Protein AF-A0A1W9WF26-F1 (afdb_monomer)

pLDDT: mean 75.87, std 20.19, range [23.88, 98.88]

Solvent-accessible surface area (backbone atoms only — not comparable to full-atom values): 44937 Å² total; per-residue (Å²): 116,78,66,61,54,50,55,52,51,47,52,53,57,56,59,64,59,65,63,61,73,71,65,72,67,60,61,87,70,55,72,72,52,51,52,48,51,46,44,49,49,15,73,78,35,57,63,34,22,33,53,36,77,50,74,39,44,38,83,87,69,44,60,30,40,35,35,37,37,12,62,54,36,87,57,87,57,66,88,25,60,22,34,38,37,37,8,15,50,41,16,30,20,58,66,14,26,51,40,50,44,49,48,55,53,49,50,62,72,32,38,77,88,32,71,66,48,32,52,44,31,66,54,24,38,38,36,38,30,27,38,52,22,57,62,13,32,52,40,16,74,74,77,38,59,79,36,41,24,40,67,43,82,56,85,97,34,57,21,32,17,52,63,20,16,26,64,42,65,41,67,57,72,38,43,95,42,60,85,44,80,50,7,21,56,94,41,59,46,65,44,48,43,49,36,29,54,49,51,52,49,50,53,28,41,75,69,60,36,40,56,51,30,36,43,35,34,38,48,53,40,24,32,30,31,30,48,28,26,67,42,78,60,75,40,97,59,36,58,59,51,48,51,54,30,44,51,33,28,51,45,24,35,74,73,77,48,84,52,47,54,44,50,33,21,44,84,90,40,91,88,50,60,50,36,16,1,25,62,39,38,23,38,31,76,76,64,70,17,56,28,32,37,36,24,35,68,34,68,45,78,78,60,19,64,67,60,58,40,90,44,51,65,61,54,32,65,33,45,44,58,24,52,56,50,62,65,59,62,52,104,82,58,86,81,82,86,92,84,86,90,70,76,79,83,56,78,54,88,58,89,43,38,38,51,45,71,83,73,73,67,92,67,50,46,35,34,74,94,74,73,52,56,51,67,83,81,73,78,75,82,72,86,66,88,48,76,33,40,42,58,43,53,87,86,43,82,55,40,34,44,36,38,53,90,55,63,38,48,29,43,32,36,30,29,28,11,81,22,44,38,36,43,36,32,19,27,86,87,68,51,78,71,43,76,35,72,47,80,33,41,51,92,74,71,53,70,44,75,52,63,45,66,46,67,30,20,31,39,39,39,42,42,79,63,23,30,41,36,35,38,21,58,51,73,43,89,73,95,84,86,91,83,83,91,87,88,72,99,50,67,72,47,81,40,78,71,48,70,72,51,75,75,46,75,47,80,46,76,46,77,42,60,71,68,48,59,43,41,41,38,39,40,54,74,71,35,26,40,34,41,34,34,24,42,62,89,69,47,80,74,46,75,51,72,43,62,60,66,60,49,73,49,82,41,87,41,76,67,58,38,51,29,38,38,38,41,32,34,72,45,75,74,65,93,56,64,32,36,42,39,45,29,48,75,55,94,54,31,81,51,66,44,88,47,42,53,93,77,38,38,36,52,82,48,74,52,73,79,63,49,48,82,50,71,48,66,42,12,56,91,70,37,39,32,66,76,32,66,49,68,81,60,53,38,64,66,91,85,48,58,101,83,39,92,47,86,74,53,14,51,75,59,60,83,79,66,69,41,65,47,72,50,83,51,44,44,93,78,35,37,36,46,74,49,70,52,80,79,61,52,45,74,62,71,82,66,46,12,50,88,71,42,64,41,30,36,70,42,85,51,43,42,94,78,34,44,32,55,73,33,66,48,71,81,65,52,42,77,53,68,84,69,53,12,51,72,67,38,63,41,41,26,68,74,85,43,42,57,94,64,29,78,34,84,76,42,68,76,90,58,71,54,45,98,39,31,36,31,57,55,69,62,39,35,56,69,20,50,63,98,52,93,56,61,34,96,29,32,70,55,41,35,52,40,39,43,50,46,36,48,56,34,35,78,70,67,76,44,50,75,66,53,37,51,48,57,37,52,48,48,67,69,47,73,46,10,59,80,122

Mean predicted aligned error: 22.0 Å

Nearest PDB structures (foldseek):
  3glj-assembly1_A  TM=9.563E-01  e=5.611E-30  Sus scrofa
  1zli-assembly1_A  TM=9.568E-01  e=1.229E-29  Homo sapiens
  1nsa-assembly1_A  TM=9.585E-01  e=2.691E-29  Sus scrofa
  1zg8-assembly3_C  TM=9.461E-01  e=1.300E-29  Sus scrofa
  1kwm-assembly2_B  TM=9.556E-01  e=4.982E-29  Homo sapiens

Secondary structure (DSSP, 8-state):
-HHHHHHHHHHHHHHTSSSSSSTT--SPPPHHHHHHHHHHHHHH-TTTEEEES-SSB-TTS-B--EEEESSSTTS--TTS-EEEEEE-SSTT-THHHHHHHHHHHHHHHHHTT-HHHHHHHHH-EEEEES-S-HHHHHHHHHT-TT--S---EETTEE---GGG-SSTTTTSSSB--TTSTTB--SSTT-SHHHHHHHHHHHHHHHTT--EEEEEEEEESSSEEEES-SS-SSPPTTHHHHHHHHHHHHHHHHTTT---EEEETT-TT-TT----SS-HHHHHHHTT--EEEEEEES-SSTTTTT---GGGHHHHHHHHHHHHHHHHH--TT-------------EE-SSTTEEEEESS-----EEETTTTEESSSPP-SS----SS-EEEE-TT---EEEEESS--EEEEEEEEEESSEEEEEEE-TTS-EEEEEEEE--TTS-PPEEEEEEEEESEEEEEESSS-EEEEEEEEES---------S-SS-EEEEEEEEPPTT-EEEEEEEE-TT-EEEEEEE-SSEEEEEEEE-TTS-EEEEEEESSSPEEEEEE----EEEEEEEEEEEESS--EEEEEEE---TT-SS-SSS-TTT-SSTTS--TT---SS-SSS-TTT-TTTTS--TT----SSSS-TT----SS-TTT----SSSS-SSS-TTT-SSTTS--TT---SSSSSS-TTT-SSTT-SSS-TTT-SSTTS--TT---SS-SSS-TTT-SSTT-SSS-TTT-S-S-PPTT----TTS--HHHHS-TTS-TTSSS--SSHHHHHHHHHHHHHHHHHTTSS-HHHHHHHHHHHHHSSTTT--

Structure (mmCIF, N/CA/C/O backbone):
data_AF-A0A1W9WF26-F1
#
_entry.id   AF-A0A1W9WF26-F1
#
loop_
_atom_site.group_PDB
_atom_site.id
_atom_site.type_symbol
_atom_site.label_atom_id
_atom_site.label_alt_id
_atom_site.label_comp_id
_atom_site.label_asym_id
_atom_site.label_entity_id
_atom_site.label_seq_id
_atom_site.pdbx_PDB_ins_code
_atom_site.Cartn_x
_atom_site.Cartn_y
_atom_site.Cartn_z
_atom_site.occupancy
_atom_site.B_i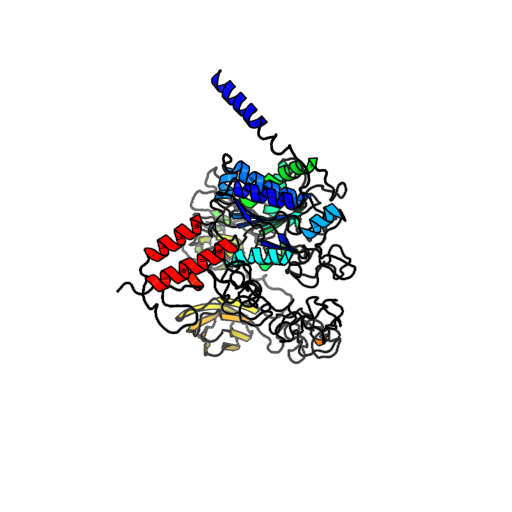so_or_equiv
_atom_site.auth_seq_id
_atom_site.auth_comp_id
_atom_site.auth_asym_id
_atom_site.auth_atom_id
_atom_site.pdbx_PDB_model_num
ATOM 1 N N . MET A 1 1 ? 7.348 32.130 48.595 1.00 40.56 1 MET A N 1
ATOM 2 C CA . MET A 1 1 ? 8.680 32.054 47.946 1.00 40.56 1 MET A CA 1
ATOM 3 C C . MET A 1 1 ? 9.326 30.663 48.013 1.00 40.56 1 MET A C 1
ATOM 5 O O . MET A 1 1 ? 9.772 30.192 46.981 1.00 40.56 1 MET A O 1
ATOM 9 N N . LYS A 1 2 ? 9.319 29.945 49.152 1.00 30.08 2 LYS A N 1
ATOM 10 C CA . LYS A 1 2 ? 9.904 28.583 49.251 1.00 30.08 2 LYS A CA 1
ATOM 11 C C . LYS A 1 2 ? 9.116 27.456 48.544 1.00 30.08 2 LYS A C 1
ATOM 13 O O . LYS A 1 2 ? 9.698 26.421 48.247 1.00 30.08 2 LYS A O 1
ATOM 18 N N . THR A 1 3 ? 7.834 27.658 48.228 1.00 31.67 3 THR A N 1
ATOM 19 C CA . THR A 1 3 ? 6.988 26.664 47.528 1.00 31.67 3 THR A CA 1
ATOM 20 C C . THR A 1 3 ? 7.117 26.737 46.000 1.00 31.67 3 THR A C 1
ATOM 22 O O . THR A 1 3 ? 7.083 25.713 45.334 1.00 31.67 3 THR A O 1
ATOM 25 N N . VAL A 1 4 ? 7.374 27.930 45.450 1.00 37.50 4 VAL A N 1
ATOM 26 C CA . VAL A 1 4 ? 7.574 28.148 44.002 1.00 37.50 4 VAL A CA 1
ATOM 27 C C . VAL A 1 4 ? 8.951 27.646 43.549 1.00 37.50 4 VAL A C 1
ATOM 29 O O . VAL A 1 4 ? 9.084 27.083 42.471 1.00 37.50 4 VAL A O 1
ATOM 32 N N . ILE A 1 5 ? 9.961 27.744 44.422 1.00 37.09 5 ILE A N 1
ATOM 33 C CA . ILE A 1 5 ? 11.318 27.241 44.155 1.00 37.09 5 ILE A CA 1
ATOM 34 C C . ILE A 1 5 ? 11.363 25.699 44.165 1.00 37.09 5 ILE A C 1
ATOM 36 O O . ILE A 1 5 ? 12.134 25.109 43.418 1.00 37.09 5 ILE A O 1
ATOM 40 N N . ARG A 1 6 ? 10.499 25.021 44.938 1.00 31.73 6 ARG A N 1
ATOM 41 C CA . ARG A 1 6 ? 10.399 23.548 44.917 1.00 31.73 6 ARG A CA 1
ATOM 42 C C . ARG A 1 6 ? 9.693 23.007 43.670 1.00 31.73 6 ARG A C 1
ATOM 44 O O . ARG A 1 6 ? 10.104 21.963 43.183 1.00 31.73 6 ARG A O 1
ATOM 51 N N . ALA A 1 7 ? 8.707 23.724 43.127 1.00 32.62 7 ALA A N 1
ATOM 52 C CA . ALA A 1 7 ? 8.064 23.358 41.861 1.00 32.62 7 ALA A CA 1
ATOM 53 C C . ALA A 1 7 ? 8.999 23.564 40.652 1.00 32.62 7 ALA A C 1
ATOM 55 O O . ALA A 1 7 ? 9.031 22.734 39.751 1.00 32.62 7 ALA A O 1
ATOM 56 N N . TRP A 1 8 ? 9.834 24.609 40.680 1.00 32.62 8 TRP A N 1
ATOM 57 C CA . TRP A 1 8 ? 10.854 24.847 39.650 1.00 32.62 8 TRP A CA 1
ATOM 58 C C . TRP A 1 8 ? 12.022 23.851 39.706 1.00 32.62 8 TRP A C 1
ATOM 60 O O . TRP A 1 8 ? 12.479 23.388 38.667 1.00 32.62 8 TRP A O 1
ATOM 70 N N . ILE A 1 9 ? 12.476 23.456 40.901 1.00 33.84 9 ILE A N 1
ATOM 71 C CA . ILE A 1 9 ? 13.531 22.437 41.047 1.00 33.84 9 ILE A CA 1
ATOM 72 C C . ILE A 1 9 ? 13.002 21.030 40.709 1.00 33.84 9 ILE A C 1
ATOM 74 O O . ILE A 1 9 ? 13.742 20.237 40.138 1.00 33.84 9 ILE A O 1
ATOM 78 N N . ALA A 1 10 ? 11.724 20.727 40.975 1.00 30.91 10 ALA A N 1
ATOM 79 C CA . ALA A 1 10 ? 11.101 19.471 40.545 1.00 30.91 10 ALA A CA 1
ATOM 80 C C . ALA A 1 10 ? 10.922 19.389 39.017 1.00 30.91 10 ALA A C 1
ATOM 82 O O . ALA A 1 10 ? 11.172 18.333 38.450 1.00 30.91 10 ALA A O 1
ATOM 83 N N . ALA A 1 11 ? 10.588 20.494 38.339 1.00 34.72 11 ALA A N 1
ATOM 84 C CA . ALA A 1 11 ? 10.514 20.541 36.874 1.00 34.72 11 ALA A CA 1
ATOM 85 C C . ALA A 1 11 ? 11.895 20.403 36.203 1.00 34.72 11 ALA A C 1
ATOM 87 O O . ALA A 1 11 ? 12.016 19.739 35.180 1.00 34.72 11 ALA A O 1
ATOM 88 N N . ILE A 1 12 ? 12.956 20.954 36.808 1.00 32.91 12 ILE A N 1
ATOM 89 C CA . ILE A 1 12 ? 14.332 20.802 36.305 1.00 32.91 12 ILE A CA 1
ATOM 90 C C . ILE A 1 12 ? 14.874 19.388 36.582 1.00 32.91 12 ILE A C 1
ATOM 92 O O . ILE A 1 12 ? 15.567 18.828 35.737 1.00 32.91 12 ILE A O 1
ATOM 96 N N . LEU A 1 13 ? 14.518 18.763 37.711 1.00 29.16 13 LEU A N 1
ATOM 97 C CA . LEU A 1 13 ? 14.920 17.384 38.019 1.00 29.16 13 LEU A CA 1
ATOM 98 C C . LEU A 1 13 ? 14.090 16.323 37.272 1.00 29.16 13 LEU A C 1
ATOM 100 O O . LEU A 1 13 ? 14.635 15.272 36.960 1.00 29.16 13 LEU A O 1
ATOM 104 N N . MET A 1 14 ? 12.827 16.592 36.917 1.00 33.91 14 MET A N 1
ATOM 105 C CA . MET A 1 14 ? 12.022 15.715 36.045 1.00 33.91 14 MET A CA 1
ATOM 106 C C . MET A 1 14 ? 12.360 15.900 34.557 1.00 33.91 14 MET A C 1
ATOM 108 O O . MET A 1 14 ? 12.374 14.922 33.819 1.00 33.91 14 MET A O 1
ATOM 112 N N . GLY A 1 15 ? 12.724 17.113 34.123 1.00 28.62 15 GLY A N 1
ATOM 113 C CA . GLY A 1 15 ? 13.215 17.368 32.762 1.00 28.62 15 GLY A CA 1
ATOM 114 C C . GLY A 1 15 ? 14.608 16.789 32.482 1.00 28.62 15 GLY A C 1
ATOM 115 O O . GLY A 1 15 ? 14.929 16.502 31.336 1.00 28.62 15 GLY A O 1
ATOM 116 N N . SER A 1 16 ? 15.413 16.546 33.522 1.00 30.25 16 SER A N 1
ATOM 117 C CA . SER A 1 16 ? 16.771 15.990 33.384 1.00 30.25 16 SER A CA 1
ATOM 118 C C . SER A 1 16 ? 16.835 14.455 33.450 1.00 30.25 16 SER A C 1
ATOM 120 O O . SER A 1 16 ? 17.915 13.896 33.294 1.00 30.25 16 SER A O 1
ATOM 122 N N . PHE A 1 17 ? 15.707 13.768 33.673 1.00 31.94 17 PHE A N 1
ATOM 123 C CA . PHE A 1 17 ? 15.625 12.296 33.659 1.00 31.94 17 PHE A CA 1
ATOM 124 C C . PHE A 1 17 ? 14.967 11.723 32.393 1.00 31.94 17 PHE A C 1
ATOM 126 O O . PHE A 1 17 ? 15.001 10.515 32.193 1.00 31.94 17 PHE A O 1
ATOM 133 N N . ILE A 1 18 ? 14.400 12.565 31.520 1.00 39.72 18 ILE A N 1
ATOM 134 C CA . ILE A 1 18 ? 13.749 12.114 30.274 1.00 39.72 18 ILE A CA 1
ATOM 135 C C . ILE A 1 18 ? 14.721 12.147 29.081 1.00 39.72 18 ILE A C 1
ATOM 137 O O . ILE A 1 18 ? 14.536 11.422 28.110 1.00 39.72 18 ILE A O 1
ATOM 141 N N . GLN A 1 19 ? 15.827 12.888 29.182 1.00 33.94 19 GLN A N 1
ATOM 142 C CA . GLN A 1 19 ? 16.854 12.927 28.136 1.00 33.94 19 GLN A CA 1
ATOM 143 C C . GLN A 1 19 ? 17.844 11.747 28.191 1.00 33.94 19 GLN A C 1
ATOM 145 O O . GLN A 1 19 ? 18.626 11.569 27.264 1.00 33.94 19 GLN A O 1
ATOM 150 N N . SER A 1 20 ? 17.826 10.930 29.253 1.00 35.50 20 SER A N 1
ATOM 151 C CA . SER A 1 20 ? 18.846 9.896 29.494 1.00 35.50 20 SER A CA 1
ATOM 152 C C . SER A 1 20 ? 18.407 8.450 29.241 1.00 35.50 20 SER A C 1
ATOM 154 O O . SER A 1 20 ? 19.255 7.568 29.324 1.00 35.50 20 SER A O 1
ATOM 156 N N . ALA A 1 21 ? 17.139 8.181 28.909 1.00 38.25 21 ALA A N 1
ATOM 157 C CA . ALA A 1 21 ? 16.703 6.825 28.541 1.00 38.25 21 ALA A CA 1
ATOM 158 C C . ALA A 1 21 ? 16.830 6.534 27.031 1.00 38.25 21 ALA A C 1
ATOM 160 O O . ALA A 1 21 ? 17.053 5.393 26.651 1.00 38.25 21 ALA A O 1
ATOM 161 N N . TRP A 1 22 ? 16.750 7.564 26.181 1.00 41.62 22 TRP A N 1
ATOM 162 C CA . TRP A 1 22 ? 16.798 7.444 24.712 1.00 41.62 22 TRP A CA 1
ATOM 163 C C . TRP A 1 22 ? 18.190 7.685 24.125 1.00 41.62 22 TRP A C 1
ATOM 165 O O . TRP A 1 22 ? 18.500 7.237 23.029 1.00 41.62 22 TRP A O 1
ATOM 175 N N . ALA A 1 23 ? 19.045 8.385 24.873 1.00 39.50 23 ALA A N 1
ATOM 176 C CA . ALA A 1 23 ? 20.424 8.664 24.488 1.00 39.50 23 ALA A CA 1
ATOM 177 C C . ALA A 1 23 ? 21.386 7.495 24.776 1.00 39.50 23 ALA A C 1
ATOM 179 O O . ALA A 1 23 ? 22.572 7.603 24.473 1.00 39.50 23 ALA A O 1
ATOM 180 N N . ALA A 1 24 ? 20.911 6.416 25.409 1.00 41.12 24 ALA A N 1
ATOM 181 C CA . ALA A 1 24 ? 21.779 5.339 25.872 1.00 41.12 24 ALA A CA 1
ATOM 182 C C . ALA A 1 24 ? 22.284 4.429 24.740 1.00 41.12 24 ALA A C 1
ATOM 184 O O . ALA A 1 24 ? 23.316 3.805 24.939 1.00 41.12 24 ALA A O 1
ATOM 185 N N . ASP A 1 25 ? 21.633 4.414 23.569 1.00 51.56 25 ASP A N 1
ATOM 186 C CA . ASP A 1 25 ? 21.970 3.506 22.467 1.00 51.56 25 ASP A CA 1
ATOM 187 C C . ASP A 1 25 ? 21.566 4.090 21.093 1.00 51.56 25 ASP A C 1
ATOM 189 O O . ASP A 1 25 ? 20.639 3.626 20.431 1.00 51.56 25 ASP A O 1
ATOM 193 N N . ASP A 1 26 ? 22.250 5.149 20.642 1.00 76.25 26 ASP A N 1
ATOM 194 C CA . ASP A 1 26 ? 22.069 5.675 19.279 1.00 76.25 26 ASP A CA 1
ATOM 195 C C . ASP A 1 26 ? 22.883 4.811 18.292 1.00 76.25 26 ASP A C 1
ATOM 197 O O . ASP A 1 26 ? 24.047 5.100 17.995 1.00 76.25 26 ASP A O 1
ATOM 201 N N . TYR A 1 27 ? 22.293 3.696 17.843 1.00 92.19 27 TYR A N 1
ATOM 202 C CA . TYR A 1 27 ? 22.787 2.811 16.778 1.00 92.19 27 TYR A CA 1
ATOM 203 C C . TYR A 1 27 ? 21.629 2.258 15.934 1.00 92.19 27 TYR A C 1
ATOM 205 O O . TYR A 1 27 ? 20.476 2.307 16.347 1.00 92.19 27 TYR A O 1
ATOM 213 N N . TYR A 1 28 ? 21.941 1.731 14.746 1.00 95.12 28 TYR A N 1
ATOM 214 C CA . TYR A 1 28 ? 20.958 1.059 13.891 1.00 95.12 28 TYR A CA 1
ATOM 215 C C . TYR A 1 28 ? 20.707 -0.365 14.387 1.00 95.12 28 TYR A C 1
ATOM 217 O O . TYR A 1 28 ? 21.626 -1.197 14.329 1.00 95.12 28 TYR A O 1
ATOM 225 N N . ARG A 1 29 ? 19.486 -0.670 14.820 1.00 95.31 29 ARG A N 1
ATOM 226 C CA . ARG A 1 29 ? 19.123 -1.956 15.430 1.00 95.31 29 ARG A CA 1
ATOM 227 C C . ARG A 1 29 ? 19.050 -3.079 14.390 1.00 95.31 29 ARG A C 1
ATOM 229 O O . ARG A 1 29 ? 18.445 -2.886 13.335 1.00 95.31 29 ARG A O 1
ATOM 236 N N . PRO A 1 30 ? 19.663 -4.255 14.617 1.00 95.19 30 PRO A N 1
ATOM 237 C CA . PRO A 1 30 ? 19.427 -5.429 13.783 1.00 95.19 30 PRO A CA 1
ATOM 238 C C . PRO A 1 30 ? 17.949 -5.857 13.823 1.00 95.19 30 PRO A C 1
ATOM 240 O O . PRO A 1 30 ? 17.201 -5.504 14.733 1.00 95.19 30 PRO A O 1
ATOM 243 N N . TYR A 1 31 ? 17.530 -6.635 12.824 1.00 96.50 31 TYR A N 1
ATOM 244 C CA . TYR A 1 31 ? 16.134 -7.048 12.623 1.00 96.50 31 TYR A CA 1
ATOM 245 C C . TYR A 1 31 ? 15.470 -7.655 13.876 1.00 96.50 31 TYR A C 1
ATOM 247 O O . TYR A 1 31 ? 14.375 -7.246 14.260 1.00 96.50 31 TYR A O 1
ATOM 255 N N . ASN A 1 32 ? 16.163 -8.554 14.578 1.00 89.94 32 ASN A N 1
ATOM 256 C CA . ASN A 1 32 ? 15.662 -9.188 15.800 1.00 89.94 32 ASN A CA 1
ATOM 257 C C . ASN A 1 32 ? 15.413 -8.184 16.941 1.00 89.94 32 ASN A C 1
ATOM 259 O O . ASN A 1 32 ? 14.507 -8.365 17.755 1.00 89.94 32 ASN A O 1
ATOM 263 N N . GLU A 1 33 ? 16.199 -7.111 17.015 1.00 95.12 33 GLU A N 1
ATOM 264 C CA . GLU A 1 33 ? 16.013 -6.065 18.019 1.00 95.12 33 GLU A CA 1
ATOM 265 C C . GLU A 1 33 ? 14.874 -5.112 17.659 1.00 95.12 33 GLU A C 1
ATOM 267 O O . GLU A 1 33 ? 14.181 -4.647 18.561 1.00 95.12 33 GLU A O 1
ATOM 272 N N . VAL A 1 34 ? 14.616 -4.878 16.365 1.00 95.88 34 VAL A N 1
ATOM 273 C CA . VAL A 1 34 ? 13.405 -4.172 15.909 1.00 95.88 34 VAL A CA 1
ATOM 274 C C . VAL A 1 34 ? 12.158 -4.938 16.359 1.00 95.88 34 VAL A C 1
ATOM 276 O O . VAL A 1 34 ? 11.287 -4.359 17.008 1.00 95.88 34 VAL A O 1
ATOM 279 N N . GLN A 1 35 ? 12.103 -6.251 16.112 1.00 95.88 35 GLN A N 1
ATOM 280 C CA . GLN A 1 35 ? 11.005 -7.109 16.581 1.00 95.88 35 GLN A CA 1
ATOM 281 C C . GLN A 1 35 ? 10.869 -7.080 18.109 1.00 95.88 35 GLN A C 1
ATOM 283 O O . GLN A 1 35 ? 9.777 -6.881 18.643 1.00 95.88 35 GLN A O 1
ATOM 288 N N . THR A 1 36 ? 11.991 -7.218 18.823 1.00 92.56 36 THR A N 1
ATOM 289 C CA . THR A 1 36 ? 12.020 -7.198 20.293 1.00 92.56 36 THR A CA 1
ATOM 290 C C . THR A 1 36 ? 11.520 -5.863 20.851 1.00 92.56 36 THR A C 1
ATOM 292 O O . THR A 1 36 ? 10.769 -5.850 21.828 1.00 92.56 36 THR A O 1
ATOM 295 N N . ALA A 1 37 ? 11.886 -4.735 20.236 1.00 94.00 37 ALA A N 1
ATOM 296 C CA . ALA A 1 37 ? 11.423 -3.411 20.640 1.00 94.00 37 ALA A CA 1
ATOM 297 C C . ALA A 1 37 ? 9.899 -3.282 20.498 1.00 94.00 37 ALA A C 1
ATOM 299 O O . ALA A 1 37 ? 9.227 -2.899 21.457 1.00 94.00 37 ALA A O 1
ATOM 300 N N . LEU A 1 38 ? 9.334 -3.681 19.353 1.00 96.69 38 LEU A N 1
ATOM 301 C CA . LEU A 1 38 ? 7.884 -3.657 19.133 1.00 96.69 38 LEU A CA 1
ATOM 302 C C . LEU A 1 38 ? 7.130 -4.583 20.098 1.00 96.69 38 LEU A C 1
ATOM 304 O O . LEU A 1 38 ? 6.128 -4.179 20.697 1.00 96.69 38 LEU A O 1
ATOM 308 N N . TRP A 1 39 ? 7.631 -5.803 20.299 1.00 95.06 39 TRP A N 1
ATOM 309 C CA . TRP A 1 39 ? 7.059 -6.749 21.255 1.00 95.06 39 TRP A CA 1
ATOM 310 C C . TRP A 1 39 ? 7.046 -6.165 22.673 1.00 95.06 39 TRP A C 1
ATOM 312 O O . TRP A 1 39 ? 5.996 -6.149 23.320 1.00 95.06 39 TRP A O 1
ATOM 322 N N . ASN A 1 40 ? 8.167 -5.593 23.128 1.00 91.56 40 ASN A N 1
ATOM 323 C CA . ASN A 1 40 ? 8.285 -4.967 24.448 1.00 91.56 40 ASN A CA 1
ATOM 324 C C . ASN A 1 40 ? 7.291 -3.815 24.648 1.00 91.56 40 ASN A C 1
ATOM 326 O O . ASN A 1 40 ? 6.698 -3.707 25.727 1.00 91.56 40 ASN A O 1
ATOM 330 N N . LEU A 1 41 ? 7.070 -2.972 23.630 1.00 94.62 41 LEU A N 1
ATOM 331 C CA . LEU A 1 41 ? 6.061 -1.908 23.691 1.00 94.62 41 LEU A CA 1
ATOM 332 C C . LEU A 1 41 ? 4.667 -2.484 23.958 1.00 94.62 41 LEU A C 1
ATOM 334 O O . LEU A 1 41 ? 3.950 -1.975 24.819 1.00 94.62 41 LEU A O 1
ATOM 338 N N . SER A 1 42 ? 4.308 -3.577 23.281 1.00 95.00 42 SER A N 1
ATOM 339 C CA . SER A 1 42 ? 3.021 -4.246 23.482 1.00 95.00 42 SER A CA 1
ATOM 340 C C . SER A 1 42 ? 2.896 -4.900 24.861 1.00 95.00 42 SER A C 1
ATOM 342 O O . SER A 1 42 ? 1.874 -4.718 25.521 1.00 95.00 42 SER A O 1
ATOM 344 N N . GLN A 1 43 ? 3.936 -5.591 25.341 1.00 93.12 43 GLN A N 1
ATOM 345 C CA . GLN A 1 43 ? 3.907 -6.253 26.653 1.00 93.12 43 GLN A CA 1
ATOM 346 C C . GLN A 1 43 ? 3.790 -5.262 27.812 1.00 93.12 43 GLN A C 1
ATOM 348 O O . GLN A 1 43 ? 3.085 -5.505 28.790 1.00 93.12 43 GLN A O 1
ATOM 353 N N . THR A 1 44 ? 4.486 -4.132 27.710 1.00 93.75 44 THR A N 1
ATOM 354 C CA . THR A 1 44 ? 4.502 -3.118 28.771 1.00 93.75 44 THR A CA 1
ATOM 355 C C . THR A 1 44 ? 3.292 -2.186 28.717 1.00 93.75 44 THR A C 1
ATOM 357 O O . THR A 1 44 ? 2.954 -1.579 29.733 1.00 93.75 44 THR A O 1
ATOM 360 N N . ASN A 1 45 ? 2.612 -2.087 27.567 1.00 96.88 45 ASN A N 1
ATOM 361 C CA . ASN A 1 45 ? 1.492 -1.168 27.351 1.00 96.88 45 ASN A CA 1
ATOM 362 C C . ASN A 1 45 ? 0.304 -1.820 26.603 1.00 96.88 45 ASN A C 1
ATOM 364 O O . ASN A 1 45 ? -0.191 -1.255 25.622 1.00 96.88 45 ASN A O 1
ATOM 368 N N . PRO A 1 46 ? -0.240 -2.959 27.076 1.00 95.31 46 PRO A N 1
ATOM 369 C CA . PRO A 1 46 ? -1.238 -3.746 26.337 1.00 95.31 46 PRO A CA 1
ATOM 370 C C . PRO A 1 46 ? -2.581 -3.027 26.127 1.00 95.31 46 PRO A C 1
ATOM 372 O O . PRO A 1 46 ? -3.371 -3.413 25.267 1.00 95.31 46 PRO A O 1
ATOM 375 N N . GLY A 1 47 ? -2.854 -1.970 26.905 1.00 96.56 47 GLY A N 1
ATOM 376 C CA . GLY A 1 47 ? -4.047 -1.133 26.751 1.00 96.56 47 GLY A CA 1
ATOM 377 C C . GLY A 1 47 ? -3.989 -0.159 25.569 1.00 96.56 47 GLY A C 1
ATOM 378 O O . GLY A 1 47 ? -5.030 0.391 25.203 1.00 96.56 47 GLY A O 1
ATOM 379 N N . ILE A 1 48 ? -2.802 0.059 24.988 1.00 97.69 48 ILE A N 1
ATOM 380 C CA . ILE A 1 48 ? -2.594 0.998 23.875 1.00 97.69 48 ILE A CA 1
ATOM 381 C C . ILE A 1 48 ? -1.710 0.476 22.736 1.00 97.69 48 ILE A C 1
ATOM 383 O O . ILE A 1 48 ? -1.682 1.100 21.682 1.00 97.69 48 ILE A O 1
ATOM 387 N N . ALA A 1 49 ? -0.987 -0.631 22.923 1.00 98.12 49 ALA A N 1
ATOM 388 C CA . ALA A 1 49 ? -0.102 -1.214 21.920 1.00 98.12 49 ALA A CA 1
ATOM 389 C C . ALA A 1 49 ? -0.339 -2.724 21.738 1.00 98.12 49 ALA A C 1
ATOM 391 O O . ALA A 1 49 ? -0.362 -3.485 22.710 1.00 98.12 49 ALA A O 1
ATOM 392 N N . ARG A 1 50 ? -0.448 -3.170 20.482 1.00 98.06 50 ARG A N 1
ATOM 393 C CA . ARG A 1 50 ? -0.501 -4.588 20.092 1.00 98.06 50 ARG A CA 1
ATOM 394 C C . ARG A 1 50 ? 0.549 -4.882 19.029 1.00 98.06 50 ARG A C 1
ATOM 396 O O . ARG A 1 50 ? 0.519 -4.291 17.954 1.00 98.06 50 ARG A O 1
ATOM 403 N N . TYR A 1 51 ? 1.457 -5.798 19.345 1.00 97.25 51 TYR A N 1
ATOM 404 C CA . TYR A 1 51 ? 2.459 -6.307 18.415 1.00 97.25 51 TYR A CA 1
ATOM 405 C C . TYR A 1 51 ? 1.875 -7.423 17.545 1.00 97.25 51 TYR A C 1
ATOM 407 O O . TYR A 1 51 ? 1.188 -8.311 18.050 1.00 97.25 51 TYR A O 1
ATOM 415 N N . PHE A 1 52 ? 2.187 -7.377 16.256 1.00 96.44 52 PHE A N 1
ATOM 416 C CA . PHE A 1 52 ? 1.902 -8.414 15.277 1.00 96.44 52 PHE A CA 1
ATOM 417 C C . PHE A 1 52 ? 3.248 -8.981 14.841 1.00 96.44 52 PHE A C 1
ATOM 419 O O . PHE A 1 52 ? 4.020 -8.301 14.164 1.00 96.44 52 PHE A O 1
ATOM 426 N N . GLY A 1 53 ? 3.532 -10.209 15.292 1.00 84.75 53 GLY A N 1
ATOM 427 C CA . GLY A 1 53 ? 4.795 -10.900 15.021 1.00 84.75 53 GLY A CA 1
ATOM 428 C C . GLY A 1 53 ? 5.125 -10.961 13.539 1.00 84.75 53 GLY A C 1
ATOM 429 O O . GLY A 1 53 ? 6.272 -10.745 13.161 1.00 84.75 53 GLY A O 1
ATOM 430 N N . SER A 1 54 ? 4.084 -11.179 12.742 1.00 95.00 54 SER A N 1
ATOM 431 C CA . SER A 1 54 ? 4.118 -11.236 11.295 1.00 95.00 54 SER A CA 1
ATOM 432 C C . SER A 1 54 ? 2.785 -10.744 10.751 1.00 95.00 54 SER A C 1
ATOM 434 O O . SER A 1 54 ? 1.736 -11.158 11.249 1.00 95.00 54 SER A O 1
ATOM 436 N N . ILE A 1 55 ? 2.823 -9.866 9.754 1.00 94.88 55 ILE A N 1
ATOM 437 C CA . ILE A 1 55 ? 1.677 -9.587 8.872 1.00 94.88 55 ILE A CA 1
ATOM 438 C C . ILE A 1 55 ? 1.815 -10.293 7.515 1.00 94.88 55 ILE A C 1
ATOM 440 O O . ILE A 1 55 ? 0.915 -10.212 6.692 1.00 94.88 55 ILE A O 1
ATOM 444 N N . GLY A 1 56 ? 2.941 -10.971 7.300 1.00 93.75 56 GLY A N 1
ATOM 445 C CA . GLY A 1 56 ? 3.317 -11.645 6.068 1.00 93.75 56 GLY A CA 1
ATOM 446 C C . GLY A 1 56 ? 4.802 -11.999 6.102 1.00 93.75 56 GLY A C 1
ATOM 447 O O . GLY A 1 56 ? 5.543 -11.556 6.989 1.00 93.75 56 GLY A O 1
ATOM 448 N N . LYS A 1 57 ? 5.231 -12.831 5.156 1.00 90.50 57 LYS A N 1
ATOM 449 C CA . LYS A 1 57 ? 6.598 -13.355 5.085 1.00 90.50 57 LYS A CA 1
ATOM 450 C C . LYS A 1 57 ? 7.363 -12.720 3.927 1.00 90.50 57 LYS A C 1
ATOM 452 O O . LYS A 1 57 ? 6.779 -12.369 2.909 1.00 90.50 57 LYS A O 1
ATOM 457 N N . THR A 1 58 ? 8.671 -12.580 4.085 1.00 95.00 58 THR A N 1
ATOM 458 C CA . THR A 1 58 ? 9.593 -12.187 3.014 1.00 95.00 58 THR A CA 1
ATOM 459 C C . THR A 1 58 ? 9.952 -13.368 2.114 1.00 95.00 58 THR A C 1
ATOM 461 O O . THR A 1 58 ? 9.604 -14.513 2.407 1.00 95.00 58 THR A O 1
ATOM 464 N N . ILE A 1 59 ? 10.705 -13.108 1.042 1.00 87.62 59 ILE A N 1
ATOM 465 C CA . ILE A 1 59 ? 11.141 -14.151 0.103 1.00 87.62 59 ILE A CA 1
ATOM 466 C C . ILE A 1 59 ? 12.087 -15.196 0.726 1.00 87.62 59 ILE A C 1
ATOM 468 O O . ILE A 1 59 ? 12.098 -16.342 0.295 1.00 87.62 59 ILE A O 1
ATOM 472 N N . GLU A 1 60 ? 12.849 -14.847 1.767 1.00 89.69 60 GLU A N 1
ATOM 473 C CA . GLU A 1 60 ? 13.659 -15.779 2.572 1.00 89.69 60 GLU A CA 1
ATOM 474 C C . GLU A 1 60 ? 12.920 -16.254 3.849 1.00 89.69 60 GLU A C 1
ATOM 476 O O . GLU A 1 60 ? 13.551 -16.739 4.792 1.00 89.69 60 GLU A O 1
ATOM 481 N N . GLY A 1 61 ? 11.591 -16.097 3.916 1.00 86.06 61 GLY A N 1
ATOM 482 C CA . GLY A 1 61 ? 10.735 -16.660 4.970 1.00 86.06 61 GLY A CA 1
ATOM 483 C C . GLY A 1 61 ? 10.749 -15.916 6.312 1.00 86.06 61 GLY A C 1
ATOM 484 O O . GLY A 1 61 ? 10.329 -16.469 7.335 1.00 86.06 61 GLY A O 1
ATOM 485 N N . ARG A 1 62 ? 11.226 -14.667 6.355 1.00 95.31 62 ARG A N 1
ATOM 486 C CA . ARG A 1 62 ? 11.269 -13.855 7.585 1.00 95.31 62 ARG A CA 1
ATOM 487 C C . ARG A 1 62 ? 9.969 -13.102 7.795 1.00 95.31 62 ARG A C 1
ATOM 489 O O . ARG A 1 62 ? 9.287 -12.739 6.848 1.00 95.31 62 ARG A O 1
ATOM 496 N N . ASP A 1 63 ? 9.630 -12.841 9.049 1.00 97.38 63 ASP A N 1
ATOM 497 C CA . ASP A 1 63 ? 8.422 -12.092 9.378 1.00 97.38 63 ASP A CA 1
ATOM 498 C C . ASP A 1 63 ? 8.552 -10.611 9.028 1.00 97.38 63 ASP A C 1
ATOM 500 O O . ASP A 1 63 ? 9.576 -9.983 9.313 1.00 97.38 63 ASP A O 1
ATOM 504 N N . ILE A 1 64 ? 7.482 -10.028 8.501 1.00 98.56 64 ILE A N 1
ATOM 505 C CA . ILE A 1 64 ? 7.318 -8.579 8.397 1.00 98.56 64 ILE A CA 1
ATOM 506 C C . ILE A 1 64 ? 6.551 -8.127 9.649 1.00 98.56 64 ILE A C 1
ATOM 508 O O . ILE A 1 64 ? 5.354 -8.402 9.761 1.00 98.56 64 ILE A O 1
ATOM 512 N N . PRO A 1 65 ? 7.213 -7.498 10.640 1.00 97.50 65 PRO A N 1
ATOM 513 C CA . PRO A 1 65 ? 6.581 -7.168 11.910 1.00 97.50 65 PRO A CA 1
ATOM 514 C C . PRO A 1 65 ? 5.796 -5.856 11.830 1.00 97.50 65 PRO A C 1
ATOM 516 O O . PRO A 1 65 ? 6.232 -4.889 11.202 1.00 97.50 65 PRO A O 1
ATOM 519 N N . ALA A 1 66 ? 4.689 -5.779 12.568 1.00 98.62 66 ALA A N 1
ATOM 520 C CA . ALA A 1 66 ? 3.893 -4.561 12.693 1.00 98.62 66 ALA A CA 1
ATOM 521 C C . ALA A 1 66 ? 3.499 -4.277 14.148 1.00 98.62 66 ALA A C 1
ATOM 523 O O . ALA A 1 66 ? 3.441 -5.171 14.997 1.00 98.62 66 ALA A O 1
ATOM 524 N N . ILE A 1 67 ? 3.186 -3.019 14.451 1.00 98.69 67 ILE A N 1
ATOM 525 C CA . ILE A 1 67 ? 2.559 -2.630 15.718 1.00 98.69 67 ILE A CA 1
ATOM 526 C C . ILE A 1 67 ? 1.341 -1.747 15.461 1.00 98.69 67 ILE A C 1
ATOM 528 O O . ILE A 1 67 ? 1.388 -0.808 14.665 1.00 98.69 67 ILE A O 1
ATOM 532 N N . LYS A 1 68 ? 0.254 -2.041 16.174 1.00 98.31 68 LYS A N 1
ATOM 533 C CA . LYS A 1 68 ? -0.935 -1.194 16.262 1.00 98.31 68 LYS A CA 1
ATOM 534 C C . LYS A 1 68 ? -0.878 -0.390 17.551 1.00 98.31 68 LYS A C 1
ATOM 536 O O . LYS A 1 68 ? -0.819 -0.974 18.636 1.00 98.31 68 LYS A O 1
ATOM 541 N N . ILE A 1 69 ? -0.937 0.933 17.442 1.00 98.50 69 ILE A N 1
ATOM 542 C CA . ILE A 1 69 ? -1.001 1.861 18.572 1.00 98.50 69 ILE A CA 1
ATOM 543 C C . ILE A 1 69 ? -2.350 2.577 18.545 1.00 98.50 69 ILE A C 1
ATOM 545 O O . ILE A 1 69 ? -2.622 3.428 17.700 1.00 98.50 69 ILE A O 1
ATOM 549 N N . THR A 1 70 ? -3.217 2.213 19.481 1.00 97.38 70 THR A N 1
ATOM 550 C CA . THR A 1 70 ? -4.529 2.828 19.688 1.00 97.38 70 THR A CA 1
ATOM 551 C C . THR A 1 70 ? -5.065 2.429 21.047 1.00 97.38 70 THR A C 1
ATOM 553 O O . THR A 1 70 ? -4.749 1.353 21.547 1.00 97.38 70 THR A O 1
ATOM 556 N N . LYS A 1 71 ? -5.946 3.234 21.634 1.00 94.88 71 LYS A N 1
ATOM 557 C CA . LYS A 1 71 ? -6.708 2.800 22.809 1.00 94.88 71 LYS A CA 1
ATOM 558 C C . LYS A 1 71 ? -7.558 1.571 22.485 1.00 94.88 71 LYS A C 1
ATOM 560 O O . LYS A 1 71 ? -8.401 1.643 21.592 1.00 94.88 71 LYS A O 1
ATOM 565 N N . ASN A 1 72 ? -7.395 0.515 23.283 1.00 94.06 72 ASN A N 1
ATOM 566 C CA . ASN A 1 72 ? -8.002 -0.811 23.098 1.00 94.06 72 ASN A CA 1
ATOM 567 C C . ASN A 1 72 ? -7.517 -1.528 21.820 1.00 94.06 72 ASN A C 1
ATOM 569 O O . ASN A 1 72 ? -8.329 -1.907 20.982 1.00 94.06 72 ASN A O 1
ATOM 573 N N . PRO A 1 73 ? -6.206 -1.788 21.677 1.00 95.19 73 PRO A N 1
ATOM 574 C CA . PRO A 1 73 ? -5.601 -2.271 20.430 1.00 95.19 73 PRO A CA 1
ATOM 575 C C . PRO A 1 73 ? -5.930 -3.741 20.100 1.00 95.19 73 PRO A C 1
ATOM 577 O O . PRO A 1 73 ? -5.456 -4.276 19.101 1.00 95.19 73 PRO A O 1
ATOM 580 N N . GLN A 1 74 ? -6.705 -4.423 20.948 1.00 90.56 74 GLN A N 1
ATOM 581 C CA . GLN A 1 74 ? -7.075 -5.831 20.773 1.00 90.56 74 GLN A CA 1
ATOM 582 C C . GLN A 1 74 ? -8.224 -6.031 19.777 1.00 90.56 74 GLN A C 1
ATOM 584 O O . GLN A 1 74 ? -8.380 -7.130 19.254 1.00 90.56 74 GLN A O 1
ATOM 589 N N . ALA A 1 75 ? -8.988 -4.978 19.492 1.00 88.06 75 ALA A N 1
ATOM 590 C CA . ALA A 1 75 ? -10.056 -4.974 18.502 1.00 88.06 75 ALA A CA 1
ATOM 591 C C . ALA A 1 75 ? -9.883 -3.787 17.551 1.00 88.06 75 ALA A C 1
ATOM 593 O O . ALA A 1 75 ? -9.170 -2.829 17.867 1.00 88.06 75 ALA A O 1
ATOM 594 N N . ASP A 1 76 ? -10.525 -3.868 16.393 1.00 86.94 76 ASP A N 1
ATOM 595 C CA . ASP A 1 76 ? -10.646 -2.748 15.468 1.00 86.94 76 ASP A CA 1
ATOM 596 C C . ASP A 1 76 ? -11.820 -1.851 15.849 1.00 86.94 76 ASP A C 1
ATOM 598 O O . ASP A 1 76 ? -12.883 -2.333 16.250 1.00 86.94 76 ASP A O 1
ATOM 602 N N . ASP A 1 77 ? -11.625 -0.541 15.724 1.00 82.62 77 ASP A N 1
ATOM 603 C CA . ASP A 1 77 ? -12.676 0.459 15.881 1.00 82.62 77 ASP A CA 1
ATOM 604 C C . ASP A 1 77 ? -12.945 1.155 14.538 1.00 82.62 77 ASP A C 1
ATOM 606 O O . ASP A 1 77 ? -12.215 2.083 14.186 1.00 82.62 77 ASP A O 1
ATOM 610 N N . PRO A 1 78 ? -14.017 0.787 13.809 1.00 77.69 78 PRO A N 1
ATOM 611 C CA . PRO A 1 78 ? -14.325 1.359 12.494 1.00 77.69 78 PRO A CA 1
ATOM 612 C C . PRO A 1 78 ? -14.654 2.862 12.532 1.00 77.69 78 PRO A C 1
ATOM 614 O O . PRO A 1 78 ? -14.794 3.498 11.489 1.00 77.69 78 PRO A O 1
ATOM 617 N N . ASN A 1 79 ? -14.795 3.464 13.720 1.00 77.19 79 ASN A N 1
ATOM 618 C CA . ASN A 1 79 ? -14.976 4.912 13.866 1.00 77.19 79 ASN A CA 1
ATOM 619 C C . ASN A 1 79 ? -13.647 5.675 13.937 1.00 77.19 79 ASN A C 1
ATOM 621 O O . ASN A 1 79 ? -13.645 6.911 13.895 1.00 77.19 79 ASN A O 1
ATOM 625 N N . LYS A 1 80 ? -12.520 4.972 14.086 1.00 76.81 80 LYS A N 1
ATOM 626 C CA . LYS A 1 80 ? -11.189 5.568 14.138 1.00 76.81 80 LYS A CA 1
ATOM 627 C C . LYS A 1 80 ? -10.521 5.394 12.780 1.00 76.81 80 LYS A C 1
ATOM 629 O O . LYS A 1 80 ? -10.183 4.278 12.430 1.00 76.81 80 LYS A O 1
ATOM 634 N N . PRO A 1 81 ? -10.270 6.476 12.026 1.00 75.00 81 PRO A N 1
ATOM 635 C CA . PRO A 1 81 ? -9.597 6.342 10.745 1.00 75.00 81 PRO A CA 1
ATOM 636 C C . PRO A 1 81 ? -8.159 5.859 10.944 1.00 75.00 81 PRO A C 1
ATOM 638 O O . PRO A 1 81 ? -7.414 6.437 11.749 1.00 75.00 81 PRO A O 1
ATOM 641 N N . ASP A 1 82 ? -7.773 4.859 10.161 1.00 80.00 82 ASP A N 1
ATOM 642 C CA . ASP A 1 82 ? -6.438 4.284 10.201 1.00 80.00 82 ASP A CA 1
ATOM 643 C C . ASP A 1 82 ? -5.404 5.191 9.516 1.00 80.00 82 ASP A C 1
ATOM 645 O O . ASP A 1 82 ? -5.677 5.855 8.502 1.00 80.00 82 ASP A O 1
ATOM 649 N N . VAL A 1 83 ? -4.196 5.205 10.083 1.00 92.50 83 VAL A N 1
ATOM 650 C CA . VAL A 1 83 ? -3.005 5.861 9.529 1.00 92.50 83 VAL A CA 1
ATOM 651 C C . VAL A 1 83 ? -1.857 4.860 9.539 1.00 92.50 83 VAL A C 1
ATOM 653 O O . VAL A 1 83 ? -1.577 4.266 10.580 1.00 92.50 83 VAL A O 1
ATOM 656 N N . LEU A 1 84 ? -1.193 4.699 8.396 1.00 98.50 84 LEU A N 1
ATOM 657 C CA . LEU A 1 84 ? -0.117 3.733 8.201 1.00 98.50 84 LEU A CA 1
ATOM 658 C C . LEU A 1 84 ? 1.236 4.435 8.035 1.00 98.50 84 LEU A C 1
ATOM 660 O O . LEU A 1 84 ? 1.372 5.343 7.219 1.00 98.50 84 LEU A O 1
ATOM 664 N N . PHE A 1 85 ? 2.233 3.991 8.795 1.00 98.88 85 PHE A N 1
ATOM 665 C CA . PHE A 1 85 ? 3.629 4.397 8.661 1.00 98.88 85 PHE A CA 1
ATOM 666 C C . PHE A 1 85 ? 4.472 3.209 8.216 1.00 98.88 85 PHE A C 1
ATOM 668 O O . PHE A 1 85 ? 4.452 2.162 8.868 1.00 98.88 85 PHE A O 1
ATOM 675 N N . LEU A 1 86 ? 5.226 3.395 7.139 1.00 98.88 86 LEU A N 1
ATOM 676 C CA . LEU A 1 86 ? 6.109 2.387 6.567 1.00 98.88 86 LEU A CA 1
ATOM 677 C C . LEU A 1 86 ? 7.568 2.845 6.629 1.00 98.88 86 LEU A C 1
ATOM 679 O O . LEU A 1 86 ? 7.862 4.042 6.688 1.00 98.88 86 LEU A O 1
ATOM 683 N N . GLY A 1 87 ? 8.479 1.879 6.630 1.00 98.69 87 GLY A N 1
ATOM 684 C CA . GLY A 1 87 ? 9.908 2.115 6.513 1.00 98.69 87 GLY A CA 1
ATOM 685 C C . GLY A 1 87 ? 10.639 0.889 5.987 1.00 98.69 87 GLY A C 1
ATOM 686 O O . GLY A 1 87 ? 10.133 -0.237 6.017 1.00 98.69 87 GLY A O 1
ATOM 687 N N . GLY A 1 88 ? 11.864 1.097 5.510 1.00 98.50 88 GLY A N 1
ATOM 688 C CA . GLY A 1 88 ? 12.739 -0.000 5.124 1.00 98.50 88 GLY A CA 1
ATOM 689 C C . GLY A 1 88 ? 12.291 -0.776 3.886 1.00 98.50 88 GLY A C 1
ATOM 690 O O . GLY A 1 88 ? 12.615 -1.956 3.803 1.00 98.50 88 GLY A O 1
ATOM 691 N N . HIS A 1 89 ? 11.591 -0.169 2.918 1.00 98.62 89 HIS A N 1
ATOM 692 C CA . HIS A 1 89 ? 11.417 -0.784 1.588 1.00 98.62 89 HIS A CA 1
ATOM 693 C C . HIS A 1 89 ? 12.765 -0.991 0.894 1.00 98.62 89 HIS A C 1
ATOM 695 O O . HIS A 1 89 ? 13.017 -2.046 0.308 1.00 98.62 89 HIS A O 1
ATOM 701 N N . HIS A 1 90 ? 13.666 -0.007 0.991 1.00 98.69 90 HIS A N 1
ATOM 702 C CA . HIS A 1 90 ? 15.030 -0.143 0.491 1.00 98.69 90 HIS A CA 1
ATOM 703 C C . HIS A 1 90 ? 16.000 -0.516 1.614 1.00 98.69 90 HIS A C 1
ATOM 705 O O . HIS A 1 90 ? 16.206 0.211 2.583 1.00 98.69 90 HIS A O 1
ATOM 711 N N . ALA A 1 91 ? 16.686 -1.634 1.425 1.00 98.50 91 ALA A N 1
ATOM 712 C CA . ALA A 1 91 ? 17.531 -2.278 2.422 1.00 98.50 91 ALA A CA 1
ATOM 713 C C . ALA A 1 91 ? 18.693 -1.432 2.976 1.00 98.50 91 ALA A C 1
ATOM 715 O O . ALA A 1 91 ? 19.074 -1.582 4.140 1.00 98.50 91 ALA A O 1
ATOM 716 N N . ARG A 1 92 ? 19.292 -0.565 2.155 1.00 98.25 92 ARG A N 1
ATOM 717 C CA . ARG A 1 92 ? 20.415 0.309 2.543 1.00 98.25 92 ARG A CA 1
ATOM 718 C C . ARG A 1 92 ? 19.986 1.533 3.341 1.00 98.25 92 ARG A C 1
ATOM 720 O O . ARG A 1 92 ? 20.846 2.244 3.861 1.00 98.25 92 ARG A O 1
ATOM 727 N N . GLU A 1 93 ? 18.691 1.795 3.441 1.00 98.38 93 GLU A N 1
ATOM 728 C CA . GLU A 1 93 ? 18.157 3.047 3.965 1.00 98.38 93 GLU A CA 1
ATOM 729 C C . GLU A 1 93 ? 17.896 2.962 5.472 1.00 98.38 93 GLU A C 1
ATOM 731 O O . GLU A 1 93 ? 16.782 3.153 5.943 1.00 98.38 93 GLU A O 1
ATOM 736 N N . TRP A 1 94 ? 18.922 2.623 6.260 1.00 98.31 94 TRP A N 1
ATOM 737 C CA . TRP A 1 94 ? 18.761 2.192 7.659 1.00 98.31 94 TRP A CA 1
ATOM 738 C C . TRP A 1 94 ? 18.015 3.191 8.560 1.00 98.31 94 TRP A C 1
ATOM 740 O O . TRP A 1 94 ? 17.294 2.783 9.468 1.00 98.31 94 TRP A O 1
ATOM 750 N N . ILE A 1 95 ? 18.141 4.498 8.307 1.00 98.06 95 ILE A N 1
ATOM 751 C CA . ILE A 1 95 ? 17.428 5.527 9.081 1.00 98.06 95 ILE A CA 1
ATOM 752 C C . ILE A 1 95 ? 15.910 5.493 8.857 1.00 98.06 95 ILE A C 1
ATOM 754 O O . ILE A 1 95 ? 15.158 5.853 9.763 1.00 98.06 95 ILE A O 1
ATOM 758 N N . SER A 1 96 ? 15.455 5.001 7.700 1.00 98.50 96 SER A N 1
ATOM 759 C CA . SER A 1 96 ? 14.030 4.821 7.408 1.00 98.50 96 SER A CA 1
ATOM 760 C C . SER A 1 96 ? 13.359 3.754 8.272 1.00 98.50 96 SER A C 1
ATOM 762 O O . SER A 1 96 ? 12.143 3.776 8.396 1.00 98.50 96 SER A O 1
ATOM 764 N N . ILE A 1 97 ? 14.132 2.866 8.907 1.00 98.62 97 ILE A N 1
ATOM 765 C CA . ILE A 1 97 ? 13.627 1.857 9.851 1.00 98.62 97 ILE A CA 1
ATOM 766 C C . ILE A 1 97 ? 13.538 2.448 11.264 1.00 98.62 97 ILE A C 1
ATOM 768 O O . ILE A 1 97 ? 12.551 2.269 11.978 1.00 98.62 97 ILE A O 1
ATOM 772 N N . GLU A 1 98 ? 14.565 3.200 11.668 1.00 97.94 98 GLU A N 1
ATOM 773 C CA . GLU A 1 98 ? 14.667 3.775 13.013 1.00 97.94 98 GLU A CA 1
ATOM 774 C C . GLU A 1 98 ? 13.640 4.884 13.275 1.00 97.94 98 GLU A C 1
ATOM 776 O O . GLU A 1 98 ? 13.104 4.972 14.378 1.00 97.94 98 GLU A O 1
ATOM 781 N N . VAL A 1 99 ? 13.337 5.736 12.289 1.00 98.38 99 VAL A N 1
ATOM 782 C CA . VAL A 1 99 ? 12.375 6.842 12.459 1.00 98.38 99 VAL A CA 1
ATOM 783 C C . VAL A 1 99 ? 10.951 6.357 12.793 1.00 98.38 99 VAL A C 1
ATOM 785 O O . VAL A 1 99 ? 10.423 6.793 13.822 1.00 98.38 99 VAL A O 1
ATOM 788 N N . PRO A 1 100 ? 10.313 5.456 12.016 1.00 98.56 100 PRO A N 1
ATOM 789 C CA . PRO A 1 100 ? 9.000 4.917 12.372 1.00 98.56 100 PRO A CA 1
ATOM 790 C C . PRO A 1 100 ? 9.038 4.070 13.654 1.00 98.56 100 PRO A C 1
ATOM 792 O O . PRO A 1 100 ? 8.103 4.135 14.454 1.00 98.56 100 PRO A O 1
ATOM 795 N N . LEU A 1 101 ? 10.127 3.341 13.926 1.00 98.38 101 LEU A N 1
ATOM 796 C CA . LEU A 1 101 ? 10.284 2.605 15.186 1.00 98.38 101 LEU A CA 1
ATOM 797 C C . LEU A 1 101 ? 10.295 3.545 16.404 1.00 98.38 101 LEU A C 1
ATOM 799 O O . LEU A 1 101 ? 9.574 3.314 17.375 1.00 98.38 101 LEU A O 1
ATOM 803 N N . ARG A 1 102 ? 11.040 4.652 16.341 1.00 98.00 102 ARG A N 1
ATOM 804 C CA . ARG A 1 102 ? 11.074 5.666 17.410 1.00 98.00 102 ARG A CA 1
ATOM 805 C C . ARG A 1 102 ? 9.760 6.424 17.544 1.00 98.00 102 ARG A C 1
ATOM 807 O O . ARG A 1 102 ? 9.410 6.832 18.651 1.00 98.00 102 ARG A O 1
ATOM 814 N N . LEU A 1 103 ? 8.990 6.568 16.463 1.00 98.56 103 LEU A N 1
ATOM 815 C CA . LEU A 1 103 ? 7.622 7.084 16.542 1.00 98.56 103 LEU A CA 1
ATOM 816 C C . LEU A 1 103 ? 6.740 6.160 17.390 1.00 98.56 103 LEU A C 1
ATOM 818 O O . LEU A 1 103 ? 6.025 6.652 18.264 1.00 98.56 103 LEU A O 1
ATOM 822 N N . ALA A 1 104 ? 6.835 4.842 17.190 1.00 98.62 104 ALA A N 1
ATOM 823 C CA . ALA A 1 104 ? 6.105 3.864 17.996 1.00 98.62 104 ALA A CA 1
ATOM 824 C C . ALA A 1 104 ? 6.452 3.993 19.486 1.00 98.62 104 ALA A C 1
ATOM 826 O O . ALA A 1 104 ? 5.568 4.128 20.337 1.00 98.62 104 ALA A O 1
ATOM 827 N N . GLU A 1 105 ? 7.748 4.024 19.794 1.00 98.12 105 GLU A N 1
ATOM 828 C CA . GLU A 1 105 ? 8.239 4.183 21.160 1.00 98.12 105 GLU A CA 1
ATOM 829 C C . GLU A 1 105 ? 7.758 5.517 21.766 1.00 98.12 105 GLU A C 1
ATOM 831 O O . GLU A 1 105 ? 7.306 5.552 22.913 1.00 98.12 105 GLU A O 1
ATOM 836 N N . TYR A 1 106 ? 7.827 6.623 21.012 1.00 98.12 106 TYR A N 1
ATOM 837 C CA . TYR A 1 106 ? 7.434 7.953 21.484 1.00 98.12 106 TYR A CA 1
ATOM 838 C C . TYR A 1 106 ? 5.946 8.023 21.820 1.00 98.12 106 TYR A C 1
ATOM 840 O O . TYR A 1 106 ? 5.587 8.543 22.880 1.00 98.12 106 TYR A O 1
ATOM 848 N N . LEU A 1 107 ? 5.082 7.504 20.942 1.00 98.06 107 LEU A N 1
ATOM 849 C CA . LEU A 1 107 ? 3.632 7.507 21.147 1.00 98.06 107 LEU A CA 1
ATOM 850 C C . LEU A 1 107 ? 3.257 6.744 22.421 1.00 98.06 107 LEU A C 1
ATOM 852 O O . LEU A 1 107 ? 2.480 7.245 23.233 1.00 98.06 107 LEU A O 1
ATOM 856 N N . VAL A 1 108 ? 3.858 5.573 22.633 1.00 97.81 108 VAL A N 1
ATOM 857 C CA . VAL A 1 108 ? 3.619 4.751 23.825 1.00 97.81 108 VAL A CA 1
ATOM 858 C C . VAL A 1 108 ? 4.146 5.440 25.085 1.00 97.81 108 VAL A C 1
ATOM 860 O O . VAL A 1 108 ? 3.403 5.605 26.054 1.00 97.81 108 VAL A O 1
ATOM 863 N N . ALA A 1 109 ? 5.395 5.912 25.067 1.00 95.00 109 ALA A N 1
ATOM 864 C CA . ALA A 1 109 ? 6.027 6.540 26.227 1.00 95.00 109 ALA A CA 1
ATOM 865 C C . ALA A 1 109 ? 5.335 7.841 26.667 1.00 95.00 109 ALA A C 1
ATOM 867 O O . ALA A 1 109 ? 5.364 8.184 27.849 1.00 95.00 109 ALA A O 1
ATOM 868 N N . ASN A 1 110 ? 4.711 8.565 25.733 1.00 92.81 110 ASN A N 1
ATOM 869 C CA . ASN A 1 110 ? 4.074 9.856 26.000 1.00 92.81 110 ASN A CA 1
ATOM 870 C C . ASN A 1 110 ? 2.544 9.782 26.105 1.00 92.81 110 ASN A C 1
ATOM 872 O O . ASN A 1 110 ? 1.917 10.802 26.394 1.00 92.81 110 ASN A O 1
ATOM 876 N N . TYR A 1 111 ? 1.927 8.610 25.924 1.00 94.44 111 TYR A N 1
ATOM 877 C CA . TYR A 1 111 ? 0.475 8.457 26.051 1.00 94.44 111 TYR A CA 1
ATOM 878 C C . TYR A 1 111 ? -0.036 8.925 27.422 1.00 94.44 111 TYR A C 1
ATOM 880 O O . TYR A 1 111 ? -1.008 9.676 27.521 1.00 94.44 111 TYR A O 1
ATOM 888 N N . ALA A 1 112 ? 0.660 8.539 28.496 1.00 88.50 112 ALA A N 1
ATOM 889 C CA . ALA A 1 112 ? 0.380 9.020 29.840 1.00 88.50 112 ALA A CA 1
ATOM 890 C C . ALA A 1 112 ? 1.118 10.345 30.098 1.00 88.50 112 ALA A C 1
ATOM 892 O O . ALA A 1 112 ? 2.304 10.360 30.412 1.00 88.50 112 ALA A O 1
ATOM 893 N N . GLY A 1 113 ? 0.402 11.469 30.009 1.00 81.06 113 GLY A N 1
ATOM 894 C CA . GLY A 1 113 ? 0.915 12.784 30.419 1.00 81.06 113 GLY A CA 1
ATOM 895 C C . GLY A 1 113 ? 1.123 13.798 29.294 1.00 81.06 113 GLY A C 1
ATOM 896 O O . GLY A 1 113 ? 1.338 14.971 29.595 1.00 81.06 113 GLY A O 1
ATOM 897 N N . ASN A 1 114 ? 0.984 13.402 28.024 1.00 86.19 114 ASN A N 1
ATOM 898 C CA . ASN A 1 114 ? 0.907 14.327 26.893 1.00 86.19 114 ASN A CA 1
ATOM 899 C C . ASN A 1 114 ? -0.495 14.274 26.267 1.00 86.19 114 ASN A C 1
ATOM 901 O O . ASN A 1 114 ? -0.850 13.318 25.582 1.00 86.19 114 ASN A O 1
ATOM 905 N N . SER A 1 115 ? -1.298 15.321 26.484 1.00 84.00 115 SER A N 1
ATOM 906 C CA . SER A 1 115 ? -2.690 15.372 26.014 1.00 84.00 115 SER A CA 1
ATOM 907 C C . SER A 1 115 ? -2.822 15.323 24.491 1.00 84.00 115 SER A C 1
ATOM 909 O O . SER A 1 115 ? -3.826 14.831 23.984 1.00 84.00 115 SER A O 1
ATOM 911 N N . THR A 1 116 ? -1.821 15.813 23.754 1.00 81.69 116 THR A N 1
ATOM 912 C CA . THR A 1 116 ? -1.804 15.728 22.290 1.00 81.69 116 THR A CA 1
ATOM 913 C C . THR A 1 116 ? -1.638 14.279 21.853 1.00 81.69 116 THR A C 1
ATOM 915 O O . THR A 1 116 ? -2.466 13.780 21.100 1.00 81.69 116 THR A O 1
ATOM 918 N N . VAL A 1 117 ? -0.625 13.579 22.372 1.00 83.56 117 VAL A N 1
ATOM 919 C CA . VAL A 1 117 ? -0.379 12.162 22.048 1.00 83.56 117 VAL A CA 1
ATOM 920 C C . VAL A 1 117 ? -1.562 11.296 22.467 1.00 83.56 117 VAL A C 1
ATOM 922 O O . VAL A 1 117 ? -2.029 10.482 21.677 1.00 83.56 117 VAL A O 1
ATOM 925 N N . GLN A 1 118 ? -2.105 11.524 23.664 1.00 86.06 118 GLN A N 1
ATOM 926 C CA . GLN A 1 118 ? -3.295 10.821 24.134 1.00 86.06 118 GLN A CA 1
ATOM 927 C C . GLN A 1 118 ? -4.483 11.007 23.181 1.00 86.06 118 GLN A C 1
ATOM 929 O O . GLN A 1 118 ? -5.116 10.029 22.808 1.00 86.06 118 GLN A O 1
ATOM 934 N N . SER A 1 119 ? -4.761 12.238 22.740 1.00 83.81 119 SER A N 1
ATOM 935 C CA . SER A 1 119 ? -5.848 12.516 21.789 1.00 83.81 119 SER A CA 1
ATOM 936 C C . SER A 1 119 ? -5.656 11.789 20.453 1.00 83.81 119 SER A C 1
ATOM 938 O O . SER A 1 119 ? -6.609 11.248 19.890 1.00 83.81 119 SER A O 1
ATOM 940 N N . LEU A 1 120 ? -4.420 11.731 19.951 1.00 87.06 120 LEU A N 1
ATOM 941 C CA . LEU A 1 120 ? -4.098 11.032 18.706 1.00 87.06 120 LEU A CA 1
ATOM 942 C C . LEU A 1 120 ? -4.308 9.516 18.840 1.00 87.06 120 LEU A C 1
ATOM 944 O O . LEU A 1 120 ? -5.024 8.934 18.031 1.00 87.06 120 LEU A O 1
ATOM 948 N N . VAL A 1 121 ? -3.761 8.898 19.890 1.00 92.25 121 VAL A N 1
ATOM 949 C CA . VAL A 1 121 ? -3.890 7.451 20.162 1.00 92.25 121 VAL A CA 1
ATOM 950 C C . VAL A 1 121 ? -5.338 7.054 20.484 1.00 92.25 121 VAL A C 1
ATOM 952 O O . VAL A 1 121 ? -5.784 5.965 20.121 1.00 92.25 121 VAL A O 1
ATOM 955 N N . ASP A 1 122 ? -6.109 7.928 21.132 1.00 90.75 122 ASP A N 1
ATOM 956 C CA . ASP A 1 122 ? -7.521 7.668 21.432 1.00 90.75 122 ASP A CA 1
ATOM 957 C C . ASP A 1 122 ? -8.401 7.736 20.176 1.00 90.75 122 ASP A C 1
ATOM 959 O O . ASP A 1 122 ? -9.415 7.041 20.118 1.00 90.75 122 ASP A O 1
ATOM 963 N N . SER A 1 123 ? -8.026 8.542 19.176 1.00 83.75 123 SER A N 1
ATOM 964 C CA . SER A 1 123 ? -8.875 8.865 18.017 1.00 83.75 123 SER A CA 1
ATOM 965 C C . SER A 1 123 ? -8.451 8.230 16.690 1.00 83.75 123 SER A C 1
ATOM 967 O O . SER A 1 123 ? -9.115 8.460 15.676 1.00 83.75 123 SER A O 1
ATOM 969 N N . ARG A 1 124 ? -7.356 7.469 16.658 1.00 84.88 124 ARG A N 1
ATOM 970 C CA . ARG A 1 124 ? -6.815 6.822 15.451 1.00 84.88 124 ARG A CA 1
ATOM 971 C C . ARG A 1 124 ? -6.444 5.379 15.734 1.00 84.88 124 ARG A C 1
ATOM 973 O O . ARG A 1 124 ? -6.121 5.046 16.876 1.00 84.88 124 ARG A O 1
ATOM 980 N N . GLU A 1 125 ? -6.419 4.555 14.694 1.00 93.25 125 GLU A N 1
ATOM 981 C CA . GLU A 1 125 ? -5.604 3.341 14.708 1.00 93.25 125 GLU A CA 1
ATOM 982 C C . GLU A 1 125 ? -4.305 3.622 13.957 1.00 93.25 125 GLU A C 1
ATOM 984 O O . GLU A 1 125 ? -4.297 3.861 12.750 1.00 93.25 125 GLU A O 1
ATOM 989 N N . ILE A 1 126 ? -3.206 3.702 14.707 1.00 97.88 126 ILE A N 1
ATOM 990 C CA . ILE A 1 126 ? -1.895 4.050 14.164 1.00 97.88 126 ILE A CA 1
ATOM 991 C C . ILE A 1 126 ? -1.145 2.746 13.932 1.00 97.88 126 ILE A C 1
ATOM 993 O O . ILE A 1 126 ? -0.776 2.064 14.889 1.00 97.88 126 ILE A O 1
ATOM 997 N N . TRP A 1 127 ? -0.927 2.407 12.671 1.00 98.50 127 TRP A N 1
ATOM 998 C CA . TRP A 1 127 ? -0.182 1.226 12.260 1.00 98.50 127 TRP A CA 1
ATOM 999 C C . TRP A 1 127 ? 1.229 1.616 11.853 1.00 98.50 127 TRP A C 1
ATOM 1001 O O . TRP A 1 127 ? 1.427 2.583 11.120 1.00 98.50 127 TRP A O 1
ATOM 1011 N N . ILE A 1 128 ? 2.215 0.874 12.350 1.00 98.88 128 ILE A N 1
ATOM 1012 C CA . ILE A 1 128 ? 3.627 1.117 12.059 1.00 98.88 128 ILE A CA 1
ATOM 1013 C C . ILE A 1 128 ? 4.271 -0.206 11.648 1.00 98.88 128 ILE A C 1
ATOM 1015 O O . ILE A 1 128 ? 4.302 -1.153 12.436 1.00 98.88 128 ILE A O 1
ATOM 1019 N N . ILE A 1 129 ? 4.798 -0.241 10.425 1.00 98.88 129 ILE A N 1
ATOM 1020 C CA . ILE A 1 129 ? 5.568 -1.347 9.847 1.00 98.88 129 ILE A CA 1
ATOM 1021 C C . ILE A 1 129 ? 6.970 -0.790 9.574 1.00 98.88 129 ILE A C 1
ATOM 1023 O O . ILE A 1 129 ? 7.212 -0.209 8.516 1.00 98.88 129 ILE A O 1
ATOM 1027 N N . PRO A 1 130 ? 7.899 -0.868 10.543 1.00 98.44 130 PRO A N 1
ATOM 1028 C CA . PRO A 1 130 ? 9.176 -0.167 10.434 1.00 98.44 130 PRO A CA 1
ATOM 1029 C C . PRO A 1 130 ? 10.133 -0.808 9.425 1.00 98.44 130 PRO A C 1
ATOM 1031 O O . PRO A 1 130 ? 11.125 -0.184 9.069 1.00 98.44 130 PRO A O 1
ATOM 1034 N N . ILE A 1 131 ? 9.885 -2.051 9.002 1.00 98.62 131 ILE A N 1
ATOM 1035 C CA . ILE A 1 131 ? 10.772 -2.782 8.101 1.00 98.62 131 ILE A CA 1
ATOM 1036 C C . ILE A 1 131 ? 9.982 -3.668 7.135 1.00 98.62 131 ILE A C 1
ATOM 1038 O O . ILE A 1 131 ? 9.596 -4.784 7.470 1.00 98.62 131 ILE A O 1
ATOM 1042 N N . VAL A 1 132 ? 9.764 -3.166 5.921 1.00 98.81 132 VAL A N 1
ATOM 1043 C CA . VAL A 1 132 ? 9.104 -3.915 4.836 1.00 98.81 132 VAL A CA 1
ATOM 1044 C C . VAL A 1 132 ? 10.043 -4.945 4.196 1.00 98.81 132 VAL A C 1
ATOM 1046 O O . VAL A 1 132 ? 9.594 -6.013 3.801 1.00 98.81 132 VAL A O 1
ATOM 1049 N N . ASN A 1 133 ? 11.356 -4.680 4.156 1.00 98.81 133 ASN A N 1
ATOM 1050 C CA . ASN A 1 133 ? 12.368 -5.555 3.547 1.00 98.81 133 ASN A CA 1
ATOM 1051 C C . ASN A 1 133 ? 13.377 -6.146 4.566 1.00 98.81 133 ASN A C 1
ATOM 1053 O O . ASN A 1 133 ? 14.563 -5.781 4.538 1.00 98.81 133 ASN A O 1
ATOM 1057 N N . PRO A 1 134 ? 12.957 -7.041 5.488 1.00 98.69 134 PRO A N 1
ATOM 1058 C CA . PRO A 1 134 ? 13.867 -7.721 6.412 1.00 98.69 134 PRO A CA 1
ATOM 1059 C C . PRO A 1 134 ? 15.071 -8.393 5.743 1.00 98.69 134 PRO A C 1
ATOM 1061 O O . PRO A 1 134 ? 16.196 -8.255 6.229 1.00 98.69 134 PRO A O 1
ATOM 1064 N N . ASP A 1 135 ? 14.865 -9.080 4.618 1.00 98.62 135 ASP A N 1
ATOM 1065 C CA . ASP A 1 135 ? 15.917 -9.864 3.962 1.00 98.62 135 ASP A CA 1
ATOM 1066 C C . ASP A 1 135 ? 17.016 -8.979 3.400 1.00 98.62 135 ASP A C 1
ATOM 1068 O O . ASP A 1 135 ? 18.205 -9.169 3.679 1.00 98.62 135 ASP A O 1
ATOM 1072 N N . GLY A 1 136 ? 16.618 -7.958 2.645 1.00 98.56 136 GLY A N 1
ATOM 1073 C CA . GLY A 1 136 ? 17.546 -6.983 2.116 1.00 98.56 136 GLY A CA 1
ATOM 1074 C C . GLY A 1 136 ? 18.258 -6.237 3.244 1.00 98.56 136 GLY A C 1
ATOM 1075 O O . GLY A 1 136 ? 19.467 -6.030 3.153 1.00 98.56 136 GLY A O 1
ATOM 1076 N N . TYR A 1 137 ? 17.563 -5.870 4.326 1.00 98.62 137 TYR A N 1
ATOM 1077 C CA . TYR A 1 137 ? 18.182 -5.191 5.469 1.00 98.62 137 TYR A CA 1
ATOM 1078 C C . TYR A 1 137 ? 19.252 -6.047 6.158 1.00 98.62 137 TYR A C 1
ATOM 1080 O O . TYR A 1 137 ? 20.349 -5.569 6.449 1.00 98.62 137 TYR A O 1
ATOM 1088 N N . ILE A 1 138 ? 18.980 -7.332 6.391 1.00 98.25 138 ILE A N 1
ATOM 1089 C CA . ILE A 1 138 ? 19.975 -8.258 6.948 1.00 98.25 138 ILE A CA 1
ATOM 1090 C C . ILE A 1 138 ? 21.165 -8.385 5.996 1.00 98.25 138 ILE A C 1
ATOM 1092 O O . ILE A 1 138 ? 22.320 -8.312 6.434 1.00 98.25 138 ILE A O 1
ATOM 1096 N N . PHE A 1 139 ? 20.905 -8.512 4.695 1.00 98.06 139 PHE A N 1
ATOM 1097 C CA . PHE A 1 139 ? 21.953 -8.570 3.683 1.00 98.06 139 PHE A CA 1
ATOM 1098 C C . PHE A 1 139 ? 22.792 -7.287 3.650 1.00 98.06 139 PHE A C 1
ATOM 1100 O O . PHE A 1 139 ? 24.019 -7.363 3.546 1.00 98.06 139 PHE A O 1
ATOM 1107 N N . SER A 1 140 ? 22.176 -6.115 3.841 1.00 97.94 140 SER A N 1
ATOM 1108 C CA . SER A 1 140 ? 22.901 -4.845 3.874 1.00 97.94 140 SER A CA 1
ATOM 1109 C C . SER A 1 140 ? 23.763 -4.665 5.119 1.00 97.94 140 SER A C 1
ATOM 1111 O O . SER A 1 140 ? 24.794 -3.997 5.086 1.00 97.94 140 SER A O 1
ATOM 1113 N N . ARG A 1 141 ? 23.422 -5.329 6.221 1.00 95.38 141 ARG A N 1
ATOM 1114 C CA . ARG A 1 141 ? 24.250 -5.332 7.435 1.00 95.38 141 ARG A CA 1
ATOM 1115 C C . ARG A 1 141 ? 25.398 -6.333 7.399 1.00 95.38 141 ARG A C 1
ATOM 1117 O O . ARG A 1 141 ? 26.403 -6.114 8.070 1.00 95.38 141 ARG A O 1
ATOM 1124 N N . THR A 1 142 ? 25.232 -7.437 6.680 1.00 94.69 142 THR A N 1
ATOM 1125 C CA . THR A 1 142 ? 26.142 -8.592 6.758 1.00 94.69 142 THR A CA 1
ATOM 1126 C C . THR A 1 142 ? 27.038 -8.751 5.539 1.00 94.69 142 THR A C 1
ATOM 1128 O O . THR A 1 142 ? 28.170 -9.207 5.685 1.00 94.69 142 THR A O 1
ATOM 1131 N N . THR A 1 143 ? 26.552 -8.377 4.354 1.00 96.12 143 THR A N 1
ATOM 1132 C CA . THR A 1 143 ? 27.186 -8.731 3.079 1.00 96.12 143 THR A CA 1
ATOM 1133 C C . THR A 1 143 ? 27.452 -7.510 2.206 1.00 96.12 143 THR A C 1
ATOM 1135 O O . THR A 1 143 ? 28.602 -7.268 1.847 1.00 96.12 143 THR A O 1
ATOM 1138 N N . ASP A 1 144 ? 26.428 -6.714 1.890 1.00 96.44 144 ASP A N 1
ATOM 1139 C CA . ASP A 1 144 ? 26.566 -5.541 1.016 1.00 96.44 144 ASP A CA 1
ATOM 1140 C C . ASP A 1 144 ? 25.795 -4.335 1.548 1.00 96.44 144 ASP A C 1
ATOM 1142 O O . ASP A 1 144 ? 24.606 -4.161 1.288 1.00 96.44 144 ASP A O 1
ATOM 1146 N N . ARG A 1 145 ? 26.513 -3.431 2.216 1.00 96.12 145 ARG A N 1
ATOM 1147 C CA . ARG A 1 145 ? 25.973 -2.185 2.773 1.00 96.12 145 ARG A CA 1
ATOM 1148 C C . ARG A 1 145 ? 25.148 -1.348 1.794 1.00 96.12 145 ARG A C 1
ATOM 1150 O O . ARG A 1 145 ? 24.235 -0.645 2.235 1.00 96.12 145 ARG A O 1
ATOM 1157 N N . SER A 1 146 ? 25.451 -1.423 0.499 1.00 95.88 146 SER A N 1
ATOM 1158 C CA . SER A 1 146 ? 24.780 -0.656 -0.554 1.00 95.88 146 SER A CA 1
ATOM 1159 C C . SER A 1 146 ? 23.594 -1.389 -1.185 1.00 95.88 146 SER A C 1
ATOM 1161 O O . SER A 1 146 ? 22.981 -0.845 -2.110 1.00 95.88 146 SER A O 1
ATOM 1163 N N . TRP A 1 147 ? 23.240 -2.580 -0.691 1.00 97.94 147 TRP A N 1
ATOM 1164 C CA . TRP A 1 147 ? 22.116 -3.362 -1.194 1.00 97.94 147 TRP A CA 1
ATOM 1165 C C . TRP A 1 147 ? 20.791 -2.625 -1.011 1.00 97.94 147 TRP A C 1
ATOM 1167 O O . TRP A 1 147 ? 20.476 -2.151 0.077 1.00 97.94 147 TRP A O 1
ATOM 1177 N N . ARG A 1 148 ? 20.004 -2.518 -2.084 1.00 97.75 148 ARG A N 1
ATOM 1178 C CA . ARG A 1 148 ? 18.739 -1.764 -2.112 1.00 97.75 148 ARG A CA 1
ATOM 1179 C C . ARG A 1 148 ? 17.505 -2.660 -2.121 1.00 97.75 148 ARG A C 1
ATOM 1181 O O . ARG A 1 148 ? 16.558 -2.382 -1.397 1.00 97.75 148 ARG A O 1
ATOM 1188 N N . LYS A 1 149 ? 17.520 -3.671 -2.984 1.00 98.25 149 LYS A N 1
ATOM 1189 C CA . LYS A 1 149 ? 16.366 -4.489 -3.376 1.00 98.25 149 LYS A CA 1
ATOM 1190 C C . LYS A 1 149 ? 15.973 -5.496 -2.288 1.00 98.25 149 LYS A C 1
ATOM 1192 O O . LYS A 1 149 ? 16.639 -5.572 -1.251 1.00 98.25 149 LYS A O 1
ATOM 1197 N N . ASN A 1 150 ? 14.922 -6.285 -2.501 1.00 98.06 150 ASN A N 1
ATOM 1198 C CA . ASN A 1 150 ? 14.717 -7.505 -1.707 1.00 98.06 150 ASN A CA 1
ATOM 1199 C C . ASN A 1 150 ? 15.746 -8.590 -2.097 1.00 98.06 150 ASN A C 1
ATOM 1201 O O . ASN A 1 150 ? 16.799 -8.280 -2.673 1.00 98.06 150 ASN A O 1
ATOM 1205 N N . ARG A 1 151 ? 15.493 -9.855 -1.748 1.00 97.19 151 ARG A N 1
ATOM 1206 C CA . ARG A 1 151 ? 16.441 -10.963 -1.946 1.00 97.19 151 ARG A CA 1
ATOM 1207 C C . ARG A 1 151 ? 15.982 -12.049 -2.920 1.00 97.19 151 ARG A C 1
ATOM 1209 O O . ARG A 1 151 ? 16.612 -13.101 -2.960 1.00 97.19 151 ARG A O 1
ATOM 1216 N N . ARG A 1 152 ? 14.983 -11.778 -3.771 1.00 91.94 152 ARG A N 1
ATOM 1217 C CA . ARG A 1 152 ? 14.493 -12.750 -4.761 1.00 91.94 152 ARG A CA 1
ATOM 1218 C C . ARG A 1 152 ? 15.626 -13.300 -5.640 1.00 91.94 152 ARG A C 1
ATOM 1220 O O . ARG A 1 152 ? 16.321 -12.497 -6.268 1.00 91.94 152 ARG A O 1
ATOM 1227 N N . PRO A 1 153 ? 15.838 -14.625 -5.705 1.00 79.88 153 PRO A N 1
ATOM 1228 C CA . PRO A 1 153 ? 16.774 -15.225 -6.650 1.00 79.88 153 PRO A CA 1
ATOM 1229 C C . PRO A 1 153 ? 16.312 -14.992 -8.096 1.00 79.88 153 PRO A C 1
ATOM 1231 O O . PRO A 1 153 ? 15.160 -15.242 -8.427 1.00 79.88 153 PRO A O 1
ATOM 1234 N N . LEU A 1 154 ? 17.203 -14.484 -8.951 1.00 76.69 154 LEU A N 1
ATOM 1235 C CA . LEU A 1 154 ? 16.959 -14.205 -10.375 1.00 76.69 154 LEU A CA 1
ATOM 1236 C C . LEU A 1 154 ? 18.161 -14.726 -11.186 1.00 76.69 154 LEU A C 1
ATOM 1238 O O . LEU A 1 154 ? 18.919 -13.966 -11.807 1.00 76.69 154 LEU A O 1
ATOM 1242 N N . GLY A 1 155 ? 18.421 -16.031 -11.070 1.00 76.38 155 GLY A N 1
ATOM 1243 C CA . GLY A 1 155 ? 19.611 -16.693 -11.608 1.00 76.38 155 GLY A CA 1
ATOM 1244 C C . GLY A 1 155 ? 20.904 -16.208 -10.939 1.00 76.38 155 GLY A C 1
ATOM 1245 O O . GLY A 1 155 ? 21.128 -16.408 -9.748 1.00 76.38 155 GLY A O 1
ATOM 1246 N N . LYS A 1 156 ? 21.787 -15.548 -11.703 1.00 77.81 156 LYS A N 1
ATOM 1247 C CA . LYS A 1 156 ? 23.036 -14.953 -11.169 1.00 77.81 156 LYS A CA 1
ATOM 1248 C C . LYS A 1 156 ? 22.821 -13.596 -10.491 1.00 77.81 156 LYS A C 1
ATOM 1250 O O . LYS A 1 156 ? 23.768 -13.030 -9.940 1.00 77.81 156 LYS A O 1
ATOM 1255 N N . HIS A 1 157 ? 21.614 -13.049 -10.586 1.00 83.38 157 HIS A N 1
ATOM 1256 C CA . HIS A 1 157 ? 21.231 -11.767 -10.013 1.00 83.38 157 HIS A CA 1
ATOM 1257 C C . HIS A 1 157 ? 20.238 -11.977 -8.875 1.00 83.38 157 HIS A C 1
ATOM 1259 O O . HIS A 1 157 ? 19.679 -13.056 -8.711 1.00 83.38 157 HIS A O 1
ATOM 1265 N N . PHE A 1 158 ? 20.052 -10.939 -8.065 1.00 90.06 158 PHE A N 1
ATOM 1266 C CA . PHE A 1 158 ? 19.139 -10.984 -6.934 1.00 90.06 158 PHE A CA 1
ATOM 1267 C C . PHE A 1 158 ? 18.343 -9.688 -6.837 1.00 90.06 158 PHE A C 1
ATOM 1269 O O . PHE A 1 158 ? 18.856 -8.600 -7.120 1.00 90.06 158 PHE A O 1
ATOM 1276 N N . GLY A 1 159 ? 17.117 -9.828 -6.358 1.00 89.50 159 GLY A N 1
ATOM 1277 C CA . GLY A 1 159 ? 16.280 -8.770 -5.837 1.00 89.50 159 GLY A CA 1
ATOM 1278 C C . GLY A 1 159 ? 15.471 -8.004 -6.877 1.00 89.50 159 GLY A C 1
ATOM 1279 O O . GLY A 1 159 ? 15.921 -7.734 -7.992 1.00 89.50 159 GLY A O 1
ATOM 1280 N N . VAL A 1 160 ? 14.308 -7.557 -6.432 1.00 93.56 160 VAL A N 1
ATOM 1281 C CA . VAL A 1 160 ? 13.402 -6.603 -7.069 1.00 93.56 160 VAL A CA 1
ATOM 1282 C C . VAL A 1 160 ? 13.349 -5.333 -6.217 1.00 93.56 160 VAL A C 1
ATOM 1284 O O . VAL A 1 160 ? 13.469 -5.376 -4.987 1.00 93.56 160 VAL A O 1
ATOM 1287 N N . ASP A 1 161 ? 13.253 -4.175 -6.867 1.00 98.06 161 ASP A N 1
ATOM 1288 C CA . ASP A 1 161 ? 13.026 -2.909 -6.175 1.00 98.06 161 ASP A CA 1
ATOM 1289 C C . ASP A 1 161 ? 11.571 -2.861 -5.702 1.00 98.06 161 ASP A C 1
ATOM 1291 O O . ASP A 1 161 ? 10.655 -2.658 -6.499 1.00 98.06 161 ASP A O 1
ATOM 1295 N N . LEU A 1 162 ? 11.364 -3.049 -4.395 1.00 98.25 162 LEU A N 1
ATOM 1296 C CA . LEU A 1 162 ? 10.027 -3.100 -3.807 1.00 98.25 162 LEU A CA 1
ATOM 1297 C C . LEU A 1 162 ? 9.220 -1.829 -4.092 1.00 98.25 162 LEU A C 1
ATOM 1299 O O . LEU A 1 162 ? 8.017 -1.919 -4.296 1.00 98.25 162 LEU A O 1
ATOM 1303 N N . ASN A 1 163 ? 9.856 -0.654 -4.187 1.00 97.56 163 ASN A N 1
ATOM 1304 C CA . ASN A 1 163 ? 9.152 0.593 -4.505 1.00 97.56 163 ASN A CA 1
ATOM 1305 C C . ASN A 1 163 ? 9.087 0.875 -6.023 1.00 97.56 163 ASN A C 1
ATOM 1307 O O . ASN A 1 163 ? 8.991 2.029 -6.448 1.00 97.56 163 ASN A O 1
ATOM 1311 N N . ARG A 1 164 ? 9.213 -0.172 -6.848 1.00 95.12 164 ARG A N 1
ATOM 1312 C CA . ARG A 1 164 ? 8.850 -0.220 -8.278 1.00 95.12 164 ARG A CA 1
ATOM 1313 C C . ARG A 1 164 ? 7.877 -1.360 -8.592 1.00 95.12 164 ARG A C 1
ATOM 1315 O O . ARG A 1 164 ? 7.538 -1.557 -9.753 1.00 95.12 164 ARG A O 1
ATOM 1322 N N . ASN A 1 165 ? 7.461 -2.121 -7.580 1.00 95.19 165 ASN A N 1
ATOM 1323 C CA . ASN A 1 165 ? 6.710 -3.361 -7.734 1.00 95.19 165 ASN A CA 1
ATOM 1324 C C . ASN A 1 165 ? 5.216 -3.222 -7.373 1.00 95.19 165 ASN A C 1
ATOM 1326 O O . ASN A 1 165 ? 4.513 -4.219 -7.345 1.00 95.19 165 ASN A O 1
ATOM 1330 N N . TYR A 1 166 ? 4.705 -2.016 -7.115 1.00 91.81 166 TYR A N 1
ATOM 1331 C CA . TYR A 1 166 ? 3.267 -1.783 -6.897 1.00 91.81 166 TYR A CA 1
ATOM 1332 C C . TYR A 1 166 ? 2.505 -1.619 -8.226 1.00 91.81 166 TYR A C 1
ATOM 1334 O O . TYR A 1 166 ? 3.116 -1.279 -9.235 1.00 91.81 166 TYR A O 1
ATOM 1342 N N . GLY A 1 167 ? 1.185 -1.847 -8.229 1.00 76.25 167 GLY A N 1
ATOM 1343 C CA . GLY A 1 167 ? 0.373 -2.016 -9.450 1.00 76.25 167 GLY A CA 1
ATOM 1344 C C . GLY A 1 167 ? 0.059 -0.768 -10.274 1.00 76.25 167 GLY A C 1
ATOM 1345 O O . GLY A 1 167 ? -0.159 -0.875 -11.479 1.00 76.25 167 GLY A O 1
ATOM 1346 N N . TYR A 1 168 ? 0.108 0.427 -9.686 1.00 73.88 168 TYR A N 1
ATOM 1347 C CA . TYR A 1 168 ? -0.319 1.625 -10.407 1.00 73.88 168 TYR A CA 1
ATOM 1348 C C . TYR A 1 168 ? 0.719 2.084 -11.431 1.00 73.88 168 TYR A C 1
ATOM 1350 O O . TYR A 1 168 ? 1.826 2.516 -11.078 1.00 73.88 168 TYR A O 1
ATOM 1358 N N . LEU A 1 169 ? 0.333 1.984 -12.708 1.00 74.12 169 LEU A N 1
ATOM 1359 C CA . LEU A 1 169 ? 1.171 2.281 -13.875 1.00 74.12 169 LEU A CA 1
ATOM 1360 C C . LEU A 1 169 ? 2.529 1.570 -13.797 1.00 74.12 169 LEU A C 1
ATOM 1362 O O . LEU A 1 169 ? 3.575 2.140 -14.121 1.00 74.12 169 LEU A O 1
ATOM 1366 N N . TRP A 1 170 ? 2.500 0.333 -13.298 1.00 77.88 170 TRP A N 1
ATOM 1367 C CA . TRP A 1 170 ? 3.654 -0.543 -13.141 1.00 77.88 170 TRP A CA 1
ATOM 1368 C C . TRP A 1 170 ? 4.397 -0.745 -14.471 1.00 77.88 170 TRP A C 1
ATOM 1370 O O . TRP A 1 170 ? 3.808 -0.683 -15.545 1.00 77.88 170 TRP A O 1
ATOM 1380 N N . GLY A 1 171 ? 5.716 -0.938 -14.414 1.00 66.06 171 GLY A N 1
ATOM 1381 C CA . GLY A 1 171 ? 6.529 -1.181 -15.612 1.00 66.06 171 GLY A CA 1
ATOM 1382 C C . GLY A 1 171 ? 6.878 0.058 -16.453 1.00 66.06 171 GLY A C 1
ATOM 1383 O O . GLY A 1 171 ? 7.735 -0.057 -17.318 1.00 66.06 171 GLY A O 1
ATOM 1384 N N . GLY A 1 172 ? 6.312 1.241 -16.164 1.00 76.25 172 GLY A N 1
A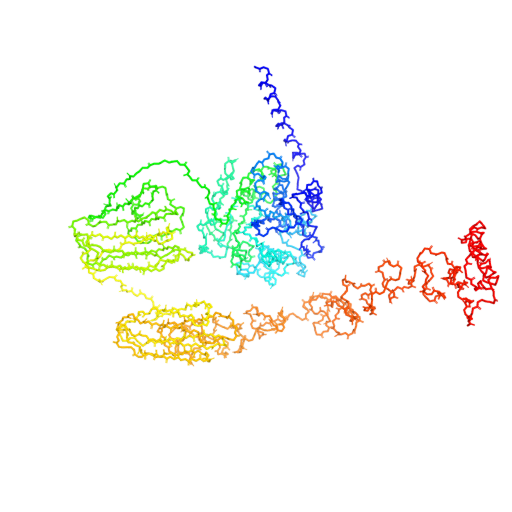TOM 1385 C CA . GLY A 1 172 ? 6.584 2.500 -16.885 1.00 76.25 172 GLY A CA 1
ATOM 1386 C C . GLY A 1 172 ? 8.043 3.005 -16.831 1.00 76.25 172 GLY A C 1
ATOM 1387 O O . GLY A 1 172 ? 8.905 2.564 -17.579 1.00 76.25 172 GLY A O 1
ATOM 1388 N N . ASP A 1 173 ? 8.361 3.961 -15.950 1.00 70.56 173 ASP A N 1
ATOM 1389 C CA . ASP A 1 173 ? 9.710 4.559 -15.806 1.00 70.56 173 ASP A CA 1
ATOM 1390 C C . ASP A 1 173 ? 10.757 3.638 -15.115 1.00 70.56 173 ASP A C 1
ATOM 1392 O O . ASP A 1 173 ? 11.849 4.068 -14.712 1.00 70.56 173 ASP A O 1
ATOM 1396 N N . SER A 1 174 ? 10.432 2.361 -14.933 1.00 73.88 174 SER A N 1
ATOM 1397 C CA . SER A 1 174 ? 11.255 1.339 -14.279 1.00 73.88 174 SER A CA 1
ATOM 1398 C C . SER A 1 174 ? 11.964 0.433 -15.292 1.00 73.88 174 SER A C 1
ATOM 1400 O O . SER A 1 174 ? 11.576 0.362 -16.448 1.00 73.88 174 SER A O 1
ATOM 1402 N N . TYR A 1 175 ? 13.025 -0.272 -14.884 1.00 74.19 175 TYR A N 1
ATOM 1403 C CA . TYR A 1 175 ? 13.811 -1.094 -15.820 1.00 74.19 175 TYR A CA 1
ATOM 1404 C C . TYR A 1 175 ? 13.390 -2.555 -15.767 1.00 74.19 175 TYR A C 1
ATOM 1406 O O . TYR A 1 175 ? 13.361 -3.118 -14.679 1.00 74.19 175 TYR A O 1
ATOM 1414 N N . ASN A 1 176 ? 13.219 -3.193 -16.924 1.00 76.00 176 ASN A N 1
ATOM 1415 C CA . ASN A 1 176 ? 12.901 -4.620 -17.027 1.00 76.00 176 ASN A CA 1
ATOM 1416 C C . ASN A 1 176 ? 14.159 -5.515 -17.084 1.00 76.00 176 ASN A C 1
ATOM 1418 O O . ASN A 1 176 ? 14.270 -6.416 -17.908 1.00 76.00 176 ASN A O 1
ATOM 1422 N N . HIS A 1 177 ? 15.182 -5.224 -16.268 1.00 72.62 177 HIS A N 1
ATOM 1423 C CA . HIS A 1 177 ? 16.396 -6.051 -16.218 1.00 72.62 177 HIS A CA 1
ATOM 1424 C C . HIS A 1 177 ? 16.854 -6.318 -14.772 1.00 72.62 177 HIS A C 1
ATOM 1426 O O . HIS A 1 177 ? 17.191 -5.356 -14.074 1.00 72.62 177 HIS A O 1
ATOM 1432 N N . PRO A 1 178 ? 17.009 -7.590 -14.339 1.00 74.12 178 PRO A N 1
ATOM 1433 C CA . PRO A 1 178 ? 17.377 -7.984 -12.964 1.00 74.12 178 PRO A CA 1
ATOM 1434 C C . PRO A 1 178 ? 18.668 -7.386 -12.383 1.00 74.12 178 PRO A C 1
ATOM 1436 O O . PRO A 1 178 ? 18.882 -7.393 -11.171 1.00 74.12 178 PRO A O 1
ATOM 1439 N N . ILE A 1 179 ? 19.545 -6.858 -13.237 1.00 80.00 179 ILE A N 1
ATOM 1440 C CA . ILE A 1 179 ? 20.801 -6.196 -12.842 1.00 80.00 179 ILE A CA 1
ATOM 1441 C C . ILE A 1 179 ? 20.530 -4.801 -12.272 1.00 80.00 179 ILE A C 1
ATOM 1443 O O . ILE A 1 179 ? 21.323 -4.299 -11.478 1.00 80.00 179 ILE A O 1
ATOM 1447 N N . SER A 1 180 ? 19.433 -4.163 -12.678 1.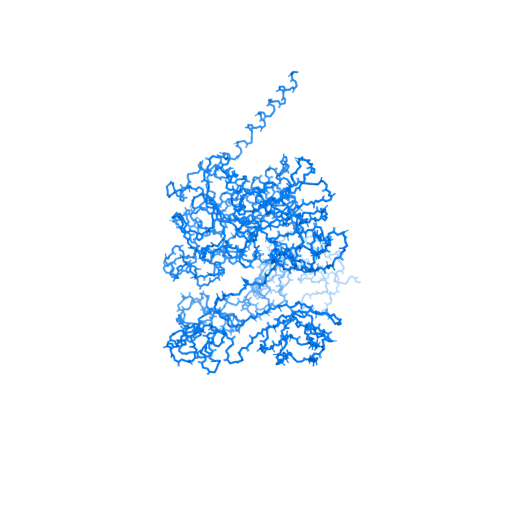00 83.94 180 SER A N 1
ATOM 1448 C CA . SER A 1 180 ? 19.157 -2.788 -12.294 1.00 83.94 180 SER A CA 1
ATOM 1449 C C . SER A 1 180 ? 18.762 -2.673 -10.821 1.00 83.94 180 SER A C 1
ATOM 1451 O O . SER A 1 180 ? 18.037 -3.517 -10.285 1.00 83.94 180 SER A O 1
ATOM 1453 N N . ASP A 1 181 ? 19.192 -1.579 -10.189 1.00 87.31 181 ASP A N 1
ATOM 1454 C CA . ASP A 1 181 ? 18.807 -1.188 -8.825 1.00 87.31 181 ASP A CA 1
ATOM 1455 C C . ASP A 1 181 ? 17.314 -0.835 -8.718 1.00 87.31 181 ASP A C 1
ATOM 1457 O O . ASP A 1 181 ? 16.763 -0.869 -7.623 1.00 87.31 181 ASP A O 1
ATOM 1461 N N . ASN A 1 182 ? 16.673 -0.500 -9.843 1.00 87.94 182 ASN A N 1
ATOM 1462 C CA . ASN A 1 182 ? 15.245 -0.183 -9.960 1.00 87.94 182 ASN A CA 1
ATOM 1463 C C . ASN A 1 182 ? 14.492 -1.193 -10.847 1.00 87.94 182 ASN A C 1
ATOM 1465 O O . ASN A 1 182 ? 13.564 -0.819 -11.569 1.00 87.94 182 ASN A O 1
ATOM 1469 N N . TYR A 1 183 ? 14.941 -2.452 -10.835 1.00 86.69 183 TYR A N 1
ATOM 1470 C CA . TYR A 1 183 ? 14.233 -3.551 -11.484 1.00 86.69 183 TYR A CA 1
ATOM 1471 C C . TYR A 1 183 ? 12.835 -3.714 -10.869 1.00 86.69 183 TYR A C 1
ATOM 1473 O O . TYR A 1 183 ? 12.743 -3.903 -9.658 1.00 86.69 183 TYR A O 1
ATOM 1481 N N . HIS A 1 184 ? 11.774 -3.622 -11.678 1.00 78.88 184 HIS A N 1
ATOM 1482 C CA . HIS A 1 184 ? 10.380 -3.594 -11.198 1.00 78.88 184 HIS A CA 1
ATOM 1483 C C . HIS A 1 184 ? 9.769 -4.962 -10.887 1.00 78.88 184 HIS A C 1
ATOM 1485 O O . HIS A 1 184 ? 8.651 -5.012 -10.375 1.00 78.88 184 HIS A O 1
ATOM 1491 N N . GLY A 1 185 ? 10.493 -6.051 -11.148 1.00 74.31 185 GLY A N 1
ATOM 1492 C CA . GLY A 1 185 ? 9.994 -7.414 -10.975 1.00 74.31 185 GLY A CA 1
ATOM 1493 C C . GLY A 1 185 ? 9.338 -7.955 -12.239 1.00 74.31 185 GLY A C 1
ATOM 1494 O O . GLY A 1 185 ? 9.291 -7.272 -13.259 1.00 74.31 185 GLY A O 1
ATOM 1495 N N . LEU A 1 186 ? 8.879 -9.203 -12.169 1.00 74.19 186 LEU A N 1
ATOM 1496 C CA . LEU A 1 186 ? 8.275 -9.906 -13.307 1.00 74.19 186 LEU A CA 1
ATOM 1497 C C . LEU A 1 186 ? 6.842 -9.439 -13.586 1.00 74.19 186 LEU A C 1
ATOM 1499 O O . LEU A 1 186 ? 6.428 -9.405 -14.735 1.00 74.19 186 LEU A O 1
ATOM 1503 N N . ARG A 1 187 ? 6.117 -9.037 -12.537 1.00 69.50 187 ARG A N 1
ATOM 1504 C CA . ARG A 1 187 ? 4.777 -8.440 -12.592 1.00 69.50 187 ARG A CA 1
ATOM 1505 C C . ARG A 1 187 ? 4.572 -7.491 -11.416 1.00 69.50 187 ARG A C 1
ATOM 1507 O O . ARG A 1 187 ? 5.348 -7.520 -10.455 1.00 69.50 187 ARG A O 1
ATOM 1514 N N . ALA A 1 188 ? 3.524 -6.674 -11.468 1.00 75.81 188 ALA A N 1
ATOM 1515 C CA . ALA A 1 188 ? 3.061 -5.955 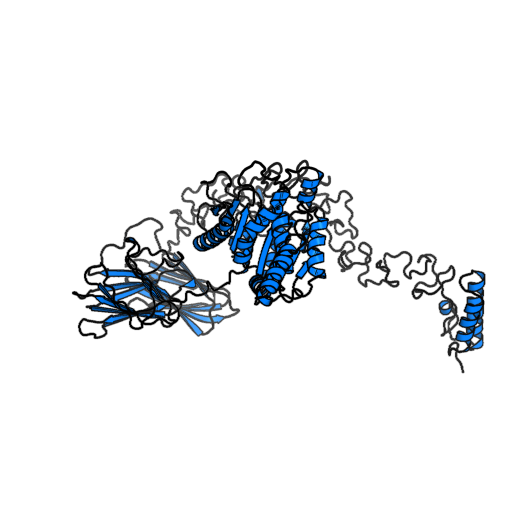-10.289 1.00 75.81 188 ALA A CA 1
ATOM 1516 C C . ALA A 1 188 ? 2.800 -6.947 -9.144 1.00 75.81 188 ALA A C 1
ATOM 1518 O O . ALA A 1 188 ? 2.244 -8.029 -9.353 1.00 75.81 188 ALA A O 1
ATOM 1519 N N . PHE A 1 189 ? 3.229 -6.580 -7.941 1.00 87.75 189 PHE A N 1
ATOM 1520 C CA . PHE A 1 189 ? 3.132 -7.393 -6.731 1.00 87.75 189 PHE A CA 1
ATOM 1521 C C . PHE A 1 189 ? 3.754 -8.794 -6.871 1.00 87.75 189 PHE A C 1
ATOM 1523 O O . PHE A 1 189 ? 3.261 -9.762 -6.300 1.00 87.75 189 PHE A O 1
ATOM 1530 N N . SER A 1 190 ? 4.839 -8.931 -7.643 1.00 79.81 190 SER A N 1
ATOM 1531 C CA . SER A 1 190 ? 5.594 -10.194 -7.724 1.00 79.81 190 SER A CA 1
ATOM 1532 C C . SER A 1 190 ? 6.344 -10.538 -6.433 1.00 79.81 190 SER A C 1
ATOM 1534 O O . SER A 1 190 ? 6.755 -11.685 -6.235 1.00 79.81 190 SER A O 1
ATOM 1536 N N . GLU A 1 191 ? 6.567 -9.557 -5.558 1.00 91.88 191 GLU A N 1
ATOM 1537 C CA . GLU A 1 191 ? 7.332 -9.751 -4.333 1.00 91.88 191 GLU A CA 1
ATOM 1538 C C . GLU A 1 191 ? 6.419 -10.012 -3.130 1.00 91.88 191 GLU A C 1
ATOM 1540 O O . GLU A 1 191 ? 5.462 -9.267 -2.909 1.00 91.88 191 GLU A O 1
ATOM 1545 N N . PRO A 1 192 ? 6.718 -11.025 -2.297 1.00 86.81 192 PRO A N 1
ATOM 1546 C CA . PRO A 1 192 ? 5.893 -11.329 -1.130 1.00 86.81 192 PRO A CA 1
ATOM 1547 C C . PRO A 1 192 ? 5.864 -10.162 -0.131 1.00 86.81 192 PRO A C 1
ATOM 1549 O O . PRO A 1 192 ? 4.866 -9.957 0.561 1.00 86.81 192 PRO A O 1
ATOM 1552 N N . GLU A 1 193 ? 6.908 -9.324 -0.104 1.00 98.25 193 GLU A N 1
ATOM 1553 C CA . GLU A 1 193 ? 6.929 -8.115 0.716 1.00 98.25 193 GLU A CA 1
ATOM 1554 C C . GLU A 1 193 ? 5.922 -7.053 0.242 1.00 98.25 193 GLU A C 1
ATOM 1556 O O . GLU A 1 193 ? 5.234 -6.463 1.073 1.00 98.25 193 GLU A O 1
ATOM 1561 N N . THR A 1 194 ? 5.794 -6.797 -1.067 1.00 97.31 194 THR A N 1
ATOM 1562 C CA . THR A 1 194 ? 4.803 -5.832 -1.589 1.00 97.31 194 THR A CA 1
ATOM 1563 C C . THR A 1 194 ? 3.389 -6.399 -1.546 1.00 97.31 194 THR A C 1
ATOM 1565 O O . THR A 1 194 ? 2.461 -5.657 -1.218 1.00 97.31 194 THR A O 1
ATOM 1568 N N . GLN A 1 195 ? 3.224 -7.704 -1.788 1.00 94.38 195 GLN A N 1
ATOM 1569 C CA . GLN A 1 195 ? 1.950 -8.406 -1.620 1.00 94.38 195 GLN A CA 1
ATOM 1570 C C . GLN A 1 195 ? 1.455 -8.308 -0.171 1.00 94.38 195 GLN A C 1
ATOM 1572 O O . GLN A 1 195 ? 0.310 -7.940 0.060 1.00 94.38 195 GLN A O 1
ATOM 1577 N N . THR A 1 196 ? 2.344 -8.493 0.810 1.00 96.12 196 THR A N 1
ATOM 1578 C CA . THR A 1 196 ? 2.011 -8.329 2.235 1.00 96.12 196 THR A CA 1
ATOM 1579 C C . THR A 1 196 ? 1.455 -6.933 2.539 1.00 96.12 196 THR A C 1
ATOM 1581 O O . THR A 1 196 ? 0.486 -6.796 3.285 1.00 96.12 196 THR A O 1
ATOM 1584 N N . ILE A 1 197 ? 2.039 -5.874 1.965 1.00 98.50 197 ILE A N 1
ATOM 1585 C CA . ILE A 1 197 ? 1.537 -4.505 2.166 1.00 98.50 197 ILE A CA 1
ATOM 1586 C C . ILE A 1 197 ? 0.191 -4.294 1.464 1.00 98.50 197 ILE A C 1
ATOM 1588 O O . ILE A 1 197 ? -0.693 -3.655 2.041 1.00 98.50 197 ILE A O 1
ATOM 1592 N N . LYS A 1 198 ? 0.012 -4.846 0.258 1.00 96.25 198 LYS A N 1
ATOM 1593 C CA . LYS A 1 198 ? -1.270 -4.822 -0.458 1.00 96.25 198 LYS A CA 1
ATOM 1594 C C . LYS A 1 198 ? -2.369 -5.492 0.360 1.00 96.25 198 LYS A C 1
ATOM 1596 O O . LYS A 1 198 ? -3.368 -4.845 0.673 1.00 96.25 198 LYS A O 1
ATOM 1601 N N . ASP A 1 199 ? -2.143 -6.735 0.767 1.00 92.06 199 ASP A N 1
ATOM 1602 C CA . ASP A 1 199 ? -3.107 -7.549 1.507 1.00 92.06 199 ASP A CA 1
ATOM 1603 C C . ASP A 1 199 ? -3.434 -6.918 2.856 1.00 92.06 199 ASP A C 1
ATOM 1605 O O . ASP A 1 199 ? -4.596 -6.892 3.270 1.00 92.06 199 ASP A O 1
ATOM 1609 N N . PHE A 1 200 ? -2.432 -6.332 3.521 1.00 95.62 200 PHE A N 1
ATOM 1610 C CA . PHE A 1 200 ? -2.652 -5.564 4.736 1.00 95.62 200 PHE A CA 1
ATOM 1611 C C . PHE A 1 200 ? -3.645 -4.424 4.484 1.00 95.62 200 PHE A C 1
ATOM 1613 O O . PHE A 1 200 ? -4.658 -4.355 5.172 1.00 95.62 200 PHE A O 1
ATOM 1620 N N . ILE A 1 201 ? -3.416 -3.560 3.488 1.00 93.75 201 ILE A N 1
ATOM 1621 C CA . ILE A 1 201 ? -4.308 -2.424 3.189 1.00 93.75 201 ILE A CA 1
ATOM 1622 C C . ILE A 1 201 ? -5.713 -2.888 2.779 1.00 93.75 201 ILE A C 1
ATOM 1624 O O . ILE A 1 201 ? -6.703 -2.342 3.272 1.00 93.75 201 ILE A O 1
ATOM 1628 N N . GLU A 1 202 ? -5.819 -3.904 1.928 1.00 88.62 202 GLU A N 1
ATOM 1629 C CA . GLU A 1 202 ? -7.103 -4.413 1.428 1.00 88.62 202 GLU A CA 1
ATOM 1630 C C . GLU A 1 202 ? -7.920 -5.112 2.514 1.00 88.62 202 GLU A C 1
ATOM 1632 O O . GLU A 1 202 ? -9.134 -4.929 2.595 1.00 88.62 202 GLU A O 1
ATOM 1637 N N . THR A 1 203 ? -7.268 -5.830 3.428 1.00 88.25 203 THR A N 1
ATOM 1638 C CA . THR A 1 203 ? -7.948 -6.444 4.577 1.00 88.25 203 THR A CA 1
ATOM 1639 C C . THR A 1 203 ? -8.576 -5.380 5.479 1.00 88.25 203 THR A C 1
ATOM 1641 O O . THR A 1 203 ? -9.686 -5.560 5.984 1.00 88.25 203 THR A O 1
ATOM 1644 N N . ARG A 1 204 ? -7.906 -4.234 5.663 1.00 86.19 204 ARG A N 1
ATOM 1645 C CA . ARG A 1 204 ? -8.453 -3.092 6.419 1.00 86.19 204 ARG A CA 1
ATOM 1646 C C . ARG A 1 204 ? -9.676 -2.489 5.733 1.00 86.19 204 ARG A C 1
ATOM 1648 O O . ARG A 1 204 ? -10.673 -2.184 6.390 1.00 86.19 204 ARG A O 1
ATOM 1655 N N . GLU A 1 205 ? -9.607 -2.330 4.415 1.00 79.44 205 GLU A N 1
ATOM 1656 C CA . GLU A 1 205 ? -10.723 -1.859 3.594 1.00 79.44 205 GLU A CA 1
ATOM 1657 C C . GLU A 1 205 ? -11.929 -2.806 3.686 1.00 79.44 205 GLU A C 1
ATOM 1659 O O . GLU A 1 205 ? -13.029 -2.365 4.032 1.00 79.44 205 GLU A O 1
ATOM 1664 N N . ALA A 1 206 ? -11.712 -4.110 3.500 1.00 77.94 206 ALA A N 1
ATOM 1665 C CA . ALA A 1 206 ? -12.741 -5.143 3.620 1.00 77.94 206 ALA A CA 1
ATOM 1666 C C . ALA A 1 206 ? -13.370 -5.188 5.025 1.00 77.94 206 ALA A C 1
ATOM 1668 O O . ALA A 1 206 ? -14.584 -5.350 5.170 1.00 77.94 206 ALA A O 1
ATOM 1669 N N . ALA A 1 207 ? -12.572 -4.945 6.070 1.00 76.69 207 ALA A N 1
ATOM 1670 C CA . ALA A 1 207 ? -13.032 -4.826 7.454 1.00 76.69 207 ALA A CA 1
ATOM 1671 C C . ALA A 1 207 ? -13.808 -3.524 7.751 1.00 76.69 207 ALA A C 1
ATOM 1673 O O . ALA A 1 207 ? -14.174 -3.272 8.902 1.00 76.69 207 ALA A O 1
ATOM 1674 N N . LYS A 1 208 ? -14.084 -2.689 6.736 1.00 76.00 208 LYS A N 1
ATOM 1675 C CA . LYS A 1 208 ? -14.726 -1.366 6.855 1.00 76.00 208 LYS A CA 1
ATOM 1676 C C . LYS A 1 208 ? -13.965 -0.406 7.768 1.00 76.00 208 LYS A C 1
ATOM 1678 O O . LYS A 1 208 ? -14.563 0.513 8.329 1.00 76.00 208 LYS A O 1
ATOM 1683 N N . ASN A 1 209 ? -12.653 -0.592 7.887 1.00 80.56 209 ASN A N 1
ATOM 1684 C CA . ASN A 1 209 ? -11.772 0.335 8.578 1.00 80.56 209 ASN A CA 1
ATOM 1685 C C . ASN A 1 209 ? -10.552 0.690 7.707 1.00 80.56 209 ASN A C 1
ATOM 1687 O O . ASN A 1 209 ? -9.421 0.357 8.060 1.00 80.56 209 ASN A O 1
ATOM 1691 N N . PRO A 1 210 ? -10.770 1.314 6.531 1.00 80.06 210 PRO A N 1
ATOM 1692 C CA . PRO A 1 210 ? -9.719 1.510 5.541 1.00 80.06 210 PRO A CA 1
ATOM 1693 C C . PRO A 1 210 ? -8.608 2.421 6.065 1.00 80.06 210 PRO A C 1
ATOM 1695 O O . PRO A 1 210 ? -8.870 3.430 6.734 1.00 80.06 210 PRO A O 1
ATOM 1698 N N . ILE A 1 211 ? -7.371 2.122 5.658 1.00 86.75 211 ILE A N 1
ATOM 1699 C CA . ILE A 1 211 ? -6.262 3.071 5.765 1.00 86.75 211 ILE A CA 1
ATOM 1700 C C . ILE A 1 211 ? -6.670 4.357 5.046 1.00 86.75 211 ILE A C 1
ATOM 1702 O O . ILE A 1 211 ? -7.116 4.338 3.907 1.00 86.75 211 ILE A O 1
ATOM 1706 N N . THR A 1 212 ? -6.558 5.494 5.728 1.00 83.12 212 THR A N 1
ATOM 1707 C CA . THR A 1 212 ? -6.966 6.793 5.161 1.00 83.12 212 THR A CA 1
ATOM 1708 C C . THR A 1 212 ? -5.783 7.617 4.681 1.00 83.12 212 THR A C 1
ATOM 1710 O O . THR A 1 212 ? -5.937 8.524 3.865 1.00 83.12 212 THR A O 1
ATOM 1713 N N . ARG A 1 213 ? -4.608 7.321 5.237 1.00 86.50 213 ARG A N 1
ATOM 1714 C CA . ARG A 1 213 ? -3.363 8.068 5.095 1.00 86.50 213 ARG A CA 1
ATOM 1715 C C . ARG A 1 213 ? -2.184 7.123 5.245 1.00 86.50 213 ARG A C 1
ATOM 1717 O O . ARG A 1 213 ? -2.193 6.287 6.151 1.00 86.50 213 ARG A O 1
ATOM 1724 N N . LEU A 1 214 ? -1.173 7.317 4.411 1.00 97.44 214 LEU A N 1
ATOM 1725 C CA . LEU A 1 214 ? 0.046 6.519 4.397 1.00 97.44 214 LEU A CA 1
ATOM 1726 C C . LEU A 1 214 ? 1.261 7.446 4.351 1.00 97.44 214 LEU A C 1
ATOM 1728 O O . LEU A 1 214 ? 1.298 8.383 3.555 1.00 97.44 214 LEU A O 1
ATOM 1732 N N . LEU A 1 215 ? 2.240 7.199 5.218 1.00 98.50 215 LEU A N 1
ATOM 1733 C CA . LEU A 1 215 ? 3.532 7.875 5.186 1.00 98.50 215 LEU A CA 1
ATOM 1734 C C . LEU A 1 215 ? 4.654 6.845 5.105 1.00 98.50 215 LEU A C 1
ATOM 1736 O O . LEU A 1 215 ? 4.850 6.059 6.031 1.00 98.50 215 LEU A O 1
ATOM 1740 N N . ASP A 1 216 ? 5.386 6.876 4.004 1.00 98.69 216 ASP A N 1
ATOM 1741 C CA . ASP A 1 216 ? 6.487 5.972 3.716 1.00 98.69 216 ASP A CA 1
ATOM 1742 C C . ASP A 1 216 ? 7.834 6.676 3.913 1.00 98.69 216 ASP A C 1
ATOM 1744 O O . ASP A 1 216 ? 8.091 7.739 3.337 1.00 98.69 216 ASP A O 1
ATOM 1748 N N . TYR A 1 217 ? 8.691 6.130 4.772 1.00 98.81 217 TYR A N 1
ATOM 1749 C CA . TYR A 1 217 ? 10.009 6.698 5.033 1.00 98.81 217 TYR A CA 1
ATOM 1750 C C . TYR A 1 217 ? 11.071 6.059 4.139 1.00 98.81 217 TYR A C 1
ATOM 1752 O O . TYR A 1 217 ? 11.225 4.843 4.082 1.00 98.81 217 TYR A O 1
ATOM 1760 N N . HIS A 1 218 ? 11.875 6.921 3.528 1.00 98.50 218 HIS A N 1
ATOM 1761 C CA . HIS A 1 218 ? 13.033 6.600 2.705 1.00 98.50 218 HIS A CA 1
ATOM 1762 C C . HIS A 1 218 ? 14.243 7.433 3.148 1.00 98.50 218 HIS A C 1
ATOM 1764 O O . HIS A 1 218 ? 14.125 8.344 3.975 1.00 98.50 218 HIS A O 1
ATOM 1770 N N . ASN A 1 219 ? 15.432 7.148 2.621 1.00 94.56 219 ASN A N 1
ATOM 1771 C CA . ASN A 1 219 ? 16.508 8.137 2.602 1.00 94.56 219 ASN A CA 1
ATOM 1772 C C . ASN A 1 219 ? 17.381 7.990 1.348 1.00 94.56 219 ASN A C 1
ATOM 1774 O O . ASN A 1 219 ? 17.679 6.888 0.924 1.00 94.56 219 ASN A O 1
ATOM 1778 N N . TYR A 1 220 ? 17.895 9.059 0.752 1.00 94.50 220 TYR A N 1
ATOM 1779 C CA . TYR A 1 220 ? 18.097 10.384 1.326 1.00 94.50 220 TYR A CA 1
ATOM 1780 C C . TYR A 1 220 ? 17.686 11.505 0.368 1.00 94.50 220 TYR A C 1
ATOM 1782 O O . TYR A 1 220 ? 17.654 11.348 -0.851 1.00 94.50 220 TYR A O 1
ATOM 1790 N N . GLY A 1 221 ? 17.472 12.700 0.916 1.00 93.31 221 GLY A N 1
ATOM 1791 C CA . GLY A 1 221 ? 17.237 13.887 0.094 1.00 93.31 221 GLY A CA 1
ATOM 1792 C C . GLY A 1 221 ? 16.672 15.088 0.837 1.00 93.31 221 GLY A C 1
ATOM 1793 O O . GLY A 1 221 ? 16.752 16.200 0.303 1.00 93.31 221 GLY A O 1
ATOM 1794 N N . GLN A 1 222 ? 16.149 14.893 2.052 1.00 95.69 222 GLN A N 1
ATOM 1795 C CA . GLN A 1 222 ? 15.352 15.882 2.787 1.00 95.69 222 GLN A CA 1
ATOM 1796 C C . GLN A 1 222 ? 14.181 16.391 1.937 1.00 95.69 222 GLN A C 1
ATOM 1798 O O . GLN A 1 222 ? 14.058 17.586 1.642 1.00 95.69 222 GLN A O 1
ATOM 1803 N N . LEU A 1 223 ? 13.354 15.457 1.472 1.00 95.94 223 LEU A N 1
ATOM 1804 C CA . LEU A 1 223 ? 12.202 15.724 0.613 1.00 95.94 223 LEU A CA 1
ATOM 1805 C C . LEU A 1 223 ? 10.924 15.203 1.256 1.00 95.94 223 LEU A C 1
ATOM 1807 O O . LEU A 1 223 ? 10.939 14.203 1.964 1.00 95.94 223 LEU A O 1
ATOM 1811 N N . ILE A 1 224 ? 9.823 15.886 0.964 1.00 97.19 224 ILE A N 1
ATOM 1812 C CA . ILE A 1 224 ? 8.468 15.424 1.242 1.00 97.19 224 ILE A CA 1
ATOM 1813 C C . ILE A 1 224 ? 7.774 15.306 -0.105 1.00 97.19 224 ILE A C 1
ATOM 1815 O O . ILE A 1 224 ? 7.544 16.302 -0.795 1.00 97.19 224 ILE A O 1
ATOM 1819 N N . LEU A 1 225 ? 7.519 14.073 -0.494 1.00 96.88 225 LEU A N 1
ATOM 1820 C CA . LEU A 1 225 ? 7.123 13.675 -1.825 1.00 96.88 225 LEU A CA 1
ATOM 1821 C C . LEU A 1 225 ? 5.664 13.232 -1.834 1.00 96.88 225 LEU A C 1
ATOM 1823 O O . LEU A 1 225 ? 5.202 12.583 -0.897 1.00 96.88 225 LEU A O 1
ATOM 1827 N N . TYR A 1 226 ? 4.952 13.591 -2.896 1.00 93.38 226 TYR A N 1
ATOM 1828 C CA . TYR A 1 226 ? 3.553 13.224 -3.115 1.00 93.38 226 TYR A CA 1
ATOM 1829 C C . TYR A 1 226 ? 3.286 12.881 -4.592 1.00 93.38 226 TYR A C 1
ATOM 1831 O O . TYR A 1 226 ? 4.095 13.261 -5.452 1.00 93.38 226 TYR A O 1
ATOM 1839 N N . PRO A 1 227 ? 2.181 12.173 -4.896 1.00 84.25 227 PRO A N 1
ATOM 1840 C CA . PRO A 1 227 ? 1.815 11.790 -6.254 1.00 84.25 227 PRO A CA 1
ATOM 1841 C C . PRO A 1 227 ? 1.664 12.968 -7.235 1.00 84.25 227 PRO A C 1
ATOM 1843 O O . PRO A 1 227 ? 1.382 14.102 -6.848 1.00 84.25 227 PRO A O 1
ATOM 1846 N N . TRP A 1 228 ? 1.812 12.742 -8.537 1.00 81.50 228 TRP A N 1
ATOM 1847 C CA . TRP A 1 228 ? 2.215 11.472 -9.154 1.00 81.50 228 TRP A CA 1
ATOM 1848 C C . TRP A 1 228 ? 3.733 11.317 -9.274 1.00 81.50 228 TRP A C 1
ATOM 1850 O O . TRP A 1 228 ? 4.465 12.304 -9.430 1.00 81.50 228 TRP A O 1
ATOM 1860 N N . GLY A 1 229 ? 4.199 10.071 -9.246 1.00 80.81 229 GLY A N 1
ATOM 1861 C CA . GLY A 1 229 ? 5.562 9.665 -9.575 1.00 80.81 229 GLY A CA 1
ATOM 1862 C C . GLY A 1 229 ? 5.848 9.545 -11.059 1.00 80.81 229 GLY A C 1
ATOM 1863 O O . GLY A 1 229 ? 6.930 9.948 -11.490 1.00 80.81 229 GLY A O 1
ATOM 1864 N N . ASN A 1 230 ? 4.890 9.070 -11.846 1.00 76.81 230 ASN A N 1
ATOM 1865 C CA . ASN A 1 230 ? 5.106 8.705 -13.248 1.00 76.81 230 ASN A CA 1
ATOM 1866 C C . ASN A 1 230 ? 4.838 9.864 -14.228 1.00 76.81 230 ASN A C 1
ATOM 1868 O O . ASN A 1 230 ? 5.472 9.960 -15.275 1.00 76.81 230 ASN A O 1
ATOM 1872 N N . THR A 1 231 ? 3.915 10.775 -13.898 1.00 77.94 231 THR A N 1
ATOM 1873 C CA . THR A 1 231 ? 3.509 11.883 -14.782 1.00 77.94 231 THR A CA 1
ATOM 1874 C C . THR A 1 231 ? 3.711 13.249 -14.123 1.00 77.94 231 THR A C 1
ATOM 1876 O O . THR A 1 231 ? 3.445 13.386 -12.925 1.00 77.94 231 THR A O 1
ATOM 1879 N N . PRO A 1 232 ? 4.185 14.283 -14.856 1.00 71.75 232 PRO A N 1
ATOM 1880 C CA . PRO A 1 232 ? 4.226 15.666 -14.369 1.00 71.75 232 PRO A CA 1
ATOM 1881 C C . PRO A 1 232 ? 2.839 16.287 -14.169 1.00 71.75 232 PRO A C 1
ATOM 1883 O O . PRO A 1 232 ? 2.754 17.362 -13.565 1.00 71.75 232 PRO A O 1
ATOM 1886 N N . ASP A 1 233 ? 1.784 15.648 -14.677 1.00 75.44 233 ASP A N 1
ATOM 1887 C CA . ASP A 1 233 ? 0.415 16.110 -14.497 1.00 75.44 233 ASP A CA 1
ATOM 1888 C C . ASP A 1 233 ? 0.020 16.052 -13.017 1.00 75.44 233 ASP A C 1
ATOM 1890 O O . ASP A 1 233 ? 0.457 15.157 -12.288 1.00 75.44 233 ASP A O 1
ATOM 1894 N N . PRO A 1 234 ? -0.759 17.024 -12.520 1.00 63.50 234 PRO A N 1
ATOM 1895 C CA . PRO A 1 234 ? -1.186 17.021 -11.131 1.00 63.50 234 PRO A CA 1
ATOM 1896 C C . PRO A 1 234 ? -2.167 15.873 -10.854 1.00 63.50 234 PRO A C 1
ATOM 1898 O O . PRO A 1 234 ? -3.056 15.591 -11.654 1.00 63.50 234 PRO A O 1
ATOM 1901 N N . ALA A 1 235 ? -2.047 15.260 -9.676 1.00 59.38 235 ALA A N 1
ATOM 1902 C CA . ALA A 1 235 ? -3.108 14.434 -9.104 1.00 59.38 235 ALA A CA 1
ATOM 1903 C C . ALA A 1 235 ? -4.426 15.220 -8.958 1.00 59.38 235 ALA A C 1
ATOM 1905 O O . ALA A 1 235 ? -4.364 16.436 -8.743 1.00 59.38 235 ALA A O 1
ATOM 1906 N N . PRO A 1 236 ? -5.600 14.555 -9.003 1.00 65.38 236 PRO A N 1
ATOM 1907 C CA . PRO A 1 236 ? -6.883 15.207 -8.731 1.00 65.38 236 PRO A CA 1
ATOM 1908 C C . PRO A 1 236 ? -6.861 16.056 -7.448 1.00 65.38 236 PRO A C 1
ATOM 1910 O O . PRO A 1 236 ? -7.288 17.208 -7.459 1.00 65.38 236 PRO A O 1
ATOM 1913 N N . ASP A 1 237 ? -6.229 15.550 -6.382 1.00 64.19 237 ASP A N 1
ATOM 1914 C CA . ASP A 1 237 ? -6.075 16.243 -5.094 1.00 64.19 237 ASP A CA 1
ATOM 1915 C C . ASP A 1 237 ? -4.727 16.973 -4.927 1.00 64.19 237 ASP A C 1
ATOM 1917 O O . ASP A 1 237 ? -4.268 17.208 -3.805 1.00 64.19 237 ASP A O 1
ATOM 1921 N N . ALA A 1 238 ? -4.043 17.354 -6.013 1.00 62.06 238 ALA A N 1
ATOM 1922 C CA . ALA A 1 238 ? -2.690 17.926 -5.949 1.00 62.06 238 ALA A CA 1
ATOM 1923 C C . ALA A 1 238 ? -2.574 19.163 -5.037 1.00 62.06 238 ALA A C 1
ATOM 1925 O O . ALA A 1 238 ? -1.530 19.376 -4.417 1.00 62.06 238 ALA A O 1
ATOM 1926 N N . ALA A 1 239 ? -3.632 19.974 -4.922 1.00 59.50 239 ALA A N 1
ATOM 1927 C CA . ALA A 1 239 ? -3.661 21.116 -4.008 1.00 59.50 239 ALA A CA 1
ATOM 1928 C C . ALA A 1 239 ? -3.605 20.677 -2.534 1.00 59.50 239 ALA A C 1
ATOM 1930 O O . ALA A 1 239 ? -2.828 21.237 -1.756 1.00 59.50 239 ALA A O 1
ATOM 1931 N N . LEU A 1 240 ? -4.368 19.641 -2.172 1.00 64.69 240 LEU A N 1
ATOM 1932 C CA . LEU A 1 240 ? -4.386 19.058 -0.832 1.00 64.69 240 LEU A CA 1
ATOM 1933 C C . LEU A 1 240 ? -3.052 18.375 -0.511 1.00 64.69 240 LEU A C 1
ATOM 1935 O O . LEU A 1 240 ? -2.482 18.613 0.555 1.00 64.69 240 LEU A O 1
ATOM 1939 N N . PHE A 1 241 ? -2.512 17.592 -1.449 1.00 78.12 241 PHE A N 1
ATOM 1940 C CA . PHE A 1 241 ? -1.184 16.991 -1.312 1.00 78.12 241 PHE A CA 1
ATOM 1941 C C . PHE A 1 241 ? -0.111 18.047 -1.068 1.00 78.12 241 PHE A C 1
ATOM 1943 O O . PHE A 1 241 ? 0.664 17.947 -0.116 1.00 78.12 241 PHE A O 1
ATOM 1950 N N . LYS A 1 242 ? -0.100 19.103 -1.886 1.00 79.81 242 LYS A N 1
ATOM 1951 C CA . LYS A 1 242 ? 0.845 20.205 -1.729 1.00 79.81 242 LYS A CA 1
ATOM 1952 C C . LYS A 1 242 ? 0.697 20.876 -0.364 1.00 79.81 242 LYS A C 1
ATOM 1954 O O . LYS A 1 242 ? 1.707 21.065 0.304 1.00 79.81 242 LYS A O 1
ATOM 1959 N N . GLN A 1 243 ? -0.523 21.192 0.072 1.00 74.94 243 GLN A N 1
ATOM 1960 C CA . GLN A 1 243 ? -0.769 21.829 1.369 1.00 74.94 243 GLN A CA 1
ATOM 1961 C C . GLN A 1 243 ? -0.254 20.973 2.532 1.00 74.94 243 GLN A C 1
ATOM 1963 O O . GLN A 1 243 ? 0.484 21.470 3.382 1.00 74.94 243 GLN A O 1
ATOM 1968 N N . ILE A 1 244 ? -0.603 19.685 2.559 1.00 79.12 244 ILE A N 1
ATOM 1969 C CA . ILE A 1 244 ? -0.171 18.763 3.618 1.00 79.12 244 ILE A CA 1
ATOM 1970 C C . ILE A 1 244 ? 1.357 18.616 3.603 1.00 79.12 244 ILE A C 1
ATOM 1972 O O . ILE A 1 244 ? 1.988 18.667 4.659 1.00 79.12 244 ILE A O 1
ATOM 1976 N N . ALA A 1 245 ? 1.973 18.489 2.424 1.00 88.38 245 ALA A N 1
ATOM 1977 C CA . ALA A 1 245 ? 3.424 18.386 2.299 1.00 88.38 245 ALA A CA 1
ATOM 1978 C C . ALA A 1 245 ? 4.147 19.671 2.734 1.00 88.38 245 ALA A C 1
ATOM 1980 O O . ALA A 1 245 ? 5.180 19.596 3.396 1.00 88.38 245 ALA A O 1
ATOM 1981 N N . GLU A 1 246 ? 3.623 20.851 2.394 1.00 89.25 246 GLU A N 1
ATOM 1982 C CA . GLU A 1 246 ? 4.183 22.140 2.817 1.00 89.25 246 GLU A CA 1
ATOM 1983 C C . GLU A 1 246 ? 4.030 22.369 4.326 1.00 89.25 246 GLU A C 1
ATOM 1985 O O . GLU A 1 246 ? 4.963 22.859 4.956 1.00 89.25 246 GLU A O 1
ATOM 1990 N N . GLU A 1 247 ? 2.925 21.938 4.931 1.00 86.31 247 GLU A N 1
ATOM 1991 C CA . GLU A 1 247 ? 2.725 22.009 6.382 1.00 86.31 247 GLU A CA 1
ATOM 1992 C C . GLU A 1 247 ? 3.649 21.032 7.129 1.00 86.31 247 GLU A C 1
ATOM 1994 O O . GLU A 1 247 ? 4.263 21.398 8.135 1.00 86.31 247 GLU A O 1
ATOM 1999 N N . MET A 1 248 ? 3.824 19.803 6.622 1.00 90.31 248 MET A N 1
ATOM 2000 C CA . MET A 1 248 ? 4.837 18.878 7.148 1.00 90.31 248 MET A CA 1
ATOM 2001 C C . MET A 1 248 ? 6.242 19.479 7.019 1.00 90.31 248 MET A C 1
ATOM 2003 O O . MET A 1 248 ? 6.999 19.469 7.990 1.00 90.31 248 MET A O 1
ATOM 2007 N N . ARG A 1 249 ? 6.571 20.077 5.867 1.00 93.50 249 ARG A N 1
ATOM 2008 C CA . ARG A 1 249 ? 7.847 20.769 5.631 1.00 93.50 249 ARG A CA 1
ATOM 2009 C C . ARG A 1 249 ? 8.059 21.877 6.650 1.00 93.50 249 ARG A C 1
ATOM 2011 O O . ARG A 1 249 ? 9.127 21.946 7.246 1.00 93.50 249 ARG A O 1
ATOM 2018 N N . ASP A 1 250 ? 7.076 22.743 6.854 1.00 88.56 250 ASP A N 1
ATOM 2019 C CA . ASP A 1 250 ? 7.213 23.896 7.743 1.00 88.56 250 ASP A CA 1
ATOM 2020 C C . ASP A 1 250 ? 7.395 23.457 9.196 1.00 88.56 250 ASP A C 1
ATOM 2022 O O . ASP A 1 250 ? 8.230 24.012 9.912 1.00 88.56 250 ASP A O 1
ATOM 2026 N N . ARG A 1 251 ? 6.719 22.380 9.607 1.00 85.62 251 ARG A N 1
ATOM 2027 C CA . ARG A 1 251 ? 6.909 21.751 10.921 1.00 85.62 251 ARG A CA 1
ATOM 2028 C C . ARG A 1 251 ? 8.313 21.188 11.102 1.00 85.62 251 ARG A C 1
ATOM 2030 O O . ARG A 1 251 ? 8.914 21.459 12.138 1.00 85.62 251 ARG A O 1
ATOM 2037 N N . ILE A 1 252 ? 8.864 20.490 10.110 1.00 86.56 252 ILE A N 1
ATOM 2038 C CA . ILE A 1 252 ? 10.259 20.017 10.159 1.00 86.56 252 ILE A CA 1
ATOM 2039 C C . ILE A 1 252 ? 11.225 21.212 10.170 1.00 86.56 252 ILE A C 1
ATOM 2041 O O . ILE A 1 252 ? 12.142 21.287 10.986 1.00 86.56 252 ILE A O 1
ATOM 2045 N N . ASN A 1 253 ? 10.982 22.216 9.330 1.00 82.12 253 ASN A N 1
ATOM 2046 C CA . ASN A 1 253 ? 11.865 23.371 9.194 1.00 82.12 253 ASN A CA 1
ATOM 2047 C C . ASN A 1 253 ? 11.931 24.238 10.461 1.00 82.12 253 ASN A C 1
ATOM 2049 O O . ASN A 1 253 ? 12.938 24.916 10.681 1.00 82.12 253 ASN A O 1
ATOM 2053 N N . THR A 1 254 ? 10.919 24.186 11.337 1.00 76.81 254 THR A N 1
ATOM 2054 C CA . THR A 1 254 ? 10.953 24.901 12.627 1.00 76.81 254 THR A CA 1
ATOM 2055 C C . THR A 1 254 ? 12.081 24.448 13.553 1.00 76.81 254 THR A C 1
ATOM 2057 O O . THR A 1 254 ? 12.492 25.226 14.417 1.00 76.81 254 THR A O 1
ATOM 2060 N N . VAL A 1 255 ? 12.638 23.248 13.350 1.00 67.06 255 VAL A N 1
ATOM 2061 C CA . VAL A 1 255 ? 13.787 22.749 14.121 1.00 67.06 255 VAL A CA 1
ATOM 2062 C C . VAL A 1 255 ? 15.145 23.011 13.449 1.00 67.06 255 VAL A C 1
ATOM 2064 O O . VAL A 1 255 ? 16.178 22.573 13.952 1.00 67.06 255 VAL A O 1
ATOM 2067 N N . GLY A 1 256 ? 15.172 23.775 12.347 1.00 63.34 256 GLY A N 1
ATOM 2068 C CA . GLY A 1 256 ? 16.404 24.282 11.730 1.00 63.34 256 GLY A CA 1
ATOM 2069 C C . GLY A 1 256 ? 17.021 23.407 10.633 1.00 63.34 256 GLY A C 1
ATOM 2070 O O . GLY A 1 256 ? 18.190 23.607 10.301 1.00 63.34 256 GLY A O 1
ATOM 2071 N N . VAL A 1 257 ? 16.267 22.467 10.056 1.00 78.25 257 VAL A N 1
ATOM 2072 C CA . VAL A 1 257 ? 16.691 21.637 8.911 1.00 78.25 257 VAL A CA 1
ATOM 2073 C C . VAL A 1 257 ? 15.793 21.911 7.716 1.00 78.25 257 VAL A C 1
ATOM 2075 O O . VAL A 1 257 ? 14.606 22.107 7.889 1.00 78.25 257 VAL A O 1
ATOM 2078 N N . GLU A 1 258 ? 16.345 21.970 6.504 1.00 88.81 258 GLU A N 1
ATOM 2079 C CA . GLU A 1 258 ? 15.591 22.354 5.306 1.00 88.81 258 GLU A CA 1
ATOM 2080 C C . GLU A 1 258 ? 15.093 21.125 4.534 1.00 88.81 258 GLU A C 1
ATOM 2082 O O . GLU A 1 258 ? 15.879 20.456 3.853 1.00 88.81 258 GLU A O 1
ATOM 2087 N N . TYR A 1 259 ? 13.789 20.862 4.597 1.00 94.00 259 TYR A N 1
ATOM 2088 C CA . TYR A 1 259 ? 13.101 19.916 3.717 1.00 94.00 259 TYR A CA 1
ATOM 2089 C C . TYR A 1 259 ? 12.430 20.643 2.547 1.00 94.00 259 TYR A C 1
ATOM 2091 O O . TYR A 1 259 ? 12.129 21.839 2.611 1.00 94.00 259 TYR A O 1
ATOM 2099 N N . THR A 1 260 ? 12.190 19.931 1.446 1.00 94.25 260 THR A N 1
ATOM 2100 C CA . THR A 1 260 ? 11.456 20.458 0.285 1.00 94.25 260 THR A CA 1
ATOM 2101 C C . THR A 1 260 ? 10.241 19.591 -0.028 1.00 94.25 260 THR A C 1
ATOM 2103 O O . THR A 1 260 ? 10.390 18.402 -0.284 1.00 94.25 260 THR A O 1
ATOM 2106 N N . ALA A 1 261 ? 9.055 20.202 -0.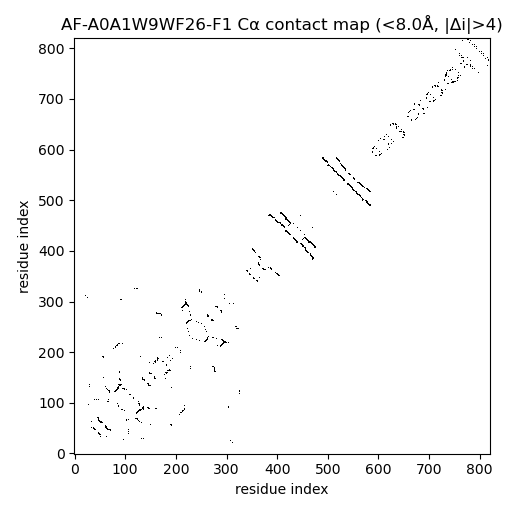062 1.00 93.38 261 ALA A N 1
ATOM 2107 C CA . ALA A 1 261 ? 7.815 19.558 -0.489 1.00 93.38 261 ALA A CA 1
ATOM 2108 C C . ALA A 1 261 ? 7.657 19.630 -2.015 1.00 93.38 261 ALA A C 1
ATOM 2110 O O . ALA A 1 261 ? 7.801 20.720 -2.578 1.00 93.38 261 ALA A O 1
ATOM 2111 N N . LYS A 1 262 ? 7.368 18.509 -2.686 1.00 93.25 262 LYS A N 1
ATOM 2112 C CA . LYS A 1 262 ? 7.132 18.473 -4.141 1.00 93.25 262 LYS A CA 1
ATOM 2113 C C . LYS A 1 262 ? 6.488 17.180 -4.635 1.00 93.25 262 LYS A C 1
ATOM 2115 O O . LYS A 1 262 ? 6.645 16.128 -4.034 1.00 93.25 262 LYS A O 1
ATOM 2120 N N . GLN A 1 263 ? 5.845 17.282 -5.792 1.00 89.25 263 GLN A N 1
ATOM 2121 C CA . GLN A 1 263 ? 5.414 16.133 -6.577 1.00 89.25 263 GLN A CA 1
ATOM 2122 C C . GLN A 1 263 ? 6.628 15.341 -7.090 1.00 89.25 263 GLN A C 1
ATOM 2124 O O . GLN A 1 263 ? 7.611 15.945 -7.534 1.00 89.25 263 GLN A O 1
ATOM 2129 N N . ILE A 1 264 ? 6.553 14.009 -7.044 1.00 89.06 264 ILE A N 1
ATOM 2130 C CA . ILE A 1 264 ? 7.669 13.093 -7.350 1.00 89.06 264 ILE A CA 1
ATOM 2131 C C . ILE A 1 264 ? 8.170 13.229 -8.798 1.00 89.06 264 ILE A C 1
ATOM 2133 O O . ILE A 1 264 ? 9.374 13.270 -9.040 1.00 89.06 264 ILE A O 1
ATOM 2137 N N . SER A 1 265 ? 7.272 13.351 -9.771 1.00 83.81 265 SER A N 1
ATOM 2138 C CA . SER A 1 265 ? 7.618 13.420 -11.199 1.00 83.81 265 SER A CA 1
ATOM 2139 C C . SER A 1 265 ? 8.272 14.738 -11.646 1.00 83.81 265 SER A C 1
ATOM 2141 O O . SER A 1 265 ? 8.694 14.878 -12.803 1.00 83.81 265 SER A O 1
ATOM 2143 N N . ARG A 1 266 ? 8.366 15.745 -10.762 1.00 78.69 266 ARG A N 1
ATOM 2144 C CA . ARG A 1 266 ? 8.939 17.054 -11.102 1.00 78.69 266 ARG A CA 1
ATOM 2145 C C . ARG A 1 266 ? 10.416 16.911 -11.464 1.00 78.69 266 ARG A C 1
ATOM 2147 O O . ARG A 1 266 ? 11.260 16.554 -10.651 1.00 78.69 266 ARG A O 1
ATOM 2154 N N . ARG A 1 267 ? 10.74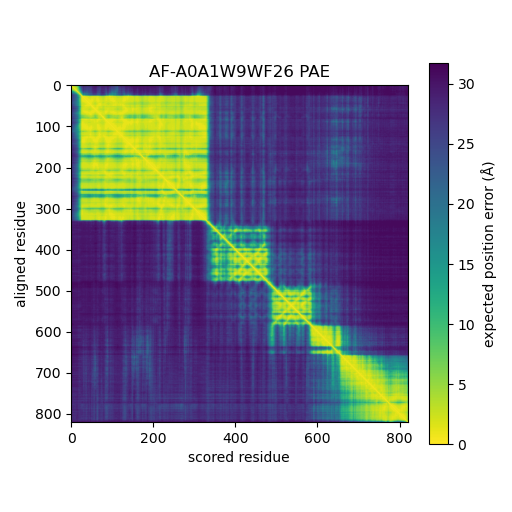7 17.281 -12.703 1.00 72.81 267 ARG A N 1
ATOM 2155 C CA . ARG A 1 267 ? 12.112 17.201 -13.260 1.00 72.81 267 ARG A CA 1
ATOM 2156 C C . ARG A 1 267 ? 13.016 18.381 -12.874 1.00 72.81 267 ARG A C 1
ATOM 2158 O O . ARG A 1 267 ? 14.128 18.496 -13.386 1.00 72.81 267 ARG A O 1
ATOM 2165 N N . ASP A 1 268 ? 12.547 19.277 -12.008 1.00 73.38 268 ASP A N 1
ATOM 2166 C CA . ASP A 1 268 ? 13.279 20.474 -11.579 1.00 73.38 268 ASP A CA 1
ATOM 2167 C C . ASP A 1 268 ? 14.325 20.192 -10.485 1.00 73.38 268 ASP A C 1
ATOM 2169 O O . ASP A 1 268 ? 15.122 21.067 -10.143 1.00 73.38 268 ASP A O 1
ATOM 2173 N N . ASP A 1 269 ? 14.374 18.959 -9.975 1.00 72.81 269 ASP A N 1
ATOM 2174 C CA . ASP A 1 269 ? 15.263 18.543 -8.900 1.00 72.81 269 ASP A CA 1
ATOM 2175 C C . ASP A 1 269 ? 16.009 17.261 -9.247 1.00 72.81 269 ASP A C 1
ATOM 2177 O O . ASP A 1 269 ? 15.425 16.199 -9.424 1.00 72.81 269 ASP A O 1
ATOM 2181 N N . ARG A 1 270 ? 17.339 17.351 -9.303 1.00 68.50 270 ARG A N 1
ATOM 2182 C CA . ARG A 1 270 ? 18.204 16.225 -9.684 1.00 68.50 270 ARG A CA 1
ATOM 2183 C C . ARG A 1 270 ? 18.269 15.114 -8.630 1.00 68.50 270 ARG A C 1
ATOM 2185 O O . ARG A 1 270 ? 18.880 14.084 -8.910 1.00 68.50 270 ARG A O 1
ATOM 2192 N N . ARG A 1 271 ? 17.708 15.335 -7.434 1.00 73.06 271 ARG A N 1
ATOM 2193 C CA . ARG A 1 271 ? 17.623 14.335 -6.357 1.00 73.06 271 ARG A CA 1
ATOM 2194 C C . ARG A 1 271 ? 16.543 13.283 -6.615 1.00 73.06 271 ARG A C 1
ATOM 2196 O O . ARG A 1 271 ? 16.658 12.189 -6.084 1.00 73.06 271 ARG A O 1
ATOM 2203 N N . ILE A 1 272 ? 15.543 13.596 -7.439 1.00 77.38 272 ILE A N 1
ATOM 2204 C CA . ILE A 1 272 ? 14.440 12.695 -7.790 1.00 77.38 272 ILE A CA 1
ATOM 2205 C C . ILE A 1 272 ? 14.389 12.463 -9.297 1.00 77.38 272 ILE A C 1
ATOM 2207 O O . ILE A 1 272 ? 14.995 13.185 -10.093 1.00 77.38 272 ILE A O 1
ATOM 2211 N N . ARG A 1 273 ? 13.691 11.404 -9.687 1.00 70.94 273 ARG A N 1
ATOM 2212 C CA . ARG A 1 273 ? 13.377 11.068 -11.074 1.00 70.94 273 ARG A CA 1
ATOM 2213 C C . ARG A 1 273 ? 11.937 10.563 -11.114 1.00 70.94 273 ARG A C 1
ATOM 2215 O O . ARG A 1 273 ? 11.479 10.081 -10.082 1.00 70.94 273 ARG A O 1
ATOM 2222 N N . PRO A 1 274 ? 11.260 10.645 -12.268 1.00 81.25 274 PRO A N 1
ATOM 2223 C CA . PRO A 1 274 ? 9.998 9.949 -12.459 1.00 81.25 274 PRO A CA 1
ATOM 2224 C C . PRO A 1 274 ? 10.114 8.465 -12.098 1.00 81.25 274 PRO A C 1
ATOM 2226 O O . PRO A 1 274 ? 11.172 7.853 -12.296 1.00 81.25 274 PRO A O 1
ATOM 2229 N N . VAL A 1 275 ? 9.054 7.928 -11.504 1.00 84.19 275 VAL A N 1
ATOM 2230 C CA . VAL A 1 275 ? 8.967 6.544 -11.032 1.00 84.19 275 VAL A CA 1
ATOM 2231 C C . VAL A 1 275 ? 7.602 5.967 -11.379 1.00 84.19 275 VAL A C 1
ATOM 2233 O O . VAL A 1 275 ? 6.597 6.659 -11.291 1.00 84.19 275 VAL A O 1
ATOM 2236 N N . SER A 1 276 ? 7.572 4.687 -11.717 1.00 82.50 276 SER A N 1
ATOM 2237 C CA . SER A 1 276 ? 6.369 3.860 -11.832 1.00 82.50 276 SER A CA 1
ATOM 2238 C C . SER A 1 276 ? 6.346 2.806 -10.728 1.00 82.50 276 SER A C 1
ATOM 2240 O O . SER A 1 276 ? 7.395 2.464 -10.172 1.00 82.50 276 SER A O 1
ATOM 2242 N N . GLY A 1 277 ? 5.157 2.281 -10.423 1.00 83.69 277 GLY A N 1
ATOM 2243 C CA . GLY A 1 277 ? 4.984 1.177 -9.479 1.00 83.69 277 GLY A CA 1
ATOM 2244 C C . GLY A 1 277 ? 5.427 1.497 -8.050 1.00 83.69 277 GLY A C 1
ATOM 2245 O O . GLY A 1 277 ? 5.979 0.637 -7.363 1.00 83.69 277 GLY A O 1
ATOM 2246 N N . SER A 1 278 ? 5.227 2.743 -7.611 1.00 94.69 278 SER A N 1
ATOM 2247 C CA . SER A 1 278 ? 5.534 3.175 -6.245 1.00 94.69 278 SER A CA 1
ATOM 2248 C C . SER A 1 278 ? 4.352 2.954 -5.294 1.00 94.69 278 SER A C 1
ATOM 2250 O O . SER A 1 278 ? 3.194 3.014 -5.714 1.00 94.69 278 SER A O 1
ATOM 2252 N N . ILE A 1 279 ? 4.627 2.763 -3.998 1.00 96.12 279 ILE A N 1
ATOM 2253 C CA . ILE A 1 279 ? 3.578 2.655 -2.968 1.00 96.12 279 ILE A CA 1
ATOM 2254 C C . ILE A 1 279 ? 2.696 3.907 -2.933 1.00 96.12 279 ILE A C 1
ATOM 2256 O O . ILE A 1 279 ? 1.487 3.795 -2.753 1.00 96.12 279 ILE A O 1
ATOM 2260 N N . ASN A 1 280 ? 3.282 5.092 -3.136 1.00 91.06 280 ASN A N 1
ATOM 2261 C CA . ASN A 1 280 ? 2.550 6.357 -3.109 1.00 91.06 280 ASN A CA 1
ATOM 2262 C C . ASN A 1 280 ? 1.503 6.441 -4.210 1.00 91.06 280 ASN A C 1
ATOM 2264 O O . ASN A 1 280 ? 0.353 6.786 -3.939 1.00 91.06 280 ASN A O 1
ATOM 2268 N N . ASP A 1 281 ? 1.912 6.146 -5.444 1.00 86.62 281 ASP A N 1
ATOM 2269 C CA . ASP A 1 281 ? 1.015 6.249 -6.588 1.00 86.62 281 ASP A CA 1
ATOM 2270 C C . ASP A 1 281 ? -0.056 5.163 -6.528 1.00 86.62 281 ASP A C 1
ATOM 2272 O O . ASP A 1 281 ? -1.218 5.454 -6.778 1.00 86.62 281 ASP A O 1
ATOM 2276 N N . TRP A 1 282 ? 0.292 3.944 -6.107 1.00 92.75 282 TRP A N 1
ATOM 2277 C CA . TRP A 1 282 ? -0.687 2.870 -5.950 1.00 92.75 282 TRP A CA 1
ATOM 2278 C C . TRP A 1 282 ? -1.697 3.128 -4.834 1.00 92.75 282 TRP A C 1
ATOM 2280 O O . TRP A 1 282 ? -2.906 3.059 -5.060 1.00 92.75 282 TRP A O 1
ATOM 2290 N N . ALA A 1 283 ? -1.226 3.500 -3.643 1.00 84.00 283 ALA A N 1
ATOM 2291 C CA . ALA A 1 283 ? -2.110 3.766 -2.516 1.00 84.00 283 ALA A CA 1
ATOM 2292 C C . ALA A 1 283 ? -3.085 4.916 -2.823 1.00 84.00 283 ALA A C 1
ATOM 2294 O O . ALA A 1 283 ? -4.252 4.848 -2.440 1.00 84.00 283 ALA A O 1
ATOM 2295 N N . TYR A 1 284 ? -2.652 5.955 -3.542 1.00 84.38 284 TYR A N 1
ATOM 2296 C CA . TYR A 1 284 ? -3.561 7.027 -3.944 1.00 84.38 284 TYR A CA 1
ATOM 2297 C C . TYR A 1 284 ? -4.429 6.654 -5.153 1.00 84.38 284 TYR A C 1
ATOM 2299 O O . TYR A 1 284 ? -5.647 6.791 -5.086 1.00 84.38 284 TYR A O 1
ATOM 2307 N N . GLY A 1 285 ? -3.826 6.172 -6.237 1.00 70.94 285 GLY A N 1
ATOM 2308 C CA . GLY A 1 285 ? -4.505 5.959 -7.512 1.00 70.94 285 GLY A CA 1
ATOM 2309 C C . GLY A 1 285 ? -5.482 4.796 -7.542 1.00 70.94 285 GLY A C 1
ATOM 2310 O O . GLY A 1 285 ? -6.483 4.892 -8.243 1.00 70.94 285 GLY A O 1
ATOM 2311 N N . GLU A 1 286 ? -5.253 3.746 -6.752 1.00 73.06 286 GLU A N 1
ATOM 2312 C CA . GLU A 1 286 ? -6.194 2.620 -6.660 1.00 73.06 286 GLU A CA 1
ATOM 2313 C C . GLU A 1 286 ? -7.050 2.657 -5.397 1.00 73.06 286 GLU A C 1
ATOM 2315 O O . GLU A 1 286 ? -8.197 2.218 -5.424 1.00 73.06 286 GLU A O 1
ATOM 2320 N N . LYS A 1 287 ? -6.515 3.165 -4.278 1.00 77.81 287 LYS A N 1
ATOM 2321 C CA . LYS A 1 287 ? -7.189 3.084 -2.968 1.00 77.81 287 LYS A CA 1
ATOM 2322 C C . LYS A 1 287 ? -7.671 4.433 -2.426 1.00 77.81 287 LYS A C 1
ATOM 2324 O O . LYS A 1 287 ? -8.292 4.480 -1.364 1.00 77.81 287 LYS A O 1
ATOM 2329 N N . GLY A 1 288 ? -7.384 5.546 -3.105 1.00 73.19 288 GLY A N 1
ATOM 2330 C CA . GLY A 1 288 ? -7.752 6.892 -2.645 1.00 73.19 288 GLY A CA 1
ATOM 2331 C C . GLY A 1 288 ? -7.077 7.308 -1.330 1.00 73.19 288 GLY A C 1
ATOM 2332 O O . GLY A 1 288 ? -7.561 8.198 -0.627 1.00 73.19 288 GLY A O 1
ATOM 2333 N N . ILE A 1 289 ? -5.978 6.651 -0.950 1.00 83.31 289 ILE A N 1
ATOM 2334 C CA . ILE A 1 289 ? -5.240 6.918 0.287 1.00 83.31 289 ILE A CA 1
ATOM 2335 C C . ILE A 1 289 ? -4.350 8.140 0.074 1.00 83.31 289 ILE A C 1
ATOM 2337 O O . ILE A 1 289 ? -3.572 8.199 -0.875 1.00 83.31 289 ILE A O 1
ATOM 2341 N N . LEU A 1 290 ? -4.396 9.105 0.997 1.00 83.62 290 LEU A N 1
ATOM 2342 C CA . LEU A 1 290 ? -3.453 10.226 0.985 1.00 83.62 290 LEU A CA 1
ATOM 2343 C C . LEU A 1 290 ? -2.053 9.721 1.365 1.00 83.62 290 LEU A C 1
ATOM 2345 O O . LEU A 1 290 ? -1.726 9.617 2.553 1.00 83.62 290 LEU A O 1
ATOM 2349 N N . ALA A 1 291 ? -1.261 9.374 0.352 1.00 92.69 291 ALA A N 1
ATOM 2350 C CA . ALA A 1 291 ? 0.047 8.748 0.485 1.00 92.69 291 ALA A CA 1
ATOM 2351 C C . ALA A 1 291 ? 1.197 9.728 0.215 1.00 92.69 291 ALA A C 1
ATOM 2353 O O . ALA A 1 291 ? 1.181 10.484 -0.757 1.00 92.69 291 ALA A O 1
ATOM 2354 N N . PHE A 1 292 ? 2.198 9.717 1.092 1.00 98.12 292 PHE A N 1
ATOM 2355 C CA . PHE A 1 292 ? 3.378 10.573 1.011 1.00 98.12 292 PHE A CA 1
ATOM 2356 C C . PHE A 1 292 ? 4.640 9.762 1.273 1.00 98.12 292 PHE A C 1
ATOM 2358 O O . PHE A 1 292 ? 4.636 8.845 2.089 1.00 98.12 292 PHE A O 1
ATOM 2365 N N . THR A 1 293 ? 5.750 10.193 0.678 1.00 98.31 293 THR A N 1
ATOM 2366 C CA . THR A 1 293 ? 7.086 9.678 0.989 1.00 98.31 293 THR A CA 1
ATOM 2367 C C . THR A 1 293 ? 7.924 10.774 1.627 1.00 98.31 293 THR A C 1
ATOM 2369 O O . THR A 1 293 ? 7.963 11.895 1.120 1.00 98.31 293 THR A O 1
ATOM 2372 N N . ILE A 1 294 ? 8.644 10.472 2.704 1.00 98.25 294 ILE A N 1
ATOM 2373 C CA . ILE A 1 294 ? 9.682 11.363 3.231 1.00 98.25 294 ILE A CA 1
ATOM 2374 C C . ILE A 1 294 ? 11.053 10.758 2.959 1.00 98.25 294 ILE A C 1
ATOM 2376 O O . ILE A 1 294 ? 11.403 9.725 3.516 1.00 98.25 294 ILE A O 1
ATOM 2380 N N . GLU A 1 295 ? 11.853 11.463 2.162 1.00 97.56 295 GLU A N 1
ATOM 2381 C CA . GLU A 1 295 ? 13.284 11.208 2.018 1.00 97.56 295 GLU A CA 1
ATOM 2382 C C . GLU A 1 295 ? 14.014 11.908 3.163 1.00 97.56 295 GLU A C 1
ATOM 2384 O O . GLU A 1 295 ? 14.143 13.135 3.169 1.00 97.56 295 GLU A O 1
ATOM 2389 N N . LEU A 1 296 ? 14.478 11.142 4.143 1.00 97.75 296 LEU A N 1
ATOM 2390 C CA . LEU A 1 296 ? 15.113 11.638 5.361 1.00 97.75 296 LEU A CA 1
ATOM 2391 C C . LEU A 1 296 ? 16.511 12.231 5.095 1.00 97.75 296 LEU A C 1
ATOM 2393 O O . LEU A 1 296 ? 16.979 12.367 3.955 1.00 97.75 296 LEU A O 1
ATOM 2397 N N . ARG A 1 297 ? 17.203 12.603 6.180 1.00 94.94 297 ARG A N 1
ATOM 2398 C CA . ARG A 1 297 ? 18.611 13.014 6.142 1.00 94.94 297 ARG A CA 1
ATOM 2399 C C . ARG A 1 297 ? 19.503 11.960 5.470 1.00 94.94 297 ARG A C 1
ATOM 2401 O O . ARG A 1 297 ? 19.230 10.760 5.545 1.00 94.94 297 ARG A O 1
ATOM 2408 N N . PRO A 1 298 ? 20.656 12.391 4.937 1.00 93.94 298 PRO A N 1
ATOM 2409 C CA . PRO A 1 298 ? 21.084 13.779 4.702 1.00 93.94 298 PRO A CA 1
ATOM 2410 C C . PRO A 1 298 ? 20.480 14.386 3.417 1.00 93.94 298 PRO A C 1
ATOM 2412 O O . PRO A 1 298 ? 19.848 13.710 2.620 1.00 93.94 298 PRO A O 1
ATOM 2415 N N . LYS A 1 299 ? 20.699 15.682 3.162 1.00 90.69 299 LYS A N 1
ATOM 2416 C CA . LYS A 1 299 ? 20.261 16.328 1.903 1.00 90.69 299 LYS A CA 1
ATOM 2417 C C . LYS A 1 299 ? 21.023 15.841 0.657 1.00 90.69 299 LYS A C 1
ATOM 2419 O O . LYS A 1 299 ? 20.510 15.949 -0.455 1.00 90.69 299 LYS A O 1
ATOM 2424 N N . TYR A 1 300 ? 22.257 15.362 0.828 1.00 88.25 300 TYR A N 1
ATOM 2425 C CA . TYR A 1 300 ? 23.196 15.068 -0.260 1.00 88.25 300 TYR A CA 1
ATOM 2426 C C . TYR A 1 300 ? 23.873 13.705 -0.090 1.00 88.25 300 TYR A C 1
ATOM 2428 O O . TYR A 1 300 ? 23.854 13.118 0.985 1.00 88.25 300 TYR A O 1
ATOM 2436 N N . SER A 1 301 ? 24.533 13.242 -1.152 1.00 85.62 301 SER A N 1
ATOM 2437 C CA . SER A 1 301 ? 25.146 11.911 -1.256 1.00 85.62 301 SER A CA 1
ATOM 2438 C C . SER A 1 301 ? 26.296 11.621 -0.293 1.00 85.62 301 SER A C 1
ATOM 2440 O O . SER A 1 301 ? 26.735 10.481 -0.221 1.00 85.62 301 SER A O 1
ATOM 2442 N N . ASP A 1 302 ? 26.790 12.628 0.424 1.00 85.50 302 ASP A N 1
ATOM 2443 C CA . ASP A 1 302 ? 27.780 12.481 1.488 1.00 85.50 302 ASP A CA 1
ATOM 2444 C C . ASP A 1 302 ? 27.190 13.081 2.781 1.00 85.50 302 ASP A C 1
ATOM 2446 O O . ASP A 1 302 ? 26.928 14.291 2.813 1.00 85.50 302 ASP A O 1
ATOM 2450 N N . PRO A 1 303 ? 26.883 12.273 3.816 1.00 89.31 303 PRO A N 1
ATOM 2451 C CA . PRO A 1 303 ? 27.174 10.835 3.946 1.00 89.31 303 PRO A CA 1
ATOM 2452 C C . PRO A 1 303 ? 26.202 9.886 3.208 1.00 89.31 303 PRO A C 1
ATOM 2454 O O . PRO A 1 303 ? 26.367 8.670 3.277 1.00 89.31 303 PRO A O 1
ATOM 2457 N N . GLY A 1 304 ? 25.179 10.401 2.515 1.00 92.75 304 GLY A N 1
ATOM 2458 C CA . GLY A 1 304 ? 24.216 9.585 1.768 1.00 92.75 304 GLY A CA 1
ATOM 2459 C C . GLY A 1 304 ? 23.513 8.539 2.641 1.00 92.75 304 GLY A C 1
ATOM 2460 O O . GLY A 1 304 ? 22.934 8.872 3.674 1.00 92.75 304 GLY A O 1
ATOM 2461 N N . PHE A 1 305 ? 23.572 7.267 2.240 1.00 95.56 305 PHE A N 1
ATOM 2462 C CA . PHE A 1 305 ? 22.945 6.169 2.983 1.00 95.56 305 PHE A CA 1
ATOM 2463 C C . PHE A 1 305 ? 23.654 5.850 4.312 1.00 95.56 305 PHE A C 1
ATOM 2465 O O . PHE A 1 305 ? 23.022 5.297 5.209 1.00 95.56 305 PHE A O 1
ATOM 2472 N N . ASP A 1 306 ? 24.926 6.230 4.479 1.00 93.44 306 ASP A N 1
ATOM 2473 C CA . ASP A 1 306 ? 25.757 5.962 5.665 1.00 93.44 306 ASP A CA 1
ATOM 2474 C C . ASP A 1 306 ? 25.663 7.071 6.721 1.00 93.44 306 ASP A C 1
ATOM 2476 O O . ASP A 1 306 ? 26.660 7.583 7.237 1.00 93.44 306 ASP A O 1
ATOM 2480 N N . LEU A 1 307 ? 24.434 7.463 7.056 1.00 94.81 307 LEU A N 1
ATOM 2481 C CA . LEU A 1 307 ? 24.184 8.510 8.038 1.00 94.81 307 LEU A CA 1
ATOM 2482 C C . LEU A 1 307 ? 24.759 8.102 9.423 1.00 94.81 307 LEU A C 1
ATOM 2484 O O . LEU A 1 307 ? 24.402 7.037 9.934 1.00 94.81 307 LEU A O 1
ATOM 2488 N N . PRO A 1 308 ? 25.635 8.914 10.058 1.00 94.12 308 PRO A N 1
ATOM 2489 C CA . PRO A 1 308 ? 26.264 8.562 11.333 1.00 94.12 308 PRO A CA 1
ATOM 2490 C C . PRO A 1 308 ? 25.246 8.315 12.443 1.00 94.12 308 PRO A C 1
ATOM 2492 O O . PRO A 1 308 ? 24.246 9.021 12.528 1.00 94.12 308 PRO A O 1
ATOM 2495 N N . THR A 1 309 ? 25.522 7.379 13.352 1.00 93.56 309 THR A N 1
ATOM 2496 C CA . THR A 1 309 ? 24.521 6.965 14.346 1.00 93.56 309 THR A CA 1
ATOM 2497 C C . THR A 1 309 ? 24.074 8.090 15.283 1.00 93.56 309 THR A C 1
ATOM 2499 O O . THR A 1 309 ? 22.899 8.163 15.603 1.00 93.56 309 THR A O 1
ATOM 2502 N N . GLY A 1 310 ? 24.948 9.054 15.606 1.00 92.81 310 GLY A N 1
ATOM 2503 C CA . GLY A 1 310 ? 24.580 10.264 16.362 1.00 92.81 310 GLY A CA 1
ATOM 2504 C C . GLY A 1 310 ? 23.660 11.250 15.620 1.00 92.81 310 GLY A C 1
ATOM 2505 O O . GLY A 1 310 ? 23.414 12.350 16.110 1.00 92.81 310 GLY A O 1
ATOM 2506 N N . GLN A 1 311 ? 23.213 10.912 14.408 1.00 93.56 311 GLN A N 1
ATOM 2507 C CA . GLN A 1 311 ? 22.186 11.631 13.653 1.00 93.56 311 GLN A CA 1
ATOM 2508 C C . GLN A 1 311 ? 20.830 10.915 13.684 1.00 93.56 311 GLN A C 1
ATOM 2510 O O . GLN A 1 311 ? 19.866 11.486 13.176 1.00 93.56 311 GLN A O 1
ATOM 2515 N N . ILE A 1 312 ? 20.718 9.723 14.282 1.00 95.56 312 ILE A N 1
ATOM 2516 C CA . ILE A 1 312 ? 19.453 8.980 14.329 1.00 95.56 312 ILE A CA 1
ATOM 2517 C C . ILE A 1 312 ? 18.423 9.756 15.157 1.00 95.56 312 ILE A C 1
ATOM 2519 O O . ILE A 1 312 ? 17.388 10.150 14.616 1.00 95.56 312 ILE A O 1
ATOM 2523 N N . GLN A 1 313 ? 18.722 10.068 16.426 1.00 93.69 313 GLN A N 1
ATOM 2524 C CA . GLN A 1 313 ? 17.806 10.854 17.263 1.00 93.69 313 GLN A CA 1
ATOM 2525 C C . GLN A 1 313 ? 17.503 12.247 16.668 1.00 93.69 313 GLN A C 1
ATOM 2527 O O . GLN A 1 313 ? 16.325 12.580 16.568 1.00 93.69 313 GLN A O 1
ATOM 2532 N N . PRO A 1 314 ? 18.484 13.039 16.177 1.00 94.00 314 PRO A N 1
ATOM 2533 C CA . PRO A 1 314 ? 18.188 14.295 15.482 1.00 94.00 314 PRO A CA 1
ATOM 2534 C C . PRO A 1 314 ? 17.269 14.166 14.258 1.00 94.00 314 PRO A C 1
ATOM 2536 O O . PRO A 1 314 ? 16.484 15.075 13.999 1.00 94.00 314 PRO A O 1
ATOM 2539 N N . THR A 1 315 ? 17.371 13.070 13.497 1.00 95.81 315 THR A N 1
ATOM 2540 C CA . THR A 1 315 ? 16.504 12.820 12.330 1.00 95.81 315 THR A CA 1
ATOM 2541 C C . THR A 1 315 ? 15.085 12.446 12.758 1.00 95.81 315 THR A C 1
ATOM 2543 O O . THR A 1 315 ? 14.118 12.834 12.105 1.00 95.81 315 THR A O 1
ATOM 2546 N N . PHE A 1 316 ? 14.932 11.733 13.873 1.00 96.38 316 PHE A N 1
ATOM 2547 C CA . PHE A 1 316 ? 13.619 11.491 14.464 1.00 96.38 316 PHE A CA 1
ATOM 2548 C C . PHE A 1 316 ? 13.003 12.781 15.033 1.00 96.38 316 PHE A C 1
ATOM 2550 O O . PHE A 1 316 ? 11.862 13.107 14.706 1.00 96.38 316 PHE A O 1
ATOM 2557 N N . ASP A 1 317 ? 13.761 13.543 15.827 1.00 93.81 317 ASP A N 1
ATOM 2558 C CA . ASP A 1 317 ? 13.287 14.762 16.497 1.00 93.81 317 ASP A CA 1
ATOM 2559 C C . ASP A 1 317 ? 12.746 15.797 15.505 1.00 93.81 317 ASP A C 1
ATOM 2561 O O . ASP A 1 317 ? 11.737 16.450 15.776 1.00 93.81 317 ASP A O 1
ATOM 2565 N N . GLU A 1 318 ? 13.391 15.939 14.344 1.00 93.88 318 GLU A N 1
ATOM 2566 C CA . GLU A 1 318 ? 12.933 16.870 13.312 1.00 93.88 318 GLU A CA 1
ATOM 2567 C C . GLU A 1 318 ? 11.664 16.402 12.593 1.00 93.88 318 GLU A C 1
ATOM 2569 O O . GLU A 1 318 ? 10.843 17.235 12.219 1.00 93.88 318 GLU A O 1
ATOM 2574 N N . ASN A 1 319 ? 11.475 15.089 12.426 1.00 95.69 319 ASN A N 1
ATOM 2575 C CA . ASN A 1 319 ? 10.330 14.512 11.715 1.00 95.69 319 ASN A CA 1
ATOM 2576 C C . ASN A 1 319 ? 9.108 14.304 12.619 1.00 95.69 319 ASN A C 1
ATOM 2578 O O . ASN A 1 319 ? 7.977 14.244 12.131 1.00 95.69 319 ASN A O 1
ATOM 2582 N N . LEU A 1 320 ? 9.303 14.241 13.938 1.00 94.69 320 LEU A N 1
ATOM 2583 C CA . LEU A 1 320 ? 8.237 14.010 14.909 1.00 94.69 320 LEU A CA 1
ATOM 2584 C C . LEU A 1 320 ? 7.075 15.026 14.799 1.00 94.69 320 LEU A C 1
ATOM 2586 O O . LEU A 1 320 ? 5.922 14.590 14.756 1.00 94.69 320 LEU A O 1
ATOM 2590 N N . PRO A 1 321 ? 7.298 16.355 14.698 1.00 87.75 321 PRO A N 1
ATOM 2591 C CA . PRO A 1 321 ? 6.207 17.317 14.527 1.00 87.75 321 PRO A CA 1
ATOM 2592 C C . PRO A 1 321 ? 5.354 17.082 13.272 1.00 87.75 321 PRO A C 1
ATOM 2594 O O . PRO A 1 321 ? 4.139 17.295 13.320 1.00 87.75 321 PRO A O 1
ATOM 2597 N N . ALA A 1 322 ? 5.966 16.639 12.168 1.00 90.00 322 ALA A N 1
ATOM 2598 C CA . ALA A 1 322 ? 5.258 16.296 10.936 1.00 90.00 322 ALA A CA 1
ATOM 2599 C C . ALA A 1 322 ? 4.449 15.003 11.096 1.00 90.00 322 ALA A C 1
ATOM 2601 O O . ALA A 1 322 ? 3.268 14.988 10.754 1.00 90.00 322 ALA A O 1
ATOM 2602 N N . ALA A 1 323 ? 5.028 13.962 11.705 1.00 94.56 323 ALA A N 1
ATOM 2603 C CA . ALA A 1 323 ? 4.327 12.708 11.980 1.00 94.56 323 ALA A CA 1
ATOM 2604 C C . ALA A 1 323 ? 3.090 12.917 12.876 1.00 94.56 323 ALA A C 1
ATOM 2606 O O . ALA A 1 323 ? 2.003 12.432 12.563 1.00 94.56 323 ALA A O 1
ATOM 2607 N N . LEU A 1 324 ? 3.210 13.703 13.955 1.00 88.94 324 LEU A N 1
ATOM 2608 C CA . LEU A 1 324 ? 2.079 14.009 14.845 1.00 88.94 324 LEU A CA 1
ATOM 2609 C C . LEU A 1 324 ? 0.975 14.808 14.136 1.00 88.94 324 LEU A C 1
ATOM 2611 O O . LEU A 1 324 ? -0.210 14.544 14.353 1.00 88.94 324 LEU A O 1
ATOM 2615 N N . TYR A 1 325 ? 1.349 15.765 13.281 1.00 87.56 325 TYR A N 1
ATOM 2616 C CA . TYR A 1 325 ? 0.399 16.490 12.433 1.00 87.56 325 TYR A CA 1
ATOM 2617 C C . TYR A 1 325 ? -0.334 15.540 11.480 1.00 87.56 325 TYR A C 1
ATOM 2619 O O . TYR A 1 325 ? -1.563 15.572 11.413 1.00 87.56 325 TYR A O 1
ATOM 2627 N N . PHE A 1 326 ? 0.403 14.647 10.818 1.00 87.06 326 PHE A N 1
ATOM 2628 C CA . PHE A 1 326 ? -0.137 13.697 9.851 1.00 87.06 326 PHE A CA 1
ATOM 2629 C C . PHE A 1 326 ? -1.155 12.729 10.477 1.00 87.06 326 PHE A C 1
ATOM 2631 O O . PHE A 1 326 ? -2.246 12.539 9.930 1.00 87.06 326 PHE A O 1
ATOM 2638 N N . ILE A 1 327 ? -0.869 12.204 11.678 1.00 85.44 327 ILE A N 1
ATOM 2639 C CA . ILE A 1 327 ? -1.818 11.393 12.473 1.00 85.44 327 ILE A CA 1
ATOM 2640 C C . ILE A 1 327 ? -3.084 12.208 12.789 1.00 85.44 327 ILE A C 1
ATOM 2642 O O . ILE A 1 327 ? -4.219 11.725 12.674 1.00 85.44 327 ILE A O 1
ATOM 2646 N N . GLY A 1 328 ? -2.892 13.474 13.161 1.00 73.31 328 GLY A N 1
ATOM 2647 C CA . GLY A 1 328 ? -3.941 14.384 13.609 1.00 73.31 328 GLY A CA 1
ATOM 2648 C C . GLY A 1 328 ? -4.927 14.834 12.536 1.00 73.31 328 GLY A C 1
ATOM 2649 O O . GLY A 1 328 ? -6.027 15.254 12.900 1.00 73.31 328 GLY A O 1
ATOM 2650 N N . LEU A 1 329 ? -4.607 14.693 11.242 1.00 66.88 329 LEU A N 1
ATOM 2651 C CA . LEU A 1 329 ? -5.544 15.036 10.164 1.00 66.88 329 LEU A CA 1
ATOM 2652 C C . LEU A 1 329 ? -6.878 14.295 10.386 1.00 66.88 329 LEU A C 1
ATOM 2654 O O . LEU A 1 329 ? -6.911 13.149 10.840 1.00 66.88 329 LEU A O 1
ATOM 2658 N N . SER A 1 330 ? -8.005 14.963 10.177 1.00 50.41 330 SER A N 1
ATOM 2659 C CA . SER A 1 330 ? -9.332 14.353 10.304 1.00 50.41 330 SER A CA 1
ATOM 2660 C C . SER A 1 330 ? -9.993 14.336 8.933 1.00 50.41 330 SER A C 1
ATOM 2662 O O . SER A 1 330 ? -9.796 15.276 8.167 1.00 50.41 330 SER A O 1
ATOM 2664 N N . ARG A 1 331 ? -10.810 13.316 8.634 1.00 41.06 331 ARG A N 1
ATOM 2665 C CA . ARG A 1 331 ? -11.573 13.206 7.372 1.00 41.06 331 ARG A CA 1
ATOM 2666 C C . ARG A 1 331 ? -12.592 14.353 7.149 1.00 41.06 331 ARG A C 1
ATOM 2668 O O . ARG A 1 331 ? -13.337 14.308 6.185 1.00 41.06 331 ARG A O 1
ATOM 2675 N N . GLY A 1 332 ? -12.637 15.387 8.005 1.00 30.66 332 GLY A N 1
ATOM 2676 C CA . GLY A 1 332 ? -13.588 16.498 7.862 1.00 30.66 332 GLY A CA 1
ATOM 2677 C C . GLY A 1 332 ? -13.384 17.747 8.734 1.00 30.66 332 GLY A C 1
ATOM 2678 O O . GLY A 1 332 ? -14.367 18.439 9.000 1.00 30.66 332 GLY A O 1
ATOM 2679 N N . ARG A 1 333 ? -12.178 18.073 9.230 1.00 26.23 333 ARG A N 1
ATOM 2680 C CA . ARG A 1 333 ? -11.974 19.307 10.024 1.00 26.23 333 ARG A CA 1
ATOM 2681 C C . ARG A 1 333 ? -10.523 19.817 10.038 1.00 26.23 333 ARG A C 1
ATOM 2683 O O . ARG A 1 333 ? -9.682 19.284 10.761 1.00 26.23 333 ARG A O 1
ATOM 2690 N N . LEU A 1 334 ? -10.282 20.923 9.326 1.00 24.61 334 LEU A N 1
ATOM 2691 C CA . LEU A 1 334 ? -9.478 22.045 9.828 1.00 24.61 334 LEU A CA 1
ATOM 2692 C C . LEU A 1 334 ? -10.294 22.699 10.963 1.00 24.61 334 LEU A C 1
ATOM 2694 O O . LEU A 1 334 ? -11.479 22.989 10.792 1.00 24.61 334 LEU A O 1
ATOM 2698 N N . VAL A 1 335 ? -9.724 22.843 12.158 1.00 23.88 335 VAL A N 1
ATOM 2699 C CA . VAL A 1 335 ? -10.412 23.406 13.334 1.00 23.88 335 VAL A CA 1
ATOM 2700 C C . VAL A 1 335 ? -10.249 24.933 13.364 1.00 23.88 335 VAL A C 1
ATOM 2702 O O . VAL A 1 335 ? -9.129 25.406 13.463 1.00 23.88 335 VAL A O 1
ATOM 2705 N N . ASP A 1 336 ? -11.388 25.635 13.318 1.00 24.80 336 ASP A N 1
ATOM 2706 C CA . ASP A 1 336 ? -11.774 26.899 13.991 1.00 24.80 336 ASP A CA 1
ATOM 2707 C C . ASP A 1 336 ? -10.804 28.106 14.026 1.00 24.80 336 ASP A C 1
ATOM 2709 O O . ASP A 1 336 ? -9.746 28.066 14.653 1.00 24.80 336 ASP A O 1
ATOM 2713 N N . PHE A 1 337 ? -11.255 29.249 13.488 1.00 28.05 337 PHE A N 1
ATOM 2714 C CA . PHE A 1 337 ? -10.664 30.574 13.724 1.00 28.05 337 PHE A CA 1
ATOM 2715 C C . PHE A 1 337 ? -11.647 31.451 14.526 1.00 28.05 337 PHE A C 1
ATOM 2717 O O . PHE A 1 337 ? -12.459 32.178 13.957 1.00 28.05 337 PHE A O 1
ATOM 2724 N N . GLU A 1 338 ? -11.570 31.434 15.860 1.00 31.14 338 GLU A N 1
ATOM 2725 C CA . GLU A 1 338 ? -12.185 32.485 16.684 1.00 31.14 338 GLU A CA 1
ATOM 2726 C C . GLU A 1 338 ? -11.313 33.760 16.653 1.00 31.14 338 GLU A C 1
ATOM 2728 O O . GLU A 1 338 ? -10.192 33.742 17.166 1.00 31.14 338 GLU A O 1
ATOM 2733 N N . ASN A 1 339 ? -11.824 34.862 16.063 1.00 29.98 339 ASN A N 1
ATOM 2734 C CA . ASN A 1 339 ? -11.924 36.229 16.642 1.00 29.98 339 ASN A CA 1
ATOM 2735 C C . ASN A 1 339 ? -12.082 37.372 15.584 1.00 29.98 339 ASN A C 1
ATOM 2737 O O . ASN A 1 339 ? -11.075 37.839 15.059 1.00 29.98 339 ASN A O 1
ATOM 2741 N N . GLY A 1 340 ? -13.292 37.960 15.418 1.00 25.02 340 GLY A N 1
ATOM 2742 C CA . GLY A 1 340 ? -13.456 39.439 15.294 1.00 25.02 340 GLY A CA 1
ATOM 2743 C C . GLY A 1 340 ? -14.291 40.132 14.168 1.00 25.02 340 GLY A C 1
ATOM 2744 O O . GLY A 1 340 ? -13.690 40.698 13.272 1.00 25.02 340 GLY A O 1
ATOM 2745 N N . ARG A 1 341 ? -15.621 40.286 14.376 1.00 27.62 341 ARG A N 1
ATOM 2746 C CA . ARG A 1 341 ? -16.604 41.397 14.082 1.00 27.62 341 ARG A CA 1
ATOM 2747 C C . ARG A 1 341 ? -16.619 42.275 12.782 1.00 27.62 341 ARG A C 1
ATOM 2749 O O . ARG A 1 341 ? -15.721 43.080 12.567 1.00 27.62 341 ARG A O 1
ATOM 2756 N N . ASP A 1 342 ? -17.863 42.396 12.253 1.00 26.91 342 ASP A N 1
ATOM 2757 C CA . ASP A 1 342 ? -18.716 43.579 11.882 1.00 26.91 342 ASP A CA 1
ATOM 2758 C C . ASP A 1 342 ? -19.103 43.861 10.393 1.00 26.91 342 ASP A C 1
ATOM 2760 O O . ASP A 1 342 ? -18.285 43.902 9.480 1.00 26.91 342 ASP A O 1
ATOM 2764 N N . ARG A 1 343 ? -20.413 44.135 10.179 1.00 34.19 343 ARG A N 1
ATOM 2765 C CA . ARG A 1 343 ? -21.130 44.397 8.900 1.00 34.19 343 ARG A CA 1
ATOM 2766 C C . ARG A 1 343 ? -20.473 45.477 8.015 1.00 34.19 343 ARG A C 1
ATOM 2768 O O . ARG A 1 343 ? -20.538 46.661 8.347 1.00 34.19 343 ARG A O 1
ATOM 2775 N N . ALA A 1 344 ? -20.014 45.106 6.817 1.00 31.42 344 ALA A N 1
ATOM 2776 C CA . ALA A 1 344 ? -19.517 46.035 5.795 1.00 31.42 344 ALA A CA 1
ATOM 2777 C C . ALA A 1 344 ? -20.333 45.962 4.487 1.00 31.42 344 ALA A C 1
ATOM 2779 O O . ALA A 1 344 ? -20.539 44.888 3.930 1.00 31.42 344 ALA A O 1
ATOM 2780 N N . THR A 1 345 ? -20.780 47.113 3.969 1.00 35.41 345 THR A N 1
ATOM 2781 C CA . THR A 1 345 ? -21.237 47.259 2.571 1.00 35.41 345 THR A CA 1
ATOM 2782 C C . THR A 1 345 ? -20.036 47.666 1.723 1.00 35.41 345 THR A C 1
ATOM 2784 O O . THR A 1 345 ? -19.443 48.713 1.989 1.00 35.41 345 THR A O 1
ATOM 2787 N N . ILE A 1 346 ? -19.672 46.874 0.714 1.00 35.97 346 ILE A N 1
ATOM 2788 C CA . ILE A 1 346 ? -18.498 47.135 -0.133 1.00 35.97 346 ILE A CA 1
ATOM 2789 C C . ILE A 1 346 ? -18.943 47.315 -1.588 1.00 35.97 346 ILE A C 1
ATOM 2791 O O . ILE A 1 346 ? -19.781 46.576 -2.103 1.00 35.97 346 ILE A O 1
ATOM 2795 N N . ARG A 1 347 ? -18.397 48.343 -2.247 1.00 37.88 347 ARG A N 1
ATOM 2796 C CA . ARG A 1 347 ? -18.691 48.684 -3.646 1.00 37.88 347 ARG A CA 1
ATOM 2797 C C . ARG A 1 347 ? -17.736 47.938 -4.580 1.00 37.88 347 ARG A C 1
ATOM 2799 O O . ARG A 1 347 ? -16.525 47.998 -4.374 1.00 37.88 347 ARG A O 1
ATOM 2806 N N . SER A 1 348 ? -18.280 47.281 -5.605 1.00 37.38 348 SER A N 1
ATOM 2807 C CA . SER A 1 348 ? -17.505 46.648 -6.681 1.00 37.38 348 SER A CA 1
ATOM 2808 C C . SER A 1 348 ? -16.826 47.704 -7.570 1.00 37.38 348 SER A C 1
ATOM 2810 O O . SER A 1 348 ? -17.299 48.838 -7.666 1.00 37.38 348 SER A O 1
ATOM 2812 N N . LYS A 1 349 ? -15.718 47.343 -8.238 1.00 36.84 349 LYS A N 1
ATOM 2813 C CA . LYS A 1 349 ? -15.112 48.161 -9.308 1.00 36.84 349 LYS A CA 1
ATOM 2814 C C . LYS A 1 349 ? -15.722 47.911 -10.696 1.00 36.84 349 LYS A C 1
ATOM 2816 O O . LYS A 1 349 ? -15.389 48.657 -11.616 1.00 36.84 349 LYS A O 1
ATOM 2821 N N . ILE A 1 350 ? -16.637 46.948 -10.852 1.00 42.81 350 ILE A N 1
ATOM 2822 C CA . ILE A 1 350 ? -17.537 46.915 -12.014 1.00 42.81 350 ILE A CA 1
ATOM 2823 C C . ILE A 1 350 ? -18.520 48.075 -11.833 1.00 42.81 350 ILE A C 1
ATOM 2825 O O . ILE A 1 350 ? -19.266 48.123 -10.851 1.00 42.81 350 ILE A O 1
ATOM 2829 N N . ALA A 1 351 ? -18.456 49.059 -12.731 1.00 45.06 351 ALA A N 1
ATOM 2830 C CA . ALA A 1 351 ? -19.261 50.268 -12.622 1.00 45.06 351 ALA A CA 1
ATOM 2831 C C . ALA A 1 351 ? -20.756 49.909 -12.592 1.00 45.06 351 ALA A C 1
ATOM 2833 O O . ALA A 1 351 ? -21.259 49.289 -13.521 1.00 45.06 351 ALA A O 1
ATOM 2834 N N . GLY A 1 352 ? -21.450 50.308 -11.521 1.00 55.47 352 GLY A N 1
ATOM 2835 C CA . GLY A 1 352 ? -22.888 50.086 -11.368 1.00 55.47 352 GLY A CA 1
ATOM 2836 C C . GLY A 1 352 ? -23.291 48.774 -10.688 1.00 55.47 352 GLY A C 1
ATOM 2837 O O . GLY A 1 352 ? -24.425 48.349 -10.848 1.00 55.47 352 GLY A O 1
ATOM 2838 N N . MET A 1 353 ? -22.413 48.118 -9.920 1.00 57.38 353 MET A N 1
ATOM 2839 C CA . MET A 1 353 ? -22.767 46.920 -9.141 1.00 57.38 353 MET A CA 1
ATOM 2840 C C . MET A 1 353 ? -22.478 47.073 -7.642 1.00 57.38 353 MET A C 1
ATOM 2842 O O . MET A 1 353 ? -21.369 47.420 -7.232 1.00 57.38 353 MET A O 1
ATOM 2846 N N . GLU A 1 354 ? -23.468 46.765 -6.804 1.00 58.38 354 GLU A N 1
ATOM 2847 C CA . GLU A 1 354 ? -23.368 46.778 -5.341 1.00 58.38 354 GLU A CA 1
ATOM 2848 C C . GLU A 1 354 ? -23.827 45.438 -4.753 1.00 58.38 354 GLU A C 1
ATOM 2850 O O . GLU A 1 354 ? -24.962 45.014 -4.961 1.00 58.38 354 GLU A O 1
ATOM 2855 N N . PHE A 1 355 ? -22.958 44.778 -3.982 1.00 56.56 355 PHE A N 1
ATOM 2856 C CA . PHE A 1 355 ? -23.300 43.547 -3.271 1.00 56.56 355 PHE A CA 1
ATOM 2857 C C . PHE A 1 355 ? -23.639 43.849 -1.812 1.00 56.56 355 PHE A C 1
ATOM 2859 O O . PHE A 1 355 ? -22.950 44.622 -1.142 1.00 56.56 355 PHE A O 1
ATOM 2866 N N . SER A 1 356 ? -24.717 43.252 -1.312 1.00 55.22 356 SER A N 1
ATOM 2867 C CA . SER A 1 356 ? -25.159 43.419 0.070 1.00 55.22 356 SER A CA 1
ATOM 2868 C C . SER A 1 356 ? -25.711 42.122 0.642 1.00 55.22 356 SER A C 1
ATOM 2870 O O . SER A 1 356 ? -26.227 41.267 -0.076 1.00 55.22 356 SER A O 1
ATOM 2872 N N . THR A 1 357 ? -25.606 41.996 1.959 1.00 52.12 357 THR A N 1
ATOM 2873 C CA . THR A 1 357 ? -25.942 40.783 2.698 1.00 52.12 357 THR A CA 1
ATOM 2874 C C . THR A 1 357 ? -26.824 41.145 3.884 1.00 52.12 357 THR A C 1
ATOM 2876 O O . THR A 1 357 ? -26.844 42.296 4.332 1.00 52.12 357 THR A O 1
ATOM 2879 N N . THR A 1 358 ? -27.614 40.193 4.374 1.00 49.50 358 THR A N 1
ATOM 2880 C CA . THR A 1 358 ? -28.659 40.493 5.365 1.00 49.50 358 THR A CA 1
ATOM 2881 C C . THR A 1 358 ? -28.225 40.260 6.826 1.00 49.50 358 THR A C 1
ATOM 2883 O O . THR A 1 358 ? -28.819 40.859 7.729 1.00 49.50 358 THR A O 1
ATOM 2886 N N . GLU A 1 359 ? -27.138 39.518 7.106 1.00 47.03 359 GLU A N 1
ATOM 2887 C CA . GLU A 1 359 ? -26.771 39.087 8.474 1.00 47.03 359 GLU A CA 1
ATOM 2888 C C . GLU A 1 359 ? -25.250 39.146 8.757 1.00 47.03 359 GLU A C 1
ATOM 2890 O O . GLU A 1 359 ? -24.431 38.691 7.965 1.00 47.03 359 GLU A O 1
ATOM 2895 N N . GLY A 1 360 ? -24.867 39.787 9.873 1.00 41.59 360 GLY A N 1
ATOM 2896 C CA . GLY A 1 360 ? -23.509 40.276 10.173 1.00 41.59 360 GLY A CA 1
ATOM 2897 C C . GLY A 1 360 ? -22.477 39.237 10.626 1.00 41.59 360 GLY A C 1
ATOM 2898 O O . GLY A 1 360 ? -22.045 39.289 11.773 1.00 41.59 360 GLY A O 1
ATOM 2899 N N . TYR A 1 361 ? -22.054 38.363 9.718 1.00 41.44 361 TYR A N 1
ATOM 2900 C CA . TYR A 1 361 ? -20.903 37.456 9.880 1.00 41.44 361 TYR A CA 1
ATOM 2901 C C . TYR A 1 361 ? -19.735 37.868 8.960 1.00 41.44 361 TYR A C 1
ATOM 2903 O O . TYR A 1 361 ? -19.916 38.829 8.217 1.00 41.44 361 TYR A O 1
ATOM 2911 N N . ASP A 1 362 ? -18.568 37.207 9.036 1.00 43.22 362 ASP A N 1
ATOM 2912 C CA . ASP A 1 362 ? -17.340 37.493 8.253 1.00 43.22 362 ASP A CA 1
ATOM 2913 C C . ASP A 1 362 ? -17.300 36.697 6.923 1.00 43.22 362 ASP A C 1
ATOM 2915 O O . ASP A 1 362 ? -17.668 35.523 6.902 1.00 43.22 362 ASP A O 1
ATOM 2919 N N . TRP A 1 363 ? -16.903 37.346 5.811 1.00 48.59 363 TRP A N 1
ATOM 2920 C CA . TRP A 1 363 ? -17.071 36.879 4.411 1.00 48.59 363 TRP A CA 1
ATOM 2921 C C . TRP A 1 363 ? -15.779 37.063 3.599 1.00 48.59 363 TRP A C 1
ATOM 2923 O O . TRP A 1 363 ? -15.026 37.990 3.891 1.00 48.59 363 TRP A O 1
ATOM 2933 N N . ILE A 1 364 ? -15.600 36.285 2.516 1.00 45.75 364 ILE A N 1
ATOM 2934 C CA . ILE A 1 364 ? -14.571 36.496 1.474 1.00 45.75 364 ILE A CA 1
ATOM 2935 C C . ILE A 1 364 ? -15.260 36.761 0.125 1.00 45.75 364 ILE A C 1
ATOM 2937 O O . ILE A 1 364 ? -16.040 35.936 -0.348 1.00 45.75 364 ILE A O 1
ATOM 2941 N N . TYR A 1 365 ? -14.983 37.907 -0.506 1.00 51.34 365 TYR A N 1
ATOM 2942 C CA . TYR A 1 365 ? -15.472 38.238 -1.854 1.00 51.34 365 TYR A CA 1
ATOM 2943 C C . TYR A 1 365 ? -14.583 39.278 -2.554 1.00 51.34 365 TYR A C 1
ATOM 2945 O O . TYR A 1 365 ? -13.981 40.126 -1.886 1.00 51.34 365 TYR A O 1
ATOM 2953 N N . GLY A 1 366 ? -14.516 39.231 -3.892 1.00 47.59 366 GLY A N 1
ATOM 2954 C CA . GLY A 1 366 ? -13.753 40.176 -4.720 1.00 47.59 366 GLY A CA 1
ATOM 2955 C C . GLY A 1 366 ? -13.450 39.685 -6.142 1.00 47.59 366 GLY A C 1
ATOM 2956 O O . GLY A 1 366 ? -13.869 38.600 -6.539 1.00 47.59 366 GLY A O 1
ATOM 2957 N N . ASP A 1 367 ? -12.728 40.503 -6.914 1.00 44.81 367 ASP A N 1
ATOM 2958 C CA . ASP A 1 367 ? -12.196 40.134 -8.237 1.00 44.81 367 ASP A CA 1
ATOM 2959 C C . ASP A 1 367 ? -10.794 39.540 -8.054 1.00 44.81 367 ASP A C 1
ATOM 2961 O O . ASP A 1 367 ? -9.841 40.223 -7.653 1.00 44.81 367 ASP A O 1
ATOM 2965 N N . TRP A 1 368 ? -10.693 38.238 -8.310 1.00 50.12 368 TRP A N 1
ATOM 2966 C CA . TRP A 1 368 ? -9.489 37.451 -8.069 1.00 50.12 368 TRP A CA 1
ATOM 2967 C C . TRP A 1 368 ? -8.379 37.759 -9.083 1.00 50.12 368 TRP A C 1
ATOM 2969 O O . TRP A 1 368 ? -7.204 37.730 -8.716 1.00 50.12 368 TRP A O 1
ATOM 2979 N N . ARG A 1 369 ? -8.716 38.156 -10.322 1.00 42.41 369 ARG A N 1
ATOM 2980 C CA . ARG A 1 369 ? -7.721 38.510 -11.353 1.00 42.41 369 ARG A CA 1
ATOM 2981 C C . ARG A 1 369 ? -6.994 39.800 -11.009 1.00 42.41 369 ARG A C 1
ATOM 2983 O O . ARG A 1 369 ? -5.835 39.983 -11.375 1.00 42.41 369 ARG A O 1
ATOM 2990 N N . THR A 1 370 ? -7.673 40.697 -10.298 1.00 43.47 370 THR A N 1
ATOM 2991 C CA . THR A 1 370 ? -7.116 41.987 -9.876 1.00 43.47 370 THR A CA 1
ATOM 2992 C C . THR A 1 370 ? -6.647 42.005 -8.419 1.00 43.47 370 THR A C 1
ATOM 2994 O O . THR A 1 370 ? -6.225 43.058 -7.940 1.00 43.47 370 THR A O 1
ATOM 2997 N N . GLN A 1 371 ? -6.657 40.848 -7.737 1.00 46.25 371 GLN A N 1
ATOM 2998 C CA . GLN A 1 371 ? -6.225 40.659 -6.341 1.00 46.25 371 GLN A CA 1
ATOM 2999 C C . GLN A 1 371 ? -6.940 41.576 -5.334 1.00 46.25 371 GLN A C 1
ATOM 3001 O O . GLN A 1 371 ? -6.354 42.015 -4.345 1.00 46.25 371 GLN A O 1
ATOM 3006 N N . ASN A 1 372 ? -8.207 41.908 -5.588 1.00 45.31 372 ASN A N 1
ATOM 3007 C CA . ASN A 1 372 ? -8.927 42.929 -4.831 1.00 45.31 372 ASN A CA 1
ATOM 3008 C C . ASN A 1 372 ? -10.138 42.308 -4.112 1.00 45.31 372 ASN A C 1
ATOM 3010 O O . ASN A 1 372 ? -11.267 42.374 -4.603 1.00 45.31 372 ASN A O 1
ATOM 3014 N N . TYR A 1 373 ? -9.883 41.673 -2.964 1.00 48.03 373 TYR A N 1
ATOM 3015 C CA . TYR A 1 373 ? -10.854 40.930 -2.147 1.00 48.03 373 TYR A CA 1
ATOM 3016 C C . TYR A 1 373 ? -10.694 41.232 -0.647 1.00 48.03 373 TYR A C 1
ATOM 3018 O O . TYR A 1 373 ? -9.644 41.698 -0.204 1.00 48.03 373 TYR A O 1
ATOM 3026 N N . ASN A 1 374 ? -11.744 40.991 0.144 1.00 38.19 374 ASN A N 1
ATOM 3027 C CA . ASN A 1 374 ? -11.754 41.257 1.589 1.00 38.19 374 ASN A CA 1
ATOM 3028 C C . ASN A 1 374 ? -11.644 39.939 2.389 1.00 38.19 374 ASN A C 1
ATOM 3030 O O . ASN A 1 374 ? -12.661 39.299 2.613 1.00 38.19 374 ASN A O 1
ATOM 3034 N N . GLY A 1 375 ? -10.432 39.509 2.770 1.00 41.78 375 GLY A N 1
ATOM 3035 C CA . GLY A 1 375 ? -10.177 38.311 3.606 1.00 41.78 375 GLY A CA 1
ATOM 3036 C C . GLY A 1 375 ? -8.944 37.490 3.170 1.00 41.78 375 GLY A C 1
ATOM 3037 O O . GLY A 1 375 ? -8.464 37.699 2.058 1.00 41.78 375 GLY A O 1
ATOM 3038 N N . PRO A 1 376 ? -8.373 36.598 4.010 1.00 39.19 376 PRO A N 1
ATOM 3039 C CA . PRO A 1 376 ? -7.302 35.688 3.585 1.00 39.19 376 PRO A CA 1
ATOM 3040 C C . PRO A 1 376 ? -7.818 34.665 2.559 1.00 39.19 376 PRO A C 1
ATOM 3042 O O . PRO A 1 376 ? -8.991 34.306 2.572 1.00 39.19 376 PRO A O 1
ATOM 3045 N N . HIS A 1 377 ? -6.931 34.235 1.658 1.00 37.53 377 HIS A N 1
ATOM 3046 C CA . HIS A 1 377 ? -7.206 33.294 0.565 1.00 37.53 377 HIS A CA 1
ATOM 3047 C C . HIS A 1 377 ? -7.918 32.035 1.103 1.00 37.53 377 HIS A C 1
ATOM 3049 O O . HIS A 1 377 ? -7.387 31.433 2.036 1.00 37.53 377 HIS A O 1
ATOM 3055 N N . PRO A 1 378 ? -9.073 31.607 0.558 1.00 37.62 378 PRO A N 1
ATOM 3056 C CA . PRO A 1 378 ? -9.605 30.291 0.886 1.00 37.62 378 PRO A CA 1
ATOM 3057 C C . PRO A 1 378 ? -8.612 29.265 0.340 1.00 37.62 378 PRO A C 1
ATOM 3059 O O . PRO A 1 378 ? -8.323 29.306 -0.854 1.00 37.62 378 PRO A O 1
ATOM 3062 N N . ASP A 1 379 ? -8.010 28.445 1.206 1.00 40.91 379 ASP A N 1
ATOM 3063 C CA . ASP A 1 379 ? -7.020 27.415 0.853 1.00 40.91 379 ASP A CA 1
ATOM 3064 C C . ASP A 1 379 ? -7.389 26.767 -0.488 1.00 40.91 379 ASP A C 1
ATOM 3066 O O . ASP A 1 379 ? -8.507 26.280 -0.630 1.00 40.91 379 ASP A O 1
ATOM 3070 N N . GLY A 1 380 ? -6.498 26.901 -1.481 1.00 37.31 380 GLY A N 1
ATOM 3071 C CA . GLY A 1 380 ? -6.770 26.901 -2.928 1.00 37.31 380 GLY A CA 1
ATOM 3072 C C . GLY A 1 380 ? -7.393 25.642 -3.538 1.00 37.31 380 GLY A C 1
ATOM 3073 O O . GLY A 1 380 ? -6.816 25.043 -4.437 1.00 37.31 380 GLY A O 1
ATOM 3074 N N . LEU A 1 381 ? -8.590 25.290 -3.087 1.00 33.56 381 LEU A N 1
ATOM 3075 C CA . LEU A 1 381 ? -9.423 24.187 -3.553 1.00 33.56 381 LEU A CA 1
ATOM 3076 C C . LEU A 1 381 ? -10.448 24.634 -4.608 1.00 33.56 381 LEU A C 1
ATOM 3078 O O . LEU A 1 381 ? -11.191 23.808 -5.119 1.00 33.56 381 LEU A O 1
ATOM 3082 N N . PHE A 1 382 ? -10.478 25.924 -4.969 1.00 36.09 382 PHE A N 1
ATOM 3083 C CA . PHE A 1 382 ? -11.310 26.443 -6.056 1.00 36.09 382 PHE A CA 1
ATOM 3084 C C . PHE A 1 382 ? -10.521 27.431 -6.920 1.00 36.09 382 PHE A C 1
ATOM 3086 O O . PHE A 1 382 ? -10.071 28.474 -6.443 1.00 36.09 382 PHE A O 1
ATOM 3093 N N . PHE A 1 383 ? -10.371 27.099 -8.204 1.00 33.91 383 PHE A N 1
ATOM 3094 C CA . PHE A 1 383 ? -9.892 28.011 -9.238 1.00 33.91 383 PHE A CA 1
ATOM 3095 C C . PHE A 1 383 ? -11.104 28.621 -9.932 1.00 33.91 383 PHE A C 1
ATOM 3097 O O . PHE A 1 383 ? -11.812 27.926 -10.657 1.00 33.91 383 PHE A O 1
ATOM 3104 N N . SER A 1 384 ? -11.330 29.917 -9.716 1.00 35.38 384 SER A N 1
ATOM 3105 C CA . SER A 1 384 ? -12.300 30.655 -10.517 1.00 35.38 384 SER A CA 1
ATOM 3106 C C . SER A 1 384 ? -11.696 30.999 -11.859 1.00 35.38 384 SER A C 1
ATOM 3108 O O . SER A 1 384 ? -10.584 31.511 -11.918 1.00 35.38 384 SER A O 1
ATOM 3110 N N . ASN A 1 385 ? -12.429 30.740 -12.939 1.00 36.56 385 ASN A N 1
ATOM 3111 C CA . ASN A 1 385 ? -12.105 31.276 -14.263 1.00 36.56 385 ASN A CA 1
ATOM 3112 C C . ASN A 1 385 ? -12.957 32.515 -14.594 1.00 36.56 385 ASN A C 1
ATOM 3114 O O . ASN A 1 385 ? -12.721 33.164 -15.614 1.00 36.56 385 ASN A O 1
ATOM 3118 N N . GLY A 1 386 ? -13.917 32.877 -13.735 1.00 39.53 386 GLY A N 1
ATOM 3119 C CA . GLY A 1 386 ? -14.895 33.949 -13.930 1.00 39.53 386 GLY A CA 1
ATOM 3120 C C . GLY A 1 386 ? -14.407 35.360 -13.594 1.00 39.53 386 GLY A C 1
ATOM 3121 O O . GLY A 1 386 ? -13.274 35.566 -13.169 1.00 39.53 386 GLY A O 1
ATOM 3122 N N . ASN A 1 387 ? -15.253 36.367 -13.808 1.00 41.44 387 ASN A N 1
ATOM 3123 C CA . ASN A 1 387 ? -14.977 37.775 -13.486 1.00 41.44 387 ASN A CA 1
ATOM 3124 C C . ASN A 1 387 ? -15.344 38.151 -12.034 1.00 41.44 387 ASN A C 1
ATOM 3126 O O . ASN A 1 387 ? -15.048 39.265 -11.599 1.00 41.44 387 ASN A O 1
ATOM 3130 N N . PHE A 1 388 ? -16.044 37.279 -11.300 1.00 47.94 388 PHE A N 1
ATOM 3131 C CA . PHE A 1 388 ? -16.620 37.586 -9.988 1.00 47.94 388 PHE A CA 1
ATOM 3132 C C . PHE A 1 388 ? -16.735 36.331 -9.119 1.00 47.94 388 PHE A C 1
ATOM 3134 O O . PHE A 1 388 ? -17.308 35.344 -9.563 1.00 47.94 388 PHE A O 1
ATOM 3141 N N . PHE A 1 389 ? -16.264 36.406 -7.871 1.00 51.22 389 PHE A N 1
ATOM 3142 C CA . PHE A 1 389 ? -16.275 35.287 -6.927 1.00 51.22 389 PHE A CA 1
ATOM 3143 C C . PHE A 1 389 ? -16.974 35.650 -5.608 1.00 51.22 389 PHE A C 1
ATOM 3145 O O . PHE A 1 389 ? -16.680 36.691 -5.004 1.00 51.22 389 PHE A O 1
ATOM 3152 N N . ALA A 1 390 ? -17.865 34.774 -5.133 1.00 55.66 390 ALA A N 1
ATOM 3153 C CA . ALA A 1 390 ? -18.496 34.880 -3.816 1.00 55.66 390 ALA A CA 1
ATOM 3154 C C . ALA A 1 390 ? -18.733 33.498 -3.184 1.00 55.66 390 ALA A C 1
ATOM 3156 O O . ALA A 1 390 ? -19.225 32.586 -3.845 1.00 55.66 390 ALA A O 1
ATOM 3157 N N . TRP A 1 391 ? -18.436 33.362 -1.888 1.00 55.72 391 TRP A N 1
ATOM 3158 C CA . TRP A 1 391 ? -18.591 32.113 -1.136 1.00 55.72 391 TRP A CA 1
ATOM 3159 C C . TRP A 1 391 ? -19.370 32.323 0.166 1.00 55.72 391 TRP A C 1
ATOM 3161 O O . TRP A 1 391 ? -19.157 33.317 0.865 1.00 55.72 391 TRP A O 1
ATOM 3171 N N . LEU A 1 392 ? -20.256 31.376 0.493 1.00 54.50 392 LEU A N 1
ATOM 3172 C CA . LEU A 1 392 ? -21.072 31.371 1.709 1.00 54.50 392 LEU A CA 1
ATOM 3173 C C . LEU A 1 392 ? -20.974 30.032 2.450 1.00 54.50 392 LEU A C 1
ATOM 3175 O O . LEU A 1 392 ? -21.263 28.976 1.886 1.00 54.50 392 LEU A O 1
ATOM 3179 N N . GLY A 1 393 ? -20.552 30.093 3.718 1.00 48.28 393 GLY A N 1
ATOM 3180 C CA . GLY A 1 393 ? -20.307 28.929 4.574 1.00 48.28 393 GLY A CA 1
ATOM 3181 C C . GLY A 1 393 ? -21.503 28.497 5.436 1.00 48.28 393 GLY A C 1
ATOM 3182 O O . GLY A 1 393 ? -22.550 29.145 5.468 1.00 48.28 393 GLY A O 1
ATOM 3183 N N . LYS A 1 394 ? -21.312 27.402 6.195 1.00 41.62 394 LYS A N 1
ATOM 3184 C CA . LYS A 1 394 ? -22.343 26.756 7.034 1.00 41.62 394 LYS A CA 1
ATOM 3185 C C . LYS A 1 394 ? -23.050 27.765 7.945 1.00 41.62 394 LYS A C 1
ATOM 3187 O O . LYS A 1 394 ? -22.404 28.387 8.785 1.00 41.62 394 LYS A O 1
ATOM 3192 N N . ASN A 1 395 ? -24.381 27.827 7.853 1.00 44.94 395 ASN A N 1
ATOM 3193 C CA . ASN A 1 395 ? -25.288 28.694 8.632 1.00 44.94 395 ASN A CA 1
ATOM 3194 C C . ASN A 1 395 ? -25.348 30.179 8.213 1.00 44.94 395 ASN A C 1
ATOM 3196 O O . ASN A 1 395 ? -25.718 31.016 9.037 1.00 44.94 395 ASN A O 1
ATOM 3200 N N . GLN A 1 396 ? -25.019 30.530 6.966 1.00 52.78 396 GLN A N 1
ATOM 3201 C CA . GLN A 1 396 ? -25.010 31.925 6.501 1.00 52.78 396 GLN A CA 1
ATOM 3202 C C . GLN A 1 396 ? -26.010 32.168 5.349 1.00 52.78 396 GLN A C 1
ATOM 3204 O O . GLN A 1 396 ? -26.147 31.353 4.442 1.00 52.78 396 GLN A O 1
ATOM 3209 N N . GLY A 1 397 ? -26.767 33.271 5.448 1.00 56.44 397 GLY A N 1
ATOM 3210 C CA . GLY A 1 397 ? -28.004 33.534 4.696 1.00 56.44 397 GLY A CA 1
ATOM 3211 C C . GLY A 1 397 ? -27.884 34.086 3.259 1.00 56.44 397 GLY A C 1
ATOM 3212 O O . GLY A 1 397 ? -26.915 33.866 2.543 1.00 56.44 397 GLY A O 1
ATOM 3213 N N . ARG A 1 398 ? -28.941 34.799 2.829 1.00 60.84 398 ARG A N 1
ATOM 3214 C CA . ARG A 1 398 ? -29.210 35.290 1.455 1.00 60.84 398 ARG A CA 1
ATOM 3215 C C . ARG A 1 398 ? -28.241 36.391 0.994 1.00 60.84 398 ARG A C 1
ATOM 3217 O O . ARG A 1 398 ? -28.030 37.366 1.726 1.00 60.84 398 ARG A O 1
ATOM 3224 N N . GLY A 1 399 ? -27.755 36.295 -0.246 1.00 63.81 399 GLY A N 1
ATOM 3225 C CA . GLY A 1 399 ? -26.960 37.328 -0.924 1.00 63.81 399 GLY A CA 1
ATOM 3226 C C . GLY A 1 399 ? -27.800 38.165 -1.895 1.00 63.81 399 GLY A C 1
ATOM 3227 O O . GLY A 1 399 ? -28.625 37.624 -2.628 1.00 63.81 399 GLY A O 1
ATOM 3228 N N . ILE A 1 400 ? -27.607 39.488 -1.915 1.00 67.62 400 ILE A N 1
ATOM 3229 C CA . ILE A 1 400 ? -28.319 40.407 -2.820 1.00 67.62 400 ILE A CA 1
ATOM 3230 C C . ILE A 1 400 ? -27.305 41.174 -3.671 1.00 67.62 400 ILE A C 1
ATOM 3232 O O . ILE A 1 400 ? -26.486 41.928 -3.140 1.00 67.62 400 ILE A O 1
ATOM 3236 N N . ILE A 1 401 ? -27.411 41.040 -4.994 1.00 72.50 401 ILE A N 1
ATOM 3237 C CA . ILE A 1 401 ? -26.604 41.766 -5.982 1.00 72.50 401 ILE A CA 1
ATOM 3238 C C . ILE A 1 401 ? -27.487 42.845 -6.618 1.00 72.50 401 ILE A C 1
ATOM 3240 O O . ILE A 1 401 ? -28.434 42.530 -7.336 1.00 72.50 401 ILE A O 1
ATOM 3244 N N . LYS A 1 402 ? -27.193 44.120 -6.352 1.00 68.38 402 LYS A N 1
ATOM 3245 C CA . LYS A 1 402 ? -27.902 45.278 -6.914 1.00 68.38 402 LYS A CA 1
ATOM 3246 C C . LYS A 1 402 ? -27.136 45.877 -8.084 1.00 68.38 402 LYS A C 1
ATOM 3248 O O . LYS A 1 402 ? -25.934 46.107 -7.977 1.00 68.38 402 LYS A O 1
ATOM 3253 N N . PHE A 1 403 ? -27.851 46.215 -9.151 1.00 70.88 403 PHE A N 1
ATOM 3254 C CA . PHE A 1 403 ? -27.306 46.920 -10.306 1.00 70.88 403 PHE A CA 1
ATOM 3255 C C . PHE A 1 403 ? -27.672 48.410 -10.186 1.00 70.88 403 PHE A C 1
ATOM 3257 O O . PHE A 1 403 ? -28.815 48.825 -10.375 1.00 70.88 403 PHE A O 1
ATOM 3264 N N . THR A 1 404 ? -26.723 49.233 -9.743 1.00 60.50 404 THR A N 1
ATOM 3265 C CA . THR A 1 404 ? -26.904 50.670 -9.527 1.00 60.50 404 THR A CA 1
ATOM 3266 C C . THR A 1 404 ? -26.717 51.458 -10.823 1.00 60.50 404 THR A C 1
ATOM 3268 O O . THR A 1 404 ? -25.608 51.648 -11.309 1.00 60.50 404 THR A O 1
ATOM 3271 N N . GLY A 1 405 ? -27.819 51.998 -11.352 1.00 56.50 405 GLY A N 1
ATOM 3272 C CA . GLY A 1 405 ? -27.803 52.954 -12.469 1.00 56.50 405 GLY A CA 1
ATOM 3273 C C . GLY A 1 405 ? -28.311 52.430 -13.817 1.00 56.50 405 GLY A C 1
ATOM 3274 O O . GLY A 1 405 ? -28.450 53.240 -14.731 1.00 56.50 405 GLY A O 1
ATOM 3275 N N . SER A 1 406 ? -28.655 51.143 -13.938 1.00 58.78 406 SER A N 1
ATOM 3276 C CA . SER A 1 406 ? -29.293 50.546 -15.128 1.00 58.78 406 SER A CA 1
ATOM 3277 C C . SER A 1 406 ? -29.990 49.218 -14.799 1.00 58.78 406 SER A C 1
ATOM 3279 O O . SER A 1 406 ? -29.593 48.532 -13.860 1.00 58.78 406 SER A O 1
ATOM 3281 N N . THR A 1 407 ? -31.027 48.864 -15.566 1.00 59.97 407 THR A N 1
ATOM 3282 C CA . THR A 1 407 ? -31.598 47.507 -15.629 1.00 59.97 407 THR A CA 1
ATOM 3283 C C . THR A 1 407 ? -30.882 46.689 -16.705 1.00 59.97 407 THR A C 1
ATOM 3285 O O . THR A 1 407 ? -30.472 47.244 -17.722 1.00 59.97 407 THR A O 1
ATOM 3288 N N . HIS A 1 408 ? -30.726 45.382 -16.488 1.00 65.00 408 HIS A N 1
ATOM 3289 C CA . HIS A 1 408 ? -30.027 44.479 -17.411 1.00 65.00 408 HIS A CA 1
ATOM 3290 C C . HIS A 1 408 ? -30.945 43.395 -17.949 1.00 65.00 408 HIS A C 1
ATOM 3292 O O . HIS A 1 408 ? -31.767 42.867 -17.201 1.00 65.00 408 HIS A O 1
ATOM 3298 N N . LYS A 1 409 ? -30.766 43.046 -19.231 1.00 61.88 409 LYS A N 1
ATOM 3299 C CA . LYS A 1 409 ? -31.647 42.111 -19.951 1.00 61.88 409 LYS A CA 1
ATOM 3300 C C . LYS A 1 409 ? -31.468 40.655 -19.547 1.00 61.88 409 LYS A C 1
ATOM 3302 O O . LYS A 1 409 ? -32.425 39.880 -19.601 1.00 61.88 409 LYS A O 1
ATOM 3307 N N . MET A 1 410 ? -30.250 40.283 -19.167 1.00 61.50 410 MET A N 1
ATOM 3308 C CA . MET A 1 410 ? -29.913 38.941 -18.720 1.00 61.50 410 MET A CA 1
ATOM 3309 C C . MET A 1 410 ? -28.831 39.004 -17.648 1.00 61.50 410 MET A C 1
ATOM 3311 O O . MET A 1 410 ? -27.809 39.671 -17.813 1.00 61.50 410 MET A O 1
ATOM 3315 N N . VAL A 1 411 ? -29.067 38.274 -16.565 1.00 63.50 411 VAL A N 1
ATOM 3316 C CA . VAL A 1 411 ? -28.110 38.048 -15.487 1.00 63.50 411 VAL A CA 1
ATOM 3317 C C . VAL A 1 411 ? -27.998 36.552 -15.300 1.00 63.50 411 VAL A C 1
ATOM 3319 O O . VAL A 1 411 ? -29.010 35.861 -15.198 1.00 63.50 411 VAL A O 1
ATOM 3322 N N . GLY A 1 412 ? -26.789 36.039 -15.193 1.00 62.88 412 GLY A N 1
ATOM 3323 C CA . GLY A 1 412 ? -26.627 34.681 -14.722 1.00 62.88 412 GLY A CA 1
ATOM 3324 C C . GLY A 1 412 ? -25.279 34.448 -14.088 1.00 62.88 412 GLY A C 1
ATOM 3325 O O . GLY A 1 412 ? -24.432 35.338 -14.013 1.00 62.88 412 GLY A O 1
ATOM 3326 N N . LEU A 1 413 ? -25.147 33.249 -13.547 1.00 64.56 413 LEU A N 1
ATOM 3327 C CA . LEU A 1 413 ? -24.046 32.879 -12.686 1.00 64.56 413 LEU A CA 1
ATOM 3328 C C . LEU A 1 413 ? -23.618 31.440 -12.930 1.00 64.56 413 LEU A C 1
ATOM 3330 O O . LEU A 1 413 ? -24.443 30.587 -13.268 1.00 64.56 413 LEU A O 1
ATOM 3334 N N . SER A 1 414 ? -22.332 31.198 -12.716 1.00 61.28 414 SER A N 1
ATOM 3335 C CA . SER A 1 414 ? -21.761 29.865 -12.556 1.00 61.28 414 SER A CA 1
ATOM 3336 C C . SER A 1 414 ? -21.677 29.565 -11.063 1.00 61.28 414 SER A C 1
ATOM 3338 O O . SER A 1 414 ? -21.169 30.397 -10.310 1.00 61.28 414 SER A O 1
ATOM 3340 N N . TYR A 1 415 ? -22.183 28.418 -10.618 1.00 64.25 415 TYR A N 1
ATOM 3341 C CA . TYR A 1 415 ? -22.273 28.076 -9.205 1.00 64.25 415 TYR A CA 1
ATOM 3342 C C . TYR A 1 415 ? -22.013 26.612 -8.899 1.00 64.25 415 TYR A C 1
ATOM 3344 O O . TYR A 1 415 ? -22.182 25.733 -9.736 1.00 64.25 415 TYR A O 1
ATOM 3352 N N . SER A 1 416 ? -21.703 26.356 -7.635 1.00 56.22 416 SER A N 1
ATOM 3353 C CA . SER A 1 416 ? -21.804 25.031 -7.038 1.00 56.22 416 SER A CA 1
ATOM 3354 C C . SER A 1 416 ? -22.372 25.143 -5.620 1.00 56.22 416 SER A C 1
ATOM 3356 O O . SER A 1 416 ? -22.281 26.196 -4.984 1.00 56.22 416 SER A O 1
ATOM 3358 N N . SER A 1 417 ? -23.013 24.090 -5.115 1.00 58.94 417 SER A N 1
ATOM 3359 C CA . SER A 1 417 ? -23.639 24.063 -3.783 1.00 58.94 417 SER A CA 1
ATOM 3360 C C . SER A 1 417 ? -23.808 22.622 -3.284 1.00 58.94 417 SER A C 1
ATOM 3362 O O . SER A 1 417 ? -23.822 21.701 -4.090 1.00 58.94 417 SER A O 1
ATOM 3364 N N . TYR A 1 418 ? -23.936 22.406 -1.971 1.00 53.75 418 TYR A N 1
ATOM 3365 C CA . TYR A 1 418 ? -24.368 21.107 -1.415 1.00 53.75 418 TYR A CA 1
ATOM 3366 C C . TYR A 1 418 ? -25.901 20.948 -1.411 1.00 53.75 418 TYR A C 1
ATOM 3368 O O . TYR A 1 418 ? -26.426 19.899 -1.043 1.00 53.75 418 TYR A O 1
ATOM 3376 N N . GLY A 1 419 ? -26.635 22.006 -1.764 1.00 59.12 419 GLY A N 1
ATOM 3377 C CA . GLY A 1 419 ? -28.090 22.042 -1.804 1.00 59.12 419 GLY A CA 1
ATOM 3378 C C . GLY A 1 419 ? -28.609 22.631 -3.114 1.00 59.12 419 GLY A C 1
ATOM 3379 O O . GLY A 1 419 ? -27.908 22.707 -4.119 1.00 59.12 419 GLY A O 1
ATOM 3380 N N . ARG A 1 420 ? -29.887 23.015 -3.135 1.00 64.25 420 ARG A N 1
ATOM 3381 C CA . ARG A 1 420 ? -30.512 23.669 -4.288 1.00 64.25 420 ARG A CA 1
ATOM 3382 C C . ARG A 1 420 ? -30.320 25.184 -4.224 1.00 64.25 420 ARG A C 1
ATOM 3384 O O . ARG A 1 420 ? -30.822 25.831 -3.300 1.00 64.25 420 ARG A O 1
ATOM 3391 N N . VAL A 1 421 ? -29.695 25.745 -5.257 1.00 63.72 421 VAL A N 1
ATOM 3392 C CA . VAL A 1 421 ? -29.479 27.191 -5.403 1.00 63.72 421 VAL A CA 1
ATOM 3393 C C . VAL A 1 421 ? -30.658 27.832 -6.119 1.00 63.72 421 VAL A C 1
ATOM 3395 O O . VAL A 1 421 ? -31.213 27.272 -7.063 1.00 63.72 421 VAL A O 1
ATOM 3398 N N . TYR A 1 422 ? -31.032 29.024 -5.668 1.00 70.25 422 TYR A N 1
ATOM 3399 C CA . TYR A 1 422 ? -32.086 29.851 -6.233 1.00 70.25 422 TYR A CA 1
ATOM 3400 C C . TYR A 1 422 ? -31.514 31.206 -6.639 1.00 70.25 422 TYR A C 1
ATOM 3402 O O . TYR A 1 422 ? -30.917 31.898 -5.817 1.00 70.25 422 TYR A O 1
ATOM 3410 N N . LEU A 1 423 ? -31.784 31.611 -7.876 1.00 74.94 423 LEU A N 1
ATOM 3411 C CA . LEU A 1 423 ? -31.514 32.934 -8.426 1.00 74.94 423 LEU A CA 1
ATOM 3412 C C . LEU A 1 423 ? -32.844 33.617 -8.741 1.00 74.94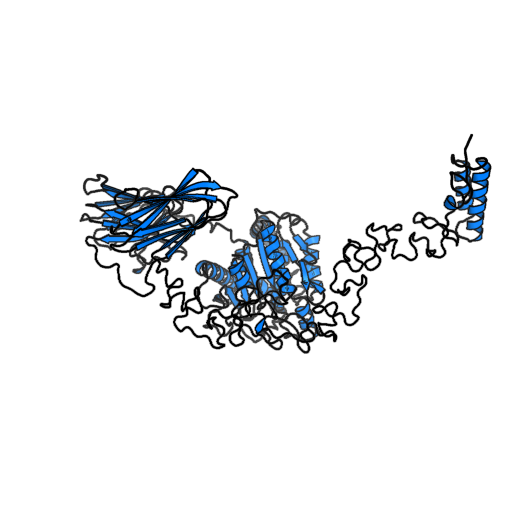 423 LEU A C 1
ATOM 3414 O O . LEU A 1 423 ? -33.579 33.196 -9.635 1.00 74.94 423 LEU A O 1
ATOM 3418 N N . ARG A 1 424 ? -33.174 34.677 -8.001 1.00 76.44 424 ARG A N 1
ATOM 3419 C CA . ARG A 1 424 ? -34.410 35.453 -8.180 1.00 76.44 424 ARG A CA 1
ATOM 3420 C C . ARG A 1 424 ? -34.101 36.842 -8.706 1.00 76.44 424 ARG A C 1
ATOM 3422 O O . ARG A 1 424 ? -33.333 37.564 -8.084 1.00 76.44 424 ARG A O 1
ATOM 3429 N N . ALA A 1 425 ? -34.738 37.239 -9.798 1.00 77.31 425 ALA A N 1
ATOM 3430 C CA . ALA A 1 425 ? -34.623 38.577 -10.366 1.00 77.31 425 ALA A CA 1
ATOM 3431 C C . ALA A 1 425 ? -35.763 39.494 -9.919 1.00 77.31 425 ALA A C 1
ATOM 3433 O O . ALA A 1 425 ? -36.911 39.058 -9.830 1.00 77.31 425 ALA A O 1
ATOM 3434 N N . TYR A 1 426 ? -35.448 40.772 -9.715 1.00 80.19 426 TYR A N 1
ATOM 3435 C CA . TYR A 1 426 ? -36.394 41.822 -9.347 1.00 80.19 426 TYR A CA 1
ATOM 3436 C C . TYR A 1 426 ? -36.201 43.067 -10.219 1.00 80.19 426 TYR A C 1
ATOM 3438 O O . TYR A 1 426 ? -35.080 43.386 -10.626 1.00 80.19 426 TYR A O 1
ATOM 3446 N N . ASP A 1 427 ? -37.293 43.777 -10.496 1.00 79.19 427 ASP A N 1
ATOM 3447 C CA . ASP A 1 427 ? -37.274 45.028 -11.259 1.00 79.19 427 ASP A CA 1
ATOM 3448 C C . ASP A 1 427 ? -36.967 46.254 -10.378 1.00 79.19 427 ASP A C 1
ATOM 3450 O O . ASP A 1 427 ? -36.805 46.160 -9.157 1.00 79.19 427 ASP A O 1
ATOM 3454 N N . GLY A 1 428 ? -36.891 47.440 -10.994 1.00 75.25 428 GLY A N 1
ATOM 3455 C CA . GLY A 1 428 ? -36.574 48.696 -10.301 1.00 75.25 428 GLY A CA 1
ATOM 3456 C C . GLY A 1 428 ? -37.609 49.148 -9.259 1.00 75.25 428 GLY A C 1
ATOM 3457 O O . GLY A 1 428 ? -37.312 50.037 -8.461 1.00 75.25 428 GLY A O 1
ATOM 3458 N N . SER A 1 429 ? -38.804 48.548 -9.239 1.00 75.62 429 SER A N 1
ATOM 3459 C CA . SER A 1 429 ? -39.839 48.779 -8.223 1.00 75.62 429 SER A CA 1
ATOM 3460 C C . SER A 1 429 ? -39.770 47.785 -7.056 1.00 75.62 429 SER A C 1
ATOM 3462 O O . SER A 1 429 ? -40.437 47.987 -6.040 1.00 75.62 429 SER A O 1
ATOM 3464 N N . GLY A 1 430 ? -38.946 46.737 -7.183 1.00 67.75 430 GLY A N 1
ATOM 3465 C CA . GLY A 1 430 ? -38.836 45.632 -6.232 1.00 67.75 430 GLY A CA 1
ATOM 3466 C C . GLY A 1 430 ? -39.826 44.493 -6.483 1.00 67.75 430 GLY A C 1
ATOM 3467 O O . GLY A 1 430 ? -39.962 43.615 -5.629 1.00 67.75 430 GLY A O 1
ATOM 3468 N N . ALA A 1 431 ? -40.523 44.481 -7.626 1.00 70.75 431 ALA A N 1
ATOM 3469 C CA . ALA A 1 431 ? -41.398 43.373 -7.995 1.00 70.75 431 ALA A CA 1
ATOM 3470 C C . ALA A 1 431 ? -40.569 42.194 -8.548 1.00 70.75 431 ALA A C 1
ATOM 3472 O O . ALA A 1 431 ? -39.631 42.417 -9.319 1.00 70.75 431 ALA A O 1
ATOM 3473 N N . PRO A 1 432 ? -40.873 40.938 -8.165 1.00 70.50 432 PRO A N 1
ATOM 3474 C CA . PRO A 1 432 ? -40.161 39.769 -8.673 1.00 70.50 432 PRO A CA 1
ATOM 3475 C C . PRO A 1 432 ? -40.486 39.538 -10.154 1.00 70.50 432 PRO A C 1
ATOM 3477 O O . PRO A 1 432 ? -41.650 39.540 -10.548 1.00 70.50 432 PRO A O 1
ATOM 3480 N N . ILE A 1 433 ? -39.452 39.308 -10.963 1.00 70.81 433 ILE A N 1
ATOM 3481 C CA . ILE A 1 433 ? -39.553 39.085 -12.411 1.00 70.81 433 ILE A CA 1
ATOM 3482 C C . ILE A 1 433 ? -39.579 37.584 -12.716 1.00 70.81 433 ILE A C 1
ATOM 3484 O O . ILE A 1 433 ? -40.541 37.073 -13.284 1.00 70.81 433 ILE A O 1
ATOM 3488 N N . ARG A 1 434 ? -38.503 36.871 -12.360 1.00 60.66 434 ARG A N 1
ATOM 3489 C CA . ARG A 1 434 ? -38.295 35.445 -12.657 1.00 60.66 434 ARG A CA 1
ATOM 3490 C C . ARG A 1 434 ? -37.421 34.785 -11.598 1.00 60.66 434 ARG A C 1
ATOM 3492 O O . ARG A 1 434 ? -36.655 35.456 -10.910 1.00 60.66 434 ARG A O 1
ATOM 3499 N N . ILE A 1 435 ? -37.542 33.465 -11.489 1.00 58.75 435 ILE A N 1
ATOM 3500 C CA . ILE A 1 435 ? -36.756 32.628 -10.583 1.00 58.75 435 ILE A CA 1
ATOM 3501 C C . ILE A 1 435 ? -36.180 31.474 -11.399 1.00 58.75 435 ILE A C 1
ATOM 3503 O O . ILE A 1 435 ? -36.940 30.762 -12.049 1.00 58.75 435 ILE A O 1
ATOM 3507 N N . SER A 1 436 ? -34.865 31.295 -11.344 1.00 53.91 436 SER A N 1
ATOM 3508 C CA . SER A 1 436 ? -34.171 30.094 -11.808 1.00 53.91 436 SER A CA 1
ATOM 3509 C C . SER A 1 436 ? -33.659 29.339 -10.588 1.00 53.91 436 SER A C 1
ATOM 3511 O O . SER A 1 436 ? -33.209 29.961 -9.626 1.00 53.91 436 SER A O 1
ATOM 3513 N N . TYR A 1 437 ? -33.735 28.013 -10.591 1.00 65.38 437 TYR A N 1
ATOM 3514 C CA . TYR A 1 437 ? -33.158 27.190 -9.532 1.00 65.38 437 TYR A CA 1
ATOM 3515 C C . TYR A 1 437 ? -32.585 25.906 -10.115 1.00 65.38 437 TYR A C 1
ATOM 3517 O O . TYR A 1 437 ? -33.059 25.431 -11.142 1.00 65.38 437 TYR A O 1
ATOM 3525 N N . GLY A 1 438 ? -31.592 25.338 -9.446 1.00 52.81 438 GLY A N 1
ATOM 3526 C CA . GLY A 1 438 ? -30.965 24.093 -9.873 1.00 52.81 438 GLY A CA 1
ATOM 3527 C C . GLY A 1 438 ? -30.249 23.407 -8.713 1.00 52.81 438 GLY A C 1
ATOM 3528 O O . GLY A 1 438 ? -29.984 24.051 -7.688 1.00 52.81 438 GLY A O 1
ATOM 3529 N N . PRO A 1 439 ? -30.003 22.091 -8.812 1.00 52.91 439 PRO A N 1
ATOM 3530 C CA . PRO A 1 439 ? -29.209 21.385 -7.818 1.00 52.91 439 PRO A CA 1
ATOM 3531 C C . PRO A 1 439 ? -27.782 21.946 -7.803 1.00 52.91 439 PRO A C 1
ATOM 3533 O O . PRO A 1 439 ? -27.305 22.489 -8.796 1.00 52.91 439 PRO A O 1
ATOM 3536 N N . GLY A 1 440 ? -27.113 21.861 -6.666 1.00 54.00 440 GLY A N 1
ATOM 3537 C CA . GLY A 1 440 ? -25.672 22.024 -6.571 1.00 54.00 440 GLY A CA 1
ATOM 3538 C C . GLY A 1 440 ? -24.996 20.660 -6.488 1.00 54.00 440 GLY A C 1
ATOM 3539 O O . GLY A 1 440 ? -25.629 19.679 -6.101 1.00 54.00 440 GLY A O 1
ATOM 3540 N N . ASN A 1 441 ? -23.717 20.604 -6.855 1.00 52.91 441 ASN A N 1
ATOM 3541 C CA . ASN A 1 441 ? -22.889 19.424 -6.645 1.00 52.91 441 ASN A CA 1
ATOM 3542 C C . ASN A 1 441 ? -21.465 19.847 -6.244 1.00 52.91 441 ASN A C 1
ATOM 3544 O O . ASN A 1 441 ? -20.541 19.832 -7.057 1.00 52.91 441 ASN A O 1
ATOM 3548 N N . LEU A 1 442 ? -21.309 20.308 -4.999 1.00 47.75 442 LEU A N 1
ATOM 3549 C CA . LEU A 1 442 ? -20.010 20.766 -4.486 1.00 47.75 442 LEU A CA 1
ATOM 3550 C C . LEU A 1 442 ? -19.017 19.610 -4.279 1.00 47.75 442 LEU A C 1
ATOM 3552 O O . LEU A 1 442 ? -17.818 19.856 -4.326 1.00 47.75 442 LEU A O 1
ATOM 3556 N N . ASP A 1 443 ? -19.510 18.374 -4.132 1.00 39.75 443 ASP A N 1
ATOM 3557 C CA . ASP A 1 443 ? -18.706 17.153 -3.970 1.00 39.75 443 ASP A CA 1
ATOM 3558 C C . ASP A 1 443 ? -17.928 16.763 -5.241 1.00 39.75 443 ASP A C 1
ATOM 3560 O O . ASP A 1 443 ? -16.895 16.110 -5.152 1.00 39.75 443 ASP A O 1
ATOM 3564 N N . THR A 1 444 ? -18.388 17.189 -6.424 1.00 40.91 444 THR A N 1
ATOM 3565 C CA . THR A 1 444 ? -17.728 16.890 -7.717 1.00 40.91 444 THR A CA 1
ATOM 3566 C C . THR A 1 444 ? -16.913 18.053 -8.284 1.00 40.91 444 THR A C 1
ATOM 3568 O O . THR A 1 444 ? -16.244 17.896 -9.301 1.00 40.91 444 THR A O 1
ATOM 3571 N N . GLY A 1 445 ? -16.996 19.247 -7.684 1.00 41.22 445 GLY A N 1
ATOM 3572 C CA . GLY A 1 445 ? -16.316 20.452 -8.179 1.00 41.22 445 GLY A CA 1
ATOM 3573 C C . GLY A 1 445 ? -16.866 21.035 -9.494 1.00 41.22 445 GLY A C 1
ATOM 3574 O O . GLY A 1 445 ? -16.378 22.068 -9.951 1.00 41.22 445 GLY A O 1
ATOM 3575 N N . LEU A 1 446 ? -17.900 20.434 -10.095 1.00 43.09 446 LEU A N 1
ATOM 3576 C CA . LEU A 1 446 ? -18.510 20.915 -11.337 1.00 43.09 446 LEU A CA 1
ATOM 3577 C C . LEU A 1 446 ? -19.347 22.182 -11.101 1.00 43.09 446 LEU A C 1
ATOM 3579 O O . LEU A 1 446 ? -20.248 22.219 -10.258 1.00 43.09 446 LEU A O 1
ATOM 3583 N N . LEU A 1 447 ? -19.071 23.226 -11.888 1.00 46.97 447 LEU A N 1
ATOM 3584 C CA . LEU A 1 447 ? -19.830 24.475 -11.877 1.00 46.97 447 LEU A CA 1
ATOM 3585 C C . LEU A 1 447 ? -21.051 24.360 -12.791 1.00 46.97 447 LEU A C 1
ATOM 3587 O O . LEU A 1 447 ? -20.930 24.224 -14.008 1.00 46.97 447 LEU A O 1
ATOM 3591 N N . GLN A 1 448 ? -22.239 24.472 -12.211 1.00 54.25 448 GLN A N 1
ATOM 3592 C CA . GLN A 1 448 ? -23.485 24.614 -12.953 1.00 54.25 448 GLN A CA 1
ATOM 3593 C C . GLN A 1 448 ? -23.711 26.068 -13.352 1.00 54.25 448 GLN A C 1
ATOM 3595 O O . GLN A 1 448 ? -23.177 26.980 -12.728 1.00 54.25 448 GLN A O 1
ATOM 3600 N N . LYS A 1 449 ? -24.523 26.314 -14.381 1.00 59.38 449 LYS A N 1
ATOM 3601 C CA . LYS A 1 449 ? -24.882 27.673 -14.801 1.00 59.38 449 LYS A CA 1
ATOM 3602 C C . LYS A 1 449 ? -26.377 27.891 -14.683 1.00 59.38 449 LYS A C 1
ATOM 3604 O O . LYS A 1 449 ? -27.167 27.015 -15.014 1.00 59.38 449 LYS A O 1
ATOM 3609 N N . MET A 1 450 ? -26.767 29.078 -14.239 1.00 60.03 450 MET A N 1
ATOM 3610 C CA . MET A 1 450 ? -28.167 29.494 -14.229 1.00 60.03 450 MET A CA 1
ATOM 3611 C C . MET A 1 450 ? -28.322 30.939 -14.672 1.00 60.03 450 MET A C 1
ATOM 3613 O O . MET A 1 450 ? -27.440 31.771 -14.464 1.00 60.03 450 MET A O 1
ATOM 3617 N N . PHE A 1 451 ? -29.469 31.224 -15.281 1.00 63.97 451 PHE A N 1
ATOM 3618 C CA . PHE A 1 451 ? -29.730 32.470 -15.985 1.00 63.97 451 PHE A CA 1
ATOM 3619 C C . PHE A 1 451 ? -31.134 32.964 -15.648 1.00 63.97 451 PHE A C 1
ATOM 3621 O O . PHE A 1 451 ? -32.081 32.190 -15.530 1.00 63.97 451 PHE A O 1
ATOM 3628 N N . VAL A 1 452 ? -31.283 34.276 -15.534 1.00 56.84 452 VAL A N 1
ATOM 3629 C CA . VAL A 1 452 ? -32.567 34.968 -15.439 1.00 56.84 452 VAL A CA 1
ATOM 3630 C C . VAL A 1 452 ? -32.568 36.132 -16.424 1.00 56.84 452 VAL A C 1
ATOM 3632 O O . VAL A 1 452 ? -31.565 36.823 -16.598 1.00 56.84 452 VAL A O 1
ATOM 3635 N N . SER A 1 453 ? -33.698 36.348 -17.090 1.00 61.62 453 SER A N 1
ATOM 3636 C CA . SER A 1 453 ? -33.870 37.397 -18.098 1.00 61.62 453 SER A CA 1
ATOM 3637 C C . SER A 1 453 ? -35.067 38.298 -17.778 1.00 61.62 453 SER A C 1
ATOM 3639 O O . SER A 1 453 ? -36.042 37.861 -17.159 1.00 61.62 453 SER A O 1
ATOM 3641 N N . GLY A 1 454 ? -34.986 39.574 -18.164 1.00 65.50 454 GLY A N 1
ATOM 3642 C CA . GLY A 1 454 ? -36.001 40.604 -17.896 1.00 65.50 454 GLY A CA 1
ATOM 3643 C C . GLY A 1 454 ? -35.404 42.009 -17.786 1.00 65.50 454 GLY A C 1
ATOM 3644 O O . GLY A 1 454 ? -34.250 42.194 -18.118 1.00 65.50 454 GLY A O 1
ATOM 3645 N N . GLU A 1 455 ? -36.152 43.005 -17.305 1.00 76.06 455 GLU A N 1
ATOM 3646 C CA . GLU A 1 455 ? -35.598 44.332 -16.958 1.00 76.06 455 GLU A CA 1
ATOM 3647 C C . GLU A 1 455 ? -35.092 44.315 -15.506 1.00 76.06 455 GLU A C 1
ATOM 3649 O O . GLU A 1 455 ? -35.762 44.776 -14.580 1.00 76.06 455 GLU A O 1
ATOM 3654 N N . ILE A 1 456 ? -33.934 43.688 -15.291 1.00 73.81 456 ILE A N 1
ATOM 3655 C CA . ILE A 1 456 ? -33.470 43.272 -13.962 1.00 73.81 456 ILE A CA 1
ATOM 3656 C C . ILE A 1 456 ? -32.703 44.408 -13.283 1.00 73.81 456 ILE A C 1
ATOM 3658 O O . ILE A 1 456 ? -31.656 44.824 -13.771 1.00 73.81 456 ILE A O 1
ATOM 3662 N N . ALA A 1 457 ? -33.193 44.883 -12.135 1.00 75.75 457 ALA A N 1
ATOM 3663 C CA . ALA A 1 457 ? -32.526 45.904 -11.321 1.00 75.75 457 ALA A CA 1
ATOM 3664 C C . ALA A 1 457 ? -31.690 45.308 -10.178 1.00 75.75 457 ALA A C 1
ATOM 3666 O O . ALA A 1 457 ? -30.687 45.892 -9.767 1.00 75.75 457 ALA A O 1
ATOM 3667 N N . TYR A 1 458 ? -32.081 44.149 -9.647 1.00 74.81 458 TYR A N 1
ATOM 3668 C CA . TYR A 1 458 ? -31.258 43.380 -8.713 1.00 74.81 458 TYR A CA 1
ATOM 3669 C C . TYR A 1 458 ? -31.632 41.897 -8.725 1.00 74.81 458 TYR A C 1
ATOM 3671 O O . TYR A 1 458 ? -32.739 41.526 -9.121 1.00 74.81 458 TYR A O 1
ATOM 3679 N N . VAL A 1 459 ? -30.707 41.052 -8.272 1.00 74.94 459 VAL A N 1
ATOM 3680 C CA . VAL A 1 459 ? -30.940 39.619 -8.069 1.00 74.94 459 VAL A CA 1
ATOM 3681 C C . VAL A 1 459 ? -30.664 39.203 -6.624 1.00 74.94 459 VAL A C 1
ATOM 3683 O O . VAL A 1 459 ? -29.793 39.753 -5.950 1.00 74.94 459 VAL A O 1
ATOM 3686 N N . GLU A 1 460 ? -31.428 38.230 -6.143 1.00 76.69 460 GLU A N 1
ATOM 3687 C CA . GLU A 1 460 ? -31.239 37.554 -4.860 1.00 76.69 460 GLU A CA 1
ATOM 3688 C C . GLU A 1 460 ? -30.764 36.126 -5.131 1.00 76.69 460 GLU A C 1
ATOM 3690 O O . GLU A 1 460 ? -31.387 35.410 -5.919 1.00 76.69 460 GLU A O 1
ATOM 3695 N N . VAL A 1 461 ? -29.682 35.720 -4.468 1.00 71.69 461 VAL A N 1
ATOM 3696 C CA . VAL A 1 461 ? -29.124 34.368 -4.547 1.00 71.69 461 VAL A CA 1
ATOM 3697 C C . VAL A 1 461 ? -29.124 33.736 -3.164 1.00 71.69 461 VAL A C 1
ATOM 3699 O O . VAL A 1 461 ? -28.682 34.349 -2.187 1.00 71.69 461 VAL A O 1
ATOM 3702 N N . TYR A 1 462 ? -29.652 32.521 -3.065 1.00 68.31 462 TYR A N 1
ATOM 3703 C CA . TYR A 1 462 ? -29.645 31.760 -1.820 1.00 68.31 462 TYR A CA 1
ATOM 3704 C C . TYR A 1 462 ? -29.717 30.254 -2.078 1.00 68.31 462 TYR A C 1
ATOM 3706 O O . TYR A 1 462 ? -30.239 29.815 -3.100 1.00 68.31 462 TYR A O 1
ATOM 3714 N N . ASP A 1 463 ? -29.228 29.470 -1.123 1.00 68.38 463 ASP A N 1
ATOM 3715 C CA . ASP A 1 463 ? -29.286 28.008 -1.128 1.00 68.38 463 ASP A CA 1
ATOM 3716 C C . ASP A 1 463 ? -30.137 27.498 0.047 1.00 68.38 463 ASP A C 1
ATOM 3718 O O . ASP A 1 463 ? -30.192 28.107 1.114 1.00 68.38 463 ASP A O 1
ATOM 3722 N N . SER A 1 464 ? -30.804 26.367 -0.160 1.00 58.12 464 SER A N 1
ATOM 3723 C CA . SER A 1 464 ? -31.523 25.597 0.862 1.00 58.12 464 SER A CA 1
ATOM 3724 C C . SER A 1 464 ? -30.638 24.923 1.926 1.00 58.12 464 SER A C 1
ATOM 3726 O O . SER A 1 464 ? -31.111 24.725 3.045 1.00 58.12 464 SER A O 1
ATOM 3728 N N . GLY A 1 465 ? -29.389 24.567 1.602 1.00 55.25 465 GLY A N 1
ATOM 3729 C CA . GLY A 1 465 ? -28.433 23.898 2.498 1.00 55.25 465 GLY A CA 1
ATOM 3730 C C . GLY A 1 465 ? -27.491 24.844 3.253 1.00 55.25 465 GLY A C 1
ATOM 3731 O O . GLY A 1 465 ? -26.728 24.393 4.106 1.00 55.25 465 GLY A O 1
ATOM 3732 N N . ASN A 1 466 ? -27.573 26.152 2.983 1.00 54.53 466 ASN A N 1
ATOM 3733 C CA . ASN A 1 466 ? -26.662 27.198 3.466 1.00 54.53 466 ASN A CA 1
ATOM 3734 C C . ASN A 1 466 ? -25.193 26.981 3.060 1.00 54.53 466 ASN A C 1
ATOM 3736 O O . ASN A 1 466 ? -24.292 27.279 3.843 1.00 54.53 466 ASN A O 1
ATOM 3740 N N . TYR A 1 467 ? -24.956 26.467 1.852 1.00 53.69 467 TYR A N 1
ATOM 3741 C CA . TYR A 1 467 ? -23.622 26.369 1.266 1.00 53.69 467 TYR A CA 1
ATOM 3742 C C . TYR A 1 467 ? -23.669 26.647 -0.224 1.00 53.69 467 TYR A C 1
ATOM 3744 O O . TYR A 1 467 ? -24.205 25.838 -0.977 1.00 53.69 467 TYR A O 1
ATOM 3752 N N . TRP A 1 468 ? -23.070 27.743 -0.678 1.00 56.59 468 TRP A N 1
ATOM 3753 C CA . TRP A 1 468 ? -22.960 27.984 -2.114 1.00 56.59 468 TRP A CA 1
ATOM 3754 C C . TRP A 1 468 ? -21.727 28.797 -2.498 1.00 56.59 468 TRP A C 1
ATOM 3756 O O . TRP A 1 468 ? -21.215 29.618 -1.735 1.00 56.59 468 TRP A O 1
ATOM 3766 N N . LEU A 1 469 ? -21.269 28.523 -3.714 1.00 53.94 469 LEU A N 1
ATOM 3767 C CA . LEU A 1 469 ? -20.141 29.125 -4.405 1.00 53.94 469 LEU A CA 1
ATOM 3768 C C . LEU A 1 469 ? -20.674 29.769 -5.686 1.00 53.94 469 LEU A C 1
ATOM 3770 O O . LEU A 1 469 ? -21.320 29.075 -6.465 1.00 53.94 469 LEU A O 1
ATOM 3774 N N . ILE A 1 470 ? -20.417 31.058 -5.913 1.00 59.00 470 ILE A N 1
ATOM 3775 C CA . ILE A 1 470 ? -20.528 31.679 -7.242 1.00 59.00 470 ILE A CA 1
ATOM 3776 C C . ILE A 1 470 ? -19.118 31.872 -7.770 1.00 59.00 470 ILE A C 1
ATOM 3778 O O . ILE A 1 470 ? -18.327 32.598 -7.167 1.00 59.00 470 ILE A O 1
ATOM 3782 N N . ASP A 1 471 ? -18.850 31.242 -8.904 1.00 52.69 471 ASP A N 1
ATOM 3783 C CA . ASP A 1 471 ? -17.553 31.274 -9.566 1.00 52.69 471 ASP A CA 1
ATOM 3784 C C . ASP A 1 471 ? -17.466 32.307 -10.691 1.00 52.69 471 ASP A C 1
ATOM 3786 O O . ASP A 1 471 ? -16.393 32.831 -10.981 1.00 52.69 471 ASP A O 1
ATOM 3790 N N . ASP A 1 472 ? -18.598 32.614 -11.327 1.00 57.91 472 ASP A N 1
ATOM 3791 C CA . ASP A 1 472 ? -18.684 33.672 -12.325 1.00 57.91 472 ASP A CA 1
ATOM 3792 C C . ASP A 1 472 ? -20.056 34.337 -12.287 1.00 57.91 472 ASP A C 1
ATOM 3794 O O . ASP A 1 472 ? -21.065 33.690 -12.001 1.00 57.91 472 ASP A O 1
ATOM 3798 N N . LEU A 1 473 ? -20.095 35.623 -12.620 1.00 58.34 473 LEU A N 1
ATOM 3799 C CA . LEU A 1 473 ? -21.322 36.385 -12.797 1.00 58.34 473 LEU A CA 1
ATOM 3800 C C . LEU A 1 473 ? -21.230 37.126 -14.123 1.00 58.34 473 LEU A C 1
ATOM 3802 O O . LEU A 1 473 ? -20.379 37.998 -14.313 1.00 58.34 473 LEU A O 1
ATOM 3806 N N . PHE A 1 474 ? -22.150 36.813 -15.022 1.00 61.66 474 PHE A N 1
ATOM 3807 C CA . PHE A 1 474 ? -22.241 37.453 -16.320 1.00 61.66 474 PHE A CA 1
ATOM 3808 C C . PHE A 1 474 ? -23.522 38.279 -16.395 1.00 61.66 474 PHE A C 1
ATOM 3810 O O . PHE A 1 474 ? -24.616 37.869 -15.999 1.00 61.66 474 PHE A O 1
ATOM 3817 N N . VAL A 1 475 ? -23.358 39.487 -16.912 1.00 58.28 475 VAL A N 1
ATOM 3818 C CA . VAL A 1 475 ? -24.434 40.437 -17.149 1.00 58.28 475 VAL A CA 1
ATOM 3819 C C . VAL A 1 475 ? -24.262 40.891 -18.582 1.00 58.28 475 VAL A C 1
ATOM 3821 O O . VAL A 1 475 ? -23.186 41.361 -18.953 1.00 58.28 475 VAL A O 1
ATOM 3824 N N . THR A 1 476 ? -25.284 40.694 -19.407 1.00 53.78 476 THR A N 1
ATOM 3825 C CA . THR A 1 476 ? -25.199 41.061 -20.818 1.00 53.78 476 THR A CA 1
ATOM 3826 C C . THR A 1 476 ? -26.464 41.735 -21.317 1.00 53.78 476 THR A C 1
ATOM 3828 O O . THR A 1 476 ? -27.585 41.393 -20.930 1.00 53.78 476 THR A O 1
ATOM 3831 N N . ASP A 1 477 ? -26.246 42.674 -22.236 1.00 52.25 477 ASP A N 1
ATOM 3832 C CA . ASP A 1 477 ? -27.279 43.344 -23.011 1.00 52.25 477 ASP A CA 1
ATOM 3833 C C . ASP A 1 477 ? -27.361 42.791 -24.465 1.00 52.25 477 ASP A C 1
ATOM 3835 O O . ASP A 1 477 ? -28.209 43.256 -25.233 1.00 52.25 477 ASP A O 1
ATOM 3839 N N . GLY A 1 478 ? -26.537 41.783 -24.846 1.00 44.53 478 GLY A N 1
ATOM 3840 C CA . GLY A 1 478 ? -26.488 41.147 -26.189 1.00 44.53 478 GLY A CA 1
ATOM 3841 C C . GLY A 1 478 ? -25.681 39.819 -26.311 1.00 44.53 478 GLY A C 1
ATOM 3842 O O . GLY A 1 478 ? -24.788 39.540 -25.523 1.00 44.53 478 GLY A O 1
ATOM 3843 N N . LEU A 1 479 ? -25.997 38.976 -27.308 1.00 34.56 479 LEU A N 1
ATOM 3844 C CA . LEU A 1 479 ? -25.852 37.496 -27.301 1.00 34.56 479 LEU A CA 1
ATOM 3845 C C . LEU A 1 479 ? -24.672 36.852 -28.104 1.00 34.56 479 LEU A C 1
ATOM 3847 O O . LEU A 1 479 ? -24.824 35.725 -28.557 1.00 34.56 479 LEU A O 1
ATOM 3851 N N . ALA A 1 480 ? -23.520 37.498 -28.347 1.00 32.75 480 ALA A N 1
ATOM 3852 C CA . ALA A 1 480 ? -22.711 37.156 -29.545 1.00 32.75 480 ALA A CA 1
ATOM 3853 C C . ALA A 1 480 ? -21.277 36.550 -29.434 1.00 32.75 480 ALA A C 1
ATOM 3855 O O . ALA A 1 480 ? -20.621 36.548 -30.465 1.00 32.75 480 ALA A O 1
ATOM 3856 N N . ASP A 1 481 ? -20.757 36.008 -28.317 1.00 28.53 481 ASP A N 1
ATOM 3857 C CA . ASP A 1 481 ? -19.313 35.610 -28.266 1.00 28.53 481 ASP A CA 1
ATOM 3858 C C . ASP A 1 481 ? -18.959 34.238 -27.628 1.00 28.53 481 ASP A C 1
ATOM 3860 O O . ASP A 1 481 ? -17.864 34.052 -27.106 1.00 28.53 481 ASP A O 1
ATOM 3864 N N . ALA A 1 482 ? -19.846 33.234 -27.674 1.00 28.47 482 ALA A N 1
ATOM 3865 C CA . ALA A 1 482 ? -19.620 31.934 -27.008 1.00 28.47 482 ALA A CA 1
ATOM 3866 C C . ALA A 1 482 ? -19.360 30.714 -27.928 1.00 28.47 482 ALA A C 1
ATOM 3868 O O . ALA A 1 482 ? -19.470 29.583 -27.465 1.00 28.47 482 ALA A O 1
ATOM 3869 N N . GLN A 1 483 ? -19.013 30.885 -29.210 1.00 36.75 483 GLN A N 1
ATOM 3870 C CA . GLN A 1 483 ? -18.809 29.748 -30.130 1.00 36.75 483 GLN A CA 1
ATOM 3871 C C . GLN A 1 483 ? -17.604 29.938 -31.073 1.00 36.75 483 GLN A C 1
ATOM 3873 O O . GLN A 1 483 ? -17.707 30.721 -32.014 1.00 36.75 483 GLN A O 1
ATOM 3878 N N . ALA A 1 484 ? -16.501 29.186 -30.872 1.00 25.12 484 ALA A N 1
ATOM 3879 C CA . ALA A 1 484 ? -15.570 28.745 -31.938 1.00 25.12 484 ALA A CA 1
ATOM 3880 C C . ALA A 1 484 ? -14.470 27.731 -31.476 1.00 25.12 484 ALA A C 1
ATOM 3882 O O . ALA A 1 484 ? -13.466 28.163 -30.922 1.00 25.12 484 ALA A O 1
ATOM 3883 N N . LYS A 1 485 ? -14.663 26.434 -31.822 1.00 27.69 485 LYS A N 1
ATOM 3884 C CA . LYS A 1 485 ? -13.743 25.374 -32.376 1.00 27.69 485 LYS A CA 1
ATOM 3885 C C . LYS A 1 485 ? -12.439 24.983 -31.627 1.00 27.69 485 LYS A C 1
ATOM 3887 O O . LYS A 1 485 ? -11.722 25.864 -31.178 1.00 27.69 485 LYS A O 1
ATOM 3892 N N . VAL A 1 486 ? -12.027 23.699 -31.520 1.00 26.33 486 VAL A N 1
ATOM 3893 C CA . VAL A 1 486 ? -11.800 22.610 -32.534 1.00 26.33 486 VAL A CA 1
ATOM 3894 C C . VAL A 1 486 ? -11.740 21.204 -31.831 1.00 26.33 486 VAL A C 1
ATOM 3896 O O . VAL A 1 486 ? -11.595 21.216 -30.614 1.00 26.33 486 VAL A O 1
ATOM 3899 N N . PRO A 1 487 ? -11.520 20.058 -32.527 1.00 28.45 487 PRO A N 1
ATOM 3900 C CA . PRO A 1 487 ? -12.385 19.137 -33.298 1.00 28.45 487 PRO A CA 1
ATOM 3901 C C . PRO A 1 487 ? -12.873 17.886 -32.508 1.00 28.45 487 PRO A C 1
ATOM 3903 O O . PRO A 1 487 ? -12.429 17.637 -31.396 1.00 28.45 487 PRO A O 1
ATOM 3906 N N . GLY A 1 488 ? -13.775 17.108 -33.119 1.00 32.31 488 GLY A N 1
ATOM 3907 C CA . GLY A 1 488 ? -14.619 16.075 -32.503 1.00 32.31 488 GLY A CA 1
ATOM 3908 C C . GLY A 1 488 ? -16.067 16.542 -32.631 1.00 32.31 488 GLY A C 1
ATOM 3909 O O . GLY A 1 488 ? -16.505 17.444 -31.922 1.00 32.31 488 GLY A O 1
ATOM 3910 N N . LYS A 1 489 ? -16.763 16.093 -33.676 1.00 35.78 489 LYS A N 1
ATOM 3911 C CA . LYS A 1 489 ? -17.895 16.821 -34.277 1.00 35.78 489 LYS A CA 1
ATOM 3912 C C . LYS A 1 489 ? -19.173 16.834 -33.424 1.00 35.78 489 LYS A C 1
ATOM 3914 O O . LYS A 1 489 ? -20.080 17.596 -33.757 1.00 35.78 489 LYS A O 1
ATOM 3919 N N . TYR A 1 490 ? -19.240 16.075 -32.328 1.00 40.78 490 TYR A N 1
ATOM 3920 C CA . TYR A 1 490 ? -20.463 15.880 -31.552 1.00 40.78 490 TYR A CA 1
ATOM 3921 C C . TYR A 1 490 ? -20.209 15.633 -30.051 1.00 40.78 490 TYR A C 1
ATOM 3923 O O . TYR A 1 490 ? -19.356 14.829 -29.687 1.00 40.78 490 TYR A O 1
ATOM 3931 N N . ASP A 1 491 ? -20.977 16.304 -29.182 1.00 40.81 491 ASP A N 1
ATOM 3932 C CA . ASP A 1 491 ? -20.966 16.078 -27.728 1.00 40.81 491 ASP A CA 1
ATOM 3933 C C . ASP A 1 491 ? -21.606 14.714 -27.411 1.00 40.81 491 ASP A C 1
ATOM 3935 O O . ASP A 1 491 ? -22.802 14.516 -27.643 1.00 40.81 491 ASP A O 1
ATOM 3939 N N . ARG A 1 492 ? -20.836 13.781 -26.837 1.00 39.34 492 ARG A N 1
ATOM 3940 C CA . ARG A 1 492 ? -21.393 12.658 -26.069 1.00 39.34 492 ARG A CA 1
ATOM 3941 C C . ARG A 1 492 ? -21.396 13.024 -24.595 1.00 39.34 492 ARG A C 1
ATOM 3943 O O . ARG A 1 492 ? -20.366 13.410 -24.046 1.00 39.34 492 ARG A O 1
ATOM 3950 N N . LYS A 1 493 ? -22.532 12.828 -23.931 1.00 45.22 493 LYS A N 1
ATOM 3951 C CA . LYS A 1 493 ? -22.593 12.769 -22.471 1.00 45.22 493 LYS A CA 1
ATOM 3952 C C . LYS A 1 493 ? -22.951 11.341 -22.069 1.00 45.22 493 LYS A C 1
ATOM 3954 O O . LYS A 1 493 ? -24.075 10.895 -22.288 1.00 45.22 493 LYS A O 1
ATOM 3959 N N . LEU A 1 494 ? -21.974 10.624 -21.518 1.00 36.16 494 LEU A N 1
ATOM 3960 C CA . LEU A 1 494 ? -22.200 9.386 -20.776 1.00 36.16 494 LEU A CA 1
ATOM 3961 C C . LEU A 1 494 ? -22.470 9.776 -19.325 1.00 36.16 494 LEU A C 1
ATOM 3963 O O . LEU A 1 494 ? -21.571 10.249 -18.631 1.00 36.16 494 LEU A O 1
ATOM 3967 N N . GLU A 1 495 ? -23.707 9.604 -18.873 1.00 46.97 495 GLU A N 1
ATOM 3968 C CA . GLU A 1 495 ? -24.025 9.659 -17.450 1.00 46.97 495 GLU A CA 1
ATOM 3969 C C . GLU A 1 495 ? -24.425 8.250 -17.004 1.00 46.97 495 GLU A C 1
ATOM 3971 O O . GLU A 1 495 ? -25.381 7.663 -17.512 1.00 46.97 495 GLU A O 1
ATOM 3976 N N . VAL A 1 496 ? -23.684 7.690 -16.043 1.00 40.12 496 VAL A N 1
ATOM 3977 C CA . VAL A 1 496 ? -24.200 6.576 -15.241 1.00 40.12 496 VAL A CA 1
ATOM 3978 C C . VAL A 1 496 ? -25.269 7.184 -14.348 1.00 40.12 496 VAL A C 1
ATOM 3980 O O . VAL A 1 496 ? -24.981 8.027 -13.497 1.00 40.12 496 VAL A O 1
ATOM 3983 N N . VAL A 1 497 ? -26.520 6.821 -14.600 1.00 52.19 497 VAL A N 1
ATOM 3984 C CA . VAL A 1 497 ? -27.683 7.565 -14.107 1.00 52.19 497 VAL A CA 1
ATOM 3985 C C . VAL A 1 497 ? -28.059 7.214 -12.670 1.00 52.19 497 VAL A C 1
ATOM 3987 O O . VAL A 1 497 ? -28.903 7.902 -12.094 1.00 52.19 497 VAL A O 1
ATOM 3990 N N . ASP A 1 498 ? -27.370 6.237 -12.069 1.00 51.78 498 ASP A N 1
ATOM 3991 C CA . ASP A 1 498 ? -27.624 5.655 -10.741 1.00 51.78 498 ASP A CA 1
ATOM 3992 C C . ASP A 1 498 ? -28.586 4.445 -10.795 1.00 51.78 498 ASP A C 1
ATOM 3994 O O . ASP A 1 498 ? -29.096 4.060 -11.853 1.00 51.78 498 ASP A O 1
ATOM 3998 N N . LYS A 1 499 ? -28.803 3.792 -9.648 1.00 57.25 499 LYS A N 1
ATOM 3999 C CA . LYS A 1 499 ? -29.767 2.693 -9.491 1.00 57.25 499 LYS A CA 1
ATOM 4000 C C . LYS A 1 499 ? -31.197 3.233 -9.515 1.00 57.25 499 LYS A C 1
ATOM 4002 O O . LYS A 1 499 ? -31.509 4.241 -8.878 1.00 57.25 499 LYS A O 1
ATOM 4007 N N . PHE A 1 500 ? -32.088 2.544 -10.219 1.00 59.66 500 PHE A N 1
ATOM 4008 C CA . PHE A 1 500 ? -33.504 2.906 -10.280 1.00 59.66 500 PHE A CA 1
ATOM 4009 C C . PHE A 1 500 ? -34.339 2.058 -9.314 1.00 59.66 500 PHE A C 1
ATOM 4011 O O . PHE A 1 500 ? -34.106 0.863 -9.164 1.00 59.66 500 PHE A O 1
ATOM 4018 N N . GLU A 1 501 ? -35.349 2.670 -8.692 1.00 61.91 501 GLU A N 1
ATOM 4019 C CA . GLU A 1 501 ? -36.403 1.967 -7.948 1.00 61.91 501 GLU A CA 1
ATOM 4020 C C . GLU A 1 501 ? -37.691 1.931 -8.785 1.00 61.91 501 GLU A C 1
ATOM 4022 O O . GLU A 1 501 ? -37.992 2.886 -9.509 1.00 61.91 501 GLU A O 1
ATOM 4027 N N . ILE A 1 502 ? -38.476 0.850 -8.681 1.00 66.81 502 ILE A N 1
ATOM 4028 C CA . ILE A 1 502 ? -39.743 0.703 -9.421 1.00 66.81 502 ILE A CA 1
ATOM 4029 C C . ILE A 1 502 ? -40.665 1.897 -9.128 1.00 66.81 502 ILE A C 1
ATOM 4031 O O . ILE A 1 502 ? -40.995 2.181 -7.976 1.00 66.81 502 ILE A O 1
ATOM 4035 N N . GLY A 1 503 ? -41.110 2.577 -10.187 1.00 57.41 503 GLY A N 1
ATOM 4036 C CA . GLY A 1 503 ? -41.990 3.746 -10.110 1.00 57.41 503 GLY A CA 1
ATOM 4037 C C . GLY A 1 503 ? -41.286 5.084 -9.854 1.00 57.41 503 GLY A C 1
ATOM 4038 O O . GLY A 1 503 ? -41.961 6.116 -9.840 1.00 57.41 503 GLY A O 1
ATOM 4039 N N . LEU A 1 504 ? -39.960 5.105 -9.679 1.00 63.50 504 LEU A N 1
ATOM 4040 C CA . LEU A 1 504 ? -39.185 6.342 -9.612 1.00 63.50 504 LEU A CA 1
ATOM 4041 C C . LEU A 1 504 ? -38.976 6.905 -11.026 1.00 63.50 504 LEU A C 1
ATOM 4043 O O . LEU A 1 504 ? -38.480 6.216 -11.917 1.00 63.50 504 LEU A O 1
ATOM 4047 N N . ILE A 1 505 ? -39.338 8.174 -11.208 1.00 68.44 505 ILE A N 1
ATOM 4048 C CA . ILE A 1 505 ? -39.182 8.906 -12.467 1.00 68.44 505 ILE A CA 1
ATOM 4049 C C . ILE A 1 505 ? -37.909 9.752 -12.388 1.00 68.44 505 ILE A C 1
ATOM 4051 O O . ILE A 1 505 ? -37.729 10.518 -11.435 1.00 68.44 505 ILE A O 1
ATOM 4055 N N . LYS A 1 506 ? -37.038 9.636 -13.391 1.00 67.12 506 LYS A N 1
ATOM 4056 C CA . LYS A 1 506 ? -35.871 10.506 -13.575 1.00 67.12 506 LYS A CA 1
ATOM 4057 C C . LYS A 1 506 ? -36.035 11.315 -14.856 1.00 67.12 506 LYS A C 1
ATOM 4059 O O . LYS A 1 506 ? -36.401 10.762 -15.887 1.00 67.12 506 LYS A O 1
ATOM 4064 N N . GLU A 1 507 ? -35.765 12.614 -14.781 1.00 69.06 507 GLU A N 1
ATOM 4065 C CA . GLU A 1 507 ? -35.910 13.549 -15.900 1.00 69.06 507 GLU A CA 1
ATOM 4066 C C . GLU A 1 507 ? -34.551 14.168 -16.245 1.00 69.06 507 GLU A C 1
ATOM 4068 O O . GLU A 1 507 ? -33.845 14.656 -15.359 1.00 69.06 507 GLU A O 1
ATOM 4073 N N . PHE A 1 508 ? -34.212 14.169 -17.530 1.00 65.06 508 PHE A N 1
ATOM 4074 C CA . PHE A 1 508 ? -33.000 14.744 -18.105 1.00 65.06 508 PHE A CA 1
ATOM 4075 C C . PHE A 1 508 ? -33.393 15.791 -19.139 1.00 65.06 508 PHE A C 1
ATOM 4077 O O . PHE A 1 508 ? -34.420 15.655 -19.801 1.00 65.06 508 PHE A O 1
ATOM 4084 N N . THR A 1 509 ? -32.566 16.818 -19.305 1.00 62.69 509 THR A N 1
ATOM 4085 C CA . THR A 1 509 ? -32.777 17.846 -20.328 1.00 62.69 509 THR A CA 1
ATOM 4086 C C . THR A 1 509 ? -31.554 17.923 -21.222 1.00 62.69 509 THR A C 1
ATOM 4088 O O . THR A 1 509 ? -30.434 18.051 -20.726 1.00 62.69 509 THR A O 1
ATOM 4091 N N . VAL A 1 510 ? -31.774 17.866 -22.532 1.00 60.56 510 VAL A N 1
ATOM 4092 C CA . VAL A 1 510 ? -30.722 17.892 -23.549 1.00 60.56 510 VAL A CA 1
ATOM 4093 C C . VAL A 1 510 ? -31.035 18.986 -24.557 1.00 60.56 510 VAL A C 1
ATOM 4095 O O . VAL A 1 510 ? -32.103 19.000 -25.160 1.00 60.56 510 VAL A O 1
ATOM 4098 N N . PHE A 1 511 ? -30.102 19.917 -24.741 1.00 58.75 511 PHE A N 1
ATOM 4099 C CA . PHE A 1 511 ? -30.262 21.000 -25.705 1.00 58.75 511 PHE A CA 1
ATOM 4100 C C . PHE A 1 511 ? -29.817 20.545 -27.099 1.00 58.75 511 PHE A C 1
ATOM 4102 O O . PHE A 1 511 ? -28.692 20.072 -27.261 1.00 58.75 511 PHE A O 1
ATOM 4109 N N . SER A 1 512 ? -30.671 20.731 -28.107 1.00 55.47 512 SER A N 1
ATOM 4110 C CA . SER A 1 512 ? -30.355 20.448 -29.512 1.00 55.47 512 SER A CA 1
ATOM 4111 C C . SER A 1 512 ? -30.295 21.729 -30.341 1.00 55.47 512 SER A C 1
ATOM 4113 O O . SER A 1 512 ? -31.136 22.618 -30.189 1.00 55.47 512 SER A O 1
ATOM 4115 N N . GLN A 1 513 ? -29.306 21.815 -31.236 1.00 54.75 513 GLN A N 1
ATOM 4116 C CA . GLN A 1 513 ? -29.199 22.888 -32.229 1.00 54.75 513 GLN A CA 1
ATOM 4117 C C . GLN A 1 513 ? -30.058 22.580 -33.464 1.00 54.75 513 GLN A C 1
ATOM 4119 O O . GLN A 1 513 ? -30.320 21.424 -33.792 1.00 54.75 513 GLN A O 1
ATOM 4124 N N . GLN A 1 514 ? -30.490 23.624 -34.175 1.00 52.75 514 GLN A N 1
ATOM 4125 C CA . GLN A 1 514 ? -31.380 23.476 -35.324 1.00 52.75 514 GLN A CA 1
ATOM 4126 C C . GLN A 1 514 ? -30.764 22.597 -36.432 1.00 52.75 514 GLN A C 1
ATOM 4128 O O . GLN A 1 514 ? -29.777 22.985 -37.055 1.00 52.75 514 GLN A O 1
ATOM 4133 N N . GLY A 1 515 ? -31.396 21.454 -36.726 1.00 54.41 515 GLY A N 1
ATOM 4134 C CA . GLY A 1 515 ? -31.005 20.548 -37.814 1.00 54.41 515 GLY A CA 1
ATOM 4135 C C . GLY A 1 515 ? -30.063 19.401 -37.428 1.00 54.41 515 GLY A C 1
ATOM 4136 O O . GLY A 1 515 ? -29.514 18.771 -38.329 1.00 54.41 515 GLY A O 1
ATOM 4137 N N . SER A 1 516 ? -29.869 19.136 -36.133 1.00 56.06 516 SER A N 1
ATOM 4138 C CA . SER A 1 516 ? -29.131 17.964 -35.642 1.00 56.06 516 SER A CA 1
ATOM 4139 C C . SER A 1 516 ? -30.052 16.752 -35.460 1.00 56.06 516 SER A C 1
ATOM 4141 O O . SER A 1 516 ? -31.107 16.868 -34.841 1.00 56.06 516 SER A O 1
ATOM 4143 N N . ASP A 1 517 ? -29.651 15.574 -35.932 1.00 61.28 517 ASP A N 1
ATOM 4144 C CA . ASP A 1 517 ? -30.335 14.326 -35.574 1.00 61.28 517 ASP A CA 1
ATOM 4145 C C . ASP A 1 517 ? -29.886 13.895 -34.169 1.00 61.28 517 ASP A C 1
ATOM 4147 O O . ASP A 1 517 ? -28.699 13.950 -33.843 1.00 61.28 517 ASP A O 1
ATOM 4151 N N . LEU A 1 518 ? -30.835 13.517 -33.310 1.00 61.22 518 LEU A N 1
ATOM 4152 C CA . LEU A 1 518 ? -30.558 13.074 -31.942 1.00 61.22 518 LEU A CA 1
ATOM 4153 C C . LEU A 1 518 ? -30.770 11.567 -31.844 1.00 61.22 518 LEU A C 1
ATOM 4155 O O . LEU A 1 518 ? -31.805 11.059 -32.281 1.00 61.22 518 LEU A O 1
ATOM 4159 N N . LYS A 1 519 ? -29.833 10.873 -31.193 1.00 62.50 519 LYS A N 1
ATOM 4160 C CA . LYS A 1 519 ? -29.996 9.473 -30.801 1.00 62.50 519 LYS A CA 1
ATOM 4161 C C . LYS A 1 519 ? -29.876 9.346 -29.289 1.00 62.50 519 LYS A C 1
ATOM 4163 O O . LYS A 1 519 ? -28.902 9.796 -28.688 1.00 62.50 519 LYS A O 1
ATOM 4168 N N . ILE A 1 520 ? -30.893 8.754 -28.675 1.00 67.56 520 ILE A N 1
ATOM 4169 C CA . ILE A 1 520 ? -30.947 8.521 -27.231 1.00 67.56 520 ILE A CA 1
ATOM 4170 C C . ILE A 1 520 ? -30.829 7.020 -27.008 1.00 67.56 520 ILE A C 1
ATOM 4172 O O . ILE A 1 520 ? -31.633 6.261 -27.553 1.00 67.56 520 ILE A O 1
ATOM 4176 N N . VAL A 1 521 ? -29.840 6.604 -26.217 1.00 60.16 521 VAL A N 1
ATOM 4177 C CA . VAL A 1 521 ? -29.588 5.197 -25.897 1.00 60.16 521 VAL A CA 1
ATOM 4178 C C . VAL A 1 521 ? -29.611 5.024 -24.384 1.00 60.16 521 VAL A C 1
ATOM 4180 O O . VAL A 1 521 ? -28.827 5.639 -23.664 1.00 60.16 521 VAL A O 1
ATOM 4183 N N . LEU A 1 522 ? -30.523 4.193 -23.894 1.00 66.56 522 LEU A N 1
ATOM 4184 C CA . LEU A 1 522 ? -30.560 3.760 -22.501 1.00 66.56 522 LEU A CA 1
ATOM 4185 C C . LEU A 1 522 ? -30.127 2.294 -22.450 1.00 66.56 522 LEU A C 1
ATOM 4187 O O . LEU A 1 522 ? -30.734 1.456 -23.117 1.00 66.56 522 LEU A O 1
ATOM 4191 N N . GLU A 1 523 ? -29.109 1.986 -21.650 1.00 60.34 523 GLU A N 1
ATOM 4192 C CA . GLU A 1 523 ? -28.580 0.630 -21.466 1.00 60.34 523 GLU A CA 1
ATOM 4193 C C . GLU A 1 523 ? -28.684 0.206 -19.999 1.00 60.34 523 GLU A C 1
ATOM 4195 O O . GLU A 1 523 ? -28.451 1.002 -19.084 1.00 60.34 523 GLU A O 1
ATOM 4200 N N . TRP A 1 524 ? -29.064 -1.051 -19.763 1.00 67.44 524 TRP A N 1
ATOM 4201 C CA . TRP A 1 524 ? -29.235 -1.608 -18.421 1.00 67.44 524 TRP A CA 1
ATOM 4202 C C . TRP A 1 524 ? -29.252 -3.148 -18.458 1.00 67.44 524 TRP A C 1
ATOM 4204 O O . TRP A 1 524 ? -29.546 -3.724 -19.503 1.00 67.44 524 TRP A O 1
ATOM 4214 N N . PRO A 1 525 ? -29.023 -3.839 -17.331 1.00 50.59 525 PRO A N 1
ATOM 4215 C CA . PRO A 1 525 ? -29.158 -5.291 -17.249 1.00 50.59 525 PRO A CA 1
ATOM 4216 C C . PRO A 1 525 ? -30.542 -5.725 -16.723 1.00 50.59 525 PRO A C 1
ATOM 4218 O O . PRO A 1 525 ? -31.060 -5.181 -15.745 1.00 50.59 525 PRO A O 1
ATOM 4221 N N . GLY A 1 526 ? -31.156 -6.714 -17.390 1.00 58.22 526 GLY A N 1
ATOM 4222 C CA . GLY A 1 526 ? -32.226 -7.569 -16.841 1.00 58.22 526 GLY A CA 1
ATOM 4223 C C . GLY A 1 526 ? -33.449 -6.876 -16.219 1.00 58.22 526 GLY A C 1
ATOM 4224 O O . GLY A 1 526 ? -34.000 -7.372 -15.250 1.00 58.22 526 GLY A O 1
ATOM 4225 N N . SER A 1 527 ? -33.861 -5.701 -16.695 1.00 67.62 527 SER A N 1
ATOM 4226 C CA . SER A 1 527 ? -34.994 -4.947 -16.121 1.00 67.62 527 SER A CA 1
ATOM 4227 C C . SER A 1 527 ? -35.910 -4.385 -17.212 1.00 67.62 527 SER A C 1
ATOM 4229 O O . SER A 1 527 ? -35.607 -4.492 -18.394 1.00 67.62 527 SER A O 1
ATOM 4231 N N . THR A 1 528 ? -37.057 -3.803 -16.859 1.00 78.19 528 THR A N 1
ATOM 4232 C CA . THR A 1 528 ? -37.967 -3.151 -17.822 1.00 78.19 528 THR A CA 1
ATOM 4233 C C . THR A 1 528 ? -38.071 -1.660 -17.543 1.00 78.19 528 THR A C 1
ATOM 4235 O O . THR A 1 528 ? -38.432 -1.256 -16.433 1.00 78.19 528 THR A O 1
ATOM 4238 N N . PHE A 1 529 ? -37.814 -0.845 -18.566 1.00 78.44 529 PHE A N 1
ATOM 4239 C CA . PHE A 1 529 ? -37.840 0.615 -18.492 1.00 78.44 529 PHE A CA 1
ATOM 4240 C C . PHE A 1 529 ? -38.781 1.221 -19.530 1.00 78.44 529 PHE A C 1
ATOM 4242 O O . PHE A 1 529 ? -38.958 0.682 -20.620 1.00 78.44 529 PHE A O 1
ATOM 4249 N N . ASN A 1 530 ? -39.349 2.379 -19.197 1.00 83.44 530 ASN A N 1
ATOM 4250 C CA . ASN A 1 530 ? -40.063 3.257 -20.118 1.00 83.44 530 ASN A CA 1
ATOM 4251 C C . ASN A 1 530 ? -39.317 4.584 -20.252 1.00 83.44 530 ASN A C 1
ATOM 4253 O O . ASN A 1 530 ? -38.974 5.224 -19.256 1.00 83.44 530 ASN A O 1
ATOM 4257 N N . LEU A 1 531 ? -39.072 4.973 -21.497 1.00 83.25 531 LEU A N 1
ATOM 4258 C CA . LEU A 1 531 ? -38.379 6.182 -21.904 1.00 83.25 531 LEU A CA 1
ATOM 4259 C C . LEU A 1 531 ? -39.347 7.071 -22.684 1.00 83.25 531 LEU A C 1
ATOM 4261 O O . LEU A 1 531 ? -39.807 6.695 -23.762 1.00 83.25 531 LEU A O 1
ATOM 4265 N N . LYS A 1 532 ? -39.621 8.270 -22.174 1.00 85.25 532 LYS A N 1
ATOM 4266 C CA . LYS A 1 532 ? -40.373 9.315 -22.878 1.00 85.25 532 LYS A CA 1
ATOM 4267 C C . LYS A 1 532 ? -39.441 10.426 -23.314 1.00 85.25 532 LYS A C 1
ATOM 4269 O O . LYS A 1 532 ? -38.553 10.813 -22.564 1.00 85.25 532 LYS A O 1
ATOM 4274 N N . VAL A 1 533 ? -39.694 10.989 -24.484 1.00 79.81 533 VAL A N 1
ATOM 4275 C CA . VAL A 1 533 ? -38.983 12.155 -24.997 1.00 79.81 533 VAL A CA 1
ATOM 4276 C C . VAL A 1 533 ? -39.986 13.238 -25.355 1.00 79.81 533 VAL A C 1
ATOM 4278 O O . VAL A 1 533 ? -40.935 12.981 -26.091 1.00 79.81 533 VAL A O 1
ATOM 4281 N N . ILE A 1 534 ? -39.782 14.438 -24.827 1.00 81.44 534 ILE A N 1
ATOM 4282 C CA . ILE A 1 534 ? -40.648 15.607 -24.956 1.00 81.44 534 ILE A CA 1
ATOM 4283 C C . ILE A 1 534 ? -39.850 16.708 -25.667 1.00 81.44 534 ILE A C 1
ATOM 4285 O O . ILE A 1 534 ? -38.702 16.964 -25.305 1.00 81.44 534 ILE A O 1
ATOM 4289 N N . ASP A 1 535 ? -40.438 17.336 -26.684 1.00 82.94 535 ASP A N 1
ATOM 4290 C CA . ASP A 1 535 ? -39.811 18.423 -27.445 1.00 82.94 535 ASP A CA 1
ATOM 4291 C C . ASP A 1 535 ? -39.724 19.737 -26.639 1.00 82.94 535 ASP A C 1
ATOM 4293 O O . ASP A 1 535 ? -40.357 19.871 -25.582 1.00 82.94 535 ASP A O 1
ATOM 4297 N N . PRO A 1 536 ? -38.968 20.737 -27.133 1.00 79.25 536 PRO A N 1
ATOM 4298 C CA . PRO A 1 536 ? -38.838 22.040 -26.478 1.00 79.25 536 PRO A CA 1
ATOM 4299 C C . PRO A 1 536 ? -40.150 22.818 -26.331 1.00 79.25 536 PRO A C 1
ATOM 4301 O O . PRO A 1 536 ? -40.259 23.711 -25.487 1.00 79.25 536 PRO A O 1
ATOM 4304 N N . GLU A 1 537 ? -41.163 22.499 -27.134 1.00 81.75 537 GLU A N 1
ATOM 4305 C CA . GLU A 1 537 ? -42.504 23.066 -27.037 1.00 81.75 537 GLU A CA 1
ATOM 4306 C C . GLU A 1 537 ? -43.378 22.375 -25.971 1.00 81.75 537 GLU A C 1
ATOM 4308 O O . GLU A 1 537 ? -44.477 22.858 -25.670 1.00 81.75 537 GLU A O 1
ATOM 4313 N N . GLY A 1 538 ? -42.886 21.295 -25.357 1.00 79.62 538 GLY A N 1
ATOM 4314 C CA . GLY A 1 538 ? -43.547 20.540 -24.296 1.00 79.62 538 GLY A CA 1
ATOM 4315 C C . GLY A 1 538 ? -44.455 19.410 -24.791 1.00 79.62 538 GLY A C 1
ATOM 4316 O O . GLY A 1 538 ? -45.287 18.923 -24.020 1.00 79.62 538 GLY A O 1
ATOM 4317 N N . ASN A 1 539 ? -44.342 18.990 -26.052 1.00 84.50 539 ASN A N 1
ATOM 4318 C CA . ASN A 1 539 ? -45.102 17.873 -26.615 1.00 84.50 539 ASN A CA 1
ATOM 4319 C C . ASN A 1 539 ? -44.315 16.565 -26.508 1.00 84.50 539 ASN A C 1
ATOM 4321 O O . ASN A 1 539 ? -43.131 16.509 -26.815 1.00 84.50 539 ASN A O 1
ATOM 4325 N N . LEU A 1 540 ? -44.988 15.477 -26.131 1.00 86.62 540 LEU A N 1
ATOM 4326 C CA . LEU A 1 540 ? -44.405 14.135 -26.156 1.00 86.62 540 LEU A CA 1
ATOM 4327 C C . LEU A 1 540 ? -44.151 13.695 -27.609 1.00 86.62 540 LEU A C 1
ATOM 4329 O O . LEU A 1 540 ? -45.098 13.562 -28.386 1.00 86.62 540 LEU A O 1
ATOM 4333 N N . VAL A 1 541 ? -42.889 13.447 -27.953 1.00 84.38 541 VAL A N 1
ATOM 4334 C CA . VAL A 1 541 ? -42.433 13.037 -29.292 1.00 84.38 541 VAL A CA 1
ATOM 4335 C C . VAL A 1 541 ? -42.241 11.530 -29.399 1.00 84.38 541 VAL A C 1
ATOM 4337 O O . VAL A 1 541 ? -42.569 10.946 -30.428 1.00 84.38 541 VAL A O 1
ATOM 4340 N N . SER A 1 542 ? -41.733 10.891 -28.346 1.00 82.38 542 SER A N 1
ATOM 4341 C CA . SER A 1 542 ? -41.535 9.440 -28.306 1.00 82.38 542 SER A CA 1
ATOM 4342 C C . SER A 1 542 ? -41.832 8.891 -26.917 1.00 82.38 542 SER A C 1
ATOM 4344 O O . SER A 1 542 ? -41.574 9.556 -25.919 1.00 82.38 542 SER A O 1
ATOM 4346 N N . GLU A 1 543 ? -42.379 7.683 -26.846 1.00 90.31 543 GLU A N 1
ATOM 4347 C CA . GLU A 1 543 ? -42.544 6.914 -25.614 1.00 90.31 543 GLU A CA 1
ATOM 4348 C C . GLU A 1 543 ? -42.297 5.441 -25.941 1.00 90.31 543 GLU A C 1
ATOM 4350 O O . GLU A 1 543 ? -43.038 4.849 -26.724 1.00 90.31 543 GLU A O 1
ATOM 4355 N N . THR A 1 544 ? -41.230 4.874 -25.383 1.00 81.50 544 THR A N 1
ATOM 4356 C CA . THR A 1 544 ? -40.767 3.514 -25.677 1.00 81.50 544 THR A CA 1
ATOM 4357 C C . THR A 1 544 ? -40.561 2.747 -24.383 1.00 81.50 544 THR A C 1
ATOM 4359 O O . THR A 1 544 ? -39.842 3.200 -23.499 1.00 81.50 544 THR A O 1
ATOM 4362 N N . GLU A 1 545 ? -41.181 1.577 -24.279 1.00 86.25 545 GLU A N 1
ATOM 4363 C CA . GLU A 1 545 ? -41.026 0.654 -23.158 1.00 86.25 545 GLU A CA 1
ATOM 4364 C C . GLU A 1 545 ? -40.349 -0.625 -23.649 1.00 86.25 545 GLU A C 1
ATOM 4366 O O . GLU A 1 545 ? -40.783 -1.189 -24.654 1.00 86.25 545 GLU A O 1
ATOM 4371 N N . SER A 1 546 ? -39.296 -1.073 -22.965 1.00 73.50 546 SER A N 1
ATOM 4372 C CA . SER A 1 546 ? -38.597 -2.315 -23.303 1.00 73.50 546 SER A CA 1
ATOM 4373 C C . SER A 1 546 ? -38.085 -3.031 -22.060 1.00 73.50 546 SER A C 1
ATOM 4375 O O . SER A 1 546 ? -37.616 -2.400 -21.111 1.00 73.50 546 SER A O 1
ATOM 4377 N N . SER A 1 547 ? -38.155 -4.361 -22.103 1.00 71.50 547 SER A N 1
ATOM 4378 C CA . SER A 1 547 ? -37.505 -5.284 -21.167 1.00 71.50 547 SER A CA 1
ATOM 4379 C C . SER A 1 547 ? -36.149 -5.789 -21.672 1.00 71.50 547 SER A C 1
ATOM 4381 O O . SER A 1 547 ? -35.442 -6.473 -20.940 1.00 71.50 547 SER A O 1
ATOM 4383 N N . GLU A 1 548 ? -35.796 -5.487 -22.925 1.00 66.06 548 GLU A N 1
ATOM 4384 C CA . GLU A 1 548 ? -34.524 -5.867 -23.546 1.00 66.06 548 GLU A CA 1
ATOM 4385 C C . GLU A 1 548 ? -33.671 -4.611 -23.794 1.00 66.06 548 GLU A C 1
ATOM 4387 O O . GLU A 1 548 ? -34.173 -3.656 -24.405 1.00 66.06 548 GLU A O 1
ATOM 4392 N N . PRO A 1 549 ? -32.415 -4.575 -23.312 1.00 64.44 549 PRO A N 1
ATOM 4393 C CA . PRO A 1 549 ? -31.496 -3.475 -23.577 1.00 64.44 549 PRO A CA 1
ATOM 4394 C C . PRO A 1 549 ? -30.839 -3.591 -24.970 1.00 64.44 549 PRO A C 1
ATOM 4396 O O . PRO A 1 549 ? -30.623 -4.707 -25.449 1.00 64.44 549 PRO A O 1
ATOM 4399 N N . PRO A 1 550 ? -30.443 -2.466 -25.596 1.00 60.66 550 PRO A N 1
ATOM 4400 C CA . PRO A 1 550 ? -30.722 -1.086 -25.187 1.00 60.66 550 PRO A CA 1
ATOM 4401 C C . PRO A 1 550 ? -32.078 -0.560 -25.709 1.00 60.66 550 PRO A C 1
ATOM 4403 O O . PRO A 1 550 ? -32.547 -0.964 -26.775 1.00 60.66 550 PRO A O 1
ATOM 4406 N N . ILE A 1 551 ? -32.691 0.413 -25.016 1.00 67.25 551 ILE A N 1
ATOM 4407 C CA . ILE A 1 551 ? -33.735 1.259 -25.630 1.00 67.25 551 ILE A CA 1
ATOM 4408 C C . ILE A 1 551 ? -33.022 2.299 -26.473 1.00 67.25 551 ILE A C 1
ATOM 4410 O O . ILE A 1 551 ? -32.273 3.124 -25.950 1.00 67.25 551 ILE A O 1
ATOM 4414 N N . ILE A 1 552 ? -33.317 2.287 -27.768 1.00 65.12 552 ILE A N 1
ATOM 4415 C CA . ILE A 1 552 ? -32.811 3.261 -28.726 1.00 65.12 552 ILE A CA 1
ATOM 4416 C C . ILE A 1 552 ? -33.983 4.079 -29.255 1.00 65.12 552 ILE A C 1
ATOM 4418 O O . ILE A 1 552 ? -34.962 3.525 -29.758 1.00 65.12 552 ILE A O 1
ATOM 4422 N N . VAL A 1 553 ? -33.874 5.403 -29.161 1.00 69.25 553 VAL A N 1
ATOM 4423 C CA . VAL A 1 553 ? -34.823 6.339 -29.766 1.00 69.25 553 VAL A CA 1
ATOM 4424 C C . VAL A 1 553 ? -34.075 7.253 -30.726 1.00 69.25 553 VAL A C 1
ATOM 4426 O O . VAL A 1 553 ? -33.288 8.102 -30.305 1.00 69.25 553 VAL A O 1
ATOM 4429 N N . ASP A 1 554 ? -34.358 7.081 -32.016 1.00 68.94 554 ASP A N 1
ATOM 4430 C CA . ASP A 1 554 ? -33.866 7.944 -33.086 1.00 68.94 554 ASP A CA 1
ATOM 4431 C C . ASP A 1 554 ? -34.861 9.087 -33.328 1.00 68.94 554 ASP A C 1
ATOM 4433 O O . ASP A 1 554 ? -36.052 8.861 -33.571 1.00 68.94 554 ASP A O 1
ATOM 4437 N N . LEU A 1 555 ? -34.381 10.327 -33.273 1.00 65.81 555 LEU A N 1
ATOM 4438 C CA . LEU A 1 555 ? -35.191 11.526 -33.464 1.00 65.81 555 LEU A CA 1
ATOM 4439 C C . LEU A 1 555 ? -34.587 12.378 -34.574 1.00 65.81 555 LEU A C 1
ATOM 4441 O O . LEU A 1 555 ? -33.509 12.952 -34.427 1.00 65.81 555 LEU A O 1
ATOM 4445 N N . GLN A 1 556 ? -35.327 12.522 -35.670 1.00 63.66 556 GLN A N 1
ATOM 4446 C CA . GLN A 1 556 ? -35.009 13.518 -36.689 1.00 63.66 556 GLN A CA 1
ATOM 4447 C C . GLN A 1 556 ? -35.512 14.875 -36.199 1.00 63.66 556 GLN A C 1
ATOM 4449 O O . GLN A 1 556 ? -36.721 15.125 -36.203 1.00 63.66 556 GLN A O 1
ATOM 4454 N N . THR A 1 557 ? -34.617 15.734 -35.701 1.00 56.47 557 THR A N 1
ATOM 4455 C CA . THR A 1 557 ? -35.039 16.991 -35.067 1.00 56.47 557 THR A CA 1
ATOM 4456 C C . THR A 1 557 ? -34.972 18.178 -36.028 1.00 56.47 557 THR A C 1
ATOM 4458 O O . THR A 1 557 ? -34.000 18.398 -36.750 1.00 56.47 557 THR A O 1
ATOM 4461 N N . HIS A 1 558 ? -36.042 18.977 -36.046 1.00 53.97 558 HIS A N 1
ATOM 4462 C CA . HIS A 1 558 ? -36.108 20.241 -36.793 1.00 53.97 558 HIS A CA 1
ATOM 4463 C C . HIS A 1 558 ? -36.222 21.473 -35.876 1.00 53.97 558 HIS A C 1
ATOM 4465 O O . HIS A 1 558 ? -36.168 22.604 -36.372 1.00 53.97 558 HIS A O 1
ATOM 4471 N N . SER A 1 559 ? -36.374 21.272 -34.561 1.00 55.00 559 SER A N 1
ATOM 4472 C CA . SER A 1 559 ? -36.575 22.319 -33.555 1.00 55.00 559 SER A CA 1
ATOM 4473 C C . SER A 1 559 ? -35.366 22.453 -32.625 1.00 55.00 559 SER A C 1
ATOM 4475 O O . SER A 1 559 ? -34.932 21.502 -31.977 1.00 55.00 559 SER A O 1
ATOM 4477 N N . GLU A 1 560 ? -34.824 23.669 -32.583 1.00 65.94 560 GLU A N 1
ATOM 4478 C CA . GLU A 1 560 ? -33.795 24.091 -31.633 1.00 65.94 560 GLU A CA 1
ATOM 4479 C C . GLU A 1 560 ? -34.418 24.287 -30.247 1.00 65.94 560 GLU A C 1
ATOM 4481 O O . GLU A 1 560 ? -35.458 24.938 -30.131 1.00 65.94 560 GLU A O 1
ATOM 4486 N N . GLY A 1 561 ? -33.781 23.768 -29.198 1.00 65.06 561 GLY A N 1
ATOM 4487 C CA . GLY A 1 561 ? -34.248 23.960 -27.825 1.00 65.06 561 GLY A CA 1
ATOM 4488 C C . GLY A 1 561 ? -33.969 22.786 -26.892 1.00 65.06 561 GLY A C 1
ATOM 4489 O O . GLY A 1 561 ? -33.262 21.842 -27.243 1.00 65.06 561 GLY A O 1
ATOM 4490 N N . ASP A 1 562 ? -34.534 22.870 -25.689 1.00 69.19 562 ASP A N 1
ATOM 4491 C CA . ASP A 1 562 ? -34.380 21.890 -24.612 1.00 69.19 562 ASP A CA 1
ATOM 4492 C C . ASP A 1 562 ? -35.354 20.714 -24.771 1.00 69.19 562 ASP A C 1
ATOM 4494 O O . ASP A 1 562 ? -36.552 20.855 -24.544 1.00 69.19 562 ASP A O 1
ATOM 4498 N N . TRP A 1 563 ? -34.841 19.539 -25.112 1.00 73.12 563 TRP A N 1
ATOM 4499 C CA . TRP A 1 563 ? -35.599 18.292 -25.152 1.00 73.12 563 TRP A CA 1
ATOM 4500 C C . TRP A 1 563 ? -35.589 17.634 -23.773 1.00 73.12 563 TRP A C 1
ATOM 4502 O O . TRP A 1 563 ? -34.528 17.505 -23.160 1.00 73.12 563 TRP A O 1
ATOM 4512 N N . GLN A 1 564 ? -36.747 17.198 -23.274 1.00 74.50 564 GLN A N 1
ATOM 4513 C CA . GLN A 1 564 ? -36.835 16.486 -21.995 1.00 74.50 564 GLN A CA 1
ATOM 4514 C C . GLN A 1 564 ? -36.902 14.978 -22.218 1.00 74.50 564 GLN A C 1
ATOM 4516 O O . GLN A 1 564 ? -37.696 14.496 -23.020 1.00 74.50 564 GLN A O 1
ATOM 4521 N N . ILE A 1 565 ? -36.104 14.226 -21.473 1.00 74.88 565 ILE A N 1
ATOM 4522 C CA . ILE A 1 565 ? -36.051 12.768 -21.504 1.00 74.88 565 ILE A CA 1
ATOM 4523 C C . ILE A 1 565 ? -36.474 12.265 -20.131 1.00 74.88 565 ILE A C 1
ATOM 4525 O O . ILE A 1 565 ? -35.876 12.624 -19.123 1.00 74.88 565 ILE A O 1
ATOM 4529 N N . VAL A 1 566 ? -37.506 11.435 -20.077 1.00 77.88 566 VAL A N 1
ATOM 4530 C CA . VAL A 1 566 ? -38.079 10.926 -18.833 1.00 77.88 566 VAL A CA 1
ATOM 4531 C C . VAL A 1 566 ? -37.933 9.411 -18.808 1.00 77.88 566 VAL A C 1
ATOM 4533 O O . VAL A 1 566 ? -38.514 8.722 -19.642 1.00 77.88 566 VAL A O 1
ATOM 4536 N N . VAL A 1 567 ? -37.169 8.892 -17.849 1.00 74.94 567 VAL A N 1
ATOM 4537 C CA . VAL A 1 567 ? -36.913 7.458 -17.658 1.00 74.94 567 VAL A CA 1
ATOM 4538 C C . VAL A 1 567 ? -37.669 6.970 -16.428 1.00 74.94 567 VAL A C 1
ATOM 4540 O O . VAL A 1 567 ? -37.551 7.554 -15.349 1.00 74.94 567 VAL A O 1
ATOM 4543 N N . THR A 1 568 ? -38.427 5.887 -16.575 1.00 79.06 568 THR A N 1
ATOM 4544 C CA . THR A 1 568 ? -39.176 5.251 -15.482 1.00 79.06 568 THR A CA 1
ATOM 4545 C C . THR A 1 568 ? -38.890 3.753 -15.448 1.00 79.06 568 THR A C 1
ATOM 4547 O O . THR A 1 568 ? -39.093 3.070 -16.450 1.00 79.06 568 THR A O 1
ATOM 4550 N N . ALA A 1 569 ? -38.465 3.226 -14.298 1.00 72.88 569 ALA A N 1
ATOM 4551 C CA . ALA A 1 569 ? -38.349 1.781 -14.089 1.00 72.88 569 ALA A CA 1
ATOM 4552 C C . ALA A 1 569 ? -39.726 1.167 -13.800 1.00 72.88 569 ALA A C 1
ATOM 4554 O O . ALA A 1 569 ? -40.440 1.624 -12.900 1.00 72.88 569 ALA A O 1
ATOM 4555 N N . ILE A 1 570 ? -40.090 0.127 -14.550 1.00 77.12 570 ILE A N 1
ATOM 4556 C CA . ILE A 1 570 ? -41.407 -0.525 -14.484 1.00 77.12 570 ILE A CA 1
ATOM 4557 C C . ILE A 1 570 ? -41.330 -1.868 -13.755 1.00 77.12 570 ILE A C 1
ATOM 4559 O O . ILE A 1 570 ? -42.210 -2.171 -12.949 1.00 77.12 570 ILE A O 1
ATOM 4563 N N . GLN A 1 571 ? -40.271 -2.647 -13.986 1.00 68.62 571 GLN A N 1
ATOM 4564 C CA . GLN A 1 571 ? -40.001 -3.915 -13.303 1.00 68.62 571 GLN A CA 1
ATOM 4565 C C . GLN A 1 571 ? -38.482 -4.127 -13.190 1.00 68.62 571 GLN A C 1
ATOM 4567 O O . GLN A 1 571 ? -37.759 -3.773 -14.117 1.00 68.62 571 GLN A O 1
ATOM 4572 N N . LEU A 1 572 ? -38.004 -4.676 -12.068 1.00 59.47 572 LEU A N 1
ATOM 4573 C CA . LEU A 1 572 ? -36.585 -4.965 -11.809 1.00 59.47 572 LEU A CA 1
ATOM 4574 C C . LEU A 1 572 ? -36.420 -6.456 -11.499 1.00 59.47 572 LEU A C 1
ATOM 4576 O O . LEU A 1 572 ? -37.205 -6.964 -10.692 1.00 59.47 572 LEU A O 1
ATOM 4580 N N . ASP A 1 573 ? -35.406 -7.114 -12.070 1.00 55.19 573 ASP A N 1
ATOM 4581 C CA . ASP A 1 573 ? -35.045 -8.484 -11.672 1.00 55.19 573 ASP A CA 1
ATOM 4582 C C . ASP A 1 573 ? -34.010 -8.498 -10.516 1.00 55.19 573 ASP A C 1
ATOM 4584 O O . ASP A 1 573 ? -34.169 -9.311 -9.613 1.00 55.19 573 ASP A O 1
ATOM 4588 N N . GLU A 1 574 ? -33.057 -7.548 -10.444 1.00 56.16 574 GLU A N 1
ATOM 4589 C CA . GLU A 1 574 ? -32.132 -7.254 -9.311 1.00 56.16 574 GLU A CA 1
ATOM 4590 C C . GLU A 1 574 ? -31.619 -5.777 -9.424 1.00 56.16 574 GLU A C 1
ATOM 4592 O O . GLU A 1 574 ? -31.630 -5.217 -10.523 1.00 56.16 574 GLU A O 1
ATOM 4597 N N . PRO A 1 575 ? -31.189 -5.080 -8.344 1.00 53.00 575 PRO A N 1
ATOM 4598 C CA . PRO A 1 575 ? -30.895 -3.638 -8.380 1.00 53.00 575 PRO A CA 1
ATOM 4599 C C . PRO A 1 575 ? -29.460 -3.299 -8.840 1.00 53.00 575 PRO A C 1
ATOM 4601 O O . PRO A 1 575 ? -28.556 -3.069 -8.019 1.00 53.00 575 PRO A O 1
ATOM 4604 N N . GLU A 1 576 ? -29.266 -3.169 -10.151 1.00 54.28 576 GLU A N 1
ATOM 4605 C CA . GLU A 1 576 ? -28.029 -2.682 -10.788 1.00 54.28 576 GLU A CA 1
ATOM 4606 C C . GLU A 1 576 ? -28.175 -1.258 -11.371 1.00 54.28 576 GLU A C 1
ATOM 4608 O O . GLU A 1 576 ? -29.269 -0.692 -11.418 1.00 54.28 576 GLU A O 1
ATOM 4613 N N . ALA A 1 577 ? -27.052 -0.620 -11.722 1.00 53.62 577 ALA A N 1
ATOM 4614 C CA . ALA A 1 577 ? -27.025 0.754 -12.234 1.00 53.62 577 ALA A CA 1
ATOM 4615 C C . ALA A 1 577 ? -27.345 0.790 -13.739 1.00 53.62 577 ALA A C 1
ATOM 4617 O O . ALA A 1 577 ? -26.840 -0.040 -14.491 1.00 53.62 577 ALA A O 1
ATOM 4618 N N . ALA A 1 578 ? -28.155 1.759 -14.179 1.00 56.12 578 ALA A N 1
ATOM 4619 C CA . ALA A 1 578 ? -28.430 1.979 -15.601 1.00 56.12 578 ALA A CA 1
ATOM 4620 C C . ALA A 1 578 ? -27.607 3.159 -16.141 1.00 56.12 578 ALA A C 1
ATOM 4622 O O . ALA A 1 578 ? -27.380 4.151 -15.439 1.00 56.12 578 ALA A O 1
ATOM 4623 N N . SER A 1 579 ? -27.198 3.066 -17.404 1.00 54.50 579 SER A N 1
ATOM 4624 C CA . SER A 1 579 ? -26.418 4.094 -18.097 1.00 54.50 579 SER A CA 1
ATOM 4625 C C . SER A 1 579 ? -27.270 4.733 -19.186 1.00 54.50 579 SER A C 1
ATOM 4627 O O . SER A 1 579 ? -27.849 4.037 -20.021 1.00 54.50 579 SER A O 1
ATOM 4629 N N . LEU A 1 580 ? -27.361 6.065 -19.185 1.00 50.06 580 LEU A N 1
ATOM 4630 C CA . LEU A 1 580 ? -28.024 6.822 -20.245 1.00 50.06 580 LEU A CA 1
ATOM 4631 C C . LEU A 1 580 ? -26.956 7.554 -21.040 1.00 50.06 580 LEU A C 1
ATOM 4633 O O . LEU A 1 580 ? -26.246 8.423 -20.527 1.00 50.06 580 LEU A O 1
ATOM 4637 N N . VAL A 1 581 ? -26.878 7.204 -22.315 1.00 51.81 581 VAL A N 1
ATOM 4638 C CA . VAL A 1 581 ? -26.016 7.864 -23.279 1.00 51.81 581 VAL A CA 1
ATOM 4639 C C . VAL A 1 581 ? -26.889 8.755 -24.144 1.00 51.81 581 VAL A C 1
ATOM 4641 O O . VAL A 1 581 ? -27.808 8.295 -24.828 1.00 51.81 581 VAL A O 1
ATOM 4644 N N . VAL A 1 582 ? -26.589 10.052 -24.123 1.00 48.78 582 VAL A N 1
ATOM 4645 C CA . VAL A 1 582 ? -27.179 10.995 -25.071 1.00 48.78 582 VAL A CA 1
ATOM 4646 C C . VAL A 1 582 ? -26.062 11.691 -25.822 1.00 48.78 582 VAL A C 1
ATOM 4648 O O . VAL A 1 582 ? -25.168 12.295 -25.225 1.00 48.78 582 VAL A O 1
ATOM 4651 N N . GLY A 1 583 ? -26.108 11.595 -27.144 1.00 52.91 583 GLY A N 1
ATOM 4652 C CA . GLY A 1 583 ? -25.140 12.250 -28.004 1.00 52.91 583 GLY A CA 1
ATOM 4653 C C . GLY A 1 583 ? -25.632 12.355 -29.435 1.00 52.91 583 GLY A C 1
ATOM 4654 O O . GLY A 1 583 ? -26.616 11.727 -29.831 1.00 52.91 583 GLY A O 1
ATOM 4655 N N . VAL A 1 584 ? -24.927 13.167 -30.214 1.00 48.59 584 VAL A N 1
ATOM 4656 C CA . VAL A 1 584 ? -25.037 13.112 -31.671 1.00 48.59 584 VAL A CA 1
ATOM 4657 C C . VAL A 1 584 ? -23.992 12.094 -32.136 1.00 48.59 584 VAL A C 1
ATOM 4659 O O . VAL A 1 584 ? -22.822 12.193 -31.781 1.00 48.59 584 VAL A O 1
ATOM 4662 N N . PHE A 1 585 ? -24.430 11.043 -32.821 1.00 49.59 585 PHE A N 1
ATOM 4663 C CA . PHE A 1 585 ? -23.591 9.904 -33.197 1.00 49.59 585 PHE A CA 1
ATOM 4664 C C . PHE A 1 585 ? -23.549 9.811 -34.716 1.00 49.59 585 PHE A C 1
ATOM 4666 O O . PHE A 1 585 ? -24.602 9.914 -35.349 1.00 49.59 585 PHE A O 1
ATOM 4673 N N . ASP A 1 586 ? -22.362 9.604 -35.284 1.00 53.34 586 ASP A N 1
ATOM 4674 C CA . ASP A 1 586 ? -22.252 9.084 -36.641 1.00 53.34 586 ASP A CA 1
ATOM 4675 C C . ASP A 1 586 ? -22.181 7.552 -36.535 1.00 53.34 586 ASP A C 1
ATOM 4677 O O . ASP A 1 586 ? -21.206 7.030 -36.002 1.00 53.34 586 ASP A O 1
ATOM 4681 N N . PRO A 1 587 ? -23.225 6.799 -36.933 1.00 50.66 587 PRO A N 1
ATOM 4682 C CA . PRO A 1 587 ? -23.248 5.346 -36.792 1.00 50.66 587 PRO A CA 1
ATOM 4683 C C . PRO A 1 587 ? -22.184 4.607 -37.584 1.00 50.66 587 PRO A C 1
ATOM 4685 O O . PRO A 1 587 ? -21.977 3.412 -37.363 1.00 50.66 587 PRO A O 1
ATOM 4688 N N . GLU A 1 588 ? -21.530 5.317 -38.488 1.00 64.75 588 GLU A N 1
ATOM 4689 C CA . GLU A 1 588 ? -20.473 4.782 -39.314 1.00 64.75 588 GLU A CA 1
ATOM 4690 C C . GLU A 1 588 ? -19.084 4.997 -38.689 1.00 64.75 588 GLU A C 1
ATOM 4692 O O . GLU A 1 588 ? -18.174 4.360 -39.185 1.00 64.75 588 GLU A O 1
ATOM 4697 N N . ASP A 1 589 ? -18.919 5.766 -37.598 1.00 64.75 589 ASP A N 1
ATOM 4698 C CA . ASP A 1 589 ? -17.624 6.095 -36.948 1.00 64.75 589 ASP A CA 1
ATOM 4699 C C . ASP A 1 589 ? -17.797 6.203 -35.406 1.00 64.75 589 ASP A C 1
ATOM 4701 O O . ASP A 1 589 ? -18.263 7.216 -34.860 1.00 64.75 589 ASP A O 1
ATOM 4705 N N . ILE A 1 590 ? -17.522 5.104 -34.686 1.00 61.56 590 ILE A N 1
ATOM 4706 C CA . ILE A 1 590 ? -17.859 4.950 -33.257 1.00 61.56 590 ILE A CA 1
ATOM 4707 C C . ILE A 1 590 ? -16.827 5.551 -32.295 1.00 61.56 590 ILE A C 1
ATOM 4709 O O . ILE A 1 590 ? -17.225 5.892 -31.171 1.00 61.56 590 ILE A O 1
ATOM 4713 N N . ASP A 1 591 ? -15.578 5.763 -32.695 1.00 61.34 591 ASP A N 1
ATOM 4714 C CA . ASP A 1 591 ? -14.530 6.366 -31.859 1.00 61.34 591 ASP A CA 1
ATOM 4715 C C . ASP A 1 591 ? -14.140 7.799 -32.287 1.00 61.34 591 ASP A C 1
ATOM 4717 O O . ASP A 1 591 ? -13.495 8.521 -31.519 1.00 61.34 591 ASP A O 1
ATOM 4721 N N . SER A 1 592 ? -14.699 8.273 -33.406 1.00 66.62 592 SER A N 1
ATOM 4722 C CA . SER A 1 592 ? -14.628 9.647 -33.915 1.00 66.62 592 SER A CA 1
ATOM 4723 C C . SER A 1 592 ? -13.243 10.067 -34.396 1.00 66.62 592 SER A C 1
ATOM 4725 O O . SER A 1 592 ? -12.827 11.214 -34.169 1.00 66.62 592 SER A O 1
ATOM 4727 N N . ASP A 1 593 ? -12.550 9.154 -35.068 1.00 69.19 593 ASP A N 1
ATOM 4728 C CA . ASP A 1 593 ? -11.214 9.355 -35.619 1.00 69.19 593 ASP A CA 1
ATOM 4729 C C . ASP A 1 593 ? -11.185 9.686 -37.135 1.00 69.19 593 ASP A C 1
ATOM 4731 O O . ASP A 1 593 ? -10.109 9.917 -37.695 1.00 69.19 593 ASP A O 1
ATOM 4735 N N . ASP A 1 594 ? -12.363 9.840 -37.762 1.00 76.19 594 ASP A N 1
ATOM 4736 C CA . ASP A 1 594 ? -12.604 10.043 -39.203 1.00 76.19 594 ASP A CA 1
ATOM 4737 C C . ASP A 1 594 ? -12.386 8.780 -40.084 1.00 76.19 594 ASP A C 1
ATOM 4739 O O . ASP A 1 594 ? -12.308 8.898 -41.319 1.00 76.19 594 ASP A O 1
ATOM 4743 N N . VAL A 1 595 ? -12.343 7.578 -39.499 1.00 75.88 595 VAL A N 1
ATOM 4744 C CA . VAL A 1 595 ? -12.365 6.277 -40.190 1.00 75.88 595 VAL A CA 1
ATOM 4745 C C . VAL A 1 595 ? -13.696 5.566 -39.920 1.00 75.88 595 VAL A C 1
ATOM 4747 O O . VAL A 1 595 ? -14.250 5.623 -38.829 1.00 75.88 595 VAL A O 1
ATOM 4750 N N . THR A 1 596 ? -14.282 4.923 -40.937 1.00 82.88 596 THR A N 1
ATOM 4751 C CA . THR A 1 596 ? -15.560 4.226 -40.739 1.00 82.88 596 THR A CA 1
ATOM 4752 C C . THR A 1 596 ? -15.345 2.846 -40.122 1.00 82.88 596 THR A C 1
ATOM 4754 O O . THR A 1 596 ? -14.426 2.141 -40.529 1.00 82.88 596 THR A O 1
ATOM 4757 N N . ASN A 1 597 ? -16.239 2.412 -39.228 1.00 73.69 597 ASN A N 1
ATOM 4758 C CA . ASN A 1 597 ? -16.201 1.146 -38.475 1.00 73.69 597 ASN A CA 1
ATOM 4759 C C . ASN A 1 597 ? -15.956 -0.109 -39.334 1.00 73.69 597 ASN A C 1
ATOM 4761 O O . ASN A 1 597 ? -15.509 -1.133 -38.830 1.00 73.69 597 ASN A O 1
ATOM 4765 N N . ASP A 1 598 ? -16.328 -0.083 -40.617 1.00 84.75 598 ASP A N 1
ATOM 4766 C CA . ASP A 1 598 ? -16.126 -1.189 -41.561 1.00 84.75 598 ASP A CA 1
ATOM 4767 C C . ASP A 1 598 ? -14.727 -1.210 -42.199 1.00 84.75 598 ASP A C 1
ATOM 4769 O O . ASP A 1 598 ? -14.339 -2.209 -42.810 1.00 84.75 598 ASP A O 1
ATOM 4773 N N . THR A 1 599 ? -13.987 -0.113 -42.069 1.00 89.19 599 THR A N 1
ATOM 4774 C CA . THR A 1 599 ? -12.604 0.064 -42.525 1.00 89.19 599 THR A CA 1
ATOM 4775 C C . THR A 1 599 ? -11.610 0.284 -41.392 1.00 89.19 599 THR A C 1
ATOM 4777 O O . THR A 1 599 ? -10.414 0.255 -41.663 1.00 89.19 599 THR A O 1
ATOM 4780 N N . ASP A 1 600 ? -12.105 0.479 -40.173 1.00 87.81 600 ASP A N 1
ATOM 4781 C CA . ASP A 1 600 ? -11.324 0.759 -38.981 1.00 87.81 600 ASP A CA 1
ATOM 4782 C C . ASP A 1 600 ? -10.758 -0.529 -38.358 1.00 87.81 600 ASP A C 1
ATOM 4784 O O . ASP A 1 600 ? -11.506 -1.429 -37.964 1.00 87.81 600 ASP A O 1
ATOM 4788 N N . ASN A 1 601 ? -9.431 -0.631 -38.287 1.00 90.62 601 ASN A N 1
ATOM 4789 C CA . ASN A 1 601 ? -8.720 -1.736 -37.648 1.00 90.62 601 ASN A CA 1
ATOM 4790 C C . ASN A 1 601 ? -8.551 -1.562 -36.126 1.00 90.62 601 ASN A C 1
ATOM 4792 O O . ASN A 1 601 ? -8.082 -2.490 -35.469 1.00 90.62 601 ASN A O 1
ATOM 4796 N N . CYS A 1 602 ? -8.989 -0.438 -35.548 1.00 87.94 602 CYS A N 1
ATOM 4797 C CA . CYS A 1 602 ? -9.210 -0.267 -34.114 1.00 87.94 602 CYS A CA 1
ATOM 4798 C C . CYS A 1 602 ? -10.543 0.446 -33.816 1.00 87.94 602 CYS A C 1
ATOM 4800 O O . CYS A 1 602 ? -10.528 1.506 -33.201 1.00 87.94 602 CYS A O 1
ATOM 4802 N N . PRO A 1 603 ? -11.708 -0.191 -34.063 1.00 82.75 603 PRO A N 1
ATOM 4803 C CA . PRO A 1 603 ? -13.024 0.460 -34.009 1.00 82.75 603 PRO A CA 1
ATOM 4804 C C . PRO A 1 603 ? -13.359 1.235 -32.734 1.00 82.75 603 PRO A C 1
ATOM 4806 O O . PRO A 1 603 ? -14.287 2.020 -32.728 1.00 82.75 603 PRO A O 1
ATOM 4809 N N . ASN A 1 604 ? -12.699 0.969 -31.607 1.00 76.56 604 ASN A N 1
ATOM 4810 C CA . ASN A 1 604 ? -12.991 1.628 -30.333 1.00 76.56 604 ASN A CA 1
ATOM 4811 C C . ASN A 1 604 ? -11.834 2.507 -29.827 1.00 76.56 604 ASN A C 1
ATOM 4813 O O . ASN A 1 604 ? -11.901 2.993 -28.693 1.00 76.56 604 ASN A O 1
ATOM 4817 N N . VAL A 1 605 ? -10.755 2.653 -30.599 1.00 72.12 605 VAL A N 1
ATOM 4818 C CA . VAL A 1 605 ? -9.508 3.304 -30.187 1.00 72.12 605 VAL A CA 1
ATOM 4819 C C . VAL A 1 605 ? -8.974 4.163 -31.328 1.00 72.12 605 VAL A C 1
ATOM 4821 O O . VAL A 1 605 ? -8.352 3.644 -32.244 1.00 72.12 605 VAL A O 1
ATOM 4824 N N . ILE A 1 606 ? -9.090 5.483 -31.144 1.00 74.31 606 ILE A N 1
ATOM 4825 C CA . ILE A 1 606 ? -8.719 6.520 -32.118 1.00 74.31 606 ILE A CA 1
ATOM 4826 C C . ILE A 1 606 ? -7.378 6.213 -32.792 1.00 74.31 606 ILE A C 1
ATOM 4828 O O . ILE A 1 606 ? -6.316 6.342 -32.164 1.00 74.31 606 ILE A O 1
ATOM 4832 N N . ASN A 1 607 ? -7.408 5.894 -34.085 1.00 82.75 607 ASN A N 1
ATOM 4833 C CA . ASN A 1 607 ? -6.225 5.595 -34.882 1.00 82.75 607 ASN A CA 1
ATOM 4834 C C . ASN A 1 607 ? -6.370 6.004 -36.368 1.00 82.75 607 ASN A C 1
ATOM 4836 O O . ASN A 1 607 ? -6.231 5.170 -37.269 1.00 82.75 607 ASN A O 1
ATOM 4840 N N . PRO A 1 608 ? -6.441 7.317 -36.676 1.00 84.62 608 PRO A N 1
ATOM 4841 C CA . PRO A 1 608 ? -6.727 7.804 -38.032 1.00 84.62 608 PRO A CA 1
ATOM 4842 C C . PRO A 1 608 ? -5.733 7.346 -39.116 1.00 84.62 608 PRO A C 1
ATOM 4844 O O . PRO A 1 608 ? -5.975 7.494 -40.314 1.00 84.62 608 PRO A O 1
ATOM 4847 N N . GLU A 1 609 ? -4.553 6.873 -38.704 1.00 90.31 609 GLU A N 1
ATOM 4848 C CA . GLU A 1 609 ? -3.485 6.402 -39.586 1.00 90.31 609 GLU A CA 1
ATOM 4849 C C . GLU A 1 609 ? -3.610 4.919 -39.970 1.00 90.31 609 GLU A C 1
ATOM 4851 O O . GLU A 1 609 ? -2.935 4.509 -40.917 1.00 90.31 609 GLU A O 1
ATOM 4856 N N . GLN A 1 610 ? -4.464 4.143 -39.286 1.00 91.56 610 GLN A N 1
ATOM 4857 C CA . GLN A 1 610 ? -4.792 2.745 -39.608 1.00 91.56 610 GLN A CA 1
ATOM 4858 C C . GLN A 1 610 ? -3.543 1.874 -39.827 1.00 91.56 610 GLN A C 1
ATOM 4860 O O . GLN A 1 610 ? -3.460 1.076 -40.762 1.00 91.56 610 GLN A O 1
ATOM 4865 N N . ALA A 1 611 ? -2.515 2.094 -39.004 1.00 92.56 611 ALA A N 1
ATOM 4866 C CA . ALA A 1 611 ? -1.288 1.313 -39.059 1.00 92.56 611 ALA A CA 1
ATOM 4867 C C . ALA A 1 611 ? -1.575 -0.123 -38.595 1.00 92.56 611 ALA A C 1
ATOM 4869 O O . ALA A 1 611 ? -2.315 -0.302 -37.635 1.00 92.56 611 ALA A O 1
ATOM 4870 N N . ASP A 1 612 ? -1.042 -1.105 -39.318 1.00 92.12 612 ASP A N 1
ATOM 4871 C CA . ASP A 1 612 ? -1.152 -2.547 -39.058 1.00 92.12 612 ASP A CA 1
ATOM 4872 C C . ASP A 1 612 ? 0.122 -3.188 -39.629 1.00 92.12 612 ASP A C 1
ATOM 4874 O O . ASP A 1 612 ? 0.281 -3.377 -40.845 1.00 92.12 612 ASP A O 1
ATOM 4878 N N . ILE A 1 613 ? 1.120 -3.345 -38.767 1.00 93.31 613 ILE A N 1
ATOM 4879 C CA . ILE A 1 613 ? 2.480 -3.722 -39.151 1.00 93.31 613 ILE A CA 1
ATOM 4880 C C . ILE A 1 613 ? 2.628 -5.222 -39.430 1.00 93.31 613 ILE A C 1
ATOM 4882 O O . ILE A 1 613 ? 3.496 -5.595 -40.234 1.00 93.31 613 ILE A O 1
ATOM 4886 N N . ASP A 1 614 ? 1.820 -6.079 -38.807 1.00 88.94 614 ASP A N 1
ATOM 4887 C CA . ASP A 1 614 ? 1.892 -7.534 -38.962 1.00 88.94 614 ASP A CA 1
ATOM 4888 C C . ASP A 1 614 ? 0.806 -8.120 -39.887 1.00 88.94 614 ASP A C 1
ATOM 4890 O O . ASP A 1 614 ? 0.929 -9.268 -40.336 1.00 88.94 614 ASP A O 1
ATOM 4894 N N . ALA A 1 615 ? -0.121 -7.268 -40.330 1.00 94.25 615 ALA A N 1
ATOM 4895 C CA . ALA A 1 615 ? -1.162 -7.514 -41.319 1.00 94.25 615 ALA A CA 1
ATOM 4896 C C . ALA A 1 615 ? -2.196 -8.559 -40.883 1.00 94.25 615 ALA A C 1
ATOM 4898 O O . ALA A 1 615 ? -2.691 -9.328 -41.724 1.00 94.25 615 ALA A O 1
ATOM 4899 N N . ASP A 1 616 ? -2.508 -8.609 -39.592 1.00 92.50 616 ASP A N 1
ATOM 4900 C CA . ASP A 1 616 ? -3.517 -9.502 -39.030 1.00 92.50 616 ASP A CA 1
ATOM 4901 C C . ASP A 1 616 ? -4.937 -8.901 -39.014 1.00 92.50 616 ASP A C 1
ATOM 4903 O O . ASP A 1 616 ? -5.918 -9.645 -38.898 1.00 92.50 616 ASP A O 1
ATOM 4907 N N . GLY A 1 617 ? -5.057 -7.593 -39.270 1.00 90.81 617 GLY A N 1
ATOM 4908 C CA . GLY A 1 617 ? -6.314 -6.850 -39.314 1.00 90.81 617 GLY A CA 1
ATOM 4909 C C . GLY A 1 617 ? -6.659 -6.086 -38.034 1.00 90.81 617 GLY A C 1
ATOM 4910 O O . GLY A 1 617 ? -7.695 -5.420 -38.027 1.00 90.81 617 GLY A O 1
ATOM 4911 N N . MET A 1 618 ? -5.823 -6.153 -36.998 1.00 92.12 618 MET A N 1
ATOM 4912 C CA . MET A 1 618 ? -5.860 -5.295 -35.815 1.00 92.12 618 MET A CA 1
ATOM 4913 C C . MET A 1 618 ? -4.848 -4.158 -35.982 1.00 92.12 618 MET A C 1
ATOM 4915 O O . MET A 1 618 ? -3.762 -4.335 -36.524 1.00 92.12 618 MET A O 1
ATOM 4919 N N . GLY A 1 619 ? -5.213 -2.940 -35.584 1.00 92.31 619 GLY A N 1
ATOM 4920 C CA . GLY A 1 619 ? -4.312 -1.800 -35.731 1.00 92.31 619 GLY A CA 1
ATOM 4921 C C . GLY A 1 619 ? -3.235 -1.741 -34.649 1.00 92.31 619 GLY A C 1
ATOM 4922 O O . GLY A 1 619 ? -3.494 -2.063 -33.495 1.00 92.31 619 GLY A O 1
ATOM 4923 N N . ASP A 1 620 ? -2.058 -1.204 -34.985 1.00 86.31 620 ASP A N 1
ATOM 4924 C CA . ASP A 1 620 ? -0.866 -1.112 -34.119 1.00 86.31 620 ASP A CA 1
ATOM 4925 C C . ASP A 1 620 ? -1.150 -0.542 -32.712 1.00 86.31 620 ASP A C 1
ATOM 4927 O O . ASP A 1 620 ? -0.406 -0.796 -31.766 1.00 86.31 620 ASP A O 1
ATOM 4931 N N . VAL A 1 621 ? -2.180 0.302 -32.570 1.00 77.94 621 VAL A N 1
ATOM 4932 C CA . VAL A 1 621 ? -2.534 0.942 -31.292 1.00 77.94 621 VAL A CA 1
ATOM 4933 C C . VAL A 1 621 ? -3.450 0.097 -30.405 1.00 77.94 621 VAL A C 1
ATOM 4935 O O . VAL A 1 621 ? -3.564 0.392 -29.215 1.00 77.94 621 VAL A O 1
ATOM 4938 N N . CYS A 1 622 ? -4.119 -0.905 -30.972 1.00 83.50 622 CYS A N 1
ATOM 4939 C CA . CYS A 1 622 ? -5.012 -1.829 -30.279 1.00 83.50 622 CYS A CA 1
ATOM 4940 C C . CYS A 1 622 ? -4.560 -3.294 -30.390 1.00 83.50 622 CYS A C 1
ATOM 4942 O O . CYS A 1 622 ? -5.274 -4.163 -29.899 1.00 83.50 622 CYS A O 1
ATOM 4944 N N . ASP A 1 623 ? -3.396 -3.541 -30.997 1.00 89.25 623 ASP A N 1
ATOM 4945 C CA . ASP A 1 623 ? -2.794 -4.855 -31.185 1.00 89.25 623 ASP A CA 1
ATOM 4946 C C . ASP A 1 623 ? -1.866 -5.239 -30.010 1.00 89.25 623 ASP A C 1
ATOM 4948 O O . ASP A 1 623 ? -0.832 -4.607 -29.756 1.00 89.25 623 ASP A O 1
ATOM 4952 N N . ASN A 1 624 ? -2.231 -6.294 -29.278 1.00 82.38 624 ASN A N 1
ATOM 4953 C CA . ASN A 1 624 ? -1.458 -6.862 -28.176 1.00 82.38 624 ASN A CA 1
ATOM 4954 C C . ASN A 1 624 ? -0.308 -7.779 -28.635 1.00 82.38 624 ASN A C 1
ATOM 4956 O O . ASN A 1 624 ? 0.488 -8.204 -27.794 1.00 82.38 624 ASN A O 1
ATOM 4960 N N . CYS A 1 625 ? -0.138 -8.016 -29.940 1.00 85.94 625 CYS A N 1
ATOM 4961 C CA . CYS A 1 625 ? 1.058 -8.606 -30.533 1.00 85.94 625 CYS A CA 1
ATOM 4962 C C . CYS A 1 625 ? 1.538 -7.875 -31.787 1.00 85.94 625 CYS A C 1
ATOM 4964 O O . CYS A 1 625 ? 1.713 -8.495 -32.825 1.00 85.94 625 CYS A O 1
ATOM 4966 N N . LEU A 1 626 ? 2.003 -6.634 -31.605 1.00 86.25 626 LEU A N 1
ATOM 4967 C CA . LEU A 1 626 ? 2.542 -5.711 -32.624 1.00 86.25 626 LEU A CA 1
ATOM 4968 C C . LEU A 1 626 ? 3.450 -6.283 -33.738 1.00 86.25 626 LEU A C 1
ATOM 4970 O O . LEU A 1 626 ? 3.828 -5.563 -34.640 1.00 86.25 626 LEU A O 1
ATOM 4974 N N . THR A 1 627 ? 3.976 -7.501 -33.683 1.00 89.38 627 THR A N 1
ATOM 4975 C CA . THR A 1 627 ? 4.764 -8.060 -34.803 1.00 89.38 627 THR A CA 1
ATOM 4976 C C . THR A 1 627 ? 4.407 -9.505 -35.137 1.00 89.38 627 THR A C 1
ATOM 4978 O O . THR A 1 627 ? 5.106 -10.128 -35.944 1.00 89.38 627 THR A O 1
ATOM 4981 N N . THR A 1 628 ? 3.396 -10.067 -34.479 1.00 88.31 628 THR A N 1
ATOM 4982 C CA . THR A 1 628 ? 3.038 -11.481 -34.561 1.00 88.31 628 THR A CA 1
ATOM 4983 C C . THR A 1 628 ? 1.527 -11.618 -34.717 1.00 88.31 628 THR A C 1
ATOM 4985 O O . THR A 1 628 ? 0.828 -11.494 -33.717 1.00 88.31 628 THR A O 1
ATOM 4988 N N . PRO A 1 629 ? 1.052 -12.011 -35.913 1.00 92.31 629 PRO A N 1
ATOM 4989 C CA . PRO A 1 629 ? -0.368 -11.988 -36.229 1.00 92.31 629 PRO A CA 1
ATOM 4990 C C . PRO A 1 629 ? -1.239 -12.741 -35.225 1.00 92.31 629 PRO A C 1
ATOM 4992 O O . PRO A 1 629 ? -1.078 -13.957 -35.056 1.00 92.31 629 PRO A O 1
ATOM 4995 N N . ASN A 1 630 ? -2.199 -12.047 -34.622 1.00 89.25 630 ASN A N 1
ATOM 4996 C CA . ASN A 1 630 ? -3.149 -12.567 -33.646 1.00 89.25 630 ASN A CA 1
ATOM 4997 C C . ASN A 1 630 ? -4.474 -11.775 -33.643 1.00 89.25 630 ASN A C 1
ATOM 4999 O O . ASN A 1 630 ? -4.916 -11.242 -32.631 1.00 89.25 630 ASN A O 1
ATOM 5003 N N . ALA A 1 631 ? -5.192 -11.801 -34.765 1.00 89.88 631 ALA A N 1
ATOM 5004 C CA . ALA A 1 631 ? -6.438 -11.050 -34.954 1.00 89.88 631 ALA A CA 1
ATOM 5005 C C . ALA A 1 631 ? -7.540 -11.275 -33.888 1.00 89.88 631 ALA A C 1
ATOM 5007 O O . ALA A 1 631 ? -8.501 -10.514 -33.814 1.00 89.88 631 ALA A O 1
ATOM 5008 N N . ASP A 1 632 ? -7.458 -12.352 -33.098 1.00 86.50 632 ASP A N 1
ATOM 5009 C CA . ASP A 1 632 ? -8.381 -12.628 -31.991 1.00 86.50 632 ASP A CA 1
ATOM 5010 C C . ASP A 1 632 ? -7.994 -11.951 -30.665 1.00 86.50 632 ASP A C 1
ATOM 5012 O O . ASP A 1 632 ? -8.798 -11.948 -29.730 1.00 86.50 632 ASP A O 1
ATOM 5016 N N . GLN A 1 633 ? -6.793 -11.371 -30.609 1.00 85.56 633 GLN A N 1
ATOM 5017 C CA . GLN A 1 633 ? -6.220 -10.632 -29.490 1.00 85.56 633 GLN A CA 1
ATOM 5018 C C . GLN A 1 633 ? -6.261 -11.425 -28.181 1.00 85.56 633 GLN A C 1
ATOM 5020 O O . GLN A 1 633 ? -6.409 -10.861 -27.096 1.00 85.56 633 GLN A O 1
ATOM 5025 N N . THR A 1 634 ? -6.148 -12.754 -28.272 1.00 84.44 634 THR A N 1
ATOM 5026 C CA . THR A 1 634 ? -6.206 -13.625 -27.096 1.00 84.44 634 THR A CA 1
ATOM 5027 C C . THR A 1 634 ? -5.004 -13.376 -26.184 1.00 84.44 634 THR A C 1
ATOM 5029 O O . THR A 1 634 ? -3.860 -13.403 -26.630 1.00 84.44 634 THR A O 1
ATOM 5032 N N . ASP A 1 635 ? -5.297 -13.152 -24.906 1.00 70.75 635 ASP A N 1
ATOM 5033 C CA . ASP A 1 635 ? -4.346 -12.912 -23.817 1.00 70.75 635 ASP A CA 1
ATOM 5034 C C . ASP A 1 635 ? -4.855 -13.703 -22.599 1.00 70.75 635 ASP A C 1
ATOM 5036 O O . ASP A 1 635 ? -5.678 -13.221 -21.815 1.00 70.75 635 ASP A O 1
ATOM 5040 N N . ARG A 1 636 ? -4.550 -15.008 -22.578 1.00 67.12 636 ARG A N 1
ATOM 5041 C CA . ARG A 1 636 ? -5.096 -16.008 -21.636 1.00 67.12 636 ARG A CA 1
ATOM 5042 C C . ARG A 1 636 ? -4.065 -17.051 -21.174 1.00 67.12 636 ARG A C 1
ATOM 5044 O O . ARG A 1 636 ? -4.431 -17.945 -20.406 1.00 67.12 636 ARG A O 1
ATOM 5051 N N . PHE A 1 637 ? -2.819 -17.006 -21.642 1.00 51.81 637 PHE A N 1
ATOM 5052 C CA . PHE A 1 637 ? -1.821 -18.068 -21.462 1.00 51.81 637 PHE A CA 1
ATOM 5053 C C . PHE A 1 637 ? -0.578 -17.609 -20.663 1.00 51.81 637 PHE A C 1
ATOM 5055 O O . PHE A 1 637 ? -0.381 -16.433 -20.402 1.00 51.81 637 PHE A O 1
ATOM 5062 N N . PRO A 1 638 ? 0.175 -18.562 -20.089 1.00 49.41 638 PRO A N 1
ATOM 5063 C CA . PRO A 1 638 ? -0.043 -19.141 -18.781 1.00 49.41 638 PRO A CA 1
ATOM 5064 C C . PRO A 1 638 ? 0.790 -18.419 -17.695 1.00 49.41 638 PRO A C 1
ATOM 5066 O O . PRO A 1 638 ? 1.814 -18.931 -17.240 1.00 49.41 638 PRO A O 1
ATOM 5069 N N . LEU A 1 639 ? 0.334 -17.249 -17.242 1.00 48.94 639 LEU A N 1
ATOM 5070 C CA . LEU A 1 639 ? 0.693 -16.694 -15.922 1.00 48.94 639 LEU A CA 1
ATOM 5071 C C . LEU A 1 639 ? -0.524 -16.300 -15.065 1.00 48.94 639 LEU A C 1
ATOM 5073 O O . LEU A 1 639 ? -0.354 -15.948 -13.898 1.00 48.94 639 LEU A O 1
ATOM 5077 N N . ASP A 1 640 ? -1.737 -16.452 -15.604 1.00 48.09 640 ASP A N 1
ATOM 5078 C CA . ASP A 1 640 ? -2.944 -15.828 -15.049 1.00 48.09 640 ASP A CA 1
ATOM 5079 C C . ASP A 1 640 ? -4.095 -16.812 -14.738 1.00 48.09 640 ASP A C 1
ATOM 5081 O O . ASP A 1 640 ? -5.153 -16.414 -14.250 1.00 48.09 640 ASP A O 1
ATOM 5085 N N . GLY A 1 641 ? -3.892 -18.120 -14.940 1.00 43.91 641 GLY A N 1
ATOM 5086 C CA . GLY A 1 641 ? -4.949 -19.125 -14.776 1.00 43.91 641 GLY A CA 1
ATOM 5087 C C . GLY A 1 641 ? -6.086 -18.971 -15.806 1.00 43.91 641 GLY A C 1
ATOM 5088 O O . GLY A 1 641 ? -6.075 -18.051 -16.618 1.00 43.91 641 GLY A O 1
ATOM 5089 N N . PRO A 1 642 ? -7.087 -19.870 -15.811 1.00 41.44 642 PRO A N 1
ATOM 5090 C CA . PRO A 1 642 ? -8.156 -19.866 -16.817 1.00 41.44 642 PRO A CA 1
ATOM 5091 C C . PRO A 1 642 ? -9.071 -18.623 -16.797 1.00 41.44 642 PRO A C 1
ATOM 5093 O O . PRO A 1 642 ? -9.846 -18.453 -17.736 1.00 41.44 642 PRO A O 1
ATOM 5096 N N . ASP A 1 643 ? -8.965 -17.763 -15.774 1.00 44.78 643 ASP A N 1
ATOM 5097 C CA . ASP A 1 643 ? -9.866 -16.626 -15.525 1.00 44.78 643 ASP A CA 1
ATOM 5098 C C . ASP A 1 643 ? -9.141 -15.283 -15.237 1.00 44.78 643 ASP A C 1
ATOM 5100 O O . ASP A 1 643 ? -9.775 -14.341 -14.753 1.00 44.78 643 ASP A O 1
ATOM 5104 N N . GLY A 1 644 ? -7.827 -15.160 -15.467 1.00 47.91 644 GLY A N 1
ATOM 5105 C CA . GLY A 1 644 ? -7.092 -13.921 -15.163 1.00 47.91 644 GLY A CA 1
ATOM 5106 C C . GLY A 1 644 ? -7.133 -12.856 -16.279 1.00 47.91 644 GLY A C 1
ATOM 5107 O O . GLY A 1 644 ? -7.456 -13.172 -17.423 1.00 47.91 644 GLY A O 1
ATOM 5108 N N . PRO A 1 645 ? -6.874 -11.571 -15.953 1.00 48.59 645 PRO A N 1
ATOM 5109 C CA . PRO A 1 645 ? -7.164 -10.428 -16.829 1.00 48.59 645 PRO A CA 1
ATOM 5110 C C . PRO A 1 645 ? -6.189 -10.192 -18.000 1.00 48.59 645 PRO A C 1
ATOM 5112 O O . PRO A 1 645 ? -6.354 -9.179 -18.679 1.00 48.59 645 PRO A O 1
ATOM 5115 N N . GLY A 1 646 ? -5.229 -11.087 -18.254 1.00 53.53 646 GLY A N 1
ATOM 5116 C CA . GLY A 1 646 ? -4.215 -10.913 -19.294 1.00 53.53 646 GLY A CA 1
ATOM 5117 C C . GLY A 1 646 ? -3.168 -9.854 -18.926 1.00 53.53 646 GLY A C 1
ATOM 5118 O O . GLY A 1 646 ? -3.430 -8.931 -18.142 1.00 53.53 646 GLY A O 1
ATOM 5119 N N . ASN A 1 647 ? -1.950 -9.976 -19.457 1.00 57.47 647 ASN A N 1
ATOM 5120 C CA . ASN A 1 647 ? -0.832 -9.079 -19.126 1.00 57.47 647 ASN A CA 1
ATOM 5121 C C . ASN A 1 647 ? -0.627 -7.943 -20.153 1.00 57.47 647 ASN A C 1
ATOM 5123 O O . ASN A 1 647 ? 0.285 -7.121 -19.996 1.00 57.47 647 ASN A O 1
ATOM 5127 N N . GLY A 1 648 ? -1.493 -7.864 -21.167 1.00 63.16 648 GLY A N 1
ATOM 5128 C CA . GLY A 1 648 ? -1.444 -6.897 -22.261 1.00 63.16 648 GLY A CA 1
ATOM 5129 C C . GLY A 1 648 ? -0.513 -7.294 -23.410 1.00 63.16 648 GLY A C 1
ATOM 5130 O O . GLY A 1 648 ? -0.342 -6.498 -24.332 1.00 63.16 648 GLY A O 1
ATOM 5131 N N . ILE A 1 649 ? 0.093 -8.485 -23.360 1.00 72.81 649 ILE A N 1
ATOM 5132 C CA . ILE A 1 649 ? 0.860 -9.114 -24.441 1.00 72.81 649 ILE A CA 1
ATOM 5133 C C . ILE A 1 649 ? 0.071 -10.346 -24.881 1.00 72.81 649 ILE A C 1
ATOM 5135 O O . ILE A 1 649 ? -0.235 -11.204 -24.064 1.00 72.81 649 ILE A O 1
ATOM 5139 N N . GLY A 1 650 ? -0.265 -10.446 -26.164 1.00 76.62 650 GLY A N 1
ATOM 5140 C CA . GLY A 1 650 ? -1.048 -11.576 -26.653 1.00 76.62 650 GLY A CA 1
ATOM 5141 C C . GLY A 1 650 ? -0.280 -12.900 -26.587 1.00 76.62 650 GLY A C 1
ATOM 5142 O O . GLY A 1 650 ? 0.940 -12.963 -26.781 1.00 76.62 650 GLY A O 1
ATOM 5143 N N . ASP A 1 651 ? -1.027 -13.990 -26.415 1.00 76.38 651 ASP A N 1
ATOM 5144 C CA . ASP A 1 651 ? -0.493 -15.355 -26.302 1.00 76.38 651 ASP A CA 1
ATOM 5145 C C . ASP A 1 651 ? 0.413 -15.727 -27.494 1.00 76.38 651 ASP A C 1
ATOM 5147 O O . ASP A 1 651 ? 1.333 -16.536 -27.383 1.00 76.38 651 ASP A O 1
ATOM 5151 N N . ALA A 1 652 ? 0.149 -15.142 -28.668 1.00 79.00 652 ALA A N 1
ATOM 5152 C CA . ALA A 1 652 ? 0.858 -15.437 -29.909 1.00 79.00 652 ALA A CA 1
ATOM 5153 C C . ALA A 1 652 ? 2.310 -14.930 -29.930 1.00 79.00 652 ALA A C 1
ATOM 5155 O O . ALA A 1 652 ? 3.154 -15.525 -30.605 1.00 79.00 652 ALA A O 1
ATOM 5156 N N . CYS A 1 653 ? 2.607 -13.843 -29.215 1.00 77.44 653 CYS A N 1
ATOM 5157 C CA . CYS A 1 653 ? 3.920 -13.198 -29.180 1.00 77.44 653 CYS A CA 1
ATOM 5158 C C . CYS A 1 653 ? 4.645 -13.371 -27.840 1.00 77.44 653 CYS A C 1
ATOM 5160 O O . CYS A 1 653 ? 5.764 -12.869 -27.677 1.00 77.44 653 CYS A O 1
ATOM 5162 N N . GLU A 1 654 ? 4.052 -14.105 -26.901 1.00 71.06 654 GLU A N 1
ATOM 5163 C CA . GLU A 1 654 ? 4.671 -14.430 -25.627 1.00 71.06 654 GLU A CA 1
ATOM 5164 C C . GLU A 1 654 ? 5.639 -15.621 -25.774 1.00 71.06 654 GLU A C 1
ATOM 5166 O O . GLU A 1 654 ? 5.274 -16.731 -26.163 1.00 71.06 654 GLU A O 1
ATOM 5171 N N . ALA A 1 655 ? 6.926 -15.395 -25.493 1.00 57.72 655 ALA A N 1
ATOM 5172 C CA . ALA A 1 655 ? 7.954 -16.433 -25.561 1.00 57.72 655 ALA A CA 1
ATOM 5173 C C . ALA A 1 655 ? 8.171 -17.079 -24.181 1.00 57.72 655 ALA A C 1
ATOM 5175 O O . ALA A 1 655 ? 8.705 -16.434 -23.277 1.00 57.72 655 ALA A O 1
ATOM 5176 N N . LEU A 1 656 ? 7.819 -18.361 -24.033 1.00 57.03 656 LEU A N 1
ATOM 5177 C CA . LEU A 1 656 ? 8.055 -19.121 -22.799 1.00 57.03 656 LEU A CA 1
ATOM 5178 C C . LEU A 1 656 ? 9.535 -19.537 -22.642 1.00 57.03 656 LEU A C 1
ATOM 5180 O O . LEU A 1 656 ? 10.155 -19.984 -23.614 1.00 57.03 656 LEU A O 1
ATOM 5184 N N . PRO A 1 657 ? 10.110 -19.465 -21.427 1.00 58.44 657 PRO A N 1
ATOM 5185 C CA . PRO A 1 657 ? 11.293 -20.243 -21.056 1.00 58.44 657 PRO A CA 1
ATOM 5186 C C . PRO A 1 657 ? 10.993 -21.757 -21.087 1.00 58.44 657 PRO A C 1
ATOM 5188 O O . PRO A 1 657 ? 9.909 -22.166 -20.682 1.00 58.44 657 PRO A O 1
ATOM 5191 N N . GLU A 1 658 ? 11.946 -22.591 -21.531 1.00 67.69 658 GLU A N 1
ATOM 5192 C CA . GLU A 1 658 ? 11.814 -24.071 -21.555 1.00 67.69 658 GLU A CA 1
ATOM 5193 C C . GLU A 1 658 ? 11.764 -24.709 -20.146 1.00 67.69 658 GLU A C 1
ATOM 5195 O O . GLU A 1 658 ? 11.265 -25.821 -19.988 1.00 67.69 658 GLU A O 1
ATOM 5200 N N . ASP A 1 659 ? 12.258 -23.981 -19.145 1.00 72.31 659 ASP A N 1
ATOM 5201 C CA . ASP A 1 659 ? 12.341 -24.334 -17.725 1.00 72.31 659 ASP A CA 1
ATOM 5202 C C . ASP A 1 659 ? 12.016 -23.044 -16.942 1.00 72.31 659 ASP A C 1
ATOM 5204 O O . ASP A 1 659 ? 12.803 -22.086 -16.922 1.00 72.31 659 ASP A O 1
ATOM 5208 N N . MET A 1 660 ? 10.775 -22.941 -16.464 1.00 69.94 660 MET A N 1
ATOM 5209 C CA . MET A 1 660 ? 10.180 -21.706 -15.947 1.00 69.94 660 MET A CA 1
ATOM 5210 C C . MET A 1 660 ? 10.611 -21.388 -14.519 1.00 69.94 660 MET A C 1
ATOM 5212 O O . MET A 1 660 ? 10.655 -20.207 -14.154 1.00 69.94 660 MET A O 1
ATOM 5216 N N . ASP A 1 661 ? 11.007 -22.385 -13.738 1.00 66.94 661 ASP A N 1
ATOM 5217 C CA . ASP A 1 661 ? 11.408 -22.221 -12.344 1.00 66.94 661 ASP A CA 1
ATOM 5218 C C . ASP A 1 661 ? 12.918 -22.450 -12.103 1.00 66.94 661 ASP A C 1
ATOM 5220 O O . ASP A 1 661 ? 13.462 -22.021 -11.079 1.00 66.94 661 ASP A O 1
ATOM 5224 N N . ASN A 1 662 ? 13.636 -22.920 -13.128 1.00 78.06 662 ASN A N 1
ATOM 5225 C CA . ASN A 1 662 ? 15.076 -23.186 -13.173 1.00 78.06 662 ASN A CA 1
ATOM 5226 C C . ASN A 1 662 ? 15.543 -24.265 -12.192 1.00 78.06 662 ASN A C 1
ATOM 5228 O O . ASN A 1 662 ? 16.658 -24.170 -11.652 1.00 78.06 662 ASN A O 1
ATOM 5232 N N . ASP A 1 663 ? 14.721 -25.276 -11.950 1.00 81.50 663 ASP A N 1
ATOM 5233 C CA . ASP A 1 663 ? 15.053 -26.411 -11.093 1.00 81.50 663 ASP A CA 1
ATOM 5234 C C . ASP A 1 663 ? 15.826 -27.528 -11.836 1.00 81.50 663 ASP A C 1
ATOM 5236 O O . ASP A 1 663 ? 16.478 -28.378 -11.213 1.00 81.50 663 ASP A O 1
ATOM 5240 N N . GLY A 1 664 ? 15.885 -27.429 -13.170 1.00 86.88 664 GLY A N 1
ATOM 5241 C CA . GLY A 1 664 ? 16.580 -28.347 -14.066 1.00 86.88 664 GLY A CA 1
ATOM 5242 C C . GLY A 1 664 ? 15.680 -29.379 -14.748 1.00 86.88 664 GLY A C 1
ATOM 5243 O O . GLY A 1 664 ? 16.218 -30.234 -15.466 1.00 86.88 664 GLY A O 1
ATOM 5244 N N . ILE A 1 665 ? 14.366 -29.309 -14.548 1.00 83.25 665 ILE A N 1
ATOM 5245 C CA . ILE A 1 665 ? 13.338 -30.082 -15.240 1.00 83.25 665 ILE A CA 1
ATOM 5246 C C . ILE A 1 665 ? 12.642 -29.171 -16.269 1.00 83.25 665 ILE A C 1
ATOM 5248 O O . ILE A 1 665 ? 12.371 -28.003 -16.034 1.00 83.25 665 ILE A O 1
ATOM 5252 N N . GLU A 1 666 ? 12.417 -29.671 -17.487 1.00 84.12 666 GLU A N 1
ATOM 5253 C CA . GLU A 1 666 ? 11.682 -28.902 -18.506 1.00 84.12 666 GLU A CA 1
ATOM 5254 C C . GLU A 1 666 ? 10.198 -28.837 -18.121 1.00 84.12 666 GLU A C 1
ATOM 5256 O O . GLU A 1 666 ? 9.659 -29.857 -17.702 1.00 84.12 666 GLU A O 1
ATOM 5261 N N . ASN A 1 667 ? 9.496 -27.724 -18.377 1.00 77.75 667 ASN A N 1
ATOM 5262 C CA . ASN A 1 667 ? 8.095 -27.523 -17.939 1.00 77.75 667 ASN A CA 1
ATOM 5263 C C . ASN A 1 667 ? 7.137 -28.669 -18.312 1.00 77.75 667 ASN A C 1
ATOM 5265 O O . ASN A 1 667 ? 6.116 -28.883 -17.673 1.00 77.75 667 ASN A O 1
ATOM 5269 N N . VAL A 1 668 ? 7.418 -29.374 -19.413 1.00 82.25 668 VAL A N 1
ATOM 5270 C CA . VAL A 1 668 ? 6.600 -30.496 -19.907 1.00 82.25 668 VAL A CA 1
ATOM 5271 C C . VAL A 1 668 ? 6.832 -31.809 -19.150 1.00 82.25 668 VAL A C 1
ATOM 5273 O O . VAL A 1 668 ? 6.085 -32.767 -19.345 1.00 82.25 668 VAL A O 1
ATOM 5276 N N . LEU A 1 669 ? 7.896 -31.874 -18.357 1.00 87.38 669 LEU A N 1
ATOM 5277 C CA . LEU A 1 669 ? 8.295 -32.993 -17.506 1.00 87.38 669 LEU A CA 1
ATOM 5278 C C . LEU A 1 669 ? 8.227 -32.638 -16.016 1.00 87.38 669 LEU A C 1
ATOM 5280 O O . LEU A 1 669 ? 8.520 -33.512 -15.209 1.00 87.38 669 LEU A O 1
ATOM 5284 N N . ASP A 1 670 ? 7.882 -31.393 -15.697 1.00 86.81 670 ASP A N 1
ATOM 5285 C CA . ASP A 1 670 ? 7.883 -30.834 -14.355 1.00 86.81 670 ASP A CA 1
ATOM 5286 C C . ASP A 1 670 ? 6.479 -30.915 -13.735 1.00 86.81 670 ASP A C 1
ATOM 5288 O O . ASP A 1 670 ? 5.511 -30.418 -14.317 1.00 86.81 670 ASP A O 1
ATOM 5292 N N . ASN A 1 671 ? 6.347 -31.567 -12.579 1.00 91.44 671 ASN A N 1
ATOM 5293 C CA . ASN A 1 671 ? 5.099 -31.615 -11.816 1.00 91.44 671 ASN A CA 1
ATOM 5294 C C . ASN A 1 671 ? 4.886 -30.375 -10.927 1.00 91.44 671 ASN A C 1
ATOM 5296 O O . ASN A 1 671 ? 3.790 -30.198 -10.399 1.00 91.44 671 ASN A O 1
ATOM 5300 N N . CYS A 1 672 ? 5.860 -29.468 -10.829 1.00 89.44 672 CYS A N 1
ATOM 5301 C CA . CYS A 1 672 ? 5.664 -28.099 -10.363 1.00 89.44 672 CYS A CA 1
ATOM 5302 C C . CYS A 1 672 ? 6.367 -27.082 -11.282 1.00 89.44 672 CYS A C 1
ATOM 5304 O O . CYS A 1 672 ? 7.245 -26.378 -10.803 1.00 89.44 672 CYS A O 1
ATOM 5306 N N . PRO A 1 673 ? 5.884 -26.843 -12.527 1.00 81.31 673 PRO A N 1
ATOM 5307 C CA . PRO A 1 673 ? 6.545 -26.003 -13.552 1.00 81.31 673 PRO A CA 1
ATOM 5308 C C . PRO A 1 673 ? 6.918 -24.564 -13.159 1.00 81.31 673 PRO A C 1
ATOM 5310 O O . PRO A 1 673 ? 7.481 -23.811 -13.951 1.00 81.31 673 PRO A O 1
ATOM 5313 N N . TYR A 1 674 ? 6.491 -24.119 -11.984 1.00 76.75 674 TYR A N 1
ATOM 5314 C CA . TYR A 1 674 ? 6.634 -22.761 -11.487 1.00 76.75 674 TYR A CA 1
ATOM 5315 C C . TYR A 1 674 ? 7.258 -22.702 -10.082 1.00 76.75 674 TYR A C 1
ATOM 5317 O O . TYR A 1 674 ? 7.464 -21.594 -9.569 1.00 76.75 674 TYR A O 1
ATOM 5325 N N . ILE A 1 675 ? 7.516 -23.843 -9.431 1.00 75.94 675 ILE A N 1
ATOM 5326 C CA . ILE A 1 675 ? 8.049 -23.927 -8.067 1.00 75.94 675 ILE A CA 1
ATOM 5327 C C . ILE A 1 675 ? 9.141 -25.001 -8.017 1.00 75.94 675 ILE A C 1
ATOM 5329 O O . ILE A 1 675 ? 8.795 -26.178 -8.019 1.00 75.94 675 ILE A O 1
ATOM 5333 N N . PRO A 1 676 ? 10.420 -24.616 -7.812 1.00 83.88 676 PRO A N 1
ATOM 5334 C CA . PRO A 1 676 ? 11.527 -25.552 -7.954 1.00 83.88 676 PRO A CA 1
ATOM 5335 C C . PRO A 1 676 ? 11.402 -26.781 -7.061 1.00 83.88 676 PRO A C 1
ATOM 5337 O O . PRO A 1 676 ? 11.537 -26.670 -5.835 1.00 83.88 676 PRO A O 1
ATOM 5340 N N . ASN A 1 677 ? 11.239 -27.952 -7.667 1.00 90.94 677 ASN A N 1
ATOM 5341 C CA . ASN A 1 677 ? 11.205 -29.245 -6.995 1.00 90.94 677 ASN A CA 1
ATOM 5342 C C . ASN A 1 677 ? 11.986 -30.310 -7.801 1.00 90.94 677 ASN A C 1
ATOM 5344 O O . ASN A 1 677 ? 11.419 -31.262 -8.342 1.00 90.94 677 ASN A O 1
ATOM 5348 N N . PRO A 1 678 ? 13.336 -30.251 -7.796 1.00 91.62 678 PRO A N 1
ATOM 5349 C CA . PRO A 1 678 ? 14.161 -31.150 -8.612 1.00 91.62 678 PRO A CA 1
ATOM 5350 C C . PRO A 1 678 ? 14.006 -32.649 -8.302 1.00 91.62 678 PRO A C 1
ATOM 5352 O O . PRO A 1 678 ? 14.564 -33.490 -9.011 1.00 91.62 678 PRO A O 1
ATOM 5355 N N . ASP A 1 679 ? 13.362 -32.997 -7.185 1.00 92.88 679 ASP A N 1
ATOM 5356 C CA . ASP A 1 679 ? 13.057 -34.370 -6.785 1.00 92.88 679 ASP A CA 1
ATOM 5357 C C . ASP A 1 679 ? 11.729 -34.893 -7.344 1.00 92.88 679 ASP A C 1
ATOM 5359 O O . ASP A 1 679 ? 11.541 -36.112 -7.336 1.00 92.88 679 ASP A O 1
ATOM 5363 N N . GLN A 1 680 ? 10.875 -34.007 -7.869 1.00 93.88 680 GLN A N 1
ATOM 5364 C CA . GLN A 1 680 ? 9.594 -34.318 -8.503 1.00 93.88 680 GLN A CA 1
ATOM 5365 C C . GLN A 1 680 ? 8.724 -35.217 -7.614 1.00 93.88 680 GLN A C 1
ATOM 5367 O O . GLN A 1 680 ? 8.042 -36.119 -8.102 1.00 93.88 680 GLN A O 1
ATOM 5372 N N . LEU A 1 681 ? 8.801 -35.022 -6.292 1.00 94.19 681 LEU A N 1
ATOM 5373 C CA . LEU A 1 681 ? 8.016 -35.796 -5.336 1.00 94.19 681 LEU A CA 1
ATOM 5374 C C . LEU A 1 681 ? 6.532 -35.465 -5.518 1.00 94.19 681 LEU A C 1
ATOM 5376 O O . LEU A 1 681 ? 6.195 -34.292 -5.609 1.00 94.19 681 LEU A O 1
ATOM 5380 N N . ASP A 1 682 ? 5.702 -36.496 -5.611 1.00 92.12 682 ASP A N 1
ATOM 5381 C CA . ASP A 1 682 ? 4.257 -36.449 -5.857 1.00 92.12 682 ASP A CA 1
ATOM 5382 C C . ASP A 1 682 ? 3.661 -37.623 -5.072 1.00 92.12 682 ASP A C 1
ATOM 5384 O O . ASP A 1 682 ? 3.856 -38.791 -5.436 1.00 92.12 682 ASP A O 1
ATOM 5388 N N . THR A 1 683 ? 3.116 -37.321 -3.896 1.00 92.88 683 THR A N 1
ATOM 5389 C CA . THR A 1 683 ? 2.723 -38.319 -2.895 1.00 92.88 683 THR A CA 1
ATOM 5390 C C . THR A 1 683 ? 1.409 -39.023 -3.246 1.00 92.88 683 THR A C 1
ATOM 5392 O O . THR A 1 683 ? 1.265 -40.213 -2.941 1.00 92.88 683 THR A O 1
ATOM 5395 N N . ASP A 1 684 ? 0.489 -38.355 -3.938 1.00 89.00 684 ASP A N 1
ATOM 5396 C CA . ASP A 1 684 ? -0.827 -38.882 -4.316 1.00 89.00 684 ASP A CA 1
ATOM 5397 C C . ASP A 1 684 ? -0.957 -39.283 -5.801 1.00 89.00 684 ASP A C 1
ATOM 5399 O O . ASP A 1 684 ? -1.971 -39.867 -6.206 1.00 89.00 684 ASP A O 1
ATOM 5403 N N . GLU A 1 685 ? 0.098 -39.067 -6.589 1.00 92.62 685 GLU A N 1
ATOM 5404 C CA . GLU A 1 685 ? 0.210 -39.366 -8.018 1.00 92.62 685 GLU A CA 1
ATOM 5405 C C . GLU A 1 685 ? -0.778 -38.570 -8.903 1.00 92.62 685 GLU A C 1
ATOM 5407 O O . GLU A 1 685 ? -1.200 -39.058 -9.967 1.00 92.62 685 GLU A O 1
ATOM 5412 N N . ASP A 1 686 ? -1.161 -37.349 -8.509 1.00 88.50 686 ASP A N 1
ATOM 5413 C CA . ASP A 1 686 ? -2.065 -36.488 -9.291 1.00 88.50 686 ASP A CA 1
ATOM 5414 C C . ASP A 1 686 ? -1.356 -35.696 -10.423 1.00 88.50 686 ASP A C 1
ATOM 5416 O O . ASP A 1 686 ? -2.018 -35.166 -11.329 1.00 88.50 686 ASP A O 1
ATOM 5420 N N . ASN A 1 687 ? -0.020 -35.779 -10.500 1.00 87.88 687 ASN A N 1
ATOM 5421 C CA . ASN A 1 687 ? 0.903 -35.015 -11.360 1.00 87.88 687 ASN A CA 1
ATOM 5422 C C . ASN A 1 687 ? 1.125 -33.554 -10.948 1.00 87.88 687 ASN A C 1
ATOM 5424 O O . ASN A 1 687 ? 1.634 -32.774 -11.761 1.00 87.88 687 ASN A O 1
ATOM 5428 N N . LYS A 1 688 ? 0.793 -33.179 -9.718 1.00 88.50 688 LYS A N 1
ATOM 5429 C CA . LYS A 1 688 ? 1.340 -32.002 -9.051 1.00 88.50 688 LYS A CA 1
ATOM 5430 C C . LYS A 1 688 ? 2.344 -32.458 -8.009 1.00 88.50 688 LYS A C 1
ATOM 5432 O O . LYS A 1 688 ? 2.141 -33.438 -7.308 1.00 88.50 688 LYS A O 1
ATOM 5437 N N . GLY A 1 689 ? 3.472 -31.770 -7.932 1.00 92.50 689 GLY A N 1
ATOM 5438 C CA . GLY A 1 689 ? 4.463 -32.108 -6.921 1.00 92.50 689 GLY A CA 1
ATOM 5439 C C . GLY A 1 689 ? 4.053 -31.636 -5.526 1.00 92.50 689 GLY A C 1
ATOM 5440 O O . GLY A 1 689 ? 3.415 -30.594 -5.383 1.00 92.50 689 GLY A O 1
ATOM 5441 N N . ASP A 1 690 ? 4.550 -32.321 -4.495 1.00 88.62 690 ASP A N 1
ATOM 5442 C CA . ASP A 1 690 ? 4.306 -32.042 -3.069 1.00 88.62 690 ASP A CA 1
ATOM 5443 C C . ASP A 1 690 ? 4.554 -30.570 -2.669 1.00 88.62 690 ASP A C 1
ATOM 5445 O O . ASP A 1 690 ? 4.092 -30.071 -1.646 1.00 88.62 690 ASP A O 1
ATOM 5449 N N . VAL A 1 691 ? 5.411 -29.877 -3.424 1.00 84.19 691 VAL A N 1
ATOM 5450 C CA . VAL A 1 691 ? 5.826 -28.494 -3.146 1.00 84.19 691 VAL A CA 1
ATOM 5451 C C . VAL A 1 691 ? 4.803 -27.479 -3.677 1.00 84.19 691 VAL A C 1
ATOM 5453 O O . VAL A 1 691 ? 4.755 -26.343 -3.197 1.00 84.19 691 VAL A O 1
ATOM 5456 N N . CYS A 1 692 ? 4.006 -27.867 -4.673 1.00 83.69 692 CYS A N 1
ATOM 5457 C CA . CYS A 1 692 ? 2.965 -27.047 -5.286 1.00 83.69 692 CYS A CA 1
ATOM 5458 C C . CYS A 1 692 ? 1.545 -27.592 -5.075 1.00 83.69 692 CYS A C 1
ATOM 5460 O O . CYS A 1 692 ? 0.595 -26.922 -5.496 1.00 83.69 692 CYS A O 1
ATOM 5462 N N . ASP A 1 693 ? 1.391 -28.737 -4.406 1.00 85.00 693 ASP A N 1
ATOM 5463 C CA . ASP A 1 693 ? 0.111 -29.205 -3.886 1.00 85.00 693 ASP A CA 1
ATOM 5464 C C . ASP A 1 693 ? -0.173 -28.646 -2.477 1.00 85.00 693 ASP A C 1
ATOM 5466 O O . ASP A 1 693 ? 0.720 -28.278 -1.713 1.00 85.00 693 ASP A O 1
ATOM 5470 N N . ILE A 1 694 ? -1.455 -28.465 -2.180 1.00 84.88 694 ILE A N 1
ATOM 5471 C CA . ILE A 1 694 ? -1.987 -27.991 -0.900 1.00 84.88 694 ILE A CA 1
ATOM 5472 C C . ILE A 1 694 ? -2.423 -29.151 0.011 1.00 84.88 694 ILE A C 1
ATOM 5474 O O . ILE A 1 694 ? -2.636 -28.923 1.205 1.00 84.88 694 ILE A O 1
ATOM 5478 N N . ASP A 1 695 ? -2.611 -30.336 -0.565 1.00 85.88 695 ASP A N 1
ATOM 5479 C CA . ASP A 1 695 ? -3.083 -31.563 0.078 1.00 85.88 695 ASP A CA 1
ATOM 5480 C C . ASP A 1 695 ? -2.335 -32.745 -0.559 1.00 85.88 695 ASP A C 1
ATOM 5482 O O . ASP A 1 695 ? -2.784 -33.331 -1.542 1.00 85.88 695 ASP A O 1
ATOM 5486 N N . ASN A 1 696 ? -1.144 -33.033 -0.035 1.00 91.50 696 ASN A N 1
ATOM 5487 C CA . ASN A 1 696 ? -0.167 -33.923 -0.667 1.00 91.50 696 ASN A CA 1
ATOM 5488 C C . ASN A 1 696 ? -0.601 -35.393 -0.718 1.00 91.50 696 ASN A C 1
ATOM 5490 O O . ASN A 1 696 ? -0.063 -36.161 -1.514 1.00 91.50 696 ASN A O 1
ATOM 5494 N N . ASP A 1 697 ? -1.533 -35.822 0.130 1.00 90.69 697 ASP A N 1
ATOM 5495 C CA . ASP A 1 697 ? -2.053 -37.192 0.132 1.00 90.69 697 ASP A CA 1
ATOM 5496 C C . ASP A 1 697 ? -3.548 -37.293 -0.215 1.00 90.69 697 ASP A C 1
ATOM 5498 O O . ASP A 1 697 ? -4.127 -38.392 -0.183 1.00 90.69 697 ASP A O 1
ATOM 5502 N N . ASN A 1 698 ? -4.144 -36.164 -0.608 1.00 92.19 698 ASN A N 1
ATOM 5503 C CA . ASN A 1 698 ? -5.501 -36.014 -1.118 1.00 92.19 698 ASN A CA 1
ATOM 5504 C C . ASN A 1 698 ? -6.583 -36.588 -0.184 1.00 92.19 698 ASN A C 1
ATOM 5506 O O . ASN A 1 698 ? -7.603 -37.147 -0.626 1.00 92.19 698 ASN A O 1
ATOM 5510 N N . ASP A 1 699 ? -6.382 -36.466 1.126 1.00 91.75 699 ASP A N 1
ATOM 5511 C CA . ASP A 1 699 ? -7.306 -36.958 2.143 1.00 91.75 699 ASP A CA 1
ATOM 5512 C C . ASP A 1 699 ? -8.380 -35.943 2.557 1.00 91.75 699 ASP A C 1
ATOM 5514 O O . ASP A 1 699 ? -9.266 -36.276 3.354 1.00 91.75 699 ASP A O 1
ATOM 5518 N N . THR A 1 700 ? -8.369 -34.754 1.943 1.00 92.50 700 THR A N 1
ATOM 5519 C CA . THR A 1 700 ? -9.231 -33.583 2.177 1.00 92.50 700 THR A CA 1
ATOM 5520 C C . THR A 1 700 ? -8.834 -32.673 3.341 1.00 92.50 700 THR A C 1
ATOM 5522 O O . THR A 1 700 ? -9.533 -31.678 3.592 1.00 92.50 700 THR A O 1
ATOM 5525 N N . VAL A 1 701 ? -7.736 -32.963 4.033 1.00 79.44 701 VAL A N 1
ATOM 5526 C CA . VAL A 1 701 ? -7.143 -32.133 5.079 1.00 79.44 701 VAL A CA 1
ATOM 5527 C C . VAL A 1 701 ? -5.886 -31.462 4.517 1.00 79.44 701 VAL A C 1
ATOM 5529 O O . VAL A 1 701 ? -4.909 -32.122 4.217 1.00 79.44 701 VAL A O 1
ATOM 5532 N N . PRO A 1 702 ? -5.857 -30.123 4.395 1.00 83.56 702 PRO A N 1
ATOM 5533 C CA . PRO A 1 702 ? -4.676 -29.443 3.871 1.00 83.56 702 PRO A CA 1
ATOM 5534 C C . PRO A 1 702 ? -3.434 -29.656 4.745 1.00 83.56 702 PRO A C 1
ATOM 5536 O O . PRO A 1 702 ? -3.530 -29.505 5.969 1.00 83.56 702 PRO A O 1
ATOM 5539 N N . ASP A 1 703 ? -2.266 -29.812 4.115 1.00 81.69 703 ASP A N 1
ATOM 5540 C CA . ASP A 1 703 ? -0.944 -30.055 4.723 1.00 81.69 703 ASP A CA 1
ATOM 5541 C C . ASP A 1 703 ? -0.628 -29.202 5.963 1.00 81.69 703 ASP A C 1
ATOM 5543 O O . ASP A 1 703 ? 0.014 -29.638 6.915 1.00 81.69 703 ASP A O 1
ATOM 5547 N N . LEU A 1 704 ? -1.057 -27.935 5.963 1.00 84.12 704 LEU A N 1
ATOM 5548 C CA . LEU A 1 704 ? -0.809 -26.996 7.067 1.00 84.12 704 LEU A CA 1
ATOM 5549 C C . LEU A 1 704 ? -1.532 -27.366 8.368 1.00 84.12 704 LEU A C 1
ATOM 5551 O O . LEU A 1 704 ? -1.179 -26.859 9.437 1.00 84.12 704 LEU A O 1
ATOM 5555 N N . THR A 1 705 ? -2.591 -28.154 8.259 1.00 88.38 705 THR A N 1
ATOM 5556 C CA . THR A 1 705 ? -3.450 -28.598 9.359 1.00 88.38 705 THR A CA 1
ATOM 5557 C C . THR A 1 705 ? -3.463 -30.107 9.527 1.00 88.38 705 THR A C 1
ATOM 5559 O O . THR A 1 705 ? -4.111 -30.571 10.460 1.00 88.38 705 THR A O 1
ATOM 5562 N N . ASP A 1 706 ? -2.758 -30.821 8.657 1.00 88.75 706 ASP A N 1
ATOM 5563 C CA . ASP A 1 706 ? -2.694 -32.267 8.635 1.00 88.75 706 ASP A CA 1
ATOM 5564 C C . ASP A 1 706 ? -1.598 -32.786 9.582 1.00 88.75 706 ASP A C 1
ATOM 5566 O O . ASP A 1 706 ? -0.438 -32.361 9.523 1.00 88.75 706 ASP A O 1
ATOM 5570 N N . ASN A 1 707 ? -1.966 -33.679 10.501 1.00 94.38 707 ASN A N 1
ATOM 5571 C CA . ASN A 1 707 ? -1.023 -34.364 11.384 1.00 94.38 707 ASN A CA 1
ATOM 5572 C C . ASN A 1 707 ? -0.311 -35.556 10.712 1.00 94.38 707 ASN A C 1
ATOM 5574 O O . ASN A 1 707 ? 0.626 -36.098 11.305 1.00 94.38 707 ASN A O 1
ATOM 5578 N N . CYS A 1 708 ? -0.682 -35.911 9.477 1.00 95.25 708 CYS A N 1
ATOM 5579 C CA . CYS A 1 708 ? 0.023 -36.837 8.597 1.00 95.25 708 CYS A CA 1
ATOM 5580 C C . CYS A 1 708 ? 0.041 -36.392 7.116 1.00 95.25 708 CYS A C 1
ATOM 5582 O O . CYS A 1 708 ? -0.435 -37.154 6.288 1.00 95.25 708 CYS A O 1
ATOM 5584 N N . PRO A 1 709 ? 0.761 -35.309 6.736 1.00 92.88 709 PRO A N 1
ATOM 5585 C CA . PRO A 1 709 ? 0.746 -34.696 5.385 1.00 92.88 709 PRO A CA 1
ATOM 5586 C C . PRO A 1 709 ? 1.188 -35.558 4.187 1.00 92.88 709 PRO A C 1
ATOM 5588 O O . PRO A 1 709 ? 1.500 -35.040 3.122 1.00 92.88 709 PRO A O 1
ATOM 5591 N N . ARG A 1 710 ? 1.418 -36.855 4.383 1.00 91.75 710 ARG A N 1
ATOM 5592 C CA . ARG A 1 710 ? 1.852 -37.814 3.356 1.00 91.75 710 ARG A CA 1
ATOM 5593 C C . ARG A 1 710 ? 1.169 -39.174 3.497 1.00 91.75 710 ARG A C 1
ATOM 5595 O O . ARG A 1 710 ? 1.582 -40.145 2.856 1.00 91.75 710 ARG A O 1
ATOM 5602 N N . HIS A 1 711 ? 0.226 -39.297 4.419 1.00 93.31 711 HIS A N 1
ATOM 5603 C CA . HIS A 1 711 ? -0.458 -40.529 4.762 1.00 93.31 711 HIS A CA 1
ATOM 5604 C C . HIS A 1 711 ? -1.921 -40.238 5.076 1.00 93.31 711 HIS A C 1
ATOM 5606 O O . HIS A 1 711 ? -2.256 -39.981 6.228 1.00 93.31 711 HIS A O 1
ATOM 5612 N N . SER A 1 712 ? -2.777 -40.450 4.075 1.00 92.50 712 SER A N 1
ATOM 5613 C CA . SER A 1 712 ? -4.180 -40.058 4.144 1.00 92.50 712 SER A CA 1
ATOM 5614 C C . SER A 1 712 ? -4.870 -40.496 5.440 1.00 92.50 712 SER A C 1
ATOM 5616 O O . SER A 1 712 ? -5.033 -41.699 5.700 1.00 92.50 712 SER A O 1
ATOM 5618 N N . ASN A 1 713 ? -5.335 -39.530 6.224 1.00 93.56 713 ASN A N 1
ATOM 5619 C CA . ASN A 1 713 ? -6.016 -39.696 7.503 1.00 93.56 713 ASN A CA 1
ATOM 5620 C C . ASN A 1 713 ? -7.010 -38.550 7.792 1.00 93.56 713 ASN A C 1
ATOM 5622 O O . ASN A 1 713 ? -6.926 -37.819 8.777 1.00 93.56 713 ASN A O 1
ATOM 5626 N N . SER A 1 714 ? -8.061 -38.477 6.974 1.00 93.81 714 SER A N 1
ATOM 5627 C CA . SER A 1 714 ? -9.118 -37.454 7.072 1.00 93.81 714 SER A CA 1
ATOM 5628 C C . SER A 1 714 ? -9.803 -37.301 8.447 1.00 93.81 714 SER A C 1
ATOM 5630 O O . SER A 1 714 ? -10.532 -36.335 8.684 1.00 93.81 714 SER A O 1
ATOM 5632 N N . ASP A 1 715 ? -9.644 -38.277 9.346 1.00 94.00 715 ASP A N 1
ATOM 5633 C CA . ASP A 1 715 ? -10.158 -38.261 10.717 1.00 94.00 715 ASP A CA 1
ATOM 5634 C C . ASP A 1 715 ? -9.225 -37.570 11.722 1.00 94.00 715 ASP A C 1
ATOM 5636 O O . ASP A 1 715 ? -9.702 -37.176 12.791 1.00 94.00 715 ASP A O 1
ATOM 5640 N N . GLN A 1 716 ? -7.954 -37.364 11.361 1.00 95.38 716 GLN A N 1
ATOM 5641 C CA . GLN A 1 716 ? -6.931 -36.671 12.144 1.00 95.38 716 GLN A CA 1
ATOM 5642 C C . GLN A 1 716 ? -6.801 -37.249 13.562 1.00 95.38 716 GLN A C 1
ATOM 5644 O O . GLN A 1 716 ? -6.609 -36.512 14.533 1.00 95.38 716 GLN A O 1
ATOM 5649 N N . GLU A 1 717 ? -6.961 -38.573 13.703 1.00 94.81 717 GLU A N 1
ATOM 5650 C CA . GLU A 1 717 ? -6.752 -39.255 14.984 1.00 94.81 717 GLU A CA 1
ATOM 5651 C C . GLU A 1 717 ? -5.280 -39.111 15.417 1.00 94.81 717 GLU A C 1
ATOM 5653 O O . GLU A 1 717 ? -4.366 -39.240 14.604 1.00 94.81 717 GLU A O 1
ATOM 5658 N N . ASP A 1 718 ? -5.081 -38.779 16.691 1.00 93.19 718 ASP A N 1
ATOM 5659 C CA . ASP A 1 718 ? -3.792 -38.585 17.369 1.00 93.19 718 ASP A CA 1
ATOM 5660 C C . ASP A 1 718 ? -4.004 -39.016 18.830 1.00 93.19 718 ASP A C 1
ATOM 5662 O O . ASP A 1 718 ? -4.542 -38.269 19.664 1.00 93.19 718 ASP A O 1
ATOM 5666 N N . TYR A 1 719 ? -3.755 -40.297 19.104 1.00 92.44 719 TYR A N 1
ATOM 5667 C CA . TYR A 1 719 ? -4.155 -40.935 20.355 1.00 92.44 719 TYR A CA 1
ATOM 5668 C C . TYR A 1 719 ? -3.336 -40.437 21.552 1.00 92.44 719 TYR A C 1
ATOM 5670 O O . TYR A 1 719 ? -3.904 -40.190 22.627 1.00 92.44 719 TYR A O 1
ATOM 5678 N N . ASP A 1 720 ? -2.026 -40.258 21.393 1.00 90.06 720 ASP A N 1
ATOM 5679 C CA . ASP A 1 720 ? -1.129 -39.826 22.466 1.00 90.06 720 ASP A CA 1
ATOM 5680 C C . ASP A 1 720 ? -0.952 -38.291 22.549 1.00 90.06 720 ASP A C 1
ATOM 5682 O O . ASP A 1 720 ? -0.520 -37.774 23.589 1.00 90.06 720 ASP A O 1
ATOM 5686 N N . ASN A 1 721 ? -1.472 -37.556 21.558 1.00 91.25 721 ASN A N 1
ATOM 5687 C CA . ASN A 1 721 ? -1.462 -36.095 21.431 1.00 91.25 721 ASN A CA 1
ATOM 5688 C C . ASN A 1 721 ? -0.050 -35.506 21.298 1.00 91.25 721 ASN A C 1
ATOM 5690 O O . ASN A 1 721 ? 0.213 -34.410 21.823 1.00 91.25 721 ASN A O 1
ATOM 5694 N N . ASP A 1 722 ? 0.871 -36.215 20.644 1.00 88.75 722 ASP A N 1
ATOM 5695 C CA . ASP A 1 722 ? 2.220 -35.720 20.365 1.00 88.75 722 ASP A CA 1
ATOM 5696 C C . ASP A 1 722 ? 2.303 -34.828 19.105 1.00 88.75 722 ASP A C 1
ATOM 5698 O O . ASP A 1 722 ? 3.285 -34.089 18.930 1.00 88.75 722 ASP A O 1
ATOM 5702 N N . GLY A 1 723 ? 1.225 -34.790 18.311 1.00 89.00 723 GLY A N 1
ATOM 5703 C CA . GLY A 1 723 ? 1.087 -34.008 17.086 1.00 89.00 723 GLY A CA 1
ATOM 5704 C C . GLY A 1 723 ? 1.420 -34.768 15.800 1.00 89.00 723 GLY A C 1
ATOM 5705 O O . GLY A 1 723 ? 1.374 -34.148 14.735 1.00 89.00 723 GLY A O 1
ATOM 5706 N N . LEU A 1 724 ? 1.754 -36.057 15.880 1.00 93.50 724 LEU A N 1
ATOM 5707 C CA . LEU A 1 724 ? 1.869 -36.988 14.761 1.00 93.50 724 LEU A CA 1
ATOM 5708 C C . LEU A 1 724 ? 0.607 -37.861 14.714 1.00 93.50 724 LEU A C 1
ATOM 5710 O O . LEU A 1 724 ? 0.210 -38.447 15.711 1.00 93.50 724 LEU A O 1
ATOM 5714 N N . GLY A 1 725 ? -0.069 -37.931 13.568 1.00 94.88 725 GLY A N 1
ATOM 5715 C CA . GLY A 1 725 ? -1.318 -38.690 13.488 1.00 94.88 725 GLY A CA 1
ATOM 5716 C C . GLY A 1 725 ? -1.121 -40.208 13.539 1.00 94.88 725 GLY A C 1
ATOM 5717 O O . GLY A 1 725 ? -0.132 -40.755 13.049 1.00 94.88 725 GLY A O 1
ATOM 5718 N N . ASP A 1 726 ? -2.144 -40.916 14.019 1.00 93.75 726 ASP A N 1
ATOM 5719 C CA . ASP A 1 726 ? -2.185 -42.377 14.198 1.00 93.75 726 ASP A CA 1
ATOM 5720 C C . ASP A 1 726 ? -1.864 -43.187 12.922 1.00 93.75 726 ASP A C 1
ATOM 5722 O O . ASP A 1 726 ? -1.578 -44.394 12.994 1.00 93.75 726 ASP A O 1
ATOM 5726 N N . ALA A 1 727 ? -1.994 -42.554 11.751 1.00 93.81 727 ALA A N 1
ATOM 5727 C CA . ALA A 1 727 ? -1.747 -43.127 10.430 1.00 93.81 727 ALA A CA 1
ATOM 5728 C C . ALA A 1 727 ? -0.267 -43.100 10.016 1.00 93.81 727 ALA A C 1
ATOM 5730 O O . ALA A 1 727 ? 0.168 -43.984 9.272 1.00 93.81 727 ALA A O 1
ATOM 5731 N N . CYS A 1 728 ? 0.494 -42.119 10.502 1.00 94.31 728 CYS A N 1
ATOM 5732 C CA . CYS A 1 728 ? 1.912 -41.914 10.209 1.00 94.31 728 CYS A CA 1
ATOM 5733 C C . CYS A 1 728 ? 2.812 -42.056 11.444 1.00 94.31 728 CYS A C 1
ATOM 5735 O O . CYS A 1 728 ? 4.030 -41.898 11.333 1.00 94.31 728 CYS A O 1
ATOM 5737 N N . ASP A 1 729 ? 2.230 -42.392 12.593 1.00 94.25 729 ASP A N 1
ATOM 5738 C CA . ASP A 1 729 ? 2.949 -42.705 13.815 1.00 94.25 729 ASP A CA 1
ATOM 5739 C C . ASP A 1 729 ? 3.324 -44.199 13.910 1.00 94.25 729 ASP A C 1
ATOM 5741 O O . ASP A 1 729 ? 2.515 -45.111 13.700 1.00 94.25 729 ASP A O 1
ATOM 5745 N N . ASP A 1 730 ? 4.589 -44.456 14.241 1.00 94.56 730 ASP A N 1
ATOM 5746 C CA . ASP A 1 730 ? 5.146 -45.791 14.461 1.00 94.56 730 ASP A CA 1
ATOM 5747 C C . ASP A 1 730 ? 4.873 -46.320 15.890 1.00 94.56 730 ASP A C 1
ATOM 5749 O O . ASP A 1 730 ? 5.020 -47.530 16.115 1.00 94.56 730 ASP A O 1
ATOM 5753 N N . ASP A 1 731 ? 4.477 -45.457 16.835 1.00 93.56 731 ASP A N 1
ATOM 5754 C CA . ASP A 1 731 ? 4.219 -45.739 18.260 1.00 93.56 731 ASP A CA 1
ATOM 5755 C C . ASP A 1 731 ? 2.945 -45.023 18.754 1.00 93.56 731 ASP A C 1
ATOM 5757 O O . ASP A 1 731 ? 3.002 -44.163 19.623 1.00 93.56 731 ASP A O 1
ATOM 5761 N N . ARG A 1 732 ? 1.789 -45.417 18.200 1.00 93.81 732 ARG A N 1
ATOM 5762 C CA . ARG A 1 732 ? 0.521 -44.663 18.241 1.00 93.81 732 ARG A CA 1
ATOM 5763 C C . ARG A 1 732 ? 0.074 -44.213 19.635 1.00 93.81 732 ARG A C 1
ATOM 5765 O O . ARG A 1 732 ? -0.608 -43.205 19.777 1.00 93.81 732 ARG A O 1
ATOM 5772 N N . ASP A 1 733 ? 0.326 -45.024 20.658 1.00 92.50 733 ASP A N 1
ATOM 5773 C CA . ASP A 1 733 ? -0.125 -44.739 22.021 1.00 92.50 733 ASP A CA 1
ATOM 5774 C C . ASP A 1 733 ? 0.968 -44.185 22.946 1.00 92.50 733 ASP A C 1
ATOM 5776 O O . ASP A 1 733 ? 0.717 -43.960 24.138 1.00 92.50 733 ASP A O 1
ATOM 5780 N N . GLY A 1 734 ? 2.159 -43.924 22.399 1.00 92.38 734 GLY A N 1
ATOM 5781 C CA . GLY A 1 734 ? 3.279 -43.296 23.092 1.00 92.38 734 GLY A CA 1
ATOM 5782 C C . GLY A 1 734 ? 3.796 -44.097 24.289 1.00 92.38 734 GLY A C 1
ATOM 5783 O O . GLY A 1 734 ? 4.435 -43.536 25.193 1.00 92.38 734 GLY A O 1
ATOM 5784 N N . ASP A 1 735 ? 3.509 -45.402 24.358 1.00 92.19 735 ASP A N 1
ATOM 5785 C CA . ASP A 1 735 ? 3.878 -46.255 25.490 1.00 92.19 735 ASP A CA 1
ATOM 5786 C C . ASP A 1 735 ? 5.347 -46.737 25.440 1.00 92.19 735 ASP A C 1
ATOM 5788 O O . ASP A 1 735 ? 5.889 -47.260 26.431 1.00 92.19 735 ASP A O 1
ATOM 5792 N N . GLY A 1 736 ? 6.023 -46.484 24.312 1.00 90.75 736 GLY A N 1
ATOM 5793 C CA . GLY A 1 736 ? 7.409 -46.841 24.035 1.00 90.75 736 GLY A CA 1
ATOM 5794 C C . GLY A 1 736 ? 7.587 -48.197 23.345 1.00 90.75 736 GLY A C 1
ATOM 5795 O O . GLY A 1 736 ? 8.727 -48.688 23.267 1.00 90.75 736 GLY A O 1
ATOM 5796 N N . VAL A 1 737 ? 6.510 -48.831 22.877 1.00 93.25 737 VAL A N 1
ATOM 5797 C CA . VAL A 1 737 ? 6.497 -50.100 22.146 1.00 93.25 737 VAL A CA 1
ATOM 5798 C C . VAL A 1 737 ? 5.865 -49.897 20.770 1.00 93.25 737 VAL A C 1
ATOM 5800 O O . VAL A 1 737 ? 4.658 -49.918 20.619 1.00 93.25 737 VAL A O 1
ATOM 5803 N N . LEU A 1 738 ? 6.710 -49.874 19.731 1.00 94.75 738 LEU A N 1
ATOM 5804 C CA . LEU A 1 738 ? 6.271 -49.723 18.336 1.00 94.75 738 LEU A CA 1
ATOM 5805 C C . LEU A 1 738 ? 5.037 -50.573 17.986 1.00 94.75 738 LEU A C 1
ATOM 5807 O O . LEU A 1 738 ? 5.014 -51.777 18.273 1.00 94.75 738 LEU A O 1
ATOM 5811 N N . ASN A 1 739 ? 4.127 -50.005 17.193 1.00 92.12 739 ASN A N 1
ATOM 5812 C CA . ASN A 1 739 ? 2.872 -50.603 16.713 1.00 92.12 739 ASN A CA 1
ATOM 5813 C C . ASN A 1 739 ? 3.026 -52.051 16.202 1.00 92.12 739 ASN A C 1
ATOM 5815 O O . ASN A 1 739 ? 2.153 -52.904 16.359 1.00 92.12 739 ASN A O 1
ATOM 5819 N N . SER A 1 740 ? 4.165 -52.362 15.573 1.00 93.38 740 SER A N 1
ATOM 5820 C CA . SER A 1 740 ? 4.467 -53.700 15.034 1.00 93.38 740 SER A CA 1
ATOM 5821 C C . SER A 1 740 ? 4.760 -54.780 16.091 1.00 93.38 740 SER A C 1
ATOM 5823 O O . SER A 1 740 ? 4.683 -55.977 15.791 1.00 93.38 740 SER A O 1
ATOM 5825 N N . ALA A 1 741 ? 5.128 -54.376 17.306 1.00 93.69 741 ALA A N 1
ATOM 5826 C CA . ALA A 1 741 ? 5.475 -55.232 18.438 1.00 93.69 741 ALA A CA 1
ATOM 5827 C C . ALA A 1 741 ? 4.462 -55.143 19.592 1.00 93.69 741 ALA A C 1
ATOM 5829 O O . ALA A 1 741 ? 4.520 -55.977 20.503 1.00 93.69 741 ALA A O 1
ATOM 5830 N N . ASP A 1 742 ? 3.542 -54.185 19.533 1.00 92.94 742 ASP A N 1
ATOM 5831 C CA . ASP A 1 742 ? 2.556 -53.934 20.567 1.00 92.94 742 ASP A CA 1
ATOM 5832 C C . ASP A 1 742 ? 1.324 -54.857 20.453 1.00 92.94 742 ASP A C 1
ATOM 5834 O O . ASP A 1 742 ? 0.708 -55.055 19.402 1.00 92.94 742 ASP A O 1
ATOM 5838 N N . ALA A 1 743 ? 0.981 -55.503 21.567 1.00 92.19 743 ALA A N 1
ATOM 5839 C CA . ALA A 1 743 ? -0.200 -56.349 21.688 1.00 92.19 743 ALA A CA 1
ATOM 5840 C C . ALA A 1 743 ? -1.432 -55.583 22.208 1.00 92.19 743 ALA A C 1
ATOM 5842 O O . ALA A 1 743 ? -2.530 -56.160 22.240 1.00 92.19 743 ALA A O 1
ATOM 5843 N N . CYS A 1 744 ? -1.255 -54.349 22.672 1.00 92.25 744 CYS A N 1
ATOM 5844 C CA . CYS A 1 744 ? -2.213 -53.457 23.311 1.00 92.25 744 CYS A CA 1
ATOM 5845 C C . CYS A 1 744 ? -2.233 -52.079 22.640 1.00 92.25 744 CYS A C 1
ATOM 5847 O O . CYS A 1 744 ? -2.053 -51.096 23.332 1.00 92.25 744 CYS A O 1
ATOM 5849 N N . ALA A 1 745 ? -2.627 -52.048 21.361 1.00 88.06 745 ALA A N 1
ATOM 5850 C CA . ALA A 1 745 ? -2.604 -50.895 20.443 1.00 88.06 745 ALA A CA 1
ATOM 5851 C C . ALA A 1 745 ? -3.159 -49.530 20.918 1.00 88.06 745 ALA A C 1
ATOM 5853 O O . ALA A 1 745 ? -3.163 -48.597 20.125 1.00 88.06 745 ALA A O 1
ATOM 5854 N N . PHE A 1 746 ? -3.745 -49.455 22.115 1.00 91.62 746 PHE A N 1
ATOM 5855 C CA . PHE A 1 746 ? -4.315 -48.259 22.724 1.00 91.62 746 PHE A CA 1
ATOM 5856 C C . PHE A 1 746 ? -4.187 -48.356 24.248 1.00 91.62 746 PHE A C 1
ATOM 5858 O O . PHE A 1 746 ? -5.096 -48.850 24.943 1.00 91.62 746 PHE A O 1
ATOM 5865 N N . THR A 1 747 ? -3.048 -47.930 24.771 1.00 92.38 747 THR A N 1
ATOM 5866 C CA . THR A 1 747 ? -2.766 -47.800 26.195 1.00 92.38 747 THR A CA 1
ATOM 5867 C C . THR A 1 747 ? -2.834 -46.346 26.616 1.00 92.38 747 THR A C 1
ATOM 5869 O O . THR A 1 747 ? -2.138 -45.500 26.081 1.00 92.38 747 THR A O 1
ATOM 5872 N N . GLU A 1 748 ? -3.662 -46.046 27.622 1.00 88.25 748 GLU A N 1
ATOM 5873 C CA . GLU A 1 748 ? -3.820 -44.667 28.085 1.00 88.25 748 GLU A CA 1
ATOM 5874 C C . GLU A 1 748 ? -2.458 -44.024 28.441 1.00 88.25 748 GLU A C 1
ATOM 5876 O O . GLU A 1 748 ? -1.673 -44.628 29.191 1.00 88.25 748 GLU A O 1
ATOM 5881 N N . PRO A 1 749 ? -2.187 -42.787 27.977 1.00 85.62 749 PRO A N 1
ATOM 5882 C CA . PRO A 1 749 ? -0.919 -42.119 28.227 1.00 85.62 749 PRO A CA 1
ATOM 5883 C C . PRO A 1 749 ? -0.560 -42.046 29.716 1.00 85.62 749 PRO A C 1
ATOM 5885 O O . PRO A 1 749 ? -1.362 -41.663 30.575 1.00 85.62 749 PRO A O 1
ATOM 5888 N N . GLY A 1 750 ? 0.689 -42.390 30.033 1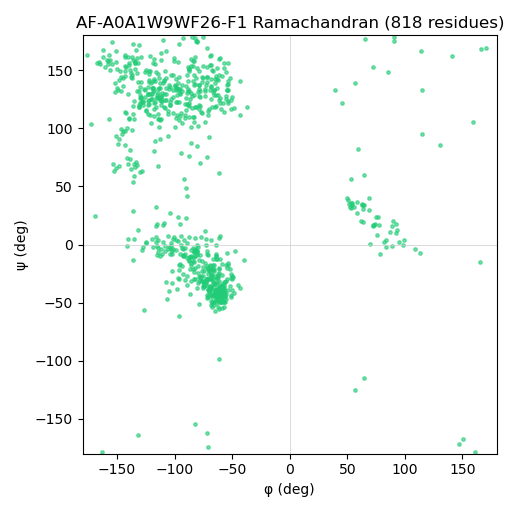.00 81.50 750 GLY A N 1
ATOM 5889 C CA . GLY A 1 750 ? 1.226 -42.366 31.397 1.00 81.50 750 GLY A CA 1
ATOM 5890 C C . GLY A 1 750 ? 1.034 -43.657 32.198 1.00 81.50 750 GLY A C 1
ATOM 5891 O O . GLY A 1 750 ? 1.515 -43.738 33.336 1.00 81.50 750 GLY A O 1
ATOM 5892 N N . PHE A 1 751 ? 0.394 -44.682 31.632 1.00 88.69 751 PHE A N 1
ATOM 5893 C CA . PHE A 1 751 ? 0.429 -46.024 32.205 1.00 88.69 751 PHE A CA 1
ATOM 5894 C C . PHE A 1 751 ? 1.784 -46.690 31.945 1.00 88.69 751 PHE A C 1
ATOM 5896 O O . PHE A 1 751 ? 2.403 -46.535 30.901 1.00 88.69 751 PHE A O 1
ATOM 5903 N N . LEU A 1 752 ? 2.260 -47.463 32.923 1.00 90.75 752 LEU A N 1
ATOM 5904 C CA . LEU A 1 752 ? 3.411 -48.336 32.710 1.00 90.75 752 LEU A CA 1
ATOM 5905 C C . LEU A 1 752 ? 2.957 -49.597 31.977 1.00 90.75 752 LEU A C 1
ATOM 5907 O O . LEU A 1 752 ? 1.959 -50.213 32.370 1.00 90.75 752 LEU A O 1
ATOM 5911 N N . VAL A 1 753 ? 3.752 -50.022 31.000 1.00 93.81 753 VAL A N 1
ATOM 5912 C CA . VAL A 1 753 ? 3.468 -51.182 30.152 1.00 93.81 753 VAL A CA 1
ATOM 5913 C C . VAL A 1 753 ? 4.519 -52.273 30.282 1.00 93.81 753 VAL A C 1
ATOM 5915 O O . VAL A 1 753 ? 5.652 -52.047 30.720 1.00 93.81 753 VAL A O 1
ATOM 5918 N N . ASP A 1 754 ? 4.129 -53.503 29.961 1.00 92.44 754 ASP A N 1
ATOM 5919 C CA . ASP A 1 754 ? 5.079 -54.596 29.794 1.00 92.44 754 ASP A CA 1
ATOM 5920 C C . ASP A 1 754 ? 5.735 -54.554 28.395 1.00 92.44 754 ASP A C 1
ATOM 5922 O O . ASP A 1 754 ? 5.367 -53.735 27.564 1.00 92.44 754 ASP A O 1
ATOM 5926 N N . PRO A 1 755 ? 6.718 -55.422 28.084 1.00 91.50 755 PRO A N 1
ATOM 5927 C CA . PRO A 1 755 ? 7.373 -55.416 26.768 1.00 91.50 755 PRO A CA 1
ATOM 5928 C C . PRO A 1 755 ? 6.473 -55.754 25.569 1.00 91.50 755 PRO A C 1
ATOM 5930 O O . PRO A 1 755 ? 6.992 -55.876 24.464 1.00 91.50 755 PRO A O 1
ATOM 5933 N N . ALA A 1 756 ? 5.189 -56.031 25.795 1.00 91.88 756 ALA A N 1
ATOM 5934 C CA . ALA A 1 756 ? 4.190 -56.222 24.754 1.00 91.88 756 ALA A CA 1
ATOM 5935 C C . ALA A 1 756 ? 3.195 -55.044 24.705 1.00 91.88 756 ALA A C 1
ATOM 5937 O O . ALA A 1 756 ? 2.096 -55.257 24.204 1.00 91.88 756 ALA A O 1
ATOM 5938 N N . GLY A 1 757 ? 3.560 -53.891 25.285 1.00 93.50 757 GLY A N 1
ATOM 5939 C CA . GLY A 1 757 ? 2.793 -52.636 25.317 1.00 93.50 757 GLY A CA 1
ATOM 5940 C C . GLY A 1 757 ? 1.571 -52.658 26.236 1.00 93.50 757 GLY A C 1
ATOM 5941 O O . GLY A 1 757 ? 0.663 -51.850 26.164 1.00 93.50 757 GLY A O 1
ATOM 5942 N N . CYS A 1 758 ? 1.481 -53.626 27.153 1.00 94.94 758 CYS A N 1
ATOM 5943 C CA . CYS A 1 758 ? 0.244 -53.831 27.897 1.00 94.94 758 CYS A CA 1
ATOM 5944 C C . CYS A 1 758 ? 0.323 -53.394 29.347 1.00 94.94 758 CYS A C 1
ATOM 5946 O O . CYS A 1 758 ? 1.110 -53.947 30.118 1.00 94.94 758 CYS A O 1
ATOM 5948 N N . SER A 1 759 ? -0.585 -52.514 29.767 1.00 94.50 759 SER A N 1
ATOM 5949 C CA . SER A 1 759 ? -0.780 -52.169 31.177 1.00 94.50 759 SER A CA 1
ATOM 5950 C C . SER A 1 759 ? -1.372 -53.333 31.989 1.00 94.50 759 SER A C 1
ATOM 5952 O O . SER A 1 759 ? -1.956 -54.294 31.469 1.00 94.50 759 SER A O 1
ATOM 5954 N N . ILE A 1 760 ? -1.262 -53.253 33.320 1.00 93.56 760 ILE A N 1
ATOM 5955 C CA . ILE A 1 760 ? -1.829 -54.265 34.232 1.00 93.56 760 ILE A CA 1
ATOM 5956 C C . ILE A 1 760 ? -3.349 -54.402 34.047 1.00 93.56 760 ILE A C 1
ATOM 5958 O O . ILE A 1 760 ? -3.878 -55.515 34.148 1.00 93.56 760 ILE A O 1
ATOM 5962 N N . GLU A 1 761 ? -4.042 -53.300 33.765 1.00 90.56 761 GLU A N 1
ATOM 5963 C CA . GLU A 1 761 ? -5.494 -53.272 33.586 1.00 90.56 761 GLU A CA 1
ATOM 5964 C C . GLU A 1 761 ? -5.914 -53.932 32.274 1.00 90.56 761 GLU A C 1
ATOM 5966 O O . GLU A 1 761 ? -6.802 -54.786 32.277 1.00 90.56 761 GLU A O 1
ATOM 5971 N N . GLN A 1 762 ? -5.209 -53.657 31.173 1.00 92.88 762 GLN A N 1
ATOM 5972 C CA . GLN A 1 762 ? -5.458 -54.328 29.893 1.00 92.88 762 GLN A CA 1
ATOM 5973 C C . GLN A 1 762 ? -5.114 -55.823 29.961 1.00 92.88 762 GLN A C 1
ATOM 5975 O O . GLN A 1 762 ? -5.787 -56.647 29.339 1.00 92.88 762 GLN A O 1
ATOM 5980 N N . LEU A 1 763 ? -4.099 -56.226 30.737 1.00 93.00 763 LEU A N 1
ATOM 5981 C CA . LEU A 1 763 ? -3.776 -57.642 30.973 1.00 93.00 763 LEU A CA 1
ATOM 5982 C C . LEU A 1 763 ? -4.853 -58.372 31.790 1.00 93.00 763 LEU A C 1
ATOM 5984 O O . LEU A 1 763 ? -5.044 -59.581 31.615 1.00 93.00 763 LEU A O 1
ATOM 5988 N N . CYS A 1 764 ? -5.558 -57.660 32.668 1.00 93.31 764 CYS A N 1
ATOM 5989 C CA . CYS A 1 764 ? -6.603 -58.209 33.528 1.00 93.31 764 CYS A CA 1
ATOM 5990 C C . CYS A 1 764 ? -7.875 -57.339 33.507 1.00 93.31 764 CYS A C 1
ATOM 5992 O O . CYS A 1 764 ? -8.216 -56.767 34.544 1.00 93.31 764 CYS A O 1
ATOM 5994 N N . PRO A 1 765 ? -8.618 -57.281 32.383 1.00 91.75 765 PRO A N 1
ATOM 5995 C CA . PRO A 1 765 ? -9.767 -56.389 32.249 1.00 91.75 765 PRO A CA 1
ATOM 5996 C C . PRO A 1 765 ? -10.866 -56.690 33.267 1.00 91.75 765 PRO A C 1
ATOM 5998 O O . PRO A 1 765 ? -11.125 -57.849 33.601 1.00 91.75 765 PRO A O 1
ATOM 6001 N N . CYS A 1 766 ? -11.572 -55.658 33.726 1.00 89.81 766 CYS A N 1
ATOM 6002 C CA . CYS A 1 766 ? -12.649 -55.777 34.715 1.00 89.81 766 CYS A CA 1
ATOM 6003 C C . CYS A 1 766 ? -13.770 -56.746 34.275 1.00 89.81 766 CYS A C 1
ATOM 6005 O O . CYS A 1 766 ? -14.319 -57.498 35.090 1.00 89.81 766 CYS A O 1
ATOM 6007 N N . GLU A 1 767 ? -14.071 -56.757 32.973 1.00 85.88 767 GLU A N 1
ATOM 6008 C CA . GLU A 1 767 ? -15.176 -57.503 32.368 1.00 85.88 767 GLU A CA 1
ATOM 6009 C C . GLU A 1 767 ? -14.902 -59.002 32.221 1.00 85.88 767 GLU A C 1
ATOM 6011 O O . GLU A 1 767 ? -15.841 -59.792 32.243 1.00 85.88 767 GLU A O 1
ATOM 6016 N N . GLY A 1 768 ? -13.639 -59.423 32.109 1.00 87.94 768 GLY A N 1
ATOM 6017 C CA . GLY A 1 768 ? -13.272 -60.820 31.876 1.00 87.94 768 GLY A CA 1
ATOM 6018 C C . GLY A 1 768 ? -11.786 -61.013 31.551 1.00 87.94 768 GLY A C 1
ATOM 6019 O O . GLY A 1 768 ? -11.069 -60.040 31.329 1.00 87.94 768 GLY A O 1
ATOM 6020 N N . PRO A 1 769 ? -11.282 -62.261 31.529 1.00 87.88 769 PRO A N 1
ATOM 6021 C CA . PRO A 1 769 ? -9.886 -62.536 31.203 1.00 87.88 769 PRO A CA 1
ATOM 6022 C C . PRO A 1 769 ? -9.570 -62.170 29.750 1.00 87.88 769 PRO A C 1
ATOM 6024 O O . PRO A 1 769 ? -10.276 -62.601 28.835 1.00 87.88 769 PRO A O 1
ATOM 6027 N N . ARG A 1 770 ? -8.462 -61.458 29.527 1.00 84.75 770 ARG A N 1
ATOM 6028 C CA . ARG A 1 770 ? -8.007 -61.096 28.181 1.00 84.75 770 ARG A CA 1
ATOM 6029 C C . ARG A 1 770 ? -7.858 -62.331 27.283 1.00 84.75 770 ARG A C 1
ATOM 6031 O O . ARG A 1 770 ? -7.282 -63.342 27.689 1.00 84.75 770 ARG A O 1
ATOM 6038 N N . GLY A 1 771 ? -8.385 -62.245 26.060 1.00 80.69 771 GLY A N 1
ATOM 6039 C CA . GLY A 1 771 ? -8.343 -63.328 25.070 1.00 80.69 771 GLY A CA 1
ATOM 6040 C C . GLY A 1 771 ? -9.327 -64.479 25.322 1.00 80.69 771 GLY A C 1
ATOM 6041 O O . GLY A 1 771 ? -9.263 -65.495 24.630 1.00 80.69 771 GLY A O 1
ATOM 6042 N N . ALA A 1 772 ? -10.238 -64.352 26.293 1.00 82.31 772 ALA A N 1
ATOM 6043 C CA . ALA A 1 772 ? -11.288 -65.330 26.560 1.00 82.31 772 ALA A CA 1
ATOM 6044 C C . ALA A 1 772 ? -12.682 -64.694 26.463 1.00 82.31 772 ALA A C 1
ATOM 6046 O O . ALA A 1 772 ? -12.910 -63.578 26.913 1.00 82.31 772 ALA A O 1
ATOM 6047 N N . SER A 1 773 ? -13.647 -65.434 25.913 1.00 76.06 773 SER A N 1
ATOM 6048 C CA . SER A 1 773 ? -15.046 -65.007 25.896 1.00 76.06 773 SER A CA 1
ATOM 6049 C C . SER A 1 773 ? -15.704 -65.243 27.262 1.00 76.06 773 SER A C 1
ATOM 6051 O O . SER A 1 773 ? -15.837 -66.398 27.686 1.00 76.06 773 SER A O 1
ATOM 6053 N N . GLY A 1 774 ? -16.179 -64.176 27.904 1.00 79.81 774 GLY A N 1
ATOM 6054 C CA . GLY A 1 774 ? -17.027 -64.233 29.098 1.00 79.81 774 GLY A CA 1
ATOM 6055 C C . GLY A 1 774 ? -16.384 -63.686 30.375 1.00 79.81 774 GLY A C 1
ATOM 6056 O O . GLY A 1 774 ? -15.176 -63.477 30.451 1.00 79.81 774 GLY A O 1
ATOM 6057 N N . ALA A 1 775 ? -17.225 -63.472 31.389 1.00 86.31 775 ALA A N 1
ATOM 6058 C CA . ALA A 1 775 ? -16.815 -62.852 32.640 1.00 86.31 775 ALA A CA 1
ATOM 6059 C C . ALA A 1 775 ? -15.884 -63.726 33.488 1.00 86.31 775 ALA A C 1
ATOM 6061 O O . ALA A 1 775 ? -15.798 -64.952 33.340 1.00 86.31 775 ALA A O 1
ATOM 6062 N N . TRP A 1 776 ? -15.194 -63.088 34.432 1.00 90.50 776 TRP A N 1
ATOM 6063 C CA . TRP A 1 776 ? -14.434 -63.796 35.454 1.00 90.50 776 TRP A CA 1
ATOM 6064 C C . TRP A 1 776 ? -15.314 -64.809 36.194 1.00 90.50 776 TRP A C 1
ATOM 6066 O O . TRP A 1 776 ? -16.456 -64.540 36.547 1.00 90.50 776 TRP A O 1
ATOM 6076 N N . LYS A 1 777 ? -14.755 -65.985 36.509 1.00 88.31 777 LYS A N 1
ATOM 6077 C CA . LYS A 1 777 ? -15.486 -67.029 37.259 1.00 88.31 777 LYS A CA 1
ATOM 6078 C C . LYS A 1 777 ? -15.924 -66.584 38.661 1.00 88.31 777 LYS A C 1
ATOM 6080 O O . LYS A 1 777 ? -16.774 -67.237 39.258 1.00 88.31 777 LYS A O 1
ATOM 6085 N N . ASN A 1 778 ? -15.228 -65.600 39.225 1.00 89.44 778 ASN A N 1
ATOM 6086 C CA . ASN A 1 778 ? -15.526 -64.895 40.470 1.00 89.44 778 ASN A CA 1
ATOM 6087 C C . ASN A 1 778 ? -14.497 -63.771 40.665 1.00 89.44 778 ASN A C 1
ATOM 6089 O O . ASN A 1 778 ? -13.393 -63.841 40.111 1.00 89.44 778 ASN A O 1
ATOM 6093 N N . HIS A 1 779 ? -14.815 -62.823 41.546 1.00 92.19 779 HIS A N 1
ATOM 6094 C CA . HIS A 1 779 ? -13.946 -61.706 41.929 1.00 92.19 779 HIS A CA 1
ATOM 6095 C C . HIS A 1 779 ? -12.525 -62.153 42.326 1.00 92.19 779 HIS A C 1
ATOM 6097 O O . HIS A 1 779 ? -11.533 -61.558 41.915 1.00 92.19 779 HIS A O 1
ATOM 6103 N N . GLY A 1 780 ? -12.388 -63.282 43.033 1.00 92.56 780 GLY A N 1
ATOM 6104 C CA . GLY A 1 780 ? -11.078 -63.819 43.416 1.00 92.56 780 GLY A CA 1
ATOM 6105 C C . GLY A 1 780 ? -10.182 -64.210 42.231 1.00 92.56 780 GLY A C 1
ATOM 6106 O O . GLY A 1 780 ? -8.957 -64.165 42.346 1.00 92.56 780 GLY A O 1
ATOM 6107 N N . LYS A 1 781 ? -10.756 -64.578 41.077 1.00 93.06 781 LYS A N 1
ATOM 6108 C CA . LYS A 1 781 ? -9.988 -64.853 39.852 1.00 93.06 781 LYS A CA 1
ATOM 6109 C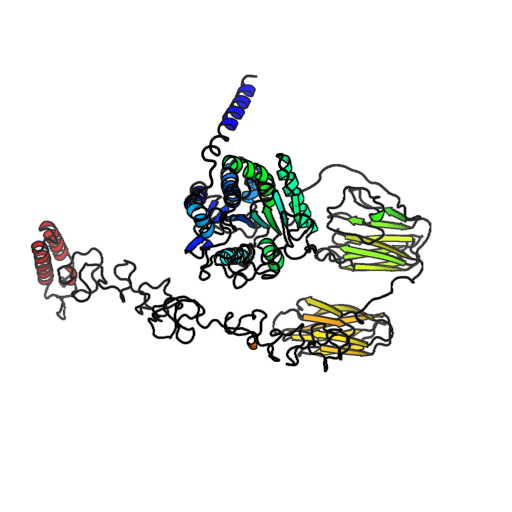 C . LYS A 1 781 ? -9.494 -63.586 39.166 1.00 93.06 781 LYS A C 1
ATOM 6111 O O . LYS A 1 781 ? -8.367 -63.618 38.681 1.00 93.06 781 LYS A O 1
ATOM 6116 N N . TYR A 1 782 ? -10.281 -62.514 39.192 1.00 94.31 782 TYR A N 1
ATOM 6117 C CA . TYR A 1 782 ? -9.851 -61.191 38.743 1.00 94.31 782 TYR A CA 1
ATOM 6118 C C . TYR A 1 782 ? -8.669 -60.695 39.588 1.00 94.31 782 TYR A C 1
ATOM 6120 O O . TYR A 1 782 ? -7.573 -60.523 39.063 1.00 94.31 782 TYR A O 1
ATOM 6128 N N . VAL A 1 783 ? -8.826 -60.648 40.918 1.00 94.88 783 VAL A N 1
ATOM 6129 C CA . VAL A 1 783 ? -7.756 -60.218 41.842 1.00 94.88 783 VAL A CA 1
ATOM 6130 C C . VAL A 1 783 ? -6.493 -61.073 41.681 1.00 94.88 783 VAL A C 1
ATOM 6132 O O . VAL A 1 783 ? -5.374 -60.565 41.714 1.00 94.88 783 VAL A O 1
ATOM 6135 N N . SER A 1 784 ? -6.651 -62.384 41.463 1.00 95.12 784 SER A N 1
ATOM 6136 C CA . SER A 1 784 ? -5.520 -63.282 41.208 1.00 95.12 784 SER A CA 1
ATOM 6137 C C . SER A 1 784 ? -4.805 -63.002 39.884 1.00 95.12 784 SER A C 1
ATOM 6139 O O . SER A 1 784 ? -3.608 -63.281 39.806 1.00 95.12 784 SER A O 1
ATOM 6141 N N . CYS A 1 785 ? -5.504 -62.524 38.852 1.00 95.06 785 CYS A N 1
ATOM 6142 C CA . CYS A 1 785 ? -4.875 -62.077 37.613 1.00 95.06 785 CYS A CA 1
ATOM 6143 C C . CYS A 1 785 ? -4.059 -60.818 37.886 1.00 95.06 785 CYS A C 1
ATOM 6145 O O . CYS A 1 785 ? -2.849 -60.832 37.666 1.00 95.06 785 CYS A O 1
ATOM 6147 N N . THR A 1 786 ? -4.685 -59.791 38.469 1.00 95.50 786 THR A N 1
ATOM 6148 C CA . THR A 1 786 ? -4.041 -58.505 38.760 1.00 95.50 786 THR A CA 1
ATOM 6149 C C . THR A 1 786 ? -2.792 -58.685 39.617 1.00 95.50 786 THR A C 1
ATOM 6151 O O . THR A 1 786 ? -1.733 -58.163 39.288 1.00 95.50 786 THR A O 1
ATOM 6154 N N . ALA A 1 787 ? -2.858 -59.513 40.666 1.00 96.06 787 ALA A N 1
ATOM 6155 C CA . ALA A 1 787 ? -1.703 -59.808 41.514 1.00 96.06 787 ALA A CA 1
ATOM 6156 C C . ALA A 1 787 ? -0.560 -60.513 40.769 1.00 96.06 787 ALA A C 1
ATOM 6158 O O . ALA A 1 787 ? 0.613 -60.277 41.072 1.00 96.06 787 ALA A O 1
ATOM 6159 N N . LYS A 1 788 ? -0.886 -61.373 39.797 1.00 96.19 788 LYS A N 1
ATOM 6160 C CA . LYS A 1 788 ? 0.112 -62.049 38.963 1.00 96.19 788 LYS A CA 1
ATOM 6161 C C . LYS A 1 788 ? 0.758 -61.069 37.980 1.00 96.19 788 LYS A C 1
ATOM 6163 O O . LYS A 1 788 ? 1.982 -61.064 37.877 1.00 96.19 788 LYS A O 1
ATOM 6168 N N . SER A 1 789 ? -0.036 -60.238 37.307 1.00 95.06 789 SER A N 1
ATOM 6169 C CA . SER A 1 789 ? 0.456 -59.219 36.371 1.00 95.06 789 SER A CA 1
ATOM 6170 C C . SER A 1 789 ? 1.295 -58.160 37.089 1.00 95.06 789 SER A C 1
ATOM 6172 O O . SER A 1 789 ? 2.437 -57.939 36.710 1.00 95.06 789 SER A O 1
ATOM 6174 N N . ALA A 1 790 ? 0.832 -57.624 38.220 1.00 95.44 790 ALA A N 1
ATOM 6175 C CA . ALA A 1 790 ? 1.620 -56.701 39.040 1.00 95.44 790 ALA A CA 1
ATOM 6176 C C . ALA A 1 790 ? 2.925 -57.338 39.559 1.00 95.44 790 ALA A C 1
ATOM 6178 O O . ALA A 1 790 ? 3.966 -56.692 39.602 1.00 95.44 790 ALA A O 1
ATOM 6179 N N . GLY A 1 791 ? 2.912 -58.634 39.903 1.00 95.50 791 GLY A N 1
ATOM 6180 C CA . GLY A 1 791 ? 4.138 -59.376 40.226 1.00 95.50 791 GLY A CA 1
ATOM 6181 C C . GLY A 1 791 ? 5.143 -59.411 39.070 1.00 95.50 791 GLY A C 1
ATOM 6182 O O . GLY A 1 791 ? 6.327 -59.166 39.280 1.00 95.50 791 GLY A O 1
ATOM 6183 N N . SER A 1 792 ? 4.654 -59.643 37.852 1.00 95.06 792 SER A N 1
ATOM 6184 C CA . SER A 1 792 ? 5.441 -59.628 36.612 1.00 95.06 792 SER A CA 1
ATOM 6185 C C . SER A 1 792 ? 6.098 -58.258 36.357 1.00 95.06 792 SER A C 1
ATOM 6187 O O . SER A 1 792 ? 7.237 -58.198 35.890 1.00 95.06 792 SER A O 1
ATOM 6189 N N . PHE A 1 793 ? 5.413 -57.165 36.706 1.00 96.06 793 PHE A N 1
ATOM 6190 C CA . PHE A 1 793 ? 5.929 -55.796 36.601 1.00 96.06 793 PHE A CA 1
ATOM 6191 C C . PHE A 1 793 ? 7.022 -55.504 37.636 1.00 96.06 793 PHE A C 1
ATOM 6193 O O . PHE A 1 793 ? 8.039 -54.901 37.294 1.00 96.06 793 PHE A O 1
ATOM 6200 N N . VAL A 1 794 ? 6.876 -55.996 38.874 1.00 95.69 794 VAL A N 1
ATOM 6201 C CA . VAL A 1 794 ? 7.937 -55.887 39.894 1.00 95.69 794 VAL A CA 1
ATOM 6202 C C . VAL A 1 794 ? 9.193 -56.649 39.482 1.00 95.69 794 VAL A C 1
ATOM 6204 O O . VAL A 1 794 ? 10.298 -56.127 39.608 1.00 95.69 794 VAL A O 1
ATOM 6207 N N . GLU A 1 795 ? 9.051 -57.869 38.957 1.00 94.25 795 GLU A N 1
ATOM 6208 C CA . GLU A 1 795 ? 10.191 -58.676 38.490 1.00 94.25 795 GLU A CA 1
ATOM 6209 C C . GLU A 1 795 ? 10.997 -57.976 37.384 1.00 94.25 795 GLU A C 1
ATOM 6211 O O . GLU A 1 795 ? 12.196 -58.217 37.247 1.00 94.25 795 GLU A O 1
ATOM 6216 N N . ARG A 1 796 ? 10.345 -57.089 36.626 1.00 89.88 796 ARG A N 1
ATOM 6217 C CA . ARG A 1 796 ? 10.948 -56.270 35.566 1.00 89.88 796 ARG A CA 1
ATOM 6218 C C . ARG A 1 796 ? 11.425 -54.900 36.046 1.00 89.88 796 ARG A C 1
ATOM 6220 O O . ARG A 1 796 ? 12.025 -54.173 35.267 1.00 89.88 796 ARG A O 1
ATOM 6227 N N . GLY A 1 797 ? 11.187 -54.555 37.311 1.00 92.06 797 GLY A N 1
ATOM 6228 C CA . GLY A 1 797 ? 11.553 -53.260 37.881 1.00 92.06 797 GLY A CA 1
ATOM 6229 C C . GLY A 1 797 ? 10.688 -52.090 37.409 1.00 92.06 797 GLY A C 1
ATOM 6230 O O . GLY A 1 797 ? 11.103 -50.952 37.591 1.00 92.06 797 GLY A O 1
ATOM 6231 N N . LEU A 1 798 ? 9.514 -52.356 36.824 1.00 90.25 798 LEU A N 1
ATOM 6232 C CA . LEU A 1 798 ? 8.583 -51.319 36.362 1.00 90.25 798 LEU A CA 1
ATOM 6233 C C . LEU A 1 798 ? 7.847 -50.666 37.538 1.00 90.25 798 LEU A C 1
ATOM 6235 O O . LEU A 1 798 ? 7.649 -49.460 37.552 1.00 90.25 798 LEU A O 1
ATOM 6239 N N . ILE A 1 799 ? 7.491 -51.458 38.554 1.00 93.62 799 ILE A N 1
ATOM 6240 C CA . ILE A 1 799 ? 6.877 -50.982 39.801 1.00 93.62 799 ILE A CA 1
ATOM 6241 C C . ILE A 1 799 ? 7.571 -51.610 41.015 1.00 93.62 799 ILE A C 1
ATOM 6243 O O . ILE A 1 799 ? 8.214 -52.657 40.925 1.00 93.62 799 ILE A O 1
ATOM 6247 N N . SER A 1 800 ? 7.420 -50.998 42.182 1.00 95.50 800 SER A N 1
ATOM 6248 C CA . SER A 1 800 ? 7.899 -51.503 43.467 1.00 95.50 800 SER A CA 1
ATOM 6249 C C . SER A 1 800 ? 6.940 -52.522 44.096 1.00 95.50 800 SER A C 1
ATOM 6251 O O . SER A 1 800 ? 5.744 -52.572 43.804 1.00 95.50 800 SER A O 1
ATOM 6253 N N . GLU A 1 801 ? 7.438 -53.314 45.052 1.00 94.50 801 GLU A N 1
ATOM 6254 C CA . GLU A 1 801 ? 6.594 -54.258 45.807 1.00 94.50 801 GLU A CA 1
ATOM 6255 C C . GLU A 1 801 ? 5.500 -53.536 46.627 1.00 94.50 801 GLU A C 1
ATOM 6257 O O . GLU A 1 801 ? 4.444 -54.109 46.899 1.00 94.50 801 GLU A O 1
ATOM 6262 N N . ALA A 1 802 ? 5.725 -52.266 46.992 1.00 94.12 802 ALA A N 1
ATOM 6263 C CA . ALA A 1 802 ? 4.728 -51.427 47.657 1.00 94.12 802 ALA A CA 1
ATOM 6264 C C . ALA A 1 802 ? 3.595 -51.017 46.701 1.00 94.12 802 ALA A C 1
ATOM 6266 O O . ALA A 1 802 ? 2.424 -51.140 47.060 1.00 94.12 802 ALA A O 1
ATOM 6267 N N . GLU A 1 803 ? 3.932 -50.598 45.478 1.00 93.38 803 GLU A N 1
ATOM 6268 C CA . GLU A 1 803 ? 2.962 -50.250 44.428 1.00 93.38 803 GLU A CA 1
ATOM 6269 C C . GLU A 1 803 ? 2.147 -51.469 43.993 1.00 93.38 803 GLU A C 1
ATOM 6271 O O . GLU A 1 803 ? 0.924 -51.395 43.921 1.00 93.38 803 GLU A O 1
ATOM 6276 N N . LYS A 1 804 ? 2.779 -52.641 43.850 1.00 95.44 804 LYS A N 1
ATOM 6277 C CA . LYS A 1 804 ? 2.058 -53.911 43.665 1.00 95.44 804 LYS A CA 1
ATOM 6278 C C . LYS A 1 804 ? 1.045 -54.164 44.784 1.00 95.44 804 LYS A C 1
ATOM 6280 O O . LYS A 1 804 ? -0.072 -54.601 44.515 1.00 95.44 804 LYS A O 1
ATOM 6285 N N . GLY A 1 805 ? 1.420 -53.903 46.037 1.00 93.75 805 GLY A N 1
ATOM 6286 C CA . GLY A 1 805 ? 0.508 -54.009 47.176 1.00 93.75 805 GLY A CA 1
ATOM 6287 C C . GLY A 1 805 ? -0.706 -53.081 47.053 1.00 93.75 805 GLY A C 1
ATOM 6288 O O . GLY A 1 805 ? -1.824 -53.508 47.348 1.00 93.75 805 GLY A O 1
ATOM 6289 N N . ALA A 1 806 ? -0.497 -51.850 46.578 1.00 94.31 806 ALA A N 1
ATOM 6290 C CA . ALA A 1 806 ? -1.562 -50.878 46.339 1.00 94.31 806 ALA A CA 1
ATOM 6291 C C . ALA A 1 806 ? -2.513 -51.335 45.221 1.00 94.31 806 ALA A C 1
ATOM 6293 O O . ALA A 1 806 ? -3.708 -51.467 45.477 1.00 94.31 806 ALA A O 1
ATOM 6294 N N . VAL A 1 807 ? -1.980 -51.701 44.049 1.00 94.19 807 VAL A N 1
ATOM 6295 C CA . VAL A 1 807 ? -2.765 -52.171 42.889 1.00 94.19 807 VAL A CA 1
ATOM 6296 C C . VAL A 1 807 ? -3.608 -53.403 43.242 1.00 94.19 807 VAL A C 1
ATOM 6298 O O . VAL A 1 807 ? -4.789 -53.490 42.915 1.00 94.19 807 VAL A O 1
ATOM 6301 N N . VAL A 1 808 ? -3.040 -54.369 43.973 1.00 95.25 808 VAL A N 1
ATOM 6302 C CA . VAL A 1 808 ? -3.783 -55.571 44.400 1.00 95.25 808 VAL A CA 1
ATOM 6303 C C . VAL A 1 808 ? -4.852 -55.243 45.442 1.00 95.25 808 VAL A C 1
ATOM 6305 O O . VAL A 1 808 ? -5.931 -55.840 45.423 1.00 95.25 808 VAL A O 1
ATOM 6308 N N . SER A 1 809 ? -4.572 -54.309 46.354 1.00 94.81 809 SER A N 1
ATOM 6309 C CA . SER A 1 809 ? -5.551 -53.847 47.342 1.00 94.81 809 SER A CA 1
ATOM 6310 C C . SER A 1 809 ? -6.728 -53.141 46.673 1.00 94.81 809 SER A C 1
ATOM 6312 O O . SER A 1 809 ? -7.872 -53.370 47.063 1.00 94.81 809 SER A O 1
ATOM 6314 N N . GLU A 1 810 ? -6.463 -52.314 45.667 1.00 94.12 810 GLU A N 1
ATOM 6315 C CA . GLU A 1 810 ? -7.484 -51.636 44.873 1.00 94.12 810 GLU A CA 1
ATOM 6316 C C . GLU A 1 810 ? -8.337 -52.635 44.088 1.00 94.12 810 GLU A C 1
ATOM 6318 O O . GLU A 1 810 ? -9.563 -52.638 44.217 1.00 94.12 810 GLU A O 1
ATOM 6323 N N . ALA A 1 811 ? -7.708 -53.591 43.399 1.00 93.50 811 ALA A N 1
ATOM 6324 C CA . ALA A 1 811 ? -8.420 -54.664 42.710 1.00 93.50 811 ALA A CA 1
ATOM 6325 C C . ALA A 1 811 ? -9.330 -55.465 43.659 1.00 93.50 811 ALA A C 1
ATOM 6327 O O . ALA A 1 811 ? -10.469 -55.763 43.304 1.00 93.50 811 ALA A O 1
ATOM 6328 N N . ALA A 1 812 ? -8.875 -55.768 44.880 1.00 92.56 812 ALA A N 1
ATOM 6329 C CA . ALA A 1 812 ? -9.670 -56.473 45.891 1.00 92.56 812 ALA A CA 1
ATOM 6330 C C . ALA A 1 812 ? -10.846 -55.650 46.452 1.00 92.56 812 ALA A C 1
ATOM 6332 O O . ALA A 1 812 ? -11.787 -56.214 47.015 1.00 92.56 812 ALA A O 1
ATOM 6333 N N . GLN A 1 813 ? -10.793 -54.323 46.337 1.00 93.19 813 GLN A N 1
ATOM 6334 C CA . GLN A 1 813 ? -11.868 -53.424 46.756 1.00 93.19 813 GLN A CA 1
ATOM 6335 C C . GLN A 1 813 ? -12.831 -53.099 45.607 1.00 93.19 813 GLN A C 1
ATOM 6337 O O . GLN A 1 813 ? -14.008 -52.853 45.876 1.00 93.19 813 GLN A O 1
ATOM 6342 N N . SER A 1 814 ? -12.377 -53.182 44.354 1.00 90.50 814 SER A N 1
ATOM 6343 C CA . SER A 1 814 ? -13.167 -52.918 43.143 1.00 90.50 814 SER A CA 1
ATOM 6344 C C . SER A 1 814 ? -14.370 -53.852 42.975 1.00 90.50 814 SER A C 1
ATOM 6346 O O . SER A 1 814 ? -14.397 -54.953 43.525 1.00 90.50 814 SER A O 1
ATOM 6348 N N . ASP A 1 815 ? -15.356 -53.447 42.176 1.00 88.75 815 ASP A N 1
ATOM 6349 C CA . ASP A 1 815 ? -16.533 -54.270 41.845 1.00 88.75 815 ASP A CA 1
ATOM 6350 C C . ASP A 1 815 ? -16.321 -55.199 40.634 1.00 88.75 815 ASP A C 1
ATOM 6352 O O . ASP A 1 815 ? -17.237 -55.903 40.204 1.00 88.75 815 ASP A O 1
ATOM 6356 N N . CYS A 1 816 ? -15.089 -55.256 40.126 1.00 88.12 816 CYS A N 1
ATOM 6357 C CA . CYS A 1 816 ? -14.690 -56.066 38.983 1.00 88.12 816 CYS A CA 1
ATOM 6358 C C . CYS A 1 816 ? -14.730 -57.574 39.254 1.00 88.12 816 CYS A C 1
ATOM 6360 O O . CYS A 1 816 ? -14.577 -58.043 40.384 1.00 88.12 816 CYS A O 1
ATOM 6362 N N . GLY A 1 817 ? -14.907 -58.364 38.193 1.00 80.88 817 GLY A N 1
ATOM 6363 C CA . GLY A 1 817 ? -14.953 -59.824 38.280 1.00 80.88 817 GLY A CA 1
ATOM 6364 C C . GLY A 1 817 ? -16.245 -60.416 38.855 1.00 80.88 817 GLY A C 1
ATOM 6365 O O . GLY A 1 817 ? -16.219 -61.550 39.338 1.00 80.88 817 GLY A O 1
ATOM 6366 N N . ASP A 1 818 ? -17.346 -59.662 38.771 1.00 70.38 818 ASP A N 1
ATOM 6367 C CA . ASP A 1 818 ? -18.706 -60.023 39.194 1.00 70.38 818 ASP A CA 1
ATOM 6368 C C . ASP A 1 818 ? -18.779 -60.360 40.701 1.00 70.38 818 ASP A C 1
ATOM 6370 O O . ASP A 1 818 ? -18.735 -61.518 41.131 1.00 70.38 818 ASP A O 1
ATOM 6374 N N . LYS A 1 819 ? -18.875 -59.320 41.546 1.00 59.31 819 LYS A N 1
ATOM 6375 C CA . LYS A 1 819 ? -19.250 -59.458 42.966 1.00 59.31 819 LYS A CA 1
ATOM 6376 C C . LYS A 1 819 ? -20.745 -59.800 43.075 1.00 59.31 819 LYS A C 1
ATOM 6378 O O . LYS A 1 819 ? -21.563 -58.950 43.426 1.00 59.31 819 LYS A O 1
ATOM 6383 N N . LYS A 1 820 ? -21.115 -61.045 42.781 1.00 50.09 820 LYS A N 1
ATOM 6384 C CA . LYS A 1 820 ? -22.390 -61.625 43.233 1.00 50.09 820 LYS A CA 1
ATOM 6385 C C . LYS A 1 820 ? -22.170 -62.753 44.222 1.00 50.09 820 LYS A C 1
ATOM 6387 O O . LYS A 1 820 ? -21.347 -63.649 43.931 1.00 50.09 820 LYS A O 1
#

Foldseek 3Di:
DVVVVVVVVVVVVVVVVVVPPVVPDLDQDAPVVLLVLLVVLCVVQVQFKDKDCALFAFPVGHGQIKMKGAGRRVDDDLQAAEEEEEFALWQLQRLQLLQLSVLSVCLSVCCPPPPLSVVLRHRHTYMYRSHLANQSNNCCVPPNSNGTFHAPDDDVAGGERLQQQAAFQHPAPADCDRVDSHNRDPHRPPTRSNVSVVCVQVVCVVVSRHHQAYEGEGADALEKEADDQADPDADPCNLVLQVLRVVLQVQLCVVPDHHYYDYQCDPPDPVGHRGHRGPRCNCCVVVVHRYIYGHWDDNDVVVTSCPDSVCSVVRSVSNNRSVSVRSVDDPDDPDDDDDDDDDDWDDAPPPQKTKHFDDTDDFWWHQVVVPDIDDDDDSPPDDFPARIKGWWDAPGWKIKMFGGPFFFFKKKFWKAWQFKKKKWFAAPVRHTDDIDIDGHDVVVNHTDMDMDGDRGGMIMMGGPRRTMITRYMDTDNDDDDDDDDDDDPKDKDKDQPFWADAFDKDKDKDWDDAFAKKKKKKFDPQFKKWKWKADQVGHTPDIDIDRDDIDIDIGRDRDGGIMMIMMHTHTHPDTDIMIIMIMRDDQQQHCRQPHGCVRALDRNDRDVPQDQQCPLSHHCVQALANNFRDSVQAFQDDPAPNDGDGPSHHPRRDDDDQQQCPLPDGLVRALDSNHRDVVNDQLCPPSHHPRPDQQRNPLPAGPVRALDSRFRDVPQDQQCPPSRGCRRDQQRQPQPAGPVQAPCNHDHPPAHADNNSDHLCQCQPLFPHPPDPGFAPALVRSLVSSLVSLVVCVVVVNDPPVVSVVSSVVSSVDCGRPPD

Sequence (820 aa):
MKTVIRAWIAAILMGSFIQSAWAADDYYRPYNEVQTALWNLSQTNPGIARYFGSIGKTIEGRDIPAIKITKNPQADDPNKPDVLFLGGHHAREWISIEVPLRLAEYLVANYAGNSTVQSLVDSREIWIIPIVNPDGYIFSRTTDRSWRKNRRPLGKHFGVDLNRNYGYLWGGDSYNHPISDNYHGLRAFSEPETQTIKDFIETREAAKNPITRLLDYHNYGQLILYPWGNTPDPAPDAALFKQIAEEMRDRINTVGVEYTAKQISRRDDRRIRPVSGSINDWAYGEKGILAFTIELRPKYSDPGFDLPTGQIQPTFDENLPAALYFIGLSRGRLVDFENGRDRATIRSKIAGMEFSTTEGYDWIYGDWRTQNYNGPHPDGLFFSNGNFFAWLGKNQGRGIIKFTGSTHKMVGLSYSSYGRVYLRAYDGSGAPIRISYGPGNLDTGLLQKMFVSGEIAYVEVYDSGNYWLIDDLFVTDGLADAQAKVPGKYDRKLEVVDKFEIGLIKEFTVFSQQGSDLKIVLEWPGSTFNLKVIDPEGNLVSETESSEPPIIVDLQTHSEGDWQIVVTAIQLDEPEAASLVVGVFDPEDIDSDDVTNDTDNCPNVINPEQADIDADGMGDVCDNCLTTPNADQTDRFPLDGPDGPGNGIGDACEALPEDMDNDGIENVLDNCPYIPNPDQLDTDEDNKGDVCDIDNDNDTVPDLTDNCPRHSNSDQEDYDNDGLGDACDDDRDGDGVLNSADACAFTEPGFLVDPAGCSIEQLCPCEGPRGASGAWKNHGKYVSCTAKSAGSFVERGLISEAEKGAVVSEAAQSDCGDKK

Radius of gyration: 38.65 Å; Cα contacts (8 Å, |Δi|>4): 1695; chains: 1; bounding box: 73×120×92 Å